Protein AF-A0A8T4Y634-F1 (afdb_monomer)

pLDDT: mean 76.01, std 14.24, range [28.55, 93.19]

Sequence (999 aa):
MKRKIVVASSVVSTLVILIVYVFISLHFSPESLTRVEVHLNFFDYITKNPIEGLEISFCMRISEQEFYTLSGISDEDGKVSSLVPLKTYDVKLSAANVSISGVWALLQTIGDEEFFVNRDKWVIKDFRPFLLNRTEYSFNDVNLRRERVESTLVFRLDFYLTQATIVEVRDPVLEASGLDPHLKIDVLKRNFTRYLWGNRVFIVSPSLIQIDLDVKYVIYNVQPLAFRVSISVDTENRTFIDLTPYYVEAFSRSQIGQLDNMFDYLVSYGFDVVDFRNKLGRIERLFELAMEGLESNDVDAFQRYIQLAMNSYRDLYMETVRIYTSGLVWVPSLLIVFLFFALSLSKLIAENSLILFLVFLVAILCLFILTNPYVRLFVFNPSAFVQSFTQSIIFQFFFQLLPIMLLIVVCCLGQIRTFVWEIFEVSIRNLKRRKLKTALALTTIVIVSTSAMCLLTITVRKQMFMVVNQNTTPIVDSGFVIYKVGYQRPFFSEEKPVKYYMPIQWYEVKWLSEHESVESMSVYGIKQVSFARADGLTIDRFNQFNLIVVNTSFLGYYQNISKVLSTEWFSQADRNMVIIGSIIANKYSLQAGSEVLIDGRTFLVKSFVDEEAAARNLQDIDGSPFLFDVYDLETGKIDEDSFIIGDIKDFDYNFISILKVSIVLRDQHTQDLNQIIEEVQSFGLDFGETDEYSYIKTFSMQVITQQTVYSVESTTPSTFVFGETPIIPIVIAVLMLFVNIMGTVFERKSEIRTIHVIGASPLRIGLIFITEGLIFGVIGGVFSYVFGFLAVQTTNMALPDLVSKNIIGGAPFAVTFSTAVLTSLLGCLYPAIQSMKVVVPSGRMRHQLKDIIELHDQTACLKVPIRIEESEIRKFERYLENLSTEVKMLYKFMSISSPCIKEINGRPAFSIIVDMSVKGYETASFLVEIIVAAENNLSVTIQPLDAKRVKTERWSRIHKDNINELSQFLREKILEFKICEKIEILPSNKEPKNQDYGF

Radius of gyration: 45.14 Å; Cα contacts (8 Å, |Δi|>4): 1633; chains: 1; bounding box: 92×90×131 Å

Mean predicted aligned error: 19.46 Å

Foldseek 3Di:
DPVVVVVVVVVVVVVVVVVVVVVVVPPDDPPALPWEKEKEWEAAQPVRQGDFFKWKWWWKDQDPPDIDIDTDTQHNRNMDMDIDPDPDDPTWIFTFKMKIAAAKDFAWKAALHTDGQFVPQKAFPDPVVVVVRMTMIGGHPHTFHWDDDPSYIYTYMYTHIHHFDWAWEQDCQVVVCVLPVQKDKDWRDWRAHAHDPDSTGTGGDDQKTWTWIFIAGHFPFWGGPTWIFIFIDGNPPHRYDYCVLSVLVRCLVRLLVVQVVLVVVLVVLPDDCPVLVVLSVVLNVLSVQLSVCVVVVVPLSNSLSSSLSVQSSVVSVVVSVCLLLQLLLFLVVVLVLLLLLLVLVQCLVDPDDPPSSVVSSVVLLVVCSVQASSSVCCVPPVPSNVNTDDPVSVVSSVVSCVVVVVVVVLCVPVVSVVLVVVLLNLLSVVCSVCVVLNVVLLVLLLVLLLVVLQVQQFDFPDDFDWAFDPPFWFLDAWWKKKFKWKWKDWPPDPDGTDIDTAFDAVSLVVVVCPDPFFPDKKFWWWDWWFKDFPVRDDDVLQGIAIETEMAQVVCCPRVVVCVQQVKDGDDPPDELEKEWEPVNCVVNVDDQQGWMAINRDIGGYHIYGHPLSLQPRPADSRRHGPCPPQADPVVRAGPSNIHMYDYPVHDDSVRTRTGMMMTGTDPVCLVVVVVVVVVSFVSQWDWGADPTITMTITMFMFIRHRRITTTGDDDPPPSPLPDPPSPVSLVVLLVVLLVSLLVVLVVCLVVLQVCVVVPDALVSQLSSLLSSLQSSLSNSLSSSLVSSSVVLVVVCVVCVNGGDRSVSRCSSSVSSSCSSSVSSNSSSNVSSVVSSCSNVVPPCPPPPQPPQWDDDQFKIKGFAADFADPVCVVVVLVLQQVVQVVCVPPPPFKHKDRWDWDQDPNFTKTWMWMWGHDPNPDIWIKIWIWTLDPPRGTIIMIGTADPVRHTDSHQDPVNVVCVSVVSVVVNVSVVVSVVVVVVVPDPDDDDDDDDDDDD

Secondary structure (DSSP, 8-state):
--SHHHHHHHHHHHHHHHHHHHHHTTS-------EEEEEEEEEETTT--B--S-EEEEEEEEETTEEEEEEEE--TTSEEEEE---S-S----EEEEEEEES-EEEEEEESSSEEEGGG--EEE--SGGGGGTEEEEEESS-BPEEEEETTEEEEEEEEEEEE----EEE-THHHHHHH-TTEEEEEEEESS--BSSSSEEE--S-SEEEEEEEEEE--TTS----EEEEEEEE-TT-SEEE-HHHHHHHHHHHHHHHHHHHHHHHHHTT---HHHHHHHHHHHHHHHHHHHHHHTT-HHHHHHHHHHHHHHHHHHHHHHHHHHHHHHHHHHHHHHHHHHHHHHHHHHH-SS-HHHHHHHHHHHHHHHHHH-HHHHHHHH-THHHHTT--HHHHHHHHHHHHHHHHHHHHHHSHHHHHHHHHHHHHHHHHHHHTHHHHHHHHHHHHHHHHHHHHHHHEE-TT----EE-TT---SSSEEEEEEEEEEEEETT--SPPEEEEEPBPHHHHHHHHH-TTEEEEEEEEEEEEEEEETT---BTTB-EEEEEEE-HHHHHHHS-HHHHH-S----TT--SEEEEEHHHHHHHT--TT-EEEETTEEEEEEEEE-HHHHHHH-B-TTSSBS-TTTB-TTT-PBTTS-EEEEEGGGS-GGGSEEEEEEEEE-GGGTTSHHHHHHHHHHHH-EEEE-SSEEEEEEEEEEEEETTEEEEEE-------TT-SSSHHHHHHHHHHHHHHHHHHHHHTHHHHHHHHHTT--HHHHHHHHHHHHHHHHHHHHHHHHHHHHHHHHHHHHH-TTT-EE---SSHHHHHHHHHHHHHHHHHHHHHHHHHHHHH-TT-TTS-TTTSSEEE-SS-EEEEEEEE--TTTHHHHHHHHHHHHHHHHHH-TTEEEPPPEEEEETTEEEEEEEEEEEETTTEEEEEEEEEEE-GGGEEEEEEEEE-TTS-B-SS--HHHHHHHHHHHHHHHHHHHHHHHHHHHHTS-------------

Structure (mmCIF, N/CA/C/O backbone):
data_AF-A0A8T4Y634-F1
#
_entry.id   AF-A0A8T4Y634-F1
#
loop_
_atom_site.group_PDB
_atom_site.id
_atom_site.type_symbol
_atom_site.label_atom_id
_atom_site.label_alt_id
_atom_site.label_comp_id
_atom_site.label_asym_id
_atom_site.label_entity_id
_atom_site.label_seq_id
_atom_site.pdbx_PDB_ins_code
_atom_site.Cartn_x
_atom_site.Cartn_y
_atom_site.Cartn_z
_atom_site.occupancy
_atom_site.B_iso_or_equiv
_atom_site.auth_seq_id
_atom_site.auth_comp_id
_atom_site.auth_asym_id
_atom_site.auth_atom_id
_atom_site.pdbx_PDB_model_num
ATOM 1 N N . MET A 1 1 ? 22.890 -25.846 42.822 1.00 45.41 1 MET A N 1
ATOM 2 C CA . MET A 1 1 ? 23.988 -26.830 42.647 1.00 45.41 1 MET A CA 1
ATOM 3 C C . MET A 1 1 ? 23.868 -27.718 41.389 1.00 45.41 1 MET A C 1
ATOM 5 O O . MET A 1 1 ? 24.568 -28.711 41.306 1.00 45.41 1 MET A O 1
ATOM 9 N N . LYS A 1 2 ? 23.066 -27.352 40.368 1.00 35.00 2 LYS A N 1
ATOM 10 C CA . LYS A 1 2 ? 22.948 -28.099 39.089 1.00 35.00 2 LYS A CA 1
ATOM 11 C C . LYS A 1 2 ? 23.564 -27.394 37.860 1.00 35.00 2 LYS A C 1
ATOM 13 O O . LYS A 1 2 ? 23.599 -27.973 36.788 1.00 35.00 2 LYS A O 1
ATOM 18 N N . ARG A 1 3 ? 24.124 -26.181 38.012 1.00 33.69 3 ARG A N 1
ATOM 19 C CA . ARG A 1 3 ? 24.816 -25.442 36.927 1.00 33.69 3 ARG A CA 1
ATOM 20 C C . ARG A 1 3 ? 26.333 -25.686 36.828 1.00 33.69 3 ARG A C 1
ATOM 22 O O . ARG A 1 3 ? 26.923 -25.317 35.826 1.00 33.69 3 ARG A O 1
ATOM 29 N N . LYS A 1 4 ? 26.962 -26.343 37.815 1.00 37.00 4 LYS A N 1
ATOM 30 C CA . LYS A 1 4 ? 28.404 -26.682 37.777 1.00 37.00 4 LYS A CA 1
ATOM 31 C C . LYS A 1 4 ? 28.723 -28.040 37.126 1.00 37.00 4 LYS A C 1
ATOM 33 O O . LYS A 1 4 ? 29.879 -28.295 36.828 1.00 37.00 4 LYS A O 1
ATOM 38 N N . ILE A 1 5 ? 27.719 -28.884 36.869 1.00 41.03 5 ILE A N 1
ATOM 39 C CA . ILE A 1 5 ? 27.920 -30.245 36.329 1.00 41.03 5 ILE A CA 1
ATOM 40 C C . ILE A 1 5 ? 27.818 -30.277 34.792 1.00 41.03 5 ILE A C 1
ATOM 42 O O . ILE A 1 5 ? 28.514 -31.052 34.146 1.00 41.03 5 ILE A O 1
ATOM 46 N N . VAL A 1 6 ? 27.050 -29.371 34.177 1.00 39.50 6 VAL A N 1
ATOM 47 C CA . VAL A 1 6 ? 26.914 -29.324 32.706 1.00 39.50 6 VAL A CA 1
ATOM 48 C C . VAL A 1 6 ? 28.166 -28.738 32.036 1.00 39.50 6 VAL A C 1
ATOM 50 O O . VAL A 1 6 ? 28.622 -29.273 31.028 1.00 39.50 6 VAL A O 1
ATOM 53 N N . VAL A 1 7 ? 28.797 -27.727 32.652 1.00 41.84 7 VAL A N 1
ATOM 54 C CA . VAL A 1 7 ? 30.054 -27.129 32.157 1.00 41.84 7 VAL A CA 1
ATOM 55 C C . VAL A 1 7 ? 31.236 -28.100 32.298 1.00 41.84 7 VAL A C 1
ATOM 57 O O . VAL A 1 7 ? 32.093 -28.147 31.424 1.00 41.84 7 VAL A O 1
ATOM 60 N N . ALA A 1 8 ? 31.241 -28.959 33.326 1.00 41.78 8 ALA A N 1
ATOM 61 C CA . ALA A 1 8 ? 32.240 -30.021 33.455 1.00 41.78 8 ALA A CA 1
ATOM 62 C C . ALA A 1 8 ? 32.073 -31.120 32.384 1.00 41.78 8 ALA A C 1
ATOM 64 O O . ALA A 1 8 ? 33.070 -31.605 31.860 1.00 41.78 8 ALA A O 1
ATOM 65 N N . SER A 1 9 ? 30.840 -31.472 31.991 1.00 41.47 9 SER A N 1
ATOM 66 C CA . SER A 1 9 ? 30.619 -32.482 30.938 1.00 41.47 9 SER A CA 1
ATOM 67 C C . SER A 1 9 ? 30.981 -31.984 29.530 1.00 41.47 9 SER A C 1
ATOM 69 O O . SER A 1 9 ? 31.486 -32.757 28.720 1.00 41.47 9 SER A O 1
ATOM 71 N N . SER A 1 10 ? 30.819 -30.683 29.256 1.00 46.16 10 SER A N 1
ATOM 72 C CA . SER A 1 10 ? 31.227 -30.069 27.984 1.00 46.16 10 SER A CA 1
ATOM 73 C C . SER A 1 10 ? 32.752 -30.053 27.831 1.00 46.16 10 SER A C 1
ATOM 75 O O . SER A 1 10 ? 33.247 -30.441 26.771 1.00 46.16 10 SER A O 1
ATOM 77 N N . VAL A 1 11 ? 33.490 -29.715 28.896 1.00 49.16 11 VAL A N 1
ATOM 78 C CA . VAL A 1 11 ? 34.965 -29.696 28.899 1.00 49.16 11 VAL A CA 1
ATOM 79 C C . VAL A 1 11 ? 35.549 -31.113 28.861 1.00 49.16 11 VAL A C 1
ATOM 81 O O . VAL A 1 11 ? 36.529 -31.346 28.165 1.00 49.16 11 VAL A O 1
ATOM 84 N N . VAL A 1 12 ? 34.921 -32.095 29.519 1.00 51.53 12 VAL A N 1
ATOM 85 C CA . VAL A 1 12 ? 35.358 -33.502 29.438 1.00 51.53 12 VAL A CA 1
ATOM 86 C C . VAL A 1 12 ? 35.024 -34.120 28.075 1.00 51.53 12 VAL A C 1
ATOM 88 O O . VAL A 1 12 ? 35.851 -34.850 27.541 1.00 51.53 12 VAL A O 1
ATOM 91 N N . SER A 1 13 ? 33.885 -33.790 27.449 1.00 49.53 13 SER A N 1
ATOM 92 C CA . SER A 1 13 ? 33.573 -34.287 26.096 1.00 49.53 13 SER A CA 1
ATOM 93 C C . SER A 1 13 ? 34.511 -33.715 25.029 1.00 49.53 13 SER A C 1
ATOM 95 O O . SER A 1 13 ? 34.948 -34.448 24.148 1.00 49.53 13 SER A O 1
ATOM 97 N N . THR A 1 14 ? 34.905 -32.441 25.149 1.00 49.59 14 THR A N 1
ATOM 98 C CA . THR A 1 14 ? 35.877 -31.821 24.235 1.00 49.59 14 THR A CA 1
ATOM 99 C C . THR A 1 14 ? 37.288 -32.351 24.465 1.00 49.59 14 THR A C 1
ATOM 101 O O . THR A 1 14 ? 37.996 -32.580 23.490 1.00 49.59 14 THR A O 1
ATOM 104 N N . LEU A 1 15 ? 37.681 -32.656 25.709 1.00 45.38 15 LEU A N 1
ATOM 105 C CA . LEU A 1 15 ? 38.971 -33.296 25.992 1.00 45.38 15 LEU A CA 1
ATOM 106 C C . LEU A 1 15 ? 39.020 -34.755 25.506 1.00 45.38 15 LEU A C 1
ATOM 108 O O . LEU A 1 15 ? 40.045 -35.187 24.992 1.00 45.38 15 LEU A O 1
ATOM 112 N N . VAL A 1 16 ? 37.922 -35.511 25.627 1.00 51.06 16 VAL A N 1
ATOM 113 C CA . VAL A 1 16 ? 37.828 -36.898 25.135 1.00 51.06 16 VAL A CA 1
ATOM 114 C C . VAL A 1 16 ? 37.790 -36.936 23.609 1.00 51.06 16 VAL A C 1
ATOM 116 O O . VAL A 1 16 ? 38.451 -37.787 23.027 1.00 51.06 16 VAL A O 1
ATOM 119 N N . ILE A 1 17 ? 37.120 -35.991 22.944 1.00 52.91 17 ILE A N 1
ATOM 120 C CA . ILE A 1 17 ? 37.184 -35.867 21.480 1.00 52.91 17 ILE A CA 1
ATOM 121 C C . ILE A 1 17 ? 38.595 -35.463 21.040 1.00 52.91 17 ILE A C 1
ATOM 123 O O . ILE A 1 17 ? 39.091 -36.034 20.079 1.00 52.91 17 ILE A O 1
ATOM 127 N N . LEU A 1 18 ? 39.290 -34.578 21.765 1.00 45.84 18 LEU A N 1
ATOM 128 C CA . LEU A 1 18 ? 40.679 -34.221 21.458 1.00 45.84 18 LEU A CA 1
ATOM 129 C C . LEU A 1 18 ? 41.638 -35.407 21.669 1.00 45.84 18 LEU A C 1
ATOM 131 O O . LEU A 1 18 ? 42.523 -35.626 20.852 1.00 45.84 18 LEU A O 1
ATOM 135 N N . ILE A 1 19 ? 41.444 -36.214 22.717 1.00 47.53 19 ILE A N 1
ATOM 136 C CA . ILE A 1 19 ? 42.271 -37.398 23.007 1.00 47.53 19 ILE A CA 1
ATOM 137 C C . ILE A 1 19 ? 41.965 -38.544 22.037 1.00 47.53 19 ILE A C 1
ATOM 139 O O . ILE A 1 19 ? 42.895 -39.218 21.608 1.00 47.53 19 ILE A O 1
ATOM 143 N N . VAL A 1 20 ? 40.708 -38.737 21.624 1.00 50.28 20 VAL A N 1
ATOM 144 C CA . VAL A 1 20 ? 40.328 -39.698 20.573 1.00 50.28 20 VAL A CA 1
ATOM 145 C C . VAL A 1 20 ? 40.817 -39.223 19.203 1.00 50.28 20 VAL A C 1
ATOM 147 O O . VAL A 1 20 ? 41.301 -40.038 18.427 1.00 50.28 20 VAL A O 1
ATOM 150 N N . TYR A 1 21 ? 40.804 -37.918 18.922 1.00 48.75 21 TYR A N 1
ATOM 151 C CA . TYR A 1 21 ? 41.388 -37.351 17.704 1.00 48.75 21 TYR A CA 1
ATOM 152 C C . TYR A 1 21 ? 42.913 -37.524 17.684 1.00 48.75 21 TYR A C 1
ATOM 154 O O . TYR A 1 21 ? 43.465 -37.902 16.654 1.00 48.75 21 TYR A O 1
ATOM 162 N N . VAL A 1 22 ? 43.594 -37.353 18.825 1.00 43.78 22 VAL A N 1
ATOM 163 C CA . VAL A 1 22 ? 45.041 -37.607 18.981 1.00 43.78 22 VAL A CA 1
ATOM 164 C C . VAL A 1 22 ? 45.374 -39.108 18.921 1.00 43.78 22 VAL A C 1
ATOM 166 O O . VAL A 1 22 ? 46.378 -39.481 18.325 1.00 43.78 22 VAL A O 1
ATOM 169 N N . PHE A 1 23 ? 44.522 -39.999 19.443 1.00 41.66 23 PHE A N 1
ATOM 170 C CA . PHE A 1 23 ? 44.732 -41.453 19.353 1.00 41.66 23 PHE A CA 1
ATOM 171 C C . PHE A 1 23 ? 44.418 -42.036 17.966 1.00 41.66 23 PHE A C 1
ATOM 173 O O . PHE A 1 23 ? 45.118 -42.944 17.526 1.00 41.66 23 PHE A O 1
ATOM 180 N N . ILE A 1 24 ? 43.425 -41.503 17.242 1.00 44.88 24 ILE A N 1
ATOM 181 C CA . ILE A 1 24 ? 43.131 -41.900 15.852 1.00 44.88 24 ILE A CA 1
ATOM 182 C C . ILE A 1 24 ? 44.204 -41.354 14.895 1.00 44.88 24 ILE A C 1
ATOM 184 O O . ILE A 1 24 ? 44.568 -42.030 13.935 1.00 44.88 24 ILE A O 1
ATOM 188 N N . SER A 1 25 ? 44.788 -40.185 15.185 1.00 36.94 25 SER A N 1
ATOM 189 C CA . SER A 1 25 ? 45.905 -39.628 14.401 1.00 36.94 25 SER A CA 1
ATOM 190 C C . SER A 1 25 ? 47.265 -40.299 14.659 1.00 36.94 25 SER A C 1
ATOM 192 O O . SER A 1 25 ? 48.213 -40.038 13.924 1.00 36.94 25 SER A O 1
ATOM 194 N N . LEU A 1 26 ? 47.362 -41.223 15.625 1.00 38.41 26 LEU A N 1
ATOM 195 C CA . LEU A 1 26 ? 48.587 -41.969 15.955 1.00 38.41 26 LEU A CA 1
ATOM 196 C C . LEU A 1 26 ? 48.568 -43.447 15.510 1.00 38.41 26 LEU A C 1
ATOM 198 O O . LEU A 1 26 ? 49.443 -44.211 15.918 1.00 38.41 26 LEU A O 1
ATOM 202 N N . HIS A 1 27 ? 47.607 -43.874 14.676 1.00 39.53 27 HIS A N 1
ATOM 203 C CA . HIS A 1 27 ? 47.504 -45.270 14.203 1.00 39.53 27 HIS A CA 1
ATOM 204 C C . HIS A 1 27 ? 47.387 -45.475 12.683 1.00 39.53 27 HIS A C 1
ATOM 206 O O . HIS A 1 27 ? 47.014 -46.557 12.239 1.00 39.53 27 HIS A O 1
ATOM 212 N N . PHE A 1 28 ? 47.804 -44.502 11.871 1.00 33.66 28 PHE A N 1
ATOM 213 C CA . PHE A 1 28 ? 48.123 -44.768 10.465 1.00 33.66 28 PHE A CA 1
ATOM 214 C C . PHE A 1 28 ? 49.598 -44.488 10.196 1.00 33.66 28 PHE A C 1
ATOM 216 O O . PHE A 1 28 ? 50.019 -43.352 9.993 1.00 33.66 28 PHE A O 1
ATOM 223 N N . SER A 1 29 ? 50.387 -45.558 10.182 1.00 35.44 29 SER A N 1
ATOM 224 C CA . SER A 1 29 ? 51.667 -45.589 9.484 1.00 35.44 29 SER A CA 1
ATOM 225 C C . SER A 1 29 ? 51.453 -45.157 8.026 1.00 35.44 29 SER A C 1
ATOM 227 O O . SER A 1 29 ? 50.615 -45.759 7.345 1.00 35.44 29 SER A O 1
ATOM 229 N N . PRO A 1 30 ? 52.177 -44.153 7.503 1.00 38.03 30 PRO A N 1
ATOM 230 C CA . PRO A 1 30 ? 52.190 -43.913 6.076 1.00 38.03 30 PRO A CA 1
ATOM 231 C C . PRO A 1 30 ? 53.036 -45.023 5.453 1.00 38.03 30 PRO A C 1
ATOM 233 O O . PRO A 1 30 ? 54.262 -44.942 5.422 1.00 38.03 30 PRO A O 1
ATOM 236 N N . GLU A 1 31 ? 52.393 -46.080 4.955 1.00 40.09 31 GLU A N 1
ATOM 237 C CA . GLU A 1 31 ? 52.968 -46.762 3.798 1.00 40.09 31 GLU A CA 1
ATOM 238 C C . GLU A 1 31 ? 53.203 -45.679 2.747 1.00 40.09 31 GLU A C 1
ATOM 240 O O . GLU A 1 31 ? 52.300 -44.900 2.429 1.00 40.09 31 GLU A O 1
ATOM 245 N N . SER A 1 32 ? 54.451 -45.552 2.307 1.00 44.09 32 SER A N 1
ATOM 246 C CA . SER A 1 32 ? 54.893 -44.526 1.374 1.00 44.09 32 SER A CA 1
ATOM 247 C C . SER A 1 32 ? 54.041 -44.579 0.106 1.00 44.09 32 SER A C 1
ATOM 249 O O . SER A 1 32 ? 54.244 -45.443 -0.748 1.00 44.09 32 SER A O 1
ATOM 251 N N . LEU A 1 33 ? 53.086 -43.655 -0.008 1.00 50.03 33 LEU A N 1
ATOM 252 C CA . LEU A 1 33 ? 52.400 -43.339 -1.255 1.00 50.03 33 LEU A CA 1
ATOM 253 C C . LEU A 1 33 ? 53.476 -42.956 -2.267 1.00 50.03 33 LEU A C 1
ATOM 255 O O . LEU A 1 33 ? 54.173 -41.960 -2.090 1.00 50.03 33 LEU A O 1
ATOM 259 N N . THR A 1 34 ? 53.659 -43.782 -3.289 1.00 54.81 34 THR A N 1
ATOM 260 C CA . THR A 1 34 ? 54.737 -43.590 -4.266 1.00 54.81 34 THR A CA 1
ATOM 261 C C . THR A 1 34 ? 54.260 -42.856 -5.515 1.00 54.81 34 THR A C 1
ATOM 263 O O . THR A 1 34 ? 55.106 -42.388 -6.277 1.00 54.81 34 THR A O 1
ATOM 266 N N . ARG A 1 35 ? 52.938 -42.739 -5.757 1.00 65.25 35 ARG A N 1
ATOM 267 C CA . ARG A 1 35 ? 52.372 -42.181 -7.003 1.00 65.25 35 ARG A CA 1
ATOM 268 C C . ARG A 1 35 ? 51.022 -41.477 -6.791 1.00 65.25 35 ARG A C 1
ATOM 270 O O . ARG A 1 35 ? 50.171 -41.967 -6.049 1.00 65.25 35 ARG A O 1
ATOM 277 N N . VAL A 1 36 ? 50.833 -40.335 -7.459 1.00 75.75 36 VAL A N 1
ATOM 278 C CA . VAL A 1 36 ? 49.538 -39.645 -7.595 1.00 75.75 36 VAL A CA 1
ATOM 279 C C . VAL A 1 36 ? 49.114 -39.706 -9.056 1.00 75.75 36 VAL A C 1
ATOM 281 O O . VAL A 1 36 ? 49.879 -39.313 -9.938 1.00 75.75 36 VAL A O 1
ATOM 284 N N . GLU A 1 37 ? 47.899 -40.173 -9.307 1.00 84.75 37 GLU A N 1
ATOM 285 C CA . GLU A 1 37 ? 47.320 -40.270 -10.644 1.00 84.75 37 GLU A CA 1
ATOM 286 C C . GLU A 1 37 ? 46.051 -39.428 -10.746 1.00 84.75 37 GLU A C 1
ATOM 288 O O . GLU A 1 37 ? 45.261 -39.347 -9.805 1.00 84.75 37 GLU A O 1
ATOM 293 N N . VAL A 1 38 ? 45.842 -38.815 -11.907 1.00 86.94 38 VAL A N 1
ATOM 294 C CA . VAL A 1 38 ? 44.589 -38.139 -12.258 1.00 86.94 38 VAL A CA 1
ATOM 295 C C . VAL A 1 38 ? 43.920 -38.941 -13.361 1.00 86.94 38 VAL A C 1
ATOM 297 O O . VAL A 1 38 ? 44.561 -39.219 -14.373 1.00 86.94 38 VAL A O 1
ATOM 300 N N . HIS A 1 39 ? 42.664 -39.336 -13.155 1.00 90.50 39 HIS A N 1
ATOM 301 C CA . HIS A 1 39 ? 41.834 -40.079 -14.105 1.00 90.50 39 HIS A CA 1
ATOM 302 C C . HIS A 1 39 ? 40.675 -39.182 -14.556 1.00 90.50 39 HIS A C 1
ATOM 304 O O . HIS A 1 39 ? 39.860 -38.761 -13.735 1.00 90.50 39 HIS A O 1
ATOM 310 N N . LEU A 1 40 ? 40.603 -38.894 -15.850 1.00 90.94 40 LEU A N 1
ATOM 311 C CA . LEU A 1 40 ? 39.497 -38.167 -16.471 1.00 90.94 40 LEU A CA 1
ATOM 312 C C . LEU A 1 40 ? 38.690 -39.154 -17.307 1.00 90.94 40 LEU A C 1
ATOM 314 O O . LEU A 1 40 ? 39.271 -39.788 -18.184 1.00 90.94 40 LEU A O 1
ATOM 318 N N . ASN A 1 41 ? 37.393 -39.282 -17.051 1.00 92.06 41 ASN A N 1
ATOM 319 C CA . ASN A 1 41 ? 36.529 -40.197 -17.799 1.00 92.06 41 ASN A CA 1
ATOM 320 C C . ASN A 1 41 ? 35.510 -39.407 -18.621 1.00 92.06 41 ASN A C 1
ATOM 322 O O . ASN A 1 41 ? 34.960 -38.421 -18.132 1.00 92.06 41 ASN A O 1
ATOM 326 N N . PHE A 1 42 ? 35.236 -39.846 -19.846 1.00 92.00 42 PHE A N 1
ATOM 327 C CA . PHE A 1 42 ? 34.335 -39.182 -20.783 1.00 92.00 42 PHE A CA 1
ATOM 328 C C . PHE A 1 42 ? 33.252 -40.153 -21.242 1.00 92.00 42 PHE A C 1
ATOM 330 O O . PHE A 1 42 ? 33.537 -41.172 -21.867 1.00 92.00 42 PHE A O 1
ATOM 337 N N . PHE A 1 43 ? 32.004 -39.813 -20.942 1.00 91.69 43 PHE A N 1
ATOM 338 C CA . PHE A 1 43 ? 30.830 -40.618 -21.254 1.00 91.69 43 PHE A CA 1
ATOM 339 C C . PHE A 1 43 ? 29.850 -39.827 -22.110 1.00 91.69 43 PHE A C 1
ATOM 341 O O . PHE A 1 43 ? 29.710 -38.617 -21.947 1.00 91.69 43 PHE A O 1
ATOM 348 N N . ASP A 1 44 ? 29.110 -40.509 -22.971 1.00 87.38 44 ASP A N 1
ATOM 349 C CA . ASP A 1 44 ? 27.960 -39.934 -23.653 1.00 87.38 44 ASP A CA 1
ATOM 350 C C . ASP A 1 44 ? 26.818 -39.700 -22.645 1.00 87.38 44 ASP A C 1
ATOM 352 O O . ASP A 1 44 ? 26.477 -40.569 -21.839 1.00 87.38 44 ASP A O 1
ATOM 356 N N . TYR A 1 45 ? 26.223 -38.509 -22.639 1.00 84.19 45 TYR A N 1
ATOM 357 C CA . TYR A 1 45 ? 25.229 -38.122 -21.637 1.00 84.19 45 TYR A CA 1
ATOM 358 C C . TYR A 1 45 ? 23.929 -38.930 -21.748 1.00 84.19 45 TYR A C 1
ATOM 360 O O . TYR A 1 45 ? 23.332 -39.234 -20.710 1.00 84.19 45 TYR A O 1
ATOM 368 N N . ILE A 1 46 ? 23.514 -39.281 -22.972 1.00 79.69 46 ILE A N 1
ATOM 369 C CA . ILE A 1 46 ? 22.245 -39.959 -23.273 1.00 79.69 46 ILE A CA 1
ATOM 370 C C . ILE A 1 46 ? 22.394 -41.466 -23.068 1.00 79.69 46 ILE A C 1
ATOM 372 O O . ILE A 1 46 ? 21.596 -42.086 -22.367 1.00 79.69 46 ILE A O 1
ATOM 376 N N . THR A 1 47 ? 23.415 -42.058 -23.681 1.00 84.38 47 THR A N 1
ATOM 377 C CA . THR A 1 47 ? 23.630 -43.511 -23.700 1.00 84.38 47 THR A CA 1
ATOM 378 C C . THR A 1 47 ? 24.454 -44.012 -22.518 1.00 84.38 47 THR A C 1
ATOM 380 O O . THR A 1 47 ? 24.416 -45.204 -22.231 1.00 84.38 47 THR A O 1
ATOM 383 N N . LYS A 1 48 ? 25.167 -43.119 -21.813 1.00 85.75 48 LYS A N 1
ATOM 384 C CA . LYS A 1 48 ? 26.105 -43.429 -20.714 1.00 85.75 48 LYS A CA 1
ATOM 385 C C . LYS A 1 48 ? 27.284 -44.326 -21.122 1.00 85.75 48 LYS A C 1
ATOM 387 O O . LYS A 1 48 ? 28.006 -44.806 -20.254 1.00 85.75 48 LYS A O 1
ATOM 392 N N . ASN A 1 49 ? 27.507 -44.509 -22.424 1.00 90.31 49 ASN A N 1
ATOM 393 C CA . ASN A 1 49 ? 28.637 -45.264 -22.960 1.00 90.31 49 ASN A CA 1
ATOM 394 C C . ASN A 1 49 ? 29.927 -44.421 -22.942 1.00 90.31 49 ASN A C 1
ATOM 396 O O . ASN A 1 49 ? 29.840 -43.202 -23.096 1.00 90.31 49 ASN A O 1
ATOM 400 N N . PRO A 1 50 ? 31.114 -45.030 -22.770 1.00 89.38 50 PRO A N 1
ATOM 401 C CA . PRO A 1 50 ? 32.388 -44.317 -22.859 1.00 89.38 50 PRO A CA 1
ATOM 402 C C . PRO A 1 50 ? 32.647 -43.773 -24.273 1.00 89.38 50 PRO A C 1
ATOM 404 O O . PRO A 1 50 ? 32.227 -44.376 -25.262 1.00 89.38 50 PRO A O 1
ATOM 407 N N . ILE A 1 51 ? 33.331 -42.628 -24.370 1.00 88.50 51 ILE A N 1
ATOM 408 C CA . ILE A 1 51 ? 33.688 -41.987 -25.646 1.00 88.50 51 ILE A CA 1
ATOM 409 C C . ILE A 1 51 ? 35.185 -42.181 -25.924 1.00 88.50 51 ILE A C 1
ATOM 411 O O . ILE A 1 51 ? 36.036 -41.557 -25.285 1.00 88.50 51 ILE A O 1
ATOM 415 N N . GLU A 1 52 ? 35.503 -43.010 -26.914 1.00 89.06 52 GLU A N 1
ATOM 416 C CA . GLU A 1 52 ? 36.874 -43.305 -27.349 1.00 89.06 52 GLU A CA 1
ATOM 417 C C . GLU A 1 52 ? 37.414 -42.256 -28.344 1.00 89.06 52 GLU A C 1
ATOM 419 O O . GLU A 1 52 ? 36.666 -41.685 -29.144 1.00 89.06 52 GLU A O 1
ATOM 424 N N . GLY A 1 53 ? 38.731 -42.012 -28.324 1.00 85.81 53 GLY A N 1
ATOM 425 C CA . GLY A 1 53 ? 39.435 -41.244 -29.357 1.00 85.81 53 GLY A CA 1
ATOM 426 C C . GLY A 1 53 ? 39.385 -39.718 -29.213 1.00 85.81 53 GLY A C 1
ATOM 427 O O . GLY A 1 53 ? 39.726 -39.008 -30.161 1.00 85.81 53 GLY A O 1
ATOM 428 N N . LEU A 1 54 ? 38.987 -39.186 -28.054 1.00 87.81 54 LEU A N 1
ATOM 429 C CA . LEU A 1 54 ? 38.973 -37.746 -27.786 1.00 87.81 54 LEU A CA 1
ATOM 430 C C . LEU A 1 54 ? 40.376 -37.243 -27.444 1.00 87.81 54 LEU A C 1
ATOM 432 O O . LEU A 1 54 ? 40.942 -37.636 -26.430 1.00 87.81 54 LEU A O 1
ATOM 436 N N . GLU A 1 55 ? 40.919 -36.323 -28.239 1.00 88.44 55 GLU A N 1
ATOM 437 C CA . GLU A 1 55 ? 42.131 -35.582 -27.889 1.00 88.44 55 GLU A CA 1
ATOM 438 C C . GLU A 1 55 ? 41.777 -34.487 -26.874 1.00 88.44 55 GLU A C 1
ATOM 440 O O . GLU A 1 55 ? 40.985 -33.581 -27.154 1.00 88.44 55 GLU A O 1
ATOM 445 N N . ILE A 1 56 ? 42.357 -34.577 -25.680 1.00 90.44 56 ILE A N 1
ATOM 446 C CA . ILE A 1 56 ? 42.004 -33.740 -24.535 1.00 90.44 56 ILE A CA 1
ATOM 447 C C . ILE A 1 56 ? 43.239 -33.010 -24.017 1.00 90.44 56 ILE A C 1
ATOM 449 O O . ILE A 1 56 ? 44.319 -33.586 -23.885 1.00 90.44 56 ILE A O 1
ATOM 453 N N . SER A 1 57 ? 43.059 -31.742 -23.656 1.00 90.19 57 SER A N 1
ATOM 454 C CA . SER A 1 57 ? 43.999 -30.951 -22.866 1.00 90.19 57 SER A CA 1
ATOM 455 C C . SER A 1 57 ? 43.280 -30.381 -21.646 1.00 90.19 57 SER A C 1
ATOM 457 O O . SER A 1 57 ? 42.506 -29.430 -21.753 1.00 90.19 57 SER A O 1
ATOM 459 N N . PHE A 1 58 ? 43.535 -30.956 -20.476 1.00 90.94 58 PHE A N 1
ATOM 460 C CA . PHE A 1 58 ? 42.923 -30.590 -19.205 1.00 90.94 58 PHE A CA 1
ATOM 461 C C . PHE A 1 58 ? 43.914 -29.847 -18.313 1.00 90.94 58 PHE A C 1
ATOM 463 O O . PHE A 1 58 ? 44.982 -30.352 -17.986 1.00 90.94 58 PHE A O 1
ATOM 470 N N . CYS A 1 59 ? 43.549 -28.647 -17.892 1.00 90.00 59 CYS A N 1
ATOM 471 C CA . CYS A 1 59 ? 44.296 -27.835 -16.952 1.00 90.00 59 CYS A CA 1
ATOM 472 C C . CYS A 1 59 ? 43.621 -27.898 -15.582 1.00 90.00 59 CYS A C 1
ATOM 474 O O . CYS A 1 59 ? 42.434 -27.591 -15.450 1.00 90.00 59 CYS A O 1
ATOM 476 N N . MET A 1 60 ? 44.390 -28.248 -14.558 1.00 89.06 60 MET A N 1
ATOM 477 C CA . MET A 1 60 ? 43.951 -28.284 -13.167 1.00 89.06 60 MET A CA 1
ATOM 478 C C . MET A 1 60 ? 44.767 -27.325 -12.310 1.00 89.06 60 MET A C 1
ATOM 480 O O . MET A 1 60 ? 45.952 -27.090 -12.557 1.00 89.06 60 MET A O 1
ATOM 484 N N . ARG A 1 61 ? 44.122 -26.777 -11.288 1.00 86.38 61 ARG A N 1
ATOM 485 C CA . ARG A 1 61 ? 44.708 -25.879 -10.301 1.00 86.38 61 ARG A CA 1
ATOM 486 C C . ARG A 1 61 ? 45.158 -26.697 -9.090 1.00 86.38 61 ARG A C 1
ATOM 488 O O . ARG A 1 61 ? 44.367 -27.435 -8.503 1.00 86.38 61 ARG A O 1
ATOM 495 N N . ILE A 1 62 ? 46.439 -26.569 -8.748 1.00 81.44 62 ILE A N 1
ATOM 496 C CA . ILE A 1 62 ? 47.086 -27.221 -7.598 1.00 81.44 62 ILE A CA 1
ATOM 497 C C . ILE A 1 62 ? 47.122 -26.248 -6.406 1.00 81.44 62 ILE A C 1
ATOM 499 O O . ILE A 1 62 ? 46.877 -26.637 -5.270 1.00 81.44 62 ILE A O 1
ATOM 503 N N . SER A 1 63 ? 47.384 -24.964 -6.659 1.00 73.38 63 SER A N 1
ATOM 504 C CA . SER A 1 63 ? 47.303 -23.866 -5.684 1.00 73.38 63 SER A CA 1
ATOM 505 C C . SER A 1 63 ? 46.895 -22.569 -6.398 1.00 73.38 63 SER A C 1
ATOM 507 O O . SER A 1 63 ? 46.771 -22.571 -7.622 1.00 73.38 63 SER A O 1
ATOM 509 N N . GLU A 1 64 ? 46.682 -21.453 -5.688 1.00 67.12 64 GLU A N 1
ATOM 510 C CA . GLU A 1 64 ? 46.255 -20.178 -6.308 1.00 67.12 64 GLU A CA 1
ATOM 511 C C . GLU A 1 64 ? 47.164 -19.699 -7.458 1.00 67.12 64 GLU A C 1
ATOM 513 O O . GLU A 1 64 ? 46.696 -18.977 -8.337 1.00 67.12 64 GLU A O 1
ATOM 518 N N . GLN A 1 65 ? 48.435 -20.118 -7.488 1.00 70.56 65 GLN A N 1
ATOM 519 C CA . GLN A 1 65 ? 49.413 -19.715 -8.507 1.00 70.56 65 GLN A CA 1
ATOM 520 C C . GLN A 1 65 ? 50.013 -20.881 -9.312 1.00 70.56 65 GLN A C 1
ATOM 522 O O . GLN A 1 65 ? 50.781 -20.636 -10.241 1.00 70.56 65 GLN A O 1
ATOM 527 N N . GLU A 1 66 ? 49.666 -22.137 -9.010 1.00 80.94 66 GLU A N 1
ATOM 528 C CA . GLU A 1 66 ? 50.201 -23.310 -9.715 1.00 80.94 66 GLU A CA 1
ATOM 529 C C . GLU A 1 66 ? 49.114 -24.054 -10.496 1.00 80.94 66 GLU A C 1
ATOM 531 O O . GLU A 1 66 ? 48.140 -24.561 -9.928 1.00 80.94 66 GLU A O 1
ATOM 536 N N . PHE A 1 67 ? 49.333 -24.179 -11.807 1.00 83.69 67 PHE A N 1
ATOM 537 C CA . PHE A 1 67 ? 48.501 -24.948 -12.727 1.00 83.69 67 PHE A CA 1
ATOM 538 C C . PHE A 1 67 ? 49.305 -26.086 -13.348 1.00 83.69 67 PHE A C 1
ATOM 540 O O . PHE A 1 67 ? 50.480 -25.926 -13.681 1.00 83.69 67 PHE A O 1
ATOM 547 N N . TYR A 1 68 ? 48.654 -27.222 -13.559 1.00 85.69 68 TYR A N 1
ATOM 548 C CA . TYR A 1 68 ? 49.223 -28.365 -14.260 1.00 85.69 68 TYR A CA 1
ATOM 549 C C . TYR A 1 68 ? 48.318 -28.751 -15.423 1.00 85.69 68 TYR A C 1
ATOM 551 O O . TYR A 1 68 ? 47.101 -28.812 -15.264 1.00 85.69 68 TYR A O 1
ATOM 559 N N . THR A 1 69 ? 48.913 -28.996 -16.590 1.00 86.81 69 THR A N 1
ATOM 560 C CA . THR A 1 69 ? 48.174 -29.371 -17.800 1.00 86.81 69 THR A CA 1
ATOM 561 C C . THR A 1 69 ? 48.488 -30.812 -18.168 1.00 86.81 69 THR A C 1
ATOM 563 O O . THR A 1 69 ? 49.649 -31.194 -18.288 1.00 86.81 69 THR A O 1
ATOM 566 N N . LEU A 1 70 ? 47.434 -31.595 -18.335 1.00 87.12 70 LEU A N 1
ATOM 567 C CA . LEU A 1 70 ? 47.428 -32.983 -18.755 1.00 87.12 70 LEU A CA 1
ATOM 568 C C . LEU A 1 70 ? 46.910 -33.037 -20.191 1.00 87.12 70 LEU A C 1
ATOM 570 O O . LEU A 1 70 ? 45.849 -32.486 -20.479 1.00 87.12 70 LEU A O 1
ATOM 574 N N . SER A 1 71 ? 47.635 -33.712 -21.079 1.00 86.81 71 SER A N 1
ATOM 575 C CA . SER A 1 71 ? 47.195 -33.950 -22.456 1.00 86.81 71 SER A CA 1
ATOM 576 C C . SER A 1 71 ? 47.229 -35.442 -22.773 1.00 86.81 71 SER A C 1
ATOM 578 O O . SER A 1 71 ? 48.171 -36.128 -22.375 1.00 86.81 71 SER A O 1
ATOM 580 N N . GLY A 1 72 ? 46.211 -35.945 -23.467 1.00 88.00 72 GLY A N 1
ATOM 581 C CA . GLY A 1 72 ? 46.085 -37.362 -23.810 1.00 88.00 72 GLY A CA 1
ATOM 582 C C . GLY A 1 72 ? 44.909 -37.639 -24.745 1.00 88.00 72 GLY A C 1
ATOM 583 O O . GLY A 1 72 ? 44.160 -36.725 -25.083 1.00 88.00 72 GLY A O 1
ATOM 584 N N . ILE A 1 73 ? 44.773 -38.896 -25.167 1.00 89.31 73 ILE A N 1
ATOM 585 C CA . ILE A 1 73 ? 43.661 -39.387 -25.994 1.00 89.31 73 ILE A CA 1
ATOM 586 C C . ILE A 1 73 ? 42.861 -40.386 -25.153 1.00 89.31 73 ILE A C 1
ATOM 588 O O . ILE A 1 73 ? 43.483 -41.186 -24.453 1.00 89.31 73 ILE A O 1
ATOM 592 N N . SER A 1 74 ? 41.526 -40.323 -25.182 1.00 90.31 74 SER A N 1
ATOM 593 C CA . SER A 1 74 ? 40.683 -41.278 -24.447 1.00 90.31 74 SER A CA 1
ATOM 594 C C . SER A 1 74 ? 40.778 -42.695 -25.020 1.00 90.31 74 SER A C 1
ATOM 596 O O . SER A 1 74 ? 40.737 -42.881 -26.238 1.00 90.31 74 SER A O 1
ATOM 598 N N . ASP A 1 75 ? 40.931 -43.678 -24.130 1.00 87.75 75 ASP A N 1
ATOM 599 C CA . ASP A 1 75 ? 40.964 -45.112 -24.450 1.00 87.75 75 ASP A CA 1
ATOM 600 C C . ASP A 1 75 ? 39.553 -45.707 -24.685 1.00 87.75 75 ASP A C 1
ATOM 602 O O . ASP A 1 75 ? 38.560 -44.976 -24.697 1.00 87.75 75 ASP A O 1
ATOM 606 N N . GLU A 1 76 ? 39.458 -47.030 -24.891 1.00 84.31 76 GLU A N 1
ATOM 607 C CA . GLU A 1 76 ? 38.193 -47.766 -25.119 1.00 84.31 76 GLU A CA 1
ATOM 608 C C . GLU A 1 76 ? 37.188 -47.620 -23.952 1.00 84.31 76 GLU A C 1
ATOM 610 O O . GLU A 1 76 ? 35.976 -47.702 -24.156 1.00 84.31 76 GLU A O 1
ATOM 615 N N . ASP A 1 77 ? 37.676 -47.336 -22.737 1.00 82.56 77 ASP A N 1
ATOM 616 C CA . ASP A 1 77 ? 36.867 -47.062 -21.542 1.00 82.56 77 ASP A CA 1
ATOM 617 C C . ASP A 1 77 ? 36.568 -45.555 -21.372 1.00 82.56 77 ASP A C 1
ATOM 619 O O . ASP A 1 77 ? 36.000 -45.127 -20.361 1.00 82.56 77 ASP A O 1
ATOM 623 N N . GLY A 1 78 ? 36.929 -44.724 -22.358 1.00 83.62 78 GLY A N 1
ATOM 624 C CA . GLY A 1 78 ? 36.723 -43.276 -22.348 1.00 83.62 78 GLY A CA 1
ATOM 625 C C . GLY A 1 78 ? 37.617 -42.551 -21.344 1.00 83.62 78 GLY A C 1
ATOM 626 O O . GLY A 1 78 ? 37.305 -41.430 -20.936 1.00 83.62 78 GLY A O 1
ATOM 627 N N . LYS A 1 79 ? 38.713 -43.173 -20.907 1.00 88.94 79 LYS A N 1
ATOM 628 C CA . LYS A 1 79 ? 39.561 -42.711 -19.813 1.00 88.94 79 LYS A CA 1
ATOM 629 C C . LYS A 1 79 ? 40.865 -42.101 -20.319 1.00 88.94 79 LYS A C 1
ATOM 631 O O . LYS A 1 79 ? 41.489 -42.566 -21.267 1.00 88.94 79 LYS A O 1
ATOM 636 N N . VAL A 1 80 ? 41.310 -41.050 -19.633 1.00 89.31 80 VAL A N 1
ATOM 637 C CA . VAL A 1 80 ? 42.648 -40.466 -19.766 1.00 89.31 80 VAL A CA 1
ATOM 638 C C . VAL A 1 80 ? 43.293 -40.414 -18.389 1.00 89.31 80 VAL A C 1
ATOM 640 O O . VAL A 1 80 ? 42.811 -39.722 -17.490 1.00 89.31 80 VAL A O 1
ATOM 643 N N . SER A 1 81 ? 44.399 -41.134 -18.213 1.00 86.00 81 SER A N 1
ATOM 644 C CA . SER A 1 81 ? 45.161 -41.141 -16.962 1.00 86.00 81 SER A CA 1
ATOM 645 C C . SER A 1 81 ? 46.568 -40.587 -17.141 1.00 86.00 81 SER A C 1
ATOM 647 O O . SER A 1 81 ? 47.261 -40.955 -18.087 1.00 86.00 81 SER A O 1
ATOM 649 N N . SER A 1 82 ? 47.022 -39.753 -16.205 1.00 84.81 82 SER A N 1
ATOM 650 C CA . SER A 1 82 ? 48.416 -39.299 -16.149 1.00 84.81 82 SER A CA 1
ATOM 651 C C . SER A 1 82 ? 48.929 -39.226 -14.715 1.00 84.81 82 SER A C 1
ATOM 653 O O . SER A 1 82 ? 48.162 -39.030 -13.767 1.00 84.81 82 SER A O 1
ATOM 655 N N . LEU A 1 83 ? 50.244 -39.380 -14.567 1.00 80.75 83 LEU A N 1
ATOM 656 C CA . LEU A 1 83 ? 50.937 -39.342 -13.286 1.00 80.75 83 LEU A CA 1
ATOM 657 C C . LEU A 1 83 ? 51.399 -37.913 -12.998 1.00 80.75 83 LEU A C 1
ATOM 659 O O . LEU A 1 83 ? 52.156 -37.323 -13.770 1.00 80.75 83 LEU A O 1
ATOM 663 N N . VAL A 1 84 ? 50.947 -37.357 -11.877 1.00 77.31 84 VAL A N 1
ATOM 664 C CA . VAL A 1 84 ? 51.181 -35.950 -11.538 1.00 77.31 84 VAL A CA 1
ATOM 665 C C . VAL A 1 84 ? 52.295 -35.852 -10.495 1.00 77.31 84 VAL A C 1
ATOM 667 O O . VAL A 1 84 ? 52.168 -36.424 -9.409 1.00 77.31 84 VAL A O 1
ATOM 670 N N . PRO A 1 85 ? 53.384 -35.112 -10.768 1.00 68.94 85 PRO A N 1
ATOM 671 C CA . PRO A 1 85 ? 54.478 -34.943 -9.821 1.00 68.94 85 PRO A CA 1
ATOM 672 C C . PRO A 1 85 ? 54.105 -33.905 -8.747 1.00 68.94 85 PRO A C 1
ATOM 674 O O . PRO A 1 85 ? 54.528 -32.751 -8.806 1.00 68.94 85 PRO A O 1
ATOM 677 N N . LEU A 1 86 ? 53.298 -34.296 -7.757 1.00 67.50 86 LEU A N 1
ATOM 678 C CA . LEU A 1 86 ? 52.978 -33.443 -6.607 1.00 67.50 86 LEU A CA 1
ATOM 679 C C . LEU A 1 86 ? 54.067 -33.544 -5.530 1.00 67.50 86 LEU A C 1
ATOM 681 O O . LEU A 1 86 ? 54.445 -34.635 -5.111 1.00 67.50 86 LEU A O 1
ATOM 685 N N . LYS A 1 87 ? 54.554 -32.390 -5.050 1.00 58.94 87 LYS A N 1
ATOM 686 C CA . LYS A 1 87 ? 55.535 -32.303 -3.948 1.00 58.94 87 LYS A CA 1
ATOM 687 C C . LYS A 1 87 ? 54.908 -32.520 -2.564 1.00 58.94 87 LYS A C 1
ATOM 689 O O . LYS A 1 87 ? 55.619 -32.873 -1.627 1.00 58.94 87 LYS A O 1
ATOM 694 N N . THR A 1 88 ? 53.593 -32.329 -2.448 1.00 57.53 88 THR A N 1
ATOM 695 C CA . THR A 1 88 ? 52.837 -32.407 -1.191 1.00 57.53 88 THR A CA 1
ATOM 696 C C . THR A 1 88 ? 51.549 -33.197 -1.425 1.00 57.53 88 THR A C 1
ATOM 698 O O . THR A 1 88 ? 50.850 -32.962 -2.405 1.00 57.53 88 THR A O 1
ATOM 701 N N . TYR A 1 89 ? 51.227 -34.135 -0.530 1.00 59.75 89 TYR A N 1
ATOM 702 C CA . TYR A 1 89 ? 50.130 -35.103 -0.711 1.00 59.75 89 TYR A CA 1
ATOM 703 C C . TYR A 1 89 ? 48.773 -34.651 -0.137 1.00 59.75 89 TYR A C 1
ATOM 705 O O . TYR A 1 89 ? 47.798 -35.405 -0.190 1.00 59.75 89 TYR A O 1
ATOM 713 N N . ASP A 1 90 ? 48.705 -33.437 0.417 1.00 61.56 90 ASP A N 1
ATOM 714 C CA . ASP A 1 90 ? 47.502 -32.858 1.027 1.00 61.56 90 ASP A CA 1
ATOM 715 C C . ASP A 1 90 ? 47.019 -31.626 0.252 1.00 61.56 90 ASP A C 1
ATOM 717 O O . ASP A 1 90 ? 46.935 -30.515 0.770 1.00 61.56 90 ASP A O 1
ATOM 721 N N . VAL A 1 91 ? 46.782 -31.815 -1.046 1.00 69.06 91 VAL A N 1
ATOM 722 C CA . VAL A 1 91 ? 46.366 -30.748 -1.959 1.00 69.06 91 VAL A CA 1
ATOM 723 C C . VAL A 1 91 ? 44.993 -31.080 -2.533 1.00 69.06 91 VAL A C 1
ATOM 725 O O . VAL A 1 91 ? 44.766 -32.191 -3.015 1.00 69.06 91 VAL A O 1
ATOM 728 N N . LYS A 1 92 ? 44.069 -30.117 -2.477 1.00 79.00 92 LYS A N 1
ATOM 729 C CA . LYS A 1 92 ? 42.805 -30.183 -3.217 1.00 79.00 92 LYS A CA 1
ATOM 730 C C . LYS A 1 92 ? 43.071 -29.766 -4.660 1.00 79.00 92 LYS A C 1
ATOM 732 O O . LYS A 1 92 ? 43.503 -28.643 -4.892 1.00 79.00 92 LYS A O 1
ATOM 737 N N . LEU A 1 93 ? 42.812 -30.664 -5.606 1.00 84.94 93 LEU A N 1
ATOM 738 C CA . LEU A 1 93 ? 42.894 -30.360 -7.032 1.00 84.94 93 LEU A CA 1
ATOM 739 C C . LEU A 1 93 ? 41.535 -29.866 -7.523 1.00 84.94 93 LEU A C 1
ATOM 741 O O . LEU A 1 93 ? 40.528 -30.547 -7.311 1.00 84.94 93 LEU A O 1
ATOM 745 N N . SER A 1 94 ? 41.514 -28.723 -8.202 1.00 87.88 94 SER A N 1
ATOM 746 C CA . SER A 1 94 ? 40.316 -28.208 -8.868 1.00 87.88 94 SER A CA 1
ATOM 747 C C . SER A 1 94 ? 40.500 -28.105 -10.375 1.00 87.88 94 SER A C 1
ATOM 749 O O . SER A 1 94 ? 41.596 -27.850 -10.877 1.00 87.88 94 SER A O 1
ATOM 751 N N . ALA A 1 95 ? 39.426 -28.343 -11.122 1.00 88.94 95 ALA A N 1
ATOM 752 C CA . ALA A 1 95 ? 39.411 -28.160 -12.563 1.00 88.94 95 ALA A CA 1
ATOM 753 C C . ALA A 1 95 ? 39.553 -26.667 -12.884 1.00 88.94 95 ALA A C 1
ATOM 755 O O . ALA A 1 95 ? 38.870 -25.835 -12.289 1.00 88.94 95 ALA A O 1
ATOM 756 N N . ALA A 1 96 ? 40.443 -26.324 -13.819 1.00 88.50 96 ALA A N 1
ATOM 757 C CA . ALA A 1 96 ? 40.594 -24.958 -14.308 1.00 88.50 96 ALA A CA 1
ATOM 758 C C . ALA A 1 96 ? 40.014 -24.826 -15.717 1.00 88.50 96 ALA A C 1
ATOM 760 O O . ALA A 1 96 ? 39.080 -24.060 -15.917 1.00 88.50 96 ALA A O 1
ATOM 761 N N . ASN A 1 97 ? 40.530 -25.586 -16.687 1.00 90.06 97 ASN A N 1
ATOM 762 C CA . ASN A 1 97 ? 40.046 -25.565 -18.070 1.00 90.06 97 ASN A CA 1
ATOM 763 C C . ASN A 1 97 ? 40.112 -26.964 -18.694 1.00 90.06 97 ASN A C 1
ATOM 765 O O . ASN A 1 97 ? 41.001 -27.738 -18.357 1.00 90.06 97 ASN A O 1
ATOM 769 N N . VAL A 1 98 ? 39.251 -27.267 -19.660 1.00 90.38 98 VAL A N 1
ATOM 770 C CA . VAL A 1 98 ? 39.376 -28.456 -20.518 1.00 90.38 98 VAL A CA 1
ATOM 771 C C . VAL A 1 98 ? 39.201 -28.053 -21.976 1.00 90.38 98 VAL A C 1
ATOM 773 O O . VAL A 1 98 ? 38.307 -27.275 -22.293 1.00 90.38 98 VAL A O 1
ATOM 776 N N . SER A 1 99 ? 40.059 -28.566 -22.849 1.00 89.25 99 SER A N 1
ATOM 777 C CA . SER A 1 99 ? 39.954 -28.467 -24.306 1.00 89.25 99 SER A CA 1
ATOM 778 C C . SER A 1 99 ? 39.780 -29.877 -24.857 1.00 89.25 99 SER A C 1
ATOM 780 O O . SER A 1 99 ? 40.542 -30.765 -24.476 1.00 89.25 99 SER A O 1
ATOM 782 N N . ILE A 1 100 ? 38.762 -30.096 -25.685 1.00 89.56 100 ILE A N 1
ATOM 783 C CA . ILE A 1 100 ? 38.351 -31.417 -26.186 1.00 89.56 100 ILE A CA 1
ATOM 784 C C . ILE A 1 100 ? 38.222 -31.340 -27.709 1.00 89.56 100 ILE A C 1
ATOM 786 O O . ILE A 1 100 ? 37.678 -30.364 -28.233 1.00 89.56 100 ILE A O 1
ATOM 790 N N . SER A 1 101 ? 38.714 -32.347 -28.431 1.00 88.25 101 SER A N 1
ATOM 791 C CA . SER A 1 101 ? 38.508 -32.478 -29.877 1.00 88.25 101 SER A CA 1
ATOM 792 C C . SER A 1 101 ? 37.068 -32.852 -30.225 1.00 88.25 101 SER A C 1
ATOM 794 O O . SER A 1 101 ? 36.507 -33.788 -29.655 1.00 88.25 101 SER A O 1
ATOM 796 N N . GLY A 1 102 ? 36.503 -32.186 -31.225 1.00 83.25 102 GLY A N 1
ATOM 797 C CA . GLY A 1 102 ? 35.099 -32.295 -31.608 1.00 83.25 102 GLY A CA 1
ATOM 798 C C . GLY A 1 102 ? 34.250 -31.175 -31.011 1.00 83.25 102 GLY A C 1
ATOM 799 O O . GLY A 1 102 ? 34.736 -30.348 -30.240 1.00 83.25 102 GLY A O 1
ATOM 800 N N . VAL A 1 103 ? 32.971 -31.155 -31.387 1.00 79.94 103 VAL A N 1
ATOM 801 C CA . VAL A 1 103 ? 31.971 -30.224 -30.852 1.00 79.94 103 VAL A CA 1
ATOM 802 C C . VAL A 1 103 ? 31.118 -30.978 -29.828 1.00 79.94 103 VAL A C 1
ATOM 804 O O . VAL A 1 103 ? 30.251 -31.771 -30.203 1.00 79.94 103 VAL A O 1
ATOM 807 N N . TRP A 1 104 ? 31.373 -30.737 -28.541 1.00 83.25 104 TRP A N 1
ATOM 808 C CA . TRP A 1 104 ? 30.750 -31.441 -27.419 1.00 83.25 104 TRP A CA 1
ATOM 809 C C . TRP A 1 104 ? 30.096 -30.484 -26.422 1.00 83.25 104 TRP A C 1
ATOM 811 O O . TRP A 1 104 ? 30.645 -29.430 -26.109 1.00 83.25 104 TRP A O 1
ATOM 821 N N . ALA A 1 105 ? 28.943 -30.887 -25.887 1.00 80.62 105 ALA A N 1
ATOM 822 C CA . ALA A 1 105 ? 28.263 -30.238 -24.775 1.00 80.62 105 ALA A CA 1
ATOM 823 C C . ALA A 1 105 ? 28.582 -30.918 -23.463 1.00 80.62 105 ALA A C 1
ATOM 825 O O . ALA A 1 105 ? 28.243 -32.085 -23.298 1.00 80.62 105 ALA A O 1
ATOM 826 N N . LEU A 1 106 ? 29.130 -30.181 -22.502 1.00 86.00 106 LEU A N 1
ATOM 827 C CA . LEU A 1 106 ? 29.231 -30.663 -21.132 1.00 86.00 106 LEU A CA 1
ATOM 828 C C . LEU A 1 106 ? 27.935 -30.383 -20.363 1.00 86.00 106 LEU A C 1
ATOM 830 O O . LEU A 1 106 ? 27.653 -29.233 -20.020 1.00 86.00 106 LEU A O 1
ATOM 834 N N . LEU A 1 107 ? 27.166 -31.440 -20.080 1.00 82.94 107 LEU A N 1
ATOM 835 C CA . LEU A 1 107 ? 25.876 -31.348 -19.380 1.00 82.94 107 LEU A CA 1
ATOM 836 C C . LEU A 1 107 ? 25.963 -31.711 -17.892 1.00 82.94 107 LEU A C 1
ATOM 838 O O . LEU A 1 107 ? 25.179 -31.216 -17.077 1.00 82.94 107 LEU A O 1
ATOM 842 N N . GLN A 1 108 ? 26.918 -32.564 -17.528 1.00 88.62 108 GLN A N 1
ATOM 843 C CA . GLN A 1 108 ? 27.108 -33.052 -16.165 1.00 88.62 108 GLN A CA 1
ATOM 844 C C . GLN A 1 108 ? 28.581 -33.401 -15.946 1.00 88.62 108 GLN A C 1
ATOM 846 O O . GLN A 1 108 ? 29.225 -33.980 -16.822 1.00 88.62 108 GLN A O 1
ATOM 851 N N . THR A 1 109 ? 29.107 -33.080 -14.767 1.00 90.81 109 THR A N 1
ATOM 852 C CA . THR A 1 109 ? 30.432 -33.522 -14.327 1.00 90.81 109 THR A CA 1
ATOM 853 C C . THR A 1 109 ? 30.379 -34.008 -12.884 1.00 90.81 109 THR A C 1
ATOM 855 O O . THR A 1 109 ? 29.648 -33.449 -12.064 1.00 90.81 109 THR A O 1
ATOM 858 N N . ILE A 1 110 ? 31.116 -35.074 -12.579 1.00 90.81 110 ILE A N 1
ATOM 859 C CA . ILE A 1 110 ? 31.150 -35.692 -11.251 1.00 90.81 110 ILE A CA 1
ATOM 860 C C . ILE A 1 110 ? 32.585 -35.654 -10.740 1.00 90.81 110 ILE A C 1
ATOM 862 O O . ILE A 1 110 ? 33.466 -36.324 -11.280 1.00 90.81 110 ILE A O 1
ATOM 866 N N . GLY A 1 111 ? 32.804 -34.857 -9.700 1.00 88.81 111 GLY A N 1
ATOM 867 C CA . GLY A 1 111 ? 34.057 -34.757 -8.966 1.00 88.81 111 GLY A CA 1
ATOM 868 C C . GLY A 1 111 ? 33.852 -35.174 -7.512 1.00 88.81 111 GLY A C 1
ATOM 869 O O . GLY A 1 111 ? 33.317 -36.251 -7.236 1.00 88.81 111 GLY A O 1
ATOM 870 N N . ASP A 1 112 ? 34.278 -34.329 -6.573 1.00 88.25 112 ASP A N 1
ATOM 871 C CA . ASP A 1 112 ? 33.922 -34.480 -5.154 1.00 88.25 112 ASP A CA 1
ATOM 872 C C . ASP A 1 112 ? 32.406 -34.388 -4.923 1.00 88.25 112 ASP A C 1
ATOM 874 O O . ASP A 1 112 ? 31.851 -35.144 -4.125 1.00 88.25 112 ASP A O 1
ATOM 878 N N . GLU A 1 113 ? 31.754 -33.510 -5.678 1.00 86.88 113 GLU A N 1
ATOM 879 C CA . GLU A 1 113 ? 30.310 -33.377 -5.793 1.00 86.88 113 GLU A CA 1
ATOM 880 C C . GLU A 1 113 ? 29.853 -33.599 -7.245 1.00 86.88 113 GLU A C 1
ATOM 882 O O . GLU A 1 113 ? 30.633 -33.568 -8.202 1.00 86.88 113 GLU A O 1
ATOM 887 N N . GLU A 1 114 ? 28.557 -33.844 -7.407 1.00 88.19 114 GLU A N 1
ATOM 888 C CA . GLU A 1 114 ? 27.911 -33.968 -8.708 1.00 88.19 114 GLU A CA 1
ATOM 889 C C . GLU A 1 114 ? 27.347 -32.609 -9.145 1.00 88.19 114 GLU A C 1
ATOM 891 O O . GLU A 1 114 ? 26.497 -32.021 -8.469 1.00 88.19 114 GLU A O 1
ATOM 896 N N . PHE A 1 115 ? 27.804 -32.116 -10.297 1.00 85.69 115 PHE A N 1
ATOM 897 C CA . PHE A 1 115 ? 27.390 -30.836 -10.859 1.00 85.69 115 PHE A CA 1
ATOM 898 C C . PHE A 1 115 ? 26.681 -31.022 -12.203 1.00 85.69 115 PHE A C 1
ATOM 900 O O . PHE A 1 115 ? 27.108 -31.794 -13.062 1.00 85.69 115 PHE A O 1
ATOM 907 N N . PHE A 1 116 ? 25.616 -30.248 -12.407 1.00 83.38 116 PHE A N 1
ATOM 908 C CA . PHE A 1 116 ? 24.849 -30.186 -13.651 1.00 83.38 116 PHE A CA 1
ATOM 909 C C . PHE A 1 116 ? 25.005 -28.811 -14.303 1.00 83.38 116 PHE A C 1
ATOM 911 O O . PHE A 1 116 ? 25.310 -27.828 -13.623 1.00 83.38 116 PHE A O 1
ATOM 918 N N . VAL A 1 117 ? 24.746 -28.733 -15.610 1.00 76.88 117 VAL A N 1
ATOM 919 C CA . VAL A 1 117 ? 24.883 -27.502 -16.412 1.00 76.88 117 VAL A CA 1
ATOM 920 C C . VAL A 1 117 ? 24.104 -26.308 -15.849 1.00 76.88 117 VAL A C 1
ATOM 922 O O . VAL A 1 117 ? 24.547 -25.173 -15.964 1.00 76.88 117 VAL A O 1
ATOM 925 N N . ASN A 1 118 ? 22.998 -26.553 -15.145 1.00 69.06 118 ASN A N 1
ATOM 926 C CA . ASN A 1 118 ? 22.177 -25.518 -14.508 1.00 69.06 118 ASN A CA 1
ATOM 927 C C . ASN A 1 118 ? 22.815 -24.826 -13.286 1.00 69.06 118 ASN A C 1
ATOM 929 O O . ASN A 1 118 ? 22.191 -23.938 -12.712 1.00 69.06 118 ASN A O 1
ATOM 933 N N . ARG A 1 119 ? 24.005 -25.246 -12.837 1.00 74.75 119 ARG A N 1
ATOM 934 C CA . ARG A 1 119 ? 24.709 -24.655 -11.685 1.00 74.75 119 ARG A CA 1
ATOM 935 C C . ARG A 1 119 ? 25.724 -23.574 -12.071 1.00 74.75 119 ARG A C 1
ATOM 937 O O . ARG A 1 119 ? 26.394 -23.072 -11.173 1.00 74.75 119 ARG A O 1
ATOM 944 N N . ASP A 1 120 ? 25.881 -23.268 -13.363 1.00 72.88 120 ASP A N 1
ATOM 945 C CA . ASP A 1 120 ? 26.841 -22.286 -13.902 1.00 72.88 120 ASP A CA 1
ATOM 946 C C . ASP A 1 120 ? 28.289 -22.480 -13.390 1.00 72.88 120 ASP A C 1
ATOM 948 O O . ASP A 1 120 ? 29.070 -21.541 -13.241 1.00 72.88 120 ASP A O 1
ATOM 952 N N . LYS A 1 121 ? 28.667 -23.737 -13.114 1.00 83.94 121 LYS A N 1
ATOM 953 C CA . LYS A 1 121 ? 30.004 -24.127 -12.632 1.00 83.94 121 LYS A CA 1
ATOM 954 C C . LYS A 1 121 ? 31.056 -24.177 -13.739 1.00 83.94 121 LYS A C 1
ATOM 956 O O . LYS A 1 121 ? 32.245 -24.269 -13.443 1.00 83.94 121 LYS A O 1
ATOM 961 N N . TRP A 1 122 ? 30.640 -24.123 -15.001 1.00 84.94 122 TRP A N 1
ATOM 962 C CA . TRP A 1 122 ? 31.530 -24.027 -16.151 1.00 84.94 122 TRP A CA 1
ATOM 963 C C . TRP A 1 122 ? 30.935 -23.159 -17.252 1.00 84.94 122 TRP A C 1
ATOM 965 O O . TRP A 1 122 ? 29.720 -23.064 -17.409 1.00 84.94 122 TRP A O 1
ATOM 975 N N . VAL A 1 123 ? 31.815 -22.542 -18.033 1.00 79.88 123 VAL A N 1
ATOM 976 C CA . VAL A 1 123 ? 31.473 -21.631 -19.130 1.00 79.88 123 VAL A CA 1
ATOM 977 C C . VAL A 1 123 ? 32.366 -21.895 -20.331 1.00 79.88 123 VAL A C 1
ATOM 979 O O . VAL A 1 123 ? 33.496 -22.363 -20.185 1.00 79.88 123 VAL A O 1
ATOM 982 N N . ILE A 1 124 ? 31.876 -21.586 -21.530 1.00 77.94 124 ILE A N 1
ATOM 983 C CA . ILE A 1 124 ? 32.703 -21.657 -22.736 1.00 77.94 124 ILE A CA 1
ATOM 984 C C . ILE A 1 124 ? 33.746 -20.536 -22.675 1.00 77.94 124 ILE A C 1
ATOM 986 O O . ILE A 1 124 ? 33.397 -19.365 -22.521 1.00 77.94 124 ILE A O 1
ATOM 990 N N . LYS A 1 125 ? 35.026 -20.898 -22.787 1.00 75.00 125 LYS A N 1
ATOM 991 C CA . LYS A 1 125 ? 36.152 -19.966 -22.628 1.00 75.00 125 LYS A CA 1
ATOM 992 C C . LYS A 1 125 ? 36.343 -19.060 -23.847 1.00 75.00 125 LYS A C 1
ATOM 994 O O . LYS A 1 125 ? 36.538 -17.857 -23.707 1.00 75.00 125 LYS A O 1
ATOM 999 N N . ASP A 1 126 ? 36.298 -19.636 -25.043 1.00 73.25 126 ASP A N 1
ATOM 1000 C CA . ASP A 1 126 ? 36.451 -18.935 -26.318 1.00 73.25 126 ASP A CA 1
ATOM 1001 C C . ASP A 1 126 ? 35.627 -19.660 -27.387 1.00 73.25 126 ASP A C 1
ATOM 1003 O O . ASP A 1 126 ? 35.548 -20.888 -27.393 1.00 73.25 126 ASP A O 1
ATOM 1007 N N . PHE A 1 127 ? 35.014 -18.899 -28.289 1.00 70.25 127 PHE A N 1
ATOM 1008 C CA . PHE A 1 127 ? 34.273 -19.440 -29.422 1.00 70.25 127 PHE A CA 1
ATOM 1009 C C . PHE A 1 127 ? 35.192 -19.828 -30.591 1.00 70.25 127 PHE A C 1
ATOM 1011 O O . PHE A 1 127 ? 34.881 -20.744 -31.345 1.00 70.25 127 PHE A O 1
ATOM 1018 N N . ARG A 1 128 ? 36.352 -19.182 -30.757 1.00 75.06 128 ARG A N 1
ATOM 1019 C CA . ARG A 1 128 ? 37.255 -19.427 -31.902 1.00 75.06 128 ARG A CA 1
ATOM 1020 C C . ARG A 1 128 ? 37.683 -20.898 -32.069 1.00 75.06 128 ARG A C 1
ATOM 1022 O O . ARG A 1 128 ? 37.713 -21.349 -33.214 1.00 75.06 128 ARG A O 1
ATOM 1029 N N . PRO A 1 129 ? 37.960 -21.671 -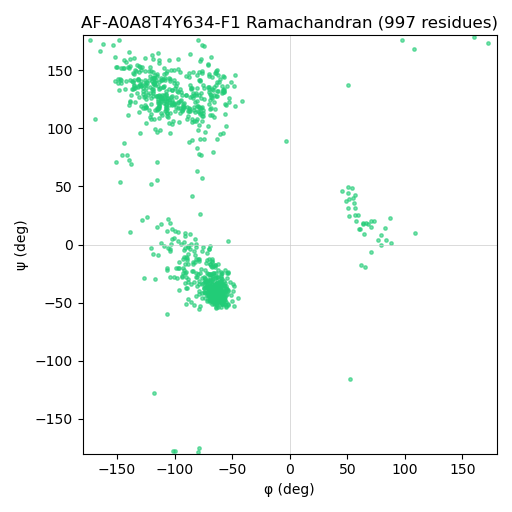30.998 1.00 74.69 129 PRO A N 1
ATOM 1030 C CA . PRO A 1 129 ? 38.257 -23.101 -31.108 1.00 74.69 129 PRO A CA 1
ATOM 1031 C C . PRO A 1 129 ? 37.132 -23.939 -31.737 1.00 74.69 129 PRO A C 1
ATOM 1033 O O . PRO A 1 129 ? 37.433 -24.931 -32.399 1.00 74.69 129 PRO A O 1
ATOM 1036 N N . PHE A 1 130 ? 35.862 -23.521 -31.633 1.00 72.69 130 PHE A N 1
ATOM 1037 C CA . PHE A 1 130 ? 34.737 -24.236 -32.255 1.00 72.69 130 PHE A CA 1
ATOM 1038 C C . PHE A 1 130 ? 34.836 -24.243 -33.782 1.00 72.69 130 PHE A C 1
ATOM 1040 O O . PHE A 1 130 ? 34.528 -25.252 -34.414 1.00 72.69 130 PHE A O 1
ATOM 1047 N N . LEU A 1 131 ? 35.345 -23.158 -34.379 1.00 71.19 131 LEU A N 1
ATOM 1048 C CA . LEU A 1 131 ? 35.610 -23.077 -35.823 1.00 71.19 131 LEU A CA 1
ATOM 1049 C C . LEU A 1 131 ? 36.707 -24.056 -36.273 1.00 71.19 131 LEU A C 1
ATOM 1051 O O . LEU A 1 131 ? 36.803 -24.378 -37.454 1.00 71.19 131 LEU A O 1
ATOM 1055 N N . LEU A 1 132 ? 37.522 -24.535 -35.331 1.00 78.75 132 LEU A N 1
ATOM 1056 C CA . LEU A 1 132 ? 38.589 -25.514 -35.532 1.00 78.75 132 LEU A CA 1
ATOM 1057 C C . LEU A 1 132 ? 38.191 -26.916 -35.032 1.00 78.75 132 LEU A C 1
ATOM 1059 O O . LEU A 1 132 ? 39.067 -27.750 -34.810 1.00 78.75 132 LEU A O 1
ATOM 1063 N N . ASN A 1 133 ? 36.888 -27.181 -34.857 1.00 82.25 133 ASN A N 1
ATOM 1064 C CA . ASN A 1 133 ? 36.346 -28.449 -34.358 1.00 82.25 133 ASN A CA 1
ATOM 1065 C C . ASN A 1 133 ? 36.908 -28.845 -32.974 1.00 82.25 133 ASN A C 1
ATOM 1067 O O . ASN A 1 133 ? 37.282 -29.998 -32.754 1.00 82.25 133 ASN A O 1
ATOM 1071 N N . ARG A 1 134 ? 37.013 -27.880 -32.050 1.00 83.38 134 ARG A N 1
ATOM 1072 C CA . ARG A 1 134 ? 37.389 -28.094 -30.643 1.00 83.38 134 ARG A CA 1
ATOM 1073 C C . ARG A 1 134 ? 36.479 -27.311 -29.698 1.00 83.38 134 ARG A C 1
ATOM 1075 O O . ARG A 1 134 ? 36.094 -26.185 -30.001 1.00 83.38 134 ARG A O 1
ATOM 1082 N N . THR A 1 135 ? 36.204 -27.856 -28.518 1.00 85.00 135 THR A N 1
ATOM 1083 C CA . THR A 1 135 ? 35.454 -27.164 -27.454 1.00 85.00 135 THR A CA 1
ATOM 1084 C C . THR A 1 135 ? 36.322 -26.883 -26.245 1.00 85.00 135 THR A C 1
ATOM 1086 O O . THR A 1 135 ? 36.995 -27.791 -25.756 1.00 85.00 135 THR A O 1
ATOM 1089 N N . GLU A 1 136 ? 36.255 -25.656 -25.724 1.00 86.31 136 GLU A N 1
ATOM 1090 C CA . GLU A 1 136 ? 36.967 -25.259 -24.507 1.00 86.31 136 GLU A CA 1
ATOM 1091 C C . GLU A 1 136 ? 36.019 -24.782 -23.407 1.00 86.31 136 GLU A C 1
ATOM 1093 O O . GLU A 1 136 ? 35.323 -23.774 -23.568 1.00 86.31 136 GLU A O 1
ATOM 1098 N N . TYR A 1 137 ? 36.059 -25.458 -22.259 1.00 87.62 137 TYR A N 1
ATOM 1099 C CA . TYR A 1 137 ? 35.354 -25.047 -21.047 1.00 87.62 137 TYR A CA 1
ATOM 1100 C C . TYR A 1 137 ? 36.327 -24.536 -19.988 1.00 87.62 137 TYR A C 1
ATOM 1102 O O . TYR A 1 137 ? 37.428 -25.065 -19.822 1.00 87.62 137 TYR A O 1
ATOM 1110 N N . SER A 1 138 ? 35.896 -23.520 -19.249 1.00 87.69 138 SER A N 1
ATOM 1111 C CA . SER A 1 138 ? 36.532 -23.033 -18.029 1.00 87.69 138 SER A CA 1
ATOM 1112 C C . SER A 1 138 ? 35.644 -23.364 -16.837 1.00 87.69 138 SER A C 1
ATOM 1114 O O . SER A 1 138 ? 34.432 -23.175 -16.919 1.00 87.69 138 SER A O 1
ATOM 1116 N N . PHE A 1 139 ? 36.228 -23.868 -15.754 1.00 88.00 139 PHE A N 1
ATOM 1117 C CA . PHE A 1 139 ? 35.517 -24.316 -14.557 1.00 88.00 139 PHE A CA 1
ATOM 1118 C C . PHE A 1 139 ? 35.717 -23.347 -13.397 1.00 88.00 139 PHE A C 1
ATOM 1120 O O . PHE A 1 139 ? 36.784 -22.751 -13.233 1.00 88.00 139 PHE A O 1
ATOM 1127 N N . ASN A 1 140 ? 34.693 -23.244 -12.557 1.00 85.94 140 ASN A N 1
ATOM 1128 C CA . ASN A 1 140 ? 34.711 -22.479 -11.326 1.00 85.94 140 ASN A CA 1
ATOM 1129 C C . ASN A 1 140 ? 34.317 -23.380 -10.149 1.00 85.94 140 ASN A C 1
ATOM 1131 O O . ASN A 1 140 ? 33.207 -23.907 -10.113 1.00 85.94 140 ASN A O 1
ATOM 1135 N N . ASP A 1 141 ? 35.223 -23.552 -9.186 1.00 82.25 141 ASP A N 1
ATOM 1136 C CA . ASP A 1 141 ? 35.009 -24.339 -7.964 1.00 82.25 141 ASP A CA 1
ATOM 1137 C C . ASP A 1 141 ? 34.456 -25.761 -8.199 1.00 82.25 141 ASP A C 1
ATOM 1139 O O . ASP A 1 141 ? 33.472 -26.162 -7.571 1.00 82.25 141 ASP A O 1
ATOM 1143 N N . VAL A 1 142 ? 35.078 -26.515 -9.114 1.00 88.25 142 VAL A N 1
ATOM 1144 C CA . VAL A 1 142 ? 34.828 -27.954 -9.323 1.00 88.25 142 VAL A CA 1
ATOM 1145 C C . VAL A 1 142 ? 36.067 -28.723 -8.872 1.00 88.25 142 VAL A C 1
ATOM 1147 O O . VAL A 1 142 ? 37.117 -28.607 -9.509 1.00 88.25 142 VAL A O 1
ATOM 1150 N N . ASN A 1 143 ? 35.980 -29.483 -7.776 1.00 89.88 143 ASN A N 1
ATOM 1151 C CA . ASN A 1 143 ? 37.124 -30.251 -7.277 1.00 89.88 143 ASN A CA 1
ATOM 1152 C C . ASN A 1 143 ? 37.075 -31.700 -7.754 1.00 89.88 143 ASN A C 1
ATOM 1154 O O . ASN A 1 143 ? 36.014 -32.281 -7.970 1.00 89.88 143 ASN A O 1
ATOM 1158 N N . LEU A 1 144 ? 38.250 -32.304 -7.898 1.00 89.00 144 LEU A N 1
ATOM 1159 C CA . LEU A 1 144 ? 38.364 -33.698 -8.297 1.00 89.00 144 LEU A CA 1
ATOM 1160 C C . LEU A 1 144 ? 38.065 -34.623 -7.111 1.00 89.00 144 LEU A C 1
ATOM 1162 O O . LEU A 1 144 ? 38.499 -34.375 -5.980 1.00 89.00 144 LEU A O 1
ATOM 1166 N N . ARG A 1 145 ? 37.381 -35.738 -7.380 1.00 89.19 145 ARG A N 1
ATOM 1167 C CA . ARG A 1 145 ? 37.084 -36.768 -6.383 1.00 89.19 145 ARG A CA 1
ATOM 1168 C C . ARG A 1 145 ? 38.366 -37.452 -5.945 1.00 89.19 145 ARG A C 1
ATOM 1170 O O . ARG A 1 145 ? 39.090 -37.990 -6.777 1.00 89.19 145 ARG A O 1
ATOM 1177 N N . ARG A 1 146 ? 38.630 -37.495 -4.644 1.00 86.00 146 ARG A N 1
ATOM 1178 C CA . ARG A 1 146 ? 39.809 -38.169 -4.087 1.00 86.00 146 ARG A CA 1
ATOM 1179 C C . ARG A 1 146 ? 39.472 -39.612 -3.711 1.00 86.00 146 ARG A C 1
ATOM 1181 O O . ARG A 1 146 ? 38.666 -39.840 -2.814 1.00 86.00 146 ARG A O 1
ATOM 1188 N N . GLU A 1 147 ? 40.136 -40.576 -4.336 1.00 83.38 147 GLU A N 1
ATOM 1189 C CA . GLU A 1 147 ? 40.041 -42.003 -4.019 1.00 83.38 147 GLU A CA 1
ATOM 1190 C C . GLU A 1 147 ? 41.426 -42.564 -3.673 1.00 83.38 147 GLU A C 1
ATOM 1192 O O . GLU A 1 147 ? 42.443 -42.189 -4.258 1.00 83.38 147 GLU A O 1
ATOM 1197 N N . ARG A 1 148 ? 41.487 -43.465 -2.688 1.00 75.75 148 ARG A N 1
ATOM 1198 C CA . ARG A 1 148 ? 42.721 -44.170 -2.327 1.00 75.75 148 ARG A CA 1
ATOM 1199 C C . ARG A 1 148 ? 42.609 -45.613 -2.792 1.00 75.75 148 ARG A C 1
ATOM 1201 O O . ARG A 1 148 ? 41.744 -46.337 -2.305 1.00 75.75 148 ARG A O 1
ATOM 1208 N N . VAL A 1 149 ? 43.494 -46.016 -3.696 1.00 75.88 149 VAL A N 1
ATOM 1209 C CA . VAL A 1 149 ? 43.585 -47.390 -4.199 1.00 75.88 149 VAL A CA 1
ATOM 1210 C C . VAL A 1 149 ? 44.988 -47.891 -3.876 1.00 75.88 149 VAL A C 1
ATOM 1212 O O . VAL A 1 149 ? 45.966 -47.417 -4.449 1.00 75.88 149 VAL A O 1
ATOM 1215 N N . GLU A 1 150 ? 45.091 -48.799 -2.903 1.00 72.50 150 GLU A N 1
ATOM 1216 C CA . GLU A 1 150 ? 46.365 -49.369 -2.438 1.00 72.50 150 GLU A CA 1
ATOM 1217 C C . GLU A 1 150 ? 47.410 -48.282 -2.072 1.00 72.50 150 GLU A C 1
ATOM 1219 O O . GLU A 1 150 ? 47.191 -47.493 -1.142 1.00 72.50 150 GLU A O 1
ATOM 1224 N N . SER A 1 151 ? 48.533 -48.220 -2.802 1.00 67.25 151 SER A N 1
ATOM 1225 C CA . SER A 1 151 ? 49.640 -47.267 -2.622 1.00 67.25 151 SER A CA 1
ATOM 1226 C C . SER A 1 151 ? 49.591 -46.045 -3.553 1.00 67.25 151 SER A C 1
ATOM 1228 O O . SER A 1 151 ? 50.575 -45.299 -3.620 1.00 67.25 151 SER A O 1
ATOM 1230 N N . THR A 1 152 ? 48.482 -45.834 -4.269 1.00 72.56 152 THR A N 1
ATOM 1231 C CA . THR A 1 152 ? 48.293 -44.738 -5.234 1.00 72.56 152 THR A CA 1
ATOM 1232 C C . THR A 1 152 ? 47.133 -43.841 -4.803 1.00 72.56 152 THR A C 1
ATOM 1234 O O . THR A 1 152 ? 46.053 -44.309 -4.429 1.00 72.56 152 THR A O 1
ATOM 1237 N N . LEU A 1 153 ? 47.349 -42.525 -4.853 1.00 80.06 153 LEU A N 1
ATOM 1238 C CA . LEU A 1 153 ? 46.274 -41.552 -4.668 1.00 80.06 153 LEU A CA 1
ATOM 1239 C C . LEU A 1 153 ? 45.690 -41.191 -6.033 1.00 80.06 153 LEU A C 1
ATOM 1241 O O . LEU A 1 153 ? 46.408 -40.654 -6.873 1.00 80.06 153 LEU A O 1
ATOM 1245 N N . VAL A 1 154 ? 44.408 -41.480 -6.246 1.00 84.75 154 VAL A N 1
ATOM 1246 C CA . VAL A 1 154 ? 43.722 -41.253 -7.521 1.00 84.75 154 VAL A CA 1
ATOM 1247 C C . VAL A 1 154 ? 42.758 -40.082 -7.376 1.00 84.75 154 VAL A C 1
ATOM 1249 O O . VAL A 1 154 ? 41.888 -40.085 -6.506 1.00 84.75 154 VAL A O 1
ATOM 1252 N N . PHE A 1 155 ? 42.898 -39.084 -8.239 1.00 88.12 155 PHE A N 1
ATOM 1253 C CA . PHE A 1 155 ? 41.932 -38.003 -8.392 1.00 88.12 155 PHE A CA 1
ATOM 1254 C C . PHE A 1 155 ? 41.093 -38.246 -9.643 1.00 88.12 155 PHE A C 1
ATOM 1256 O O . PHE A 1 155 ? 41.646 -38.328 -10.737 1.00 88.12 155 PHE A O 1
ATOM 1263 N N . ARG A 1 156 ? 39.773 -38.370 -9.492 1.00 90.00 156 ARG A N 1
ATOM 1264 C CA . ARG A 1 156 ? 38.849 -38.664 -10.594 1.00 90.00 156 ARG A CA 1
ATOM 1265 C C . ARG A 1 156 ? 37.951 -37.474 -10.921 1.00 90.00 156 ARG A C 1
ATOM 1267 O O . ARG A 1 156 ? 37.483 -36.787 -10.012 1.00 90.00 156 ARG A O 1
ATOM 1274 N N . LEU A 1 157 ? 37.700 -37.265 -12.210 1.00 92.31 157 LEU A N 1
ATOM 1275 C CA . LEU A 1 157 ? 36.674 -36.356 -12.712 1.00 92.31 157 LEU A CA 1
ATOM 1276 C C . LEU A 1 157 ? 35.975 -36.992 -13.912 1.00 92.31 157 LEU A C 1
ATOM 1278 O O . LEU A 1 157 ? 36.622 -37.292 -14.916 1.00 92.31 157 LEU A O 1
ATOM 1282 N N . ASP A 1 158 ? 34.667 -37.184 -13.803 1.00 93.12 158 ASP A N 1
ATOM 1283 C CA . ASP A 1 158 ? 33.860 -37.750 -14.880 1.00 93.12 158 ASP A CA 1
ATOM 1284 C C . ASP A 1 158 ? 33.150 -36.617 -15.632 1.00 93.12 158 ASP A C 1
ATOM 1286 O O . ASP A 1 158 ? 32.575 -35.713 -15.019 1.00 93.12 158 ASP A O 1
ATOM 1290 N N . PHE A 1 159 ? 33.175 -36.662 -16.960 1.00 91.44 159 PHE A N 1
ATOM 1291 C CA . PHE A 1 159 ? 32.500 -35.734 -17.861 1.00 91.44 159 PHE A CA 1
ATOM 1292 C C . PHE A 1 159 ? 31.437 -36.481 -18.656 1.00 91.44 159 PHE A C 1
ATOM 1294 O O . PHE A 1 159 ? 31.733 -37.474 -19.316 1.00 91.44 159 PHE A O 1
ATOM 1301 N N . TYR A 1 160 ? 30.207 -35.976 -18.640 1.00 90.44 160 TYR A N 1
ATOM 1302 C CA . TYR A 1 160 ? 29.136 -36.481 -19.489 1.00 90.44 160 TYR A CA 1
ATOM 1303 C C . TYR A 1 160 ? 28.866 -35.483 -20.611 1.00 90.44 160 TYR A C 1
ATOM 1305 O O . TYR A 1 160 ? 28.361 -34.377 -20.374 1.00 90.44 160 TYR A O 1
ATOM 1313 N N . LEU A 1 161 ? 29.230 -35.891 -21.822 1.00 87.38 161 LEU A N 1
ATOM 1314 C CA . LEU A 1 161 ? 29.218 -35.087 -23.030 1.00 87.38 161 LEU A CA 1
ATOM 1315 C C . LEU A 1 161 ? 28.108 -35.523 -23.989 1.00 87.38 161 LEU A C 1
ATOM 1317 O O . LEU A 1 161 ? 27.743 -36.689 -24.037 1.00 87.38 161 LEU A O 1
ATOM 1321 N N . THR A 1 162 ? 27.593 -34.613 -24.805 1.00 85.56 162 THR A N 1
ATOM 1322 C CA . THR A 1 162 ? 26.750 -34.958 -25.965 1.00 85.56 162 THR A CA 1
ATOM 1323 C C . THR A 1 162 ? 27.225 -34.205 -27.197 1.00 85.56 162 THR A C 1
ATOM 1325 O O . THR A 1 162 ? 27.820 -33.134 -27.071 1.00 85.56 162 THR A O 1
ATOM 1328 N N . GLN A 1 163 ? 26.971 -34.734 -28.393 1.00 78.94 163 GLN A N 1
ATOM 1329 C CA . GLN A 1 163 ? 27.286 -34.014 -29.623 1.00 78.94 163 GLN A CA 1
ATOM 1330 C C . GLN A 1 163 ? 26.498 -32.697 -29.693 1.00 78.94 163 GLN A C 1
ATOM 1332 O O . GLN A 1 163 ? 25.323 -32.626 -29.320 1.00 78.94 163 GLN A O 1
ATOM 1337 N N . ALA A 1 164 ? 27.171 -31.652 -30.158 1.00 73.31 164 ALA A N 1
ATOM 1338 C CA . ALA A 1 164 ? 26.727 -30.273 -30.059 1.00 73.31 164 ALA A CA 1
ATOM 1339 C C . ALA A 1 164 ? 26.432 -29.614 -31.414 1.00 73.31 164 ALA A C 1
ATOM 1341 O O . ALA A 1 164 ? 27.170 -29.812 -32.378 1.00 73.31 164 ALA A O 1
ATOM 1342 N N . THR A 1 165 ? 25.428 -28.734 -31.452 1.00 73.00 165 THR A N 1
ATOM 1343 C CA . THR A 1 165 ? 25.110 -27.867 -32.600 1.00 73.00 165 THR A CA 1
ATOM 1344 C C . THR A 1 165 ? 25.023 -26.415 -32.166 1.00 73.00 165 THR A C 1
ATOM 1346 O O . THR A 1 165 ? 24.286 -26.107 -31.237 1.00 73.00 165 THR A O 1
ATOM 1349 N N . ILE A 1 166 ? 25.722 -25.524 -32.867 1.00 72.25 166 ILE A N 1
ATOM 1350 C CA . ILE A 1 166 ? 25.780 -24.099 -32.537 1.00 72.25 166 ILE A CA 1
ATOM 1351 C C . ILE A 1 166 ? 24.507 -23.408 -33.038 1.00 72.25 166 ILE A C 1
ATOM 1353 O O . ILE A 1 166 ? 24.294 -23.304 -34.244 1.00 72.25 166 ILE A O 1
ATOM 1357 N N . VAL A 1 167 ? 23.697 -22.901 -32.110 1.00 75.19 167 VAL A N 1
ATOM 1358 C CA . VAL A 1 167 ? 22.547 -22.029 -32.401 1.00 75.19 167 VAL A CA 1
ATOM 1359 C C . VAL A 1 167 ? 22.760 -20.710 -31.677 1.00 75.19 167 VAL A C 1
ATOM 1361 O O . VAL A 1 167 ? 23.006 -20.723 -30.470 1.00 75.19 167 VAL A O 1
ATOM 1364 N N . GLU A 1 168 ? 22.695 -19.593 -32.401 1.00 75.94 168 GLU A N 1
ATOM 1365 C CA . GLU A 1 168 ? 22.763 -18.253 -31.820 1.00 75.94 168 GLU A CA 1
ATOM 1366 C C . GLU A 1 168 ? 21.419 -17.899 -31.186 1.00 75.94 168 GLU A C 1
ATOM 1368 O O . GLU A 1 168 ? 20.377 -17.960 -31.837 1.00 75.94 168 GLU A O 1
ATOM 1373 N N . VAL A 1 169 ? 21.435 -17.520 -29.912 1.00 76.38 169 VAL A N 1
ATOM 1374 C CA . VAL A 1 169 ? 20.217 -17.185 -29.178 1.00 76.38 169 VAL A CA 1
ATOM 1375 C C . VAL A 1 169 ? 20.309 -15.828 -28.510 1.00 76.38 169 VAL A C 1
ATOM 1377 O O . VAL A 1 169 ? 21.285 -15.532 -27.814 1.00 76.38 169 VAL A O 1
ATOM 1380 N N . ARG A 1 170 ? 19.257 -15.026 -28.699 1.00 77.81 170 ARG A N 1
ATOM 1381 C CA . ARG A 1 170 ? 19.025 -13.789 -27.954 1.00 77.81 170 ARG A CA 1
ATOM 1382 C C . ARG A 1 170 ? 18.231 -14.114 -26.689 1.00 77.81 170 ARG A C 1
ATOM 1384 O O . ARG A 1 170 ? 17.063 -14.483 -26.773 1.00 77.81 170 ARG A O 1
ATOM 1391 N N . ASP A 1 171 ? 18.877 -13.993 -25.529 1.00 77.06 171 ASP A N 1
ATOM 1392 C CA . ASP A 1 171 ? 18.253 -14.187 -24.211 1.00 77.06 171 ASP A CA 1
ATOM 1393 C C . ASP A 1 171 ? 17.952 -12.819 -23.563 1.00 77.06 171 ASP A C 1
ATOM 1395 O O . ASP A 1 171 ? 18.888 -12.155 -23.102 1.00 77.06 171 ASP A O 1
ATOM 1399 N N . PRO A 1 172 ? 16.681 -12.376 -23.506 1.00 76.06 172 PRO A N 1
ATOM 1400 C CA . PRO A 1 172 ? 16.307 -11.075 -22.958 1.00 76.06 172 PRO A CA 1
ATOM 1401 C C . PRO A 1 172 ? 16.348 -11.025 -21.424 1.00 76.06 172 PRO A C 1
ATOM 1403 O O . PRO A 1 172 ? 16.092 -9.968 -20.865 1.00 76.06 172 PRO A O 1
ATOM 1406 N N . VAL A 1 173 ? 16.667 -12.110 -20.702 1.00 74.25 173 VAL A N 1
ATOM 1407 C CA . VAL A 1 173 ? 16.606 -12.128 -19.220 1.00 74.25 173 VAL A CA 1
ATOM 1408 C C . VAL A 1 173 ? 17.456 -11.045 -18.562 1.00 74.25 173 VAL A C 1
ATOM 1410 O O . VAL A 1 173 ? 17.052 -10.497 -17.542 1.00 74.25 173 VAL A O 1
ATOM 1413 N N . LEU A 1 174 ? 18.610 -10.700 -19.142 1.00 65.81 174 LEU A N 1
ATOM 1414 C CA . LEU A 1 174 ? 19.427 -9.591 -18.632 1.00 65.81 174 LEU A CA 1
ATOM 1415 C C . LEU A 1 174 ? 18.827 -8.212 -18.942 1.00 65.81 174 LEU A C 1
ATOM 1417 O O . LEU A 1 174 ? 19.071 -7.262 -18.207 1.00 65.81 174 LEU A O 1
ATOM 1421 N N . GLU A 1 175 ? 18.071 -8.100 -20.034 1.00 67.88 175 GLU A N 1
ATOM 1422 C CA . GLU A 1 175 ? 17.369 -6.877 -20.441 1.00 67.88 175 GLU A CA 1
ATOM 1423 C C . GLU A 1 175 ? 16.042 -6.722 -19.668 1.00 67.88 175 GLU A C 1
ATOM 1425 O O . GLU A 1 175 ? 15.572 -5.606 -19.459 1.00 67.88 175 GLU A O 1
ATOM 1430 N N . ALA A 1 176 ? 15.469 -7.825 -19.171 1.00 66.50 176 ALA A N 1
ATOM 1431 C CA . ALA A 1 176 ? 14.167 -7.867 -18.510 1.00 66.50 176 ALA A CA 1
ATOM 1432 C C . ALA A 1 176 ? 14.102 -7.026 -17.224 1.00 66.50 176 ALA A C 1
ATOM 1434 O O . ALA A 1 176 ? 13.104 -6.349 -16.993 1.00 66.50 176 ALA A O 1
ATOM 1435 N N . SER A 1 177 ? 15.173 -6.987 -16.422 1.00 58.66 177 SER A N 1
ATOM 1436 C CA . SER A 1 177 ? 15.247 -6.097 -15.249 1.00 58.66 177 SER A CA 1
ATOM 1437 C C . SER A 1 177 ? 15.326 -4.611 -15.619 1.00 58.66 177 SER A C 1
ATOM 1439 O O . SER A 1 177 ? 15.074 -3.754 -14.778 1.00 58.66 177 SER A O 1
ATOM 1441 N N . GLY A 1 178 ? 15.704 -4.295 -16.862 1.00 59.56 178 GLY A N 1
ATOM 1442 C CA . GLY A 1 178 ? 15.663 -2.935 -17.400 1.00 59.56 178 GLY A CA 1
ATOM 1443 C C . GLY A 1 178 ? 14.256 -2.493 -17.816 1.00 59.56 178 GLY A C 1
ATOM 1444 O O . GLY A 1 178 ? 13.987 -1.295 -17.816 1.00 59.56 178 GLY A O 1
ATOM 1445 N N . LEU A 1 179 ? 13.360 -3.438 -18.135 1.00 63.38 179 LEU A N 1
ATOM 1446 C CA . LEU A 1 179 ? 11.954 -3.166 -18.470 1.00 63.38 179 LEU A CA 1
ATOM 1447 C C . LEU A 1 179 ? 11.108 -2.911 -17.216 1.00 63.38 179 LEU A C 1
ATOM 1449 O O . LEU A 1 179 ? 10.267 -2.013 -17.215 1.00 63.38 179 LEU A O 1
ATOM 1453 N N . ASP A 1 180 ? 11.355 -3.674 -16.148 1.00 64.44 180 ASP A N 1
ATOM 1454 C CA . ASP A 1 180 ? 10.714 -3.482 -14.848 1.00 64.44 180 ASP A CA 1
ATOM 1455 C C . ASP A 1 180 ? 11.725 -3.695 -13.704 1.00 64.44 180 ASP A C 1
ATOM 1457 O O . ASP A 1 180 ? 12.152 -4.830 -13.459 1.00 64.44 180 ASP A O 1
ATOM 1461 N N . PRO A 1 181 ? 12.096 -2.634 -12.960 1.00 63.84 181 PRO A N 1
ATOM 1462 C CA . PRO A 1 181 ? 13.051 -2.737 -11.858 1.00 63.84 181 PRO A CA 1
ATOM 1463 C C . PRO A 1 181 ? 12.517 -3.549 -10.666 1.00 63.84 181 PRO A C 1
ATOM 1465 O O . PRO A 1 181 ? 13.293 -3.945 -9.795 1.00 63.84 181 PRO A O 1
ATOM 1468 N N . HIS A 1 182 ? 11.207 -3.808 -10.602 1.00 67.56 182 HIS A N 1
ATOM 1469 C CA . HIS A 1 182 ? 10.583 -4.621 -9.559 1.00 67.56 182 HIS A CA 1
ATOM 1470 C C . HIS A 1 182 ? 10.645 -6.120 -9.862 1.00 67.56 182 HIS A C 1
ATOM 1472 O O . HIS A 1 182 ? 10.429 -6.937 -8.962 1.00 67.56 182 HIS A O 1
ATOM 1478 N N . LEU A 1 183 ? 10.947 -6.503 -11.101 1.00 73.25 183 LEU A N 1
ATOM 1479 C CA . LEU A 1 183 ? 10.985 -7.892 -11.527 1.00 73.25 183 LEU A CA 1
ATOM 1480 C C . LEU A 1 183 ? 12.338 -8.526 -11.179 1.00 73.25 183 LEU A C 1
ATOM 1482 O O . LEU A 1 183 ? 13.379 -8.165 -11.726 1.00 73.25 183 LEU A O 1
ATOM 1486 N N . LYS A 1 184 ? 12.330 -9.523 -10.292 1.00 75.38 184 LYS A N 1
ATOM 1487 C CA . LYS A 1 184 ? 13.471 -10.419 -10.072 1.00 75.38 184 LYS A CA 1
ATOM 1488 C C . LYS A 1 184 ? 13.197 -11.768 -10.715 1.00 75.38 184 LYS A C 1
ATOM 1490 O O . LYS A 1 184 ? 12.193 -12.415 -10.419 1.00 75.38 184 LYS A O 1
ATOM 1495 N N . ILE A 1 185 ? 14.111 -12.182 -11.583 1.00 77.69 185 ILE A N 1
ATOM 1496 C CA . ILE A 1 185 ? 14.056 -13.456 -12.294 1.00 77.69 185 ILE A CA 1
ATOM 1497 C C . ILE A 1 185 ? 15.218 -14.308 -11.793 1.00 77.69 185 ILE A C 1
ATOM 1499 O O . ILE A 1 185 ? 16.375 -14.039 -12.113 1.00 77.69 185 ILE A O 1
ATOM 1503 N N . ASP A 1 186 ? 14.903 -15.341 -11.019 1.00 77.25 186 ASP A N 1
ATOM 1504 C CA . ASP A 1 186 ? 15.861 -16.364 -10.625 1.00 77.25 186 ASP A CA 1
ATOM 1505 C C . ASP A 1 186 ? 15.770 -17.514 -11.636 1.00 77.25 186 ASP A C 1
ATOM 1507 O O . ASP A 1 186 ? 14.744 -18.180 -11.773 1.00 77.25 186 ASP A O 1
ATOM 1511 N N . VAL A 1 187 ? 16.848 -17.777 -12.365 1.00 75.88 187 VAL A N 1
ATOM 1512 C CA . VAL A 1 187 ? 16.900 -18.918 -13.285 1.00 75.88 187 VAL A CA 1
ATOM 1513 C C . VAL A 1 187 ? 17.108 -20.194 -12.467 1.00 75.88 187 VAL A C 1
ATOM 1515 O O . VAL A 1 187 ? 18.135 -20.348 -11.811 1.00 75.88 187 VAL A O 1
ATOM 1518 N N . LEU A 1 188 ? 16.156 -21.129 -12.514 1.00 71.25 188 LEU A N 1
ATOM 1519 C CA . LEU A 1 188 ? 16.225 -22.380 -11.752 1.00 71.25 188 LEU A CA 1
ATOM 1520 C C . LEU A 1 188 ? 16.943 -23.491 -12.514 1.00 71.25 188 LEU A C 1
ATOM 1522 O O . LEU A 1 188 ? 17.752 -24.225 -11.940 1.00 71.25 188 LEU A O 1
ATOM 1526 N N . LYS A 1 189 ? 16.590 -23.678 -13.789 1.00 70.00 189 LYS A N 1
ATOM 1527 C CA . LYS A 1 189 ? 17.146 -24.737 -14.635 1.00 70.00 189 LYS A CA 1
ATOM 1528 C C . LYS A 1 189 ? 17.257 -24.288 -16.079 1.00 70.00 189 LYS A C 1
ATOM 1530 O O . LYS A 1 189 ? 16.367 -23.631 -16.609 1.00 70.00 189 LYS A O 1
ATOM 1535 N N . ARG A 1 190 ? 18.354 -24.705 -16.706 1.00 75.25 190 ARG A N 1
ATOM 1536 C CA . ARG A 1 190 ? 18.624 -24.583 -18.137 1.00 75.25 190 ARG A CA 1
ATOM 1537 C C . ARG A 1 190 ? 19.293 -25.858 -18.616 1.00 75.25 190 ARG A C 1
ATOM 1539 O O . ARG A 1 190 ? 19.982 -26.517 -17.837 1.00 75.25 190 ARG A O 1
ATOM 1546 N N . ASN A 1 191 ? 19.103 -26.182 -19.885 1.00 74.50 191 ASN A N 1
ATOM 1547 C CA . ASN A 1 191 ? 19.741 -27.316 -20.551 1.00 74.50 191 ASN A CA 1
ATOM 1548 C C . ASN A 1 191 ? 20.758 -26.890 -21.628 1.00 74.50 191 ASN A C 1
ATOM 1550 O O . ASN A 1 191 ? 21.129 -27.702 -22.465 1.00 74.50 191 ASN A O 1
ATOM 1554 N N . PHE A 1 192 ? 21.220 -25.636 -21.603 1.00 73.88 192 PHE A N 1
ATOM 1555 C CA . PHE A 1 192 ? 22.229 -25.101 -22.522 1.00 73.88 192 PHE A CA 1
ATOM 1556 C C . PHE A 1 192 ? 23.292 -24.281 -21.776 1.00 73.88 192 PHE A C 1
ATOM 1558 O O . PHE A 1 192 ? 23.057 -23.808 -20.664 1.00 73.88 192 PHE A O 1
ATOM 1565 N N . THR A 1 193 ? 24.453 -24.085 -22.407 1.00 69.81 193 THR A N 1
ATOM 1566 C CA . THR A 1 193 ? 25.581 -23.315 -21.852 1.00 69.81 193 THR A CA 1
ATOM 1567 C C . THR A 1 193 ? 25.647 -21.900 -22.425 1.00 69.81 193 THR A C 1
ATOM 1569 O O . THR A 1 193 ? 25.300 -21.689 -23.584 1.00 69.81 193 THR A O 1
ATOM 1572 N N . ARG A 1 194 ? 26.151 -20.927 -21.657 1.00 68.81 194 ARG A N 1
ATOM 1573 C CA . ARG A 1 194 ? 26.308 -19.529 -22.098 1.00 68.81 194 ARG A CA 1
ATOM 1574 C C . ARG A 1 194 ? 27.772 -19.161 -22.374 1.00 68.81 194 ARG A C 1
ATOM 1576 O O . ARG A 1 194 ? 28.685 -19.660 -21.719 1.00 68.81 194 ARG A O 1
ATOM 1583 N N . TYR A 1 195 ? 27.976 -18.240 -23.318 1.00 68.44 195 TYR A N 1
ATOM 1584 C CA . TYR A 1 195 ? 29.247 -17.551 -23.548 1.00 68.44 195 TYR A CA 1
ATOM 1585 C C . TYR A 1 195 ? 29.231 -16.144 -22.920 1.00 68.44 195 TYR A C 1
ATOM 1587 O O . TYR A 1 195 ? 28.216 -15.451 -22.971 1.00 68.44 195 TYR A O 1
ATOM 1595 N N . LEU A 1 196 ? 30.340 -15.736 -22.293 1.00 55.84 196 LEU A N 1
ATOM 1596 C CA . LEU A 1 19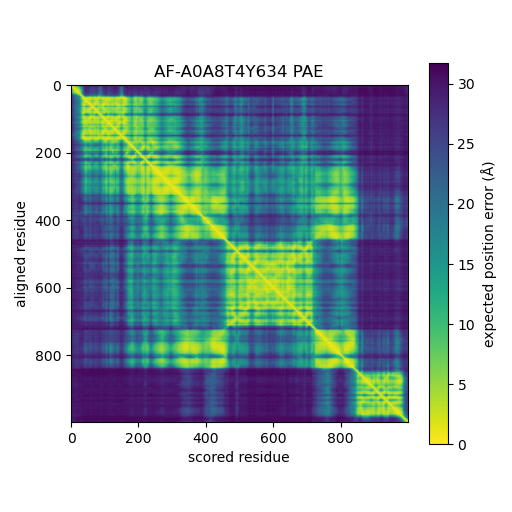6 ? 30.423 -14.537 -21.439 1.00 55.84 196 LEU A CA 1
ATOM 1597 C C . LEU A 1 196 ? 30.625 -13.206 -22.193 1.00 55.84 196 LEU A C 1
ATOM 1599 O O . LEU A 1 196 ? 30.394 -12.153 -21.602 1.00 55.84 196 LEU A O 1
ATOM 1603 N N . TRP A 1 197 ? 31.012 -13.210 -23.476 1.00 50.06 197 TRP A N 1
ATOM 1604 C CA . TRP A 1 197 ? 31.180 -11.977 -24.263 1.00 50.06 197 TRP A CA 1
ATOM 1605 C C . TRP A 1 197 ? 30.019 -11.757 -25.249 1.00 50.06 197 TRP A C 1
ATOM 1607 O O . TRP A 1 197 ? 30.031 -12.269 -26.367 1.00 50.06 197 TRP A O 1
ATOM 1617 N N . GLY A 1 198 ? 29.035 -10.949 -24.828 1.00 52.81 198 GLY A N 1
ATOM 1618 C CA . GLY A 1 198 ? 27.886 -10.491 -25.630 1.00 52.81 198 GLY A CA 1
ATOM 1619 C C . GLY A 1 198 ? 26.532 -11.117 -25.244 1.00 52.81 198 GLY A C 1
ATOM 1620 O O . GLY A 1 198 ? 26.470 -12.100 -24.510 1.00 52.81 198 GLY A O 1
ATOM 1621 N N . ASN A 1 199 ? 25.427 -10.563 -25.767 1.00 50.97 199 ASN A N 1
ATOM 1622 C CA . ASN A 1 199 ? 24.054 -11.099 -25.616 1.00 50.97 199 ASN A CA 1
ATOM 1623 C C . ASN A 1 199 ? 23.762 -12.303 -26.537 1.00 50.97 199 ASN A C 1
ATOM 1625 O O . ASN A 1 199 ? 22.617 -12.550 -26.906 1.00 50.97 199 ASN A O 1
ATOM 1629 N N . ARG A 1 200 ? 24.800 -13.057 -26.919 1.00 53.94 200 ARG A N 1
ATOM 1630 C CA . ARG A 1 200 ? 24.701 -14.211 -27.818 1.00 53.94 200 ARG A CA 1
ATOM 1631 C C . ARG A 1 200 ? 24.989 -15.482 -27.039 1.00 53.94 200 ARG A C 1
ATOM 1633 O O . ARG A 1 200 ? 26.098 -15.694 -26.550 1.00 53.94 200 ARG A O 1
ATOM 1640 N N . VAL A 1 201 ? 23.970 -16.313 -26.900 1.00 58.06 201 VAL A N 1
ATOM 1641 C CA . VAL A 1 201 ? 24.059 -17.631 -26.277 1.00 58.06 201 VAL A CA 1
ATOM 1642 C C . VAL A 1 201 ? 24.279 -18.656 -27.386 1.00 58.06 201 VAL A C 1
ATOM 1644 O O . VAL A 1 201 ? 23.565 -18.631 -28.381 1.00 58.06 201 VAL A O 1
ATOM 1647 N N . PHE A 1 202 ? 25.260 -19.545 -27.222 1.00 62.03 202 PHE A N 1
ATOM 1648 C CA . PHE A 1 202 ? 25.470 -20.670 -28.130 1.00 62.03 202 PHE A CA 1
ATOM 1649 C C . PHE A 1 202 ? 24.961 -21.941 -27.466 1.00 62.03 202 PHE A C 1
ATOM 1651 O O . PHE A 1 202 ? 25.497 -22.371 -26.445 1.00 62.03 202 PHE A O 1
ATOM 1658 N N . ILE A 1 203 ? 23.903 -22.517 -28.027 1.00 59.81 203 ILE A N 1
ATOM 1659 C CA . ILE A 1 203 ? 23.312 -23.747 -27.496 1.00 59.81 203 ILE A CA 1
ATOM 1660 C C . ILE A 1 203 ? 24.178 -24.938 -27.860 1.00 59.81 203 ILE A C 1
ATOM 1662 O O . ILE A 1 203 ? 24.863 -24.946 -28.876 1.00 59.81 203 ILE A O 1
ATOM 1666 N N . VAL A 1 204 ? 24.149 -25.937 -26.986 1.00 60.34 204 VAL A N 1
ATOM 1667 C CA . VAL A 1 204 ? 24.923 -27.158 -27.104 1.00 60.34 204 VAL A CA 1
ATOM 1668 C C . VAL A 1 204 ? 24.001 -28.327 -26.658 1.00 60.34 204 VAL A C 1
ATOM 1670 O O . VAL A 1 204 ? 24.156 -28.811 -25.552 1.00 60.34 204 VAL A O 1
ATOM 1673 N N . SER A 1 205 ? 23.003 -28.685 -27.503 1.00 60.47 205 SER A N 1
ATOM 1674 C CA . SER A 1 205 ? 22.057 -29.859 -27.532 1.00 60.47 205 SER A CA 1
ATOM 1675 C C . SER A 1 205 ? 21.242 -30.237 -26.257 1.00 60.47 205 SER A C 1
ATOM 1677 O O . SER A 1 205 ? 21.825 -30.261 -25.177 1.00 60.47 205 SER A O 1
ATOM 1679 N N . PRO A 1 206 ? 19.923 -30.587 -26.301 1.00 58.53 206 PRO A N 1
ATOM 1680 C CA . PRO A 1 206 ? 19.151 -31.334 -27.320 1.00 58.53 206 PRO A CA 1
ATOM 1681 C C . PRO A 1 206 ? 18.301 -30.436 -28.237 1.00 58.53 206 PRO A C 1
ATOM 1683 O O . PRO A 1 206 ? 18.308 -29.218 -28.080 1.00 58.53 206 PRO A O 1
ATOM 1686 N N . SER A 1 207 ? 17.526 -31.030 -29.158 1.00 66.38 207 SER A N 1
ATOM 1687 C CA . SER A 1 207 ? 16.562 -30.376 -30.075 1.00 66.38 207 SER A CA 1
ATOM 1688 C C . SER A 1 207 ? 15.507 -29.473 -29.406 1.00 66.38 207 SER A C 1
ATOM 1690 O O . SER A 1 207 ? 14.657 -28.901 -30.073 1.00 66.38 207 SER A O 1
ATOM 1692 N N . LEU A 1 208 ? 15.564 -29.289 -28.088 1.00 74.94 208 LEU A N 1
ATOM 1693 C CA . LEU A 1 208 ? 14.622 -28.512 -27.302 1.00 74.94 208 LEU A CA 1
ATOM 1694 C C . LEU A 1 208 ? 15.374 -27.679 -26.258 1.00 74.94 208 LEU A C 1
ATOM 1696 O O . LEU A 1 208 ? 16.060 -28.234 -25.403 1.00 74.94 208 LEU A O 1
ATOM 1700 N N . ILE A 1 209 ? 15.207 -26.359 -26.275 1.00 77.25 209 ILE A N 1
ATOM 1701 C CA . ILE A 1 209 ? 15.604 -25.456 -25.187 1.00 77.25 209 ILE A CA 1
ATOM 1702 C C . ILE A 1 209 ? 14.546 -25.543 -24.096 1.00 77.25 209 ILE A C 1
ATOM 1704 O O . ILE A 1 209 ? 13.366 -25.358 -24.383 1.00 77.25 209 ILE A O 1
ATOM 1708 N N . GLN A 1 210 ? 14.964 -25.769 -22.853 1.00 80.94 210 GLN A N 1
ATOM 1709 C CA . GLN A 1 210 ? 14.100 -25.679 -21.679 1.00 80.94 210 GLN A CA 1
ATOM 1710 C C . GLN A 1 210 ? 14.691 -24.705 -20.666 1.00 80.94 210 GLN A C 1
ATOM 1712 O O . GLN A 1 210 ? 15.846 -24.846 -20.251 1.00 80.94 210 GLN A O 1
ATOM 1717 N N . ILE A 1 211 ? 13.890 -23.719 -20.269 1.00 83.19 211 ILE A N 1
ATOM 1718 C CA . ILE A 1 211 ? 14.245 -22.723 -19.259 1.00 83.19 211 ILE A CA 1
ATOM 1719 C C . ILE A 1 211 ? 13.145 -22.701 -18.210 1.00 83.19 211 ILE A C 1
ATOM 1721 O O . ILE A 1 211 ? 12.013 -22.333 -18.512 1.00 83.19 211 ILE A O 1
ATOM 1725 N N . ASP A 1 212 ? 13.502 -23.052 -16.978 1.00 83.56 212 ASP A N 1
ATOM 1726 C CA . ASP A 1 212 ? 12.636 -22.870 -15.819 1.00 83.56 212 ASP A CA 1
ATOM 1727 C C . ASP A 1 212 ? 13.097 -21.641 -15.039 1.00 83.56 212 ASP A C 1
ATOM 1729 O O . ASP A 1 212 ? 14.251 -21.553 -14.601 1.00 83.56 212 ASP A O 1
ATOM 1733 N N . LEU A 1 213 ? 12.177 -20.707 -14.842 1.00 84.88 213 LEU A N 1
ATOM 1734 C CA . LEU A 1 213 ? 12.383 -19.448 -14.142 1.00 84.88 213 LEU A CA 1
ATOM 1735 C C . LEU A 1 213 ? 11.512 -19.419 -12.891 1.00 84.88 213 LEU A C 1
ATOM 1737 O O . LEU A 1 213 ? 10.362 -19.856 -12.917 1.00 84.88 213 LEU A O 1
ATOM 1741 N N . ASP A 1 214 ? 12.048 -18.861 -11.817 1.00 81.88 214 ASP A N 1
ATOM 1742 C CA . ASP A 1 214 ? 11.299 -18.440 -10.642 1.00 81.88 214 ASP A CA 1
ATOM 1743 C C . ASP A 1 214 ? 11.227 -16.917 -10.658 1.00 81.88 214 ASP A C 1
ATOM 1745 O O . ASP A 1 214 ? 12.239 -16.221 -10.563 1.00 81.88 214 ASP A O 1
ATOM 1749 N N . VAL A 1 215 ? 10.023 -16.394 -10.843 1.00 78.50 215 VAL A N 1
ATOM 1750 C CA . VAL A 1 215 ? 9.796 -14.970 -11.064 1.00 78.50 215 VAL A CA 1
ATOM 1751 C C . VAL A 1 215 ? 9.136 -14.389 -9.831 1.00 78.50 215 VAL A C 1
ATOM 1753 O O . VAL A 1 215 ? 8.133 -14.910 -9.340 1.00 78.50 215 VAL A O 1
ATOM 1756 N N . LYS A 1 216 ? 9.701 -13.297 -9.321 1.00 74.00 216 LYS A N 1
ATOM 1757 C CA . LYS A 1 216 ? 9.249 -12.622 -8.105 1.00 74.00 216 LYS A CA 1
ATOM 1758 C C . LYS A 1 216 ? 9.193 -11.119 -8.328 1.00 74.00 216 LYS A C 1
ATOM 1760 O O . LYS A 1 216 ? 10.150 -10.523 -8.808 1.00 74.00 216 LYS A O 1
ATOM 1765 N N . TYR A 1 217 ? 8.108 -10.498 -7.884 1.00 71.19 217 TYR A N 1
ATOM 1766 C CA . TYR A 1 217 ? 7.995 -9.043 -7.818 1.00 71.19 217 TYR A CA 1
ATOM 1767 C C . TYR A 1 217 ? 8.504 -8.519 -6.475 1.00 71.19 217 TYR A C 1
ATOM 1769 O O . TYR A 1 217 ? 7.860 -8.708 -5.448 1.00 71.19 217 TYR A O 1
ATOM 1777 N N . VAL A 1 218 ? 9.654 -7.856 -6.429 1.00 60.19 218 VAL A N 1
ATOM 1778 C CA . VAL A 1 218 ? 10.160 -7.296 -5.169 1.00 60.19 218 VAL A CA 1
ATOM 1779 C C . VAL A 1 218 ? 9.396 -6.034 -4.807 1.00 60.19 218 VAL A C 1
ATOM 1781 O O . VAL A 1 218 ? 9.509 -5.004 -5.468 1.00 60.19 218 VAL A O 1
ATOM 1784 N N . ILE A 1 219 ? 8.606 -6.144 -3.740 1.00 57.16 219 ILE A N 1
ATOM 1785 C CA . ILE A 1 219 ? 7.736 -5.087 -3.230 1.00 57.16 219 ILE A CA 1
ATOM 1786 C C . ILE A 1 219 ? 7.824 -5.081 -1.694 1.00 57.16 219 ILE A C 1
ATOM 1788 O O . ILE A 1 219 ? 7.898 -6.138 -1.063 1.00 57.16 219 ILE A O 1
ATOM 1792 N N . TYR A 1 220 ? 7.814 -3.898 -1.073 1.00 43.84 220 TYR A N 1
ATOM 1793 C CA . TYR A 1 220 ? 7.755 -3.762 0.386 1.00 43.84 220 TYR A CA 1
ATOM 1794 C C . TYR A 1 220 ? 6.365 -4.180 0.917 1.00 43.84 220 TYR A C 1
ATOM 1796 O O . TYR A 1 220 ? 5.338 -3.959 0.281 1.00 43.84 220 TYR A O 1
ATOM 1804 N N . ASN A 1 221 ? 6.316 -4.784 2.108 1.00 46.09 221 ASN A N 1
ATOM 1805 C CA . ASN A 1 221 ? 5.113 -5.258 2.823 1.00 46.09 221 ASN A CA 1
ATOM 1806 C C . ASN A 1 221 ? 4.358 -6.488 2.282 1.00 46.09 221 ASN A C 1
ATOM 1808 O O . ASN A 1 221 ? 3.513 -6.998 3.021 1.00 46.09 221 ASN A O 1
ATOM 1812 N N . VAL A 1 222 ? 4.690 -7.063 1.122 1.00 48.41 222 VAL A N 1
ATOM 1813 C CA . VAL A 1 222 ? 4.144 -8.372 0.690 1.00 48.41 222 VAL A CA 1
ATOM 1814 C C . VAL A 1 222 ? 5.274 -9.278 0.188 1.00 48.41 222 VAL A C 1
ATOM 1816 O O . VAL A 1 222 ? 6.067 -8.844 -0.638 1.00 48.41 222 VAL A O 1
ATOM 1819 N N . GLN A 1 223 ? 5.370 -10.532 0.660 1.00 50.34 223 GLN A N 1
ATOM 1820 C CA . GLN A 1 223 ? 6.228 -11.501 -0.017 1.00 50.34 223 GLN A CA 1
ATOM 1821 C C . GLN A 1 223 ? 5.554 -11.803 -1.355 1.00 50.34 223 GLN A C 1
ATOM 1823 O O . GLN A 1 223 ? 4.421 -12.296 -1.343 1.00 50.34 223 GLN A O 1
ATOM 1828 N N . PRO A 1 224 ? 6.186 -11.481 -2.496 1.00 54.84 224 PRO A N 1
ATOM 1829 C CA . PRO A 1 224 ? 5.616 -11.849 -3.777 1.00 54.84 224 PRO A CA 1
ATOM 1830 C C . PRO A 1 224 ? 5.442 -13.357 -3.821 1.00 54.84 224 PRO A C 1
ATOM 1832 O O . PRO A 1 224 ? 6.365 -14.104 -3.485 1.00 54.84 224 PRO A O 1
ATOM 1835 N N . LEU A 1 225 ? 4.264 -13.802 -4.252 1.00 57.38 225 LEU A N 1
ATOM 1836 C CA . LEU A 1 225 ? 4.100 -15.195 -4.605 1.00 57.38 225 LEU A CA 1
ATOM 1837 C C . LEU A 1 225 ? 4.983 -15.422 -5.831 1.00 57.38 225 LEU A C 1
ATOM 1839 O O . LEU A 1 225 ? 4.718 -14.870 -6.900 1.00 57.38 225 LEU A O 1
ATOM 1843 N N . ALA A 1 226 ? 6.066 -16.168 -5.641 1.00 66.00 226 ALA A N 1
ATOM 1844 C CA . ALA A 1 226 ? 6.923 -16.551 -6.741 1.00 66.00 226 ALA A CA 1
ATOM 1845 C C . ALA A 1 226 ? 6.110 -17.429 -7.693 1.00 66.00 226 ALA A C 1
ATOM 1847 O O . ALA A 1 226 ? 5.473 -18.393 -7.252 1.00 66.00 226 ALA A O 1
ATOM 1848 N N . PHE A 1 227 ? 6.102 -17.088 -8.974 1.00 71.81 227 PHE A N 1
ATOM 1849 C CA . PHE A 1 227 ? 5.473 -17.919 -9.987 1.00 71.81 227 PHE A CA 1
ATOM 1850 C C . PHE A 1 227 ? 6.541 -18.504 -10.895 1.00 71.81 227 PHE A C 1
ATOM 1852 O O . PHE A 1 227 ? 7.553 -17.873 -11.208 1.00 71.81 227 PHE A O 1
ATOM 1859 N N . ARG A 1 228 ? 6.319 -19.758 -11.282 1.00 80.94 228 ARG A N 1
ATOM 1860 C CA . ARG A 1 228 ? 7.250 -20.484 -12.133 1.00 80.94 228 ARG A CA 1
ATOM 1861 C C . ARG A 1 228 ? 6.844 -20.324 -13.577 1.00 80.94 228 ARG A C 1
ATOM 1863 O O . ARG A 1 228 ? 5.707 -20.620 -13.930 1.00 80.94 228 ARG A O 1
ATOM 1870 N N . VAL A 1 229 ? 7.803 -19.926 -14.393 1.00 85.00 229 VAL A N 1
ATOM 1871 C CA . VAL A 1 229 ? 7.635 -19.822 -15.837 1.00 85.00 229 VAL A CA 1
ATOM 1872 C C . VAL A 1 229 ? 8.523 -20.876 -16.477 1.00 85.00 229 VAL A C 1
ATOM 1874 O O . VAL A 1 229 ? 9.727 -20.895 -16.237 1.00 85.00 229 VAL A O 1
ATOM 1877 N N . SER A 1 230 ? 7.923 -21.767 -17.260 1.00 85.31 230 SER A N 1
ATOM 1878 C CA . SER A 1 230 ? 8.643 -22.770 -18.044 1.00 85.31 230 SER A CA 1
ATOM 1879 C C . SER A 1 230 ? 8.559 -22.411 -19.520 1.00 85.31 230 SER A C 1
ATOM 1881 O O . SER A 1 230 ? 7.460 -22.325 -20.072 1.00 85.31 230 SER A O 1
ATOM 1883 N N . ILE A 1 231 ? 9.706 -22.233 -20.158 1.00 85.50 231 ILE A N 1
ATOM 1884 C CA . ILE A 1 231 ? 9.819 -21.922 -21.580 1.00 85.50 231 ILE A CA 1
ATOM 1885 C C . ILE A 1 231 ? 10.401 -23.144 -22.279 1.00 85.50 231 ILE A C 1
ATOM 1887 O O . ILE A 1 231 ? 11.457 -23.638 -21.883 1.00 85.50 231 ILE A O 1
ATOM 1891 N N . SER A 1 232 ? 9.718 -23.624 -23.319 1.00 84.12 232 SER A N 1
ATOM 1892 C CA . SER A 1 232 ? 10.176 -24.734 -24.154 1.00 84.12 232 SER A CA 1
ATOM 1893 C C . SER A 1 232 ? 10.182 -24.326 -25.623 1.00 84.12 232 SER A C 1
ATOM 1895 O O . SER A 1 232 ? 9.124 -23.994 -26.156 1.00 84.12 232 SER A O 1
ATOM 1897 N N . VAL A 1 233 ? 11.345 -24.369 -26.275 1.00 83.50 233 VAL A N 1
ATOM 1898 C CA . VAL A 1 233 ? 11.504 -23.942 -27.676 1.00 83.50 233 VAL A CA 1
ATOM 1899 C C . VAL A 1 233 ? 12.241 -25.006 -28.473 1.00 83.50 233 VAL A C 1
ATOM 1901 O O . VAL A 1 233 ? 13.325 -25.429 -28.082 1.00 83.50 233 VAL A O 1
ATOM 1904 N N . ASP A 1 234 ? 11.662 -25.424 -29.594 1.00 81.38 234 ASP A N 1
ATOM 1905 C CA . ASP A 1 234 ? 12.287 -26.366 -30.525 1.00 81.38 234 ASP A CA 1
ATOM 1906 C C . ASP A 1 234 ? 13.400 -25.675 -31.333 1.00 81.38 234 ASP A C 1
ATOM 1908 O O . ASP A 1 234 ? 13.238 -24.545 -31.814 1.00 81.38 234 ASP A O 1
ATOM 1912 N N . THR A 1 235 ? 14.545 -26.343 -31.449 1.00 73.88 235 THR A N 1
ATOM 1913 C CA . THR A 1 235 ? 15.739 -25.840 -32.137 1.00 73.88 235 THR A CA 1
ATOM 1914 C C . THR A 1 235 ? 15.994 -26.495 -33.490 1.00 73.88 235 THR A C 1
ATOM 1916 O O . THR A 1 235 ? 16.928 -26.078 -34.183 1.00 73.88 235 THR A O 1
ATOM 1919 N N . GLU A 1 236 ? 15.186 -27.474 -33.911 1.00 70.12 236 GLU A N 1
ATOM 1920 C CA . GLU A 1 236 ? 15.433 -28.223 -35.145 1.00 70.12 236 GLU A CA 1
ATOM 1921 C C . GLU A 1 236 ? 15.556 -27.295 -36.372 1.00 70.12 236 GLU A C 1
ATOM 1923 O O . GLU A 1 236 ? 14.651 -26.541 -36.733 1.00 70.12 236 GLU A O 1
ATOM 1928 N N . ASN A 1 237 ? 16.724 -27.359 -37.026 1.00 66.69 237 ASN A N 1
ATOM 1929 C CA . ASN A 1 237 ? 17.101 -26.621 -38.239 1.00 66.69 237 ASN A CA 1
ATOM 1930 C C . ASN A 1 237 ? 17.173 -25.082 -38.139 1.00 66.69 237 ASN A C 1
ATOM 1932 O O . ASN A 1 237 ? 17.205 -24.415 -39.177 1.00 66.69 237 ASN A O 1
ATOM 1936 N N . ARG A 1 238 ? 17.247 -24.487 -36.939 1.00 72.00 238 ARG A N 1
ATOM 1937 C CA . ARG A 1 238 ? 17.413 -23.026 -36.775 1.00 72.00 238 ARG A CA 1
ATOM 1938 C C . ARG A 1 238 ? 18.849 -22.651 -36.415 1.00 72.00 238 ARG A C 1
ATOM 1940 O O . ARG A 1 238 ? 19.443 -23.229 -35.516 1.00 72.00 238 ARG A O 1
ATOM 1947 N N . THR A 1 239 ? 19.400 -21.648 -37.098 1.00 73.50 239 THR A N 1
ATOM 1948 C CA . THR A 1 239 ? 20.730 -21.081 -36.798 1.00 73.50 239 THR A CA 1
ATOM 1949 C C . THR A 1 239 ? 20.666 -19.906 -35.822 1.00 73.50 239 THR A C 1
ATOM 1951 O O . THR A 1 239 ? 21.641 -19.652 -35.118 1.00 73.50 239 THR A O 1
ATOM 1954 N N . PHE A 1 240 ? 19.517 -19.223 -35.761 1.00 79.88 240 PHE A N 1
ATOM 1955 C CA . PHE A 1 240 ? 19.233 -18.114 -34.856 1.00 79.88 240 PHE A CA 1
ATOM 1956 C C . PHE A 1 240 ? 17.838 -18.262 -34.236 1.00 79.88 240 PHE A C 1
ATOM 1958 O O . PHE A 1 240 ? 16.882 -18.602 -34.939 1.00 79.88 240 PHE A O 1
ATOM 1965 N N . ILE A 1 241 ? 17.715 -17.998 -32.934 1.00 81.31 241 ILE A N 1
ATOM 1966 C CA . ILE A 1 241 ? 16.442 -17.991 -32.203 1.00 81.31 241 ILE A CA 1
ATOM 1967 C C . ILE A 1 241 ? 16.382 -16.750 -31.307 1.00 81.31 241 ILE A C 1
ATOM 1969 O O . ILE A 1 241 ? 17.224 -16.560 -30.429 1.00 81.31 241 ILE A O 1
ATOM 1973 N N . ASP A 1 242 ? 15.353 -15.925 -31.493 1.00 81.50 242 ASP A N 1
ATOM 1974 C CA . ASP A 1 242 ? 15.013 -14.873 -30.535 1.00 81.50 242 ASP A CA 1
ATOM 1975 C C . ASP A 1 242 ? 14.072 -15.451 -29.471 1.00 81.50 242 ASP A C 1
ATOM 1977 O O . ASP A 1 242 ? 12.977 -15.914 -29.800 1.00 81.50 242 ASP A O 1
ATOM 1981 N N . LEU A 1 243 ? 14.498 -15.469 -28.201 1.00 83.38 243 LEU A N 1
ATOM 1982 C CA . LEU A 1 243 ? 13.651 -15.966 -27.116 1.00 83.38 243 LEU A CA 1
ATOM 1983 C C . LEU A 1 243 ? 12.605 -14.941 -26.664 1.00 83.38 243 LEU A C 1
ATOM 1985 O O . LEU A 1 243 ? 11.671 -15.324 -25.964 1.00 83.38 243 LEU A O 1
ATOM 1989 N N . THR A 1 244 ? 12.726 -13.669 -27.054 1.00 84.69 244 THR A N 1
ATOM 1990 C CA . THR A 1 244 ? 11.852 -12.569 -26.605 1.00 84.69 244 THR A CA 1
ATOM 1991 C C . THR A 1 244 ? 10.355 -12.891 -26.700 1.00 84.69 244 THR A C 1
ATOM 1993 O O . THR A 1 244 ? 9.696 -12.814 -25.662 1.00 84.69 244 THR A O 1
ATOM 1996 N N . PRO A 1 245 ? 9.806 -13.337 -27.849 1.00 86.25 245 PRO A N 1
ATOM 1997 C CA . PRO A 1 245 ? 8.387 -13.696 -27.929 1.00 86.25 245 PRO A CA 1
ATOM 1998 C C . PRO A 1 245 ? 7.989 -14.841 -26.989 1.00 86.25 245 PRO A C 1
ATOM 2000 O O . PRO A 1 245 ? 6.938 -14.773 -26.360 1.00 86.25 245 PRO A O 1
ATOM 2003 N N . TYR A 1 246 ? 8.843 -15.855 -26.812 1.00 87.25 246 TYR A N 1
ATOM 2004 C CA . TYR A 1 246 ? 8.553 -16.983 -25.917 1.00 87.25 246 TYR A CA 1
ATOM 2005 C C . TYR A 1 246 ? 8.562 -16.576 -24.442 1.00 87.25 246 TYR A C 1
ATOM 2007 O O . TYR A 1 246 ? 7.778 -17.101 -23.654 1.00 87.25 246 TYR A O 1
ATOM 2015 N N . TYR A 1 247 ? 9.428 -15.632 -24.055 1.00 85.69 247 TYR A N 1
ATOM 2016 C CA . TYR A 1 247 ? 9.374 -15.039 -22.721 1.00 85.69 247 TYR A CA 1
ATOM 2017 C C . TYR A 1 247 ? 8.066 -14.275 -22.534 1.00 85.69 247 TYR A C 1
ATOM 2019 O O . TYR A 1 247 ? 7.369 -14.531 -21.558 1.00 85.69 247 TYR A O 1
ATOM 2027 N N . VAL A 1 248 ? 7.714 -13.377 -23.457 1.00 86.69 248 VAL A N 1
ATOM 2028 C CA . VAL A 1 248 ? 6.495 -12.554 -23.358 1.00 86.69 248 VAL A CA 1
ATOM 2029 C C . VAL A 1 248 ? 5.245 -13.430 -23.276 1.00 86.69 248 VAL A C 1
ATOM 2031 O O . VAL A 1 248 ? 4.423 -13.222 -22.385 1.00 86.69 248 VAL A O 1
ATOM 2034 N N . GLU A 1 249 ? 5.135 -14.454 -24.122 1.00 88.31 249 GLU A N 1
ATOM 2035 C CA . GLU A 1 249 ? 4.029 -15.415 -24.098 1.00 88.31 249 GLU A CA 1
ATOM 2036 C C . GLU A 1 249 ? 3.970 -16.180 -22.766 1.00 88.31 249 GLU A C 1
ATOM 2038 O O . GLU A 1 249 ? 2.917 -16.256 -22.126 1.00 88.31 249 GLU A O 1
ATOM 2043 N N . ALA A 1 250 ? 5.102 -16.721 -22.307 1.00 87.38 250 ALA A N 1
ATOM 2044 C CA . ALA A 1 250 ? 5.147 -17.508 -21.080 1.00 87.38 250 ALA A CA 1
ATOM 2045 C C . ALA A 1 250 ? 4.872 -16.654 -19.828 1.00 87.38 250 ALA A C 1
ATOM 2047 O O . ALA A 1 250 ? 4.164 -17.104 -18.921 1.00 87.38 250 ALA A O 1
ATOM 2048 N N . PHE A 1 251 ? 5.377 -15.416 -19.788 1.00 85.56 251 PHE A N 1
ATOM 2049 C CA . PHE A 1 251 ? 5.071 -14.443 -18.740 1.00 85.56 251 PHE A CA 1
ATOM 2050 C C . PHE A 1 251 ? 3.595 -14.071 -18.751 1.00 85.56 251 PHE A C 1
ATOM 2052 O O . PHE A 1 251 ? 2.945 -14.240 -17.723 1.00 85.56 251 PHE A O 1
ATOM 2059 N N . SER A 1 252 ? 3.061 -13.644 -19.899 1.00 89.44 252 SER A N 1
ATOM 2060 C CA . SER A 1 252 ? 1.655 -13.266 -20.062 1.00 89.44 252 SER A CA 1
ATOM 2061 C C . SER A 1 252 ? 0.728 -14.385 -19.587 1.00 89.44 252 SER A C 1
ATOM 2063 O O . SER A 1 252 ? -0.087 -14.183 -18.685 1.00 89.44 252 SER A O 1
ATOM 2065 N N . ARG A 1 253 ? 0.930 -15.611 -20.085 1.00 89.69 253 ARG A N 1
ATOM 2066 C CA . ARG A 1 253 ? 0.126 -16.777 -19.705 1.00 89.69 253 ARG A CA 1
ATOM 2067 C C . ARG A 1 253 ? 0.213 -17.087 -18.212 1.00 89.69 253 ARG A C 1
ATOM 2069 O O . ARG A 1 253 ? -0.805 -17.386 -17.588 1.00 89.69 253 ARG A O 1
ATOM 2076 N N . SER A 1 254 ? 1.413 -17.036 -17.633 1.00 87.38 254 SER A N 1
ATOM 2077 C CA . SER A 1 254 ? 1.605 -17.310 -16.206 1.00 87.38 254 SER A CA 1
ATOM 2078 C C . SER A 1 254 ? 0.975 -16.231 -15.323 1.00 87.38 254 SER A C 1
ATOM 2080 O O . SER A 1 254 ? 0.360 -16.553 -14.310 1.00 87.38 254 SER A O 1
ATOM 2082 N N . GLN A 1 255 ? 1.121 -14.964 -15.699 1.00 86.62 255 GLN A N 1
ATOM 2083 C CA . GLN A 1 255 ? 0.592 -13.809 -14.981 1.00 86.62 255 GLN A CA 1
ATOM 2084 C C . GLN A 1 255 ? -0.937 -13.775 -15.029 1.00 86.62 255 GLN A C 1
ATOM 2086 O O . GLN A 1 255 ? -1.591 -13.725 -13.986 1.00 86.62 255 GLN A O 1
ATOM 2091 N N . ILE A 1 256 ? -1.519 -13.892 -16.224 1.00 90.06 256 ILE A N 1
ATOM 2092 C CA . ILE A 1 256 ? -2.974 -13.946 -16.404 1.00 90.06 256 ILE A CA 1
ATOM 2093 C C . ILE A 1 256 ? -3.548 -15.135 -15.634 1.00 90.06 256 ILE A C 1
ATOM 2095 O O . ILE A 1 256 ? -4.470 -14.959 -14.841 1.00 90.06 256 ILE A O 1
ATOM 2099 N N . GLY A 1 257 ? -2.950 -16.323 -15.779 1.00 89.50 257 GLY A N 1
ATOM 2100 C CA . GLY A 1 257 ? -3.382 -17.517 -15.057 1.00 89.50 257 GLY A CA 1
ATOM 2101 C C . GLY A 1 257 ? -3.272 -17.380 -13.535 1.00 89.50 257 GLY A C 1
ATOM 2102 O O . GLY A 1 257 ? -4.118 -17.896 -12.808 1.00 89.50 257 GLY A O 1
ATOM 2103 N N . GLN A 1 258 ? -2.263 -16.675 -13.019 1.00 85.31 258 GLN A N 1
ATOM 2104 C CA . GLN A 1 258 ? -2.137 -16.415 -11.585 1.00 85.31 258 GLN A CA 1
ATOM 2105 C C . GLN A 1 258 ? -3.294 -15.551 -11.070 1.00 85.31 258 GLN A C 1
ATOM 2107 O O . GLN A 1 258 ? -3.936 -15.926 -10.086 1.00 85.31 258 GLN A O 1
ATOM 2112 N N . LEU A 1 259 ? -3.577 -14.424 -11.728 1.00 87.56 259 LEU A N 1
ATOM 2113 C CA . LEU A 1 259 ? -4.679 -13.541 -11.343 1.00 87.56 259 LEU A CA 1
ATOM 2114 C C . LEU A 1 259 ? -6.034 -14.219 -11.489 1.00 87.56 259 LEU A C 1
ATOM 2116 O O . LEU A 1 259 ? -6.858 -14.117 -10.584 1.00 87.56 259 LEU A O 1
ATOM 2120 N N . ASP A 1 260 ? -6.243 -14.958 -12.574 1.00 90.00 260 ASP A N 1
ATOM 2121 C CA . ASP A 1 260 ? -7.490 -15.676 -12.814 1.00 90.00 260 ASP A CA 1
ATOM 2122 C C . ASP A 1 260 ? -7.769 -16.706 -11.708 1.00 90.00 260 ASP A C 1
ATOM 2124 O O . ASP A 1 260 ? -8.839 -16.695 -11.096 1.00 90.00 260 ASP A O 1
ATOM 2128 N N . ASN A 1 261 ? -6.754 -17.492 -11.328 1.00 87.44 261 ASN A N 1
ATOM 2129 C CA . ASN A 1 261 ? -6.841 -18.415 -10.194 1.00 87.44 261 ASN A CA 1
ATOM 2130 C C . ASN A 1 261 ? -7.136 -17.690 -8.870 1.00 87.44 261 ASN A C 1
ATOM 2132 O O . ASN A 1 261 ? -7.921 -18.178 -8.053 1.00 87.44 261 ASN A O 1
ATOM 2136 N N . MET A 1 262 ? -6.521 -16.526 -8.631 1.00 85.06 262 MET A N 1
ATOM 2137 C CA . MET A 1 262 ? -6.811 -15.711 -7.444 1.00 85.06 262 MET A CA 1
ATOM 2138 C C . MET A 1 262 ? -8.256 -15.190 -7.464 1.00 85.06 262 MET A C 1
ATOM 2140 O O . MET A 1 262 ? -8.922 -15.191 -6.428 1.00 85.06 262 MET A O 1
ATOM 2144 N N . PHE A 1 263 ? -8.780 -14.792 -8.622 1.00 88.62 263 PHE A N 1
ATOM 2145 C CA . PHE A 1 263 ? -10.155 -14.314 -8.767 1.00 88.62 263 PHE A CA 1
ATOM 2146 C C . PHE A 1 263 ? -11.181 -15.419 -8.578 1.00 88.62 263 PHE A C 1
ATOM 2148 O O . PHE A 1 263 ? -12.117 -15.228 -7.803 1.00 88.62 263 PHE A O 1
ATOM 2155 N N . ASP A 1 264 ? -10.996 -16.580 -9.203 1.00 87.81 264 ASP A N 1
ATOM 2156 C CA . ASP A 1 264 ? -11.839 -17.762 -8.987 1.00 87.81 264 ASP A CA 1
ATOM 2157 C C . ASP A 1 264 ? -11.904 -18.127 -7.508 1.00 87.81 264 ASP A C 1
ATOM 2159 O O . ASP A 1 264 ? -12.972 -18.385 -6.936 1.00 87.81 264 ASP A O 1
ATOM 2163 N N . TYR A 1 265 ? -10.747 -18.062 -6.857 1.00 84.06 265 TYR A N 1
ATOM 2164 C CA . TYR A 1 265 ? -10.644 -18.289 -5.437 1.00 84.06 265 TYR A CA 1
ATOM 2165 C C . TYR A 1 265 ? -11.439 -17.251 -4.634 1.00 84.06 265 TYR A C 1
ATOM 2167 O O . TYR A 1 265 ? -12.246 -17.632 -3.787 1.00 84.06 265 TYR A O 1
ATOM 2175 N N . LEU A 1 266 ? -11.295 -15.953 -4.909 1.00 84.19 266 LEU A N 1
ATOM 2176 C CA . LEU A 1 266 ? -12.058 -14.889 -4.242 1.00 84.19 266 LEU A CA 1
ATOM 2177 C C . LEU A 1 266 ? -13.577 -15.004 -4.484 1.00 84.19 266 LEU A C 1
ATOM 2179 O O . LEU A 1 266 ? -14.364 -14.836 -3.545 1.00 84.19 266 LEU A O 1
ATOM 2183 N N . VAL A 1 267 ? -14.010 -15.363 -5.694 1.00 87.56 267 VAL A N 1
ATOM 2184 C CA . VAL A 1 267 ? -15.429 -15.583 -6.033 1.00 87.56 267 VAL A CA 1
ATOM 2185 C C . VAL A 1 267 ? -16.042 -16.664 -5.151 1.00 87.56 267 VAL A C 1
ATOM 2187 O O . VAL A 1 267 ? -17.151 -16.481 -4.640 1.00 87.56 267 VAL A O 1
ATOM 2190 N N . SER A 1 268 ? -15.308 -17.749 -4.881 1.00 86.50 268 SER A N 1
ATOM 2191 C CA . SER A 1 268 ? -15.786 -18.834 -4.013 1.00 86.50 268 SER A CA 1
ATOM 2192 C C . SER A 1 268 ? -16.129 -18.371 -2.583 1.00 86.50 268 SER A C 1
ATOM 2194 O O . SER A 1 268 ? -16.987 -18.963 -1.923 1.00 86.50 268 SER A O 1
ATOM 2196 N N . TYR A 1 269 ? -15.550 -17.253 -2.125 1.00 84.62 269 TYR A N 1
ATOM 2197 C CA . TYR A 1 269 ? -15.826 -16.646 -0.817 1.00 84.62 269 TYR A CA 1
ATOM 2198 C C . TYR A 1 269 ? -16.780 -15.441 -0.873 1.00 84.62 269 TYR A C 1
ATOM 2200 O O . TYR A 1 269 ? -17.071 -14.844 0.166 1.00 84.62 269 TYR A O 1
ATOM 2208 N N . GLY A 1 270 ? -17.357 -15.130 -2.037 1.00 79.69 270 GLY A N 1
ATOM 2209 C CA . GLY A 1 270 ? -18.381 -14.094 -2.200 1.00 79.69 270 GLY A CA 1
ATOM 2210 C C . GLY A 1 270 ? -17.843 -12.683 -2.442 1.00 79.69 270 GLY A C 1
ATOM 2211 O O . GLY A 1 270 ? -18.551 -11.716 -2.154 1.00 79.69 270 GLY A O 1
ATOM 2212 N N . PHE A 1 271 ? -16.609 -12.556 -2.936 1.00 82.12 271 PHE A N 1
ATOM 2213 C CA . PHE A 1 271 ? -16.090 -11.292 -3.459 1.00 82.12 271 PHE A CA 1
ATOM 2214 C C . PHE A 1 271 ? -16.620 -11.032 -4.875 1.00 82.12 271 PHE A C 1
ATOM 2216 O O . PHE A 1 271 ? -16.731 -11.953 -5.682 1.00 82.12 271 PHE A O 1
ATOM 2223 N N . ASP A 1 272 ? -16.940 -9.770 -5.164 1.00 78.75 272 ASP A N 1
ATOM 2224 C CA . ASP A 1 272 ? -17.289 -9.319 -6.511 1.00 78.75 272 ASP A CA 1
ATOM 2225 C C . ASP A 1 272 ? -16.008 -8.920 -7.248 1.00 78.75 272 ASP A C 1
ATOM 2227 O O . ASP A 1 272 ? -15.315 -7.990 -6.835 1.00 78.75 272 ASP A O 1
ATOM 2231 N N . VAL A 1 273 ? -15.679 -9.665 -8.302 1.00 84.19 273 VAL A N 1
ATOM 2232 C CA . VAL A 1 273 ? -14.454 -9.497 -9.098 1.00 84.19 273 VAL A CA 1
ATOM 2233 C C . VAL A 1 273 ? -14.760 -9.071 -10.537 1.00 84.19 273 VAL A C 1
ATOM 2235 O O . VAL A 1 273 ? -13.887 -9.172 -11.392 1.00 84.19 273 VAL A O 1
ATOM 2238 N N . VAL A 1 274 ? -15.980 -8.612 -10.848 1.00 79.12 274 VAL A N 1
ATOM 2239 C CA . VAL A 1 274 ? -16.355 -8.251 -12.232 1.00 79.12 274 VAL A CA 1
ATOM 2240 C C . VAL A 1 274 ? -15.434 -7.162 -12.793 1.00 79.12 274 VAL A C 1
ATOM 2242 O O . VAL A 1 274 ? -14.907 -7.310 -13.893 1.00 79.12 274 VAL A O 1
ATOM 2245 N N . ASP A 1 275 ? -15.164 -6.112 -12.012 1.00 72.25 275 ASP A N 1
ATOM 2246 C CA . ASP A 1 275 ? -14.215 -5.056 -12.394 1.00 72.25 275 ASP A CA 1
ATOM 2247 C C . ASP A 1 275 ? -12.787 -5.599 -12.583 1.00 72.25 275 ASP A C 1
ATOM 2249 O O . ASP A 1 275 ? -12.105 -5.266 -13.549 1.00 72.25 275 ASP A O 1
ATOM 2253 N N . PHE A 1 276 ? -12.365 -6.519 -11.712 1.00 80.62 276 PHE A N 1
ATOM 2254 C CA . PHE A 1 276 ? -11.049 -7.156 -11.771 1.00 80.62 276 PHE A CA 1
ATOM 2255 C C . PHE A 1 276 ? -10.890 -8.007 -13.036 1.00 80.62 276 PHE A C 1
ATOM 2257 O O . PHE A 1 276 ? -9.847 -7.949 -13.683 1.00 80.62 276 PHE A O 1
ATOM 2264 N N . ARG A 1 277 ? -11.935 -8.740 -13.445 1.00 85.81 277 ARG A N 1
ATOM 2265 C CA . ARG A 1 277 ? -11.939 -9.504 -14.702 1.00 85.81 277 ARG A CA 1
ATOM 2266 C C . ARG A 1 277 ? -11.921 -8.602 -15.928 1.00 85.81 277 ARG A C 1
ATOM 2268 O O . ARG A 1 277 ? -11.206 -8.901 -16.878 1.00 85.81 277 ARG A O 1
ATOM 2275 N N . ASN A 1 278 ? -12.640 -7.481 -15.899 1.00 76.56 278 ASN A N 1
ATOM 2276 C CA . ASN A 1 278 ? -12.586 -6.499 -16.984 1.00 76.56 278 ASN A CA 1
ATOM 2277 C C . ASN A 1 278 ? -11.181 -5.891 -17.119 1.00 76.56 278 ASN A C 1
ATOM 2279 O O . ASN A 1 278 ? -10.672 -5.764 -18.232 1.00 76.56 278 ASN A O 1
ATOM 2283 N N . LYS A 1 279 ? -10.529 -5.554 -15.997 1.00 78.69 279 LYS A N 1
ATOM 2284 C CA . LYS A 1 279 ? -9.127 -5.106 -15.980 1.00 78.69 279 LYS A CA 1
ATOM 2285 C C . LYS A 1 279 ? -8.181 -6.193 -16.503 1.00 78.69 279 LYS A C 1
ATOM 2287 O O . LYS A 1 279 ? -7.307 -5.882 -17.305 1.00 78.69 279 LYS A O 1
ATOM 2292 N N . LEU A 1 280 ? -8.388 -7.456 -16.119 1.00 88.50 280 LEU A N 1
ATOM 2293 C CA . LEU A 1 280 ? -7.595 -8.588 -16.611 1.00 88.50 280 LEU A CA 1
ATOM 2294 C C . LEU A 1 280 ? -7.716 -8.767 -18.129 1.00 88.50 280 LEU A C 1
ATOM 2296 O O . LEU A 1 280 ? -6.697 -8.915 -18.792 1.00 88.50 280 LEU A O 1
ATOM 2300 N N . GLY A 1 281 ? -8.924 -8.660 -18.691 1.00 82.94 281 GLY A N 1
ATOM 2301 C CA . GLY A 1 281 ? -9.126 -8.723 -20.143 1.00 82.94 281 GLY A CA 1
ATOM 2302 C C . GLY A 1 281 ? -8.438 -7.580 -20.902 1.00 82.94 281 GLY A C 1
ATOM 2303 O O . GLY A 1 281 ? -7.936 -7.776 -22.005 1.00 82.94 281 GLY A O 1
ATOM 2304 N N . ARG A 1 282 ? -8.337 -6.382 -20.303 1.00 82.31 282 ARG A N 1
ATOM 2305 C CA . ARG A 1 282 ? -7.530 -5.283 -20.873 1.00 82.31 282 ARG A CA 1
ATOM 2306 C C . ARG A 1 282 ? -6.037 -5.611 -20.861 1.00 82.31 282 ARG A C 1
ATOM 2308 O O . ARG A 1 282 ? -5.354 -5.317 -21.834 1.00 82.31 282 ARG A O 1
ATOM 2315 N N . ILE A 1 283 ? -5.542 -6.217 -19.782 1.00 85.19 283 ILE A N 1
ATOM 2316 C CA . ILE A 1 283 ? -4.141 -6.652 -19.663 1.00 85.19 283 ILE A CA 1
ATOM 2317 C C . ILE A 1 283 ? -3.820 -7.727 -20.706 1.00 85.19 283 ILE A C 1
ATOM 2319 O O . ILE A 1 283 ? -2.797 -7.629 -21.378 1.00 85.19 283 ILE A O 1
ATOM 2323 N N . GLU A 1 284 ? -4.707 -8.707 -20.885 1.00 89.00 284 GLU A N 1
ATOM 2324 C CA . GLU A 1 284 ? -4.593 -9.732 -21.929 1.00 89.00 284 GLU A CA 1
ATOM 2325 C C . GLU A 1 284 ? -4.483 -9.091 -23.316 1.00 89.00 284 GLU A C 1
ATOM 2327 O O . GLU A 1 284 ? -3.526 -9.357 -24.043 1.00 89.00 284 GLU A O 1
ATOM 2332 N N . ARG A 1 285 ? -5.360 -8.127 -23.628 1.00 84.88 285 ARG A N 1
ATOM 2333 C CA . ARG A 1 285 ? -5.297 -7.385 -24.893 1.00 84.88 285 ARG A CA 1
ATOM 2334 C C . ARG A 1 285 ? -3.994 -6.596 -25.069 1.00 84.88 285 ARG A C 1
ATOM 2336 O O . ARG A 1 285 ? -3.490 -6.503 -26.183 1.00 84.88 285 ARG A O 1
ATOM 2343 N N . LEU A 1 286 ? -3.437 -6.018 -24.003 1.00 84.19 286 LEU A N 1
ATOM 2344 C CA . LEU A 1 286 ? -2.148 -5.317 -24.068 1.00 84.19 286 LEU A CA 1
ATOM 2345 C C . LEU A 1 286 ? -0.988 -6.281 -24.357 1.00 84.19 286 LEU A C 1
ATOM 2347 O O . LEU A 1 286 ? -0.103 -5.936 -25.137 1.00 84.19 286 LEU A O 1
ATOM 2351 N N . PHE A 1 287 ? -0.999 -7.488 -23.785 1.00 90.06 287 PHE A N 1
ATOM 2352 C CA . PHE A 1 287 ? -0.010 -8.515 -24.123 1.00 90.06 287 PHE A CA 1
ATOM 2353 C C . PHE A 1 287 ? -0.137 -8.986 -25.577 1.00 90.06 287 PHE A C 1
ATOM 2355 O O . PHE A 1 287 ? 0.887 -9.157 -26.237 1.00 90.06 287 PHE A O 1
ATOM 2362 N N . GLU A 1 288 ? -1.358 -9.136 -26.098 1.00 89.50 288 GLU A N 1
ATOM 2363 C CA . GLU A 1 288 ? -1.585 -9.438 -27.520 1.00 89.50 288 GLU A CA 1
ATOM 2364 C C . GLU A 1 288 ? -1.004 -8.346 -28.426 1.00 89.50 288 GLU A C 1
ATOM 2366 O O . GLU A 1 288 ? -0.241 -8.650 -29.337 1.00 89.50 288 GLU A O 1
ATOM 2371 N N . LEU A 1 289 ? -1.288 -7.071 -28.141 1.00 85.69 289 LEU A N 1
ATOM 2372 C CA . LEU A 1 289 ? -0.757 -5.941 -28.913 1.00 85.69 289 LEU A CA 1
ATOM 2373 C C . LEU A 1 289 ? 0.775 -5.846 -28.839 1.00 85.69 289 LEU A C 1
ATOM 2375 O O . LEU A 1 289 ? 1.423 -5.481 -29.820 1.00 85.69 289 LEU A O 1
ATOM 2379 N N . ALA A 1 290 ? 1.371 -6.194 -27.695 1.00 87.69 290 ALA A N 1
ATOM 2380 C CA . ALA A 1 290 ? 2.821 -6.295 -27.577 1.00 87.69 290 ALA A CA 1
ATOM 2381 C C . ALA A 1 290 ? 3.371 -7.394 -28.502 1.00 87.69 290 ALA A C 1
ATOM 2383 O O . ALA A 1 290 ? 4.332 -7.156 -29.232 1.00 87.69 290 ALA A O 1
ATOM 2384 N N . MET A 1 291 ? 2.739 -8.569 -28.525 1.00 89.00 291 MET A N 1
ATOM 2385 C CA . MET A 1 291 ? 3.125 -9.662 -29.422 1.00 89.00 291 MET A CA 1
ATOM 2386 C C . MET A 1 291 ? 2.960 -9.287 -30.901 1.00 89.00 291 MET A C 1
ATOM 2388 O O . MET A 1 291 ? 3.883 -9.517 -31.677 1.00 89.00 291 MET A O 1
ATOM 2392 N N . GLU A 1 292 ? 1.860 -8.628 -31.279 1.00 89.00 292 GLU A N 1
ATOM 2393 C CA . GLU A 1 292 ? 1.642 -8.099 -32.636 1.00 89.00 292 GLU A CA 1
ATOM 2394 C C . GLU A 1 292 ? 2.751 -7.102 -33.042 1.00 89.00 292 GLU A C 1
ATOM 2396 O O . GLU A 1 292 ? 3.263 -7.146 -34.166 1.00 89.00 292 GLU A O 1
ATOM 2401 N N . GLY A 1 293 ? 3.178 -6.227 -32.123 1.00 84.88 293 GLY A N 1
ATOM 2402 C CA . GLY A 1 293 ? 4.307 -5.310 -32.328 1.00 84.88 293 GLY A CA 1
ATOM 2403 C C . GLY A 1 293 ? 5.630 -6.042 -32.573 1.00 84.88 293 GLY A C 1
ATOM 2404 O O . GLY A 1 293 ? 6.406 -5.672 -33.454 1.00 84.88 293 GLY A O 1
ATOM 2405 N N . LEU A 1 294 ? 5.865 -7.139 -31.852 1.00 85.31 294 LEU A N 1
ATOM 2406 C CA . LEU A 1 294 ? 7.059 -7.964 -32.023 1.00 85.31 294 LEU A CA 1
ATOM 2407 C C . LEU A 1 294 ? 7.040 -8.725 -33.360 1.00 85.31 294 LEU A C 1
ATOM 2409 O O . LEU A 1 294 ? 8.047 -8.739 -34.068 1.00 85.31 294 LEU A O 1
ATOM 2413 N N . GLU A 1 295 ? 5.900 -9.302 -33.747 1.00 86.56 295 GLU A N 1
ATOM 2414 C CA . GLU A 1 295 ? 5.721 -9.995 -35.034 1.00 86.56 295 GLU A CA 1
ATOM 2415 C C . GLU A 1 295 ? 5.861 -9.054 -36.239 1.00 86.56 295 GLU A C 1
ATOM 2417 O O . GLU A 1 295 ? 6.426 -9.432 -37.267 1.00 86.56 295 GLU A O 1
ATOM 2422 N N . SER A 1 296 ? 5.386 -7.814 -36.106 1.00 88.25 296 SER A N 1
ATOM 2423 C CA . SER A 1 296 ? 5.507 -6.769 -37.131 1.00 88.25 296 SER A CA 1
ATOM 2424 C C . SER A 1 296 ? 6.868 -6.058 -37.142 1.00 88.25 296 SER A C 1
ATOM 2426 O O . SER A 1 296 ? 7.115 -5.234 -38.025 1.00 88.25 296 SER A O 1
ATOM 2428 N N . ASN A 1 297 ? 7.773 -6.411 -36.220 1.00 83.69 297 ASN A N 1
ATOM 2429 C CA . ASN A 1 297 ? 9.082 -5.782 -36.019 1.00 83.69 297 ASN A CA 1
ATOM 2430 C C . ASN A 1 297 ? 8.998 -4.270 -35.697 1.00 83.69 297 ASN A C 1
ATOM 2432 O O . ASN A 1 297 ? 9.944 -3.519 -35.949 1.00 83.69 297 ASN A O 1
ATOM 2436 N N . ASP A 1 298 ? 7.872 -3.828 -35.131 1.00 83.19 298 ASP A N 1
ATOM 2437 C CA . ASP A 1 298 ? 7.666 -2.488 -34.580 1.00 83.19 298 ASP A CA 1
ATOM 2438 C C . ASP A 1 298 ? 8.125 -2.474 -33.113 1.00 83.19 298 ASP A C 1
ATOM 2440 O O . ASP A 1 298 ? 7.374 -2.755 -32.172 1.00 83.19 298 ASP A O 1
ATOM 2444 N N . VAL A 1 299 ? 9.416 -2.181 -32.926 1.00 76.50 299 VAL A N 1
ATOM 2445 C CA . VAL A 1 299 ? 10.073 -2.156 -31.609 1.00 76.50 299 VAL A CA 1
ATOM 2446 C C . VAL A 1 299 ? 9.419 -1.133 -30.676 1.00 76.50 299 VAL A C 1
ATOM 2448 O O . VAL A 1 299 ? 9.302 -1.384 -29.474 1.00 76.50 299 VAL A O 1
ATOM 2451 N N . ASP A 1 300 ? 8.949 -0.017 -31.230 1.00 70.19 300 ASP A N 1
ATOM 2452 C CA . ASP A 1 300 ? 8.320 1.067 -30.483 1.00 70.19 300 ASP A CA 1
ATOM 2453 C C . ASP A 1 300 ? 6.948 0.639 -29.949 1.00 70.19 300 ASP A C 1
ATOM 2455 O O . ASP A 1 300 ? 6.629 0.853 -28.773 1.00 70.19 300 ASP A O 1
ATOM 2459 N N . ALA A 1 301 ? 6.137 -0.005 -30.795 1.00 73.25 301 ALA A N 1
ATOM 2460 C CA . ALA A 1 301 ? 4.855 -0.571 -30.385 1.00 73.25 301 ALA A CA 1
ATOM 2461 C C . ALA A 1 301 ? 5.039 -1.674 -29.336 1.00 73.25 301 ALA A C 1
ATOM 2463 O O . ALA A 1 301 ? 4.358 -1.656 -28.307 1.00 73.25 301 ALA A O 1
ATOM 2464 N N . PHE A 1 302 ? 5.994 -2.587 -29.548 1.00 82.06 302 PHE A N 1
ATOM 2465 C CA . PHE A 1 302 ? 6.306 -3.649 -28.591 1.00 82.06 302 PHE A CA 1
ATOM 2466 C C . PHE A 1 302 ? 6.643 -3.082 -27.205 1.00 82.06 302 PHE A C 1
ATOM 2468 O O . PHE A 1 302 ? 6.006 -3.463 -26.221 1.00 82.06 302 PHE A O 1
ATOM 2475 N N . GLN A 1 303 ? 7.595 -2.143 -27.124 1.00 73.50 303 GLN A N 1
ATOM 2476 C CA . GLN A 1 303 ? 8.031 -1.547 -25.855 1.00 73.50 303 GLN A CA 1
ATOM 2477 C C . GLN A 1 303 ? 6.894 -0.825 -25.123 1.00 73.50 303 GLN A C 1
ATOM 2479 O O . GLN A 1 303 ? 6.755 -0.961 -23.906 1.00 73.50 303 GLN A O 1
ATOM 2484 N N . ARG A 1 304 ? 6.042 -0.100 -25.856 1.00 71.25 304 ARG A N 1
ATOM 2485 C CA . ARG A 1 304 ? 4.882 0.591 -25.281 1.00 71.25 304 ARG A CA 1
ATOM 2486 C C . ARG A 1 304 ? 3.901 -0.392 -24.650 1.00 71.25 304 ARG A C 1
ATOM 2488 O O . ARG A 1 304 ? 3.529 -0.232 -23.488 1.00 71.25 304 ARG A O 1
ATOM 2495 N N . TYR A 1 305 ? 3.460 -1.394 -25.407 1.00 79.75 305 TYR A N 1
ATOM 2496 C CA . TYR A 1 305 ? 2.408 -2.296 -24.944 1.00 79.75 305 TYR A CA 1
ATOM 2497 C C . TYR A 1 305 ? 2.895 -3.254 -23.858 1.00 79.75 305 TYR A C 1
ATOM 2499 O O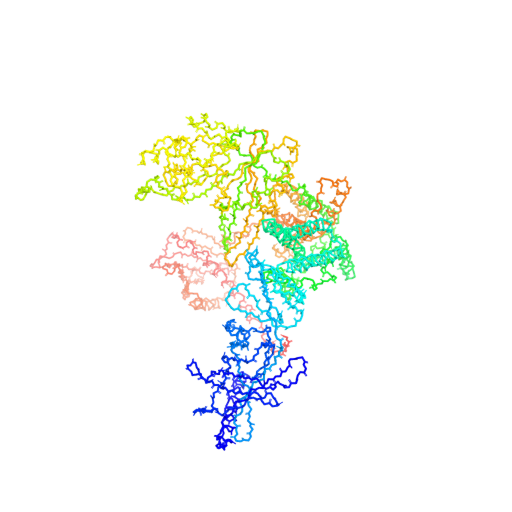 . TYR A 1 305 ? 2.152 -3.491 -22.905 1.00 79.75 305 TYR A O 1
ATOM 2507 N N . ILE A 1 306 ? 4.146 -3.731 -23.925 1.00 82.12 306 ILE A N 1
ATOM 2508 C CA . ILE A 1 306 ? 4.689 -4.612 -22.883 1.00 82.12 306 ILE A CA 1
ATOM 2509 C C . ILE A 1 306 ? 4.806 -3.884 -21.540 1.00 82.12 306 ILE A C 1
ATOM 2511 O O . ILE A 1 306 ? 4.417 -4.435 -20.511 1.00 82.12 306 ILE A O 1
ATOM 2515 N N . GLN A 1 307 ? 5.252 -2.623 -21.539 1.00 74.38 307 GLN A N 1
ATOM 2516 C CA . GLN A 1 307 ? 5.386 -1.847 -20.308 1.00 74.38 307 GLN A CA 1
ATOM 2517 C C . GLN A 1 307 ? 4.019 -1.539 -19.683 1.00 74.38 307 GLN A C 1
ATOM 2519 O O . GLN A 1 307 ? 3.842 -1.681 -18.472 1.00 74.38 307 GLN A O 1
ATOM 2524 N N . LEU A 1 308 ? 3.022 -1.202 -20.506 1.00 72.81 308 LEU A N 1
ATOM 2525 C CA . LEU A 1 308 ? 1.651 -0.994 -20.038 1.00 72.81 308 LEU A CA 1
ATOM 2526 C C . LEU A 1 308 ? 1.019 -2.270 -19.488 1.00 72.81 308 LEU A C 1
ATOM 2528 O O . LEU A 1 308 ? 0.361 -2.215 -18.447 1.00 72.81 308 LEU A O 1
ATOM 2532 N N . ALA A 1 309 ? 1.229 -3.407 -20.154 1.00 83.19 309 ALA A N 1
ATOM 2533 C CA . ALA A 1 309 ? 0.734 -4.699 -19.698 1.00 83.19 309 ALA A CA 1
ATOM 2534 C C . ALA A 1 309 ? 1.335 -5.070 -18.334 1.00 83.19 309 ALA A C 1
ATOM 2536 O O . ALA A 1 309 ? 0.596 -5.419 -17.413 1.00 83.19 309 ALA A O 1
ATOM 2537 N N . MET A 1 310 ? 2.655 -4.924 -18.174 1.00 79.44 310 MET A N 1
ATOM 2538 C CA . MET A 1 310 ? 3.362 -5.238 -16.928 1.00 79.44 310 MET A CA 1
ATOM 2539 C C . MET A 1 310 ? 2.947 -4.327 -15.765 1.00 79.44 310 MET A C 1
ATOM 2541 O O . MET A 1 310 ? 2.656 -4.831 -14.677 1.00 79.44 310 MET A O 1
ATOM 2545 N N . ASN A 1 311 ? 2.849 -3.013 -15.991 1.00 72.62 311 ASN A N 1
ATOM 2546 C CA . ASN A 1 311 ? 2.396 -2.065 -14.968 1.00 72.62 311 ASN A CA 1
ATOM 2547 C C . ASN A 1 311 ? 0.948 -2.350 -14.548 1.00 72.62 311 ASN A C 1
ATOM 2549 O O . ASN A 1 311 ? 0.655 -2.478 -13.359 1.00 72.62 311 ASN A O 1
ATOM 2553 N N . SER A 1 312 ? 0.056 -2.539 -15.525 1.00 75.50 312 SER A N 1
ATOM 2554 C CA . SER A 1 312 ? -1.358 -2.840 -15.273 1.00 75.50 312 SER A CA 1
ATOM 2555 C C . SER A 1 312 ? -1.534 -4.169 -14.531 1.00 75.50 312 SER A C 1
ATOM 2557 O O . SER A 1 312 ? -2.343 -4.265 -13.607 1.00 75.50 312 SER A O 1
ATOM 2559 N N . TYR A 1 313 ? -0.750 -5.191 -14.895 1.00 84.19 313 TYR A N 1
ATOM 2560 C CA . TYR A 1 313 ? -0.702 -6.469 -14.189 1.00 84.19 313 TYR A CA 1
ATOM 2561 C C . TYR A 1 313 ? -0.296 -6.291 -12.727 1.00 84.19 313 TYR A C 1
ATOM 2563 O O . TYR A 1 313 ? -0.988 -6.780 -11.832 1.00 84.19 313 TYR A O 1
ATOM 2571 N N . ARG A 1 314 ? 0.809 -5.580 -12.477 1.00 77.12 314 ARG A N 1
ATOM 2572 C CA . ARG A 1 314 ? 1.327 -5.326 -11.128 1.00 77.12 314 ARG A CA 1
ATOM 2573 C C . ARG A 1 314 ? 0.279 -4.631 -10.269 1.00 77.12 314 ARG A C 1
ATOM 2575 O O . ARG A 1 314 ? 0.042 -5.057 -9.139 1.00 77.12 314 ARG A O 1
ATOM 2582 N N . ASP A 1 315 ? -0.371 -3.604 -10.798 1.00 70.38 315 ASP A N 1
ATOM 2583 C CA . ASP A 1 315 ? -1.370 -2.835 -10.063 1.00 70.38 315 ASP A CA 1
ATOM 2584 C C . ASP A 1 315 ? -2.585 -3.696 -9.703 1.00 70.38 315 ASP A C 1
ATOM 2586 O O . ASP A 1 315 ? -3.005 -3.722 -8.541 1.00 70.38 315 ASP A O 1
ATOM 2590 N N . LEU A 1 316 ? -3.093 -4.479 -10.659 1.00 79.75 316 LEU A N 1
ATOM 2591 C CA . LEU A 1 316 ? -4.199 -5.407 -10.428 1.00 79.75 316 LEU A CA 1
ATOM 2592 C C . LEU A 1 316 ? -3.817 -6.510 -9.429 1.00 79.75 316 LEU A C 1
ATOM 2594 O O . LEU A 1 316 ? -4.589 -6.832 -8.522 1.00 79.75 316 LEU A O 1
ATOM 2598 N N . TYR A 1 317 ? -2.607 -7.058 -9.535 1.00 80.88 317 TYR A N 1
ATOM 2599 C CA . TYR A 1 317 ? -2.064 -8.019 -8.577 1.00 80.88 317 TYR A CA 1
ATOM 2600 C C . TYR A 1 317 ? -1.985 -7.429 -7.171 1.00 80.88 317 TYR A C 1
ATOM 2602 O O . TYR A 1 317 ? -2.446 -8.055 -6.215 1.00 80.88 317 TYR A O 1
ATOM 2610 N N . MET A 1 318 ? -1.502 -6.197 -7.027 1.00 71.00 318 MET A N 1
ATOM 2611 C CA . MET A 1 318 ? -1.416 -5.518 -5.735 1.00 71.00 318 MET A CA 1
ATOM 2612 C C . MET A 1 318 ? -2.788 -5.195 -5.144 1.00 71.00 318 MET A C 1
ATOM 2614 O O . MET A 1 318 ? -2.988 -5.359 -3.936 1.00 71.00 318 MET A O 1
ATOM 2618 N N . GLU A 1 319 ? -3.746 -4.782 -5.972 1.00 73.00 319 GLU A N 1
ATOM 2619 C CA . GLU A 1 319 ? -5.138 -4.582 -5.562 1.00 73.00 319 GLU A CA 1
ATOM 2620 C C . GLU A 1 319 ? -5.732 -5.892 -5.018 1.00 73.00 319 GLU A C 1
ATOM 2622 O O . GLU A 1 319 ? -6.332 -5.915 -3.940 1.00 73.00 319 GLU A O 1
ATOM 2627 N N . THR A 1 320 ? -5.457 -7.006 -5.695 1.00 78.75 320 THR A N 1
ATOM 2628 C CA . THR A 1 320 ? -5.925 -8.345 -5.315 1.00 78.75 320 THR A CA 1
ATOM 2629 C C . THR A 1 320 ? -5.274 -8.835 -4.024 1.00 78.75 320 THR A C 1
ATOM 2631 O O . THR A 1 320 ? -5.958 -9.252 -3.089 1.00 78.75 320 THR A O 1
ATOM 2634 N N . VAL A 1 321 ? -3.949 -8.739 -3.913 1.00 74.56 321 VAL A N 1
ATOM 2635 C CA . VAL A 1 321 ? -3.196 -9.099 -2.704 1.00 74.56 321 VAL A CA 1
ATOM 2636 C C . VAL A 1 321 ? -3.665 -8.290 -1.497 1.00 74.56 321 VAL A C 1
ATOM 2638 O O . VAL A 1 321 ? -3.783 -8.838 -0.399 1.00 74.56 321 VAL A O 1
ATOM 2641 N N . ARG A 1 322 ? -3.990 -7.004 -1.675 1.00 71.94 322 ARG A N 1
ATOM 2642 C CA . ARG A 1 322 ? -4.514 -6.156 -0.596 1.00 71.94 322 ARG A CA 1
ATOM 2643 C C . ARG A 1 322 ? -5.819 -6.702 -0.018 1.00 71.94 322 ARG A C 1
ATOM 2645 O O . ARG A 1 322 ? -6.056 -6.537 1.179 1.00 71.94 322 ARG A O 1
ATOM 2652 N N . ILE A 1 323 ? -6.645 -7.382 -0.814 1.00 74.56 323 ILE A N 1
ATOM 2653 C CA . ILE A 1 323 ? -7.851 -8.062 -0.320 1.00 74.56 323 ILE A CA 1
ATOM 2654 C C . ILE A 1 323 ? -7.452 -9.189 0.641 1.00 74.56 323 ILE A C 1
ATOM 2656 O O . ILE A 1 323 ? -7.961 -9.250 1.762 1.00 74.56 323 ILE A O 1
ATOM 2660 N N . TYR A 1 324 ? -6.489 -10.030 0.266 1.00 72.75 324 TYR A N 1
ATOM 2661 C CA . TYR A 1 324 ? -5.994 -11.092 1.145 1.00 72.75 324 TYR A CA 1
ATOM 2662 C C . TYR A 1 324 ? -5.357 -10.529 2.421 1.00 72.75 324 TYR A C 1
ATOM 2664 O O . TYR A 1 324 ? -5.684 -10.964 3.522 1.00 72.75 324 TYR A O 1
ATOM 2672 N N . THR A 1 325 ? -4.500 -9.516 2.329 1.00 67.00 325 THR A N 1
ATOM 2673 C CA . THR A 1 325 ? -3.786 -8.999 3.509 1.00 67.00 325 THR A CA 1
ATOM 2674 C C . THR A 1 325 ? -4.682 -8.180 4.437 1.00 67.00 325 THR A C 1
ATOM 2676 O O . THR A 1 325 ? -4.517 -8.238 5.656 1.00 67.00 325 THR A O 1
ATOM 2679 N N . SER A 1 326 ? -5.692 -7.486 3.907 1.00 68.56 326 SER A N 1
ATOM 2680 C CA . SER A 1 326 ? -6.619 -6.694 4.722 1.00 68.56 326 SER A CA 1
ATOM 2681 C C . SER A 1 326 ? -7.400 -7.557 5.716 1.00 68.56 326 SER A C 1
ATOM 2683 O O . SER A 1 326 ? -7.598 -7.128 6.848 1.00 68.56 326 SER A O 1
ATOM 2685 N N . GLY A 1 327 ? -7.816 -8.777 5.349 1.00 68.12 327 GLY A N 1
ATOM 2686 C CA . GLY A 1 327 ? -8.571 -9.677 6.238 1.00 68.12 327 GLY A CA 1
ATOM 2687 C C . GLY A 1 327 ? -7.823 -10.093 7.511 1.00 68.12 327 GLY A C 1
ATOM 2688 O O . GLY A 1 327 ? -8.419 -10.147 8.586 1.00 68.12 327 GLY A O 1
ATOM 2689 N N . LEU A 1 328 ? -6.510 -10.325 7.413 1.00 67.12 328 LEU A N 1
ATOM 2690 C CA . LEU A 1 328 ? -5.663 -10.766 8.533 1.00 67.12 328 LEU A CA 1
ATOM 2691 C C . LEU A 1 328 ? -5.681 -9.816 9.724 1.00 67.12 328 LEU A C 1
ATOM 2693 O O . LEU A 1 328 ? -5.668 -10.246 10.875 1.00 67.12 328 LEU A O 1
ATOM 2697 N N . VAL A 1 329 ? -5.671 -8.523 9.422 1.00 67.31 329 VAL A N 1
ATOM 2698 C CA . VAL A 1 329 ? -5.465 -7.453 10.394 1.00 67.31 329 VAL A CA 1
ATOM 2699 C C . VAL A 1 329 ? -6.719 -7.257 11.255 1.00 67.31 329 VAL A C 1
ATOM 2701 O O . VAL A 1 329 ? -6.636 -7.027 12.455 1.00 67.31 329 VAL A O 1
ATOM 2704 N N . TRP A 1 330 ? -7.925 -7.376 10.698 1.00 72.38 330 TRP A N 1
ATOM 2705 C CA . TRP A 1 330 ? -9.134 -7.020 11.454 1.00 72.38 330 TRP A CA 1
ATOM 2706 C C . TRP A 1 330 ? -9.936 -8.211 11.985 1.00 72.38 330 TRP A C 1
ATOM 2708 O O . TRP A 1 330 ? -10.609 -8.066 13.011 1.00 72.38 330 TRP A O 1
ATOM 2718 N N . VAL A 1 331 ? -9.890 -9.380 11.333 1.00 78.50 331 VAL A N 1
ATOM 2719 C CA . VAL A 1 331 ? -10.726 -10.529 11.730 1.00 78.50 331 VAL A CA 1
ATOM 2720 C C . VAL A 1 331 ? -10.444 -10.993 13.171 1.00 78.50 331 VAL A C 1
ATOM 2722 O O . VAL A 1 331 ? -11.414 -11.171 13.914 1.0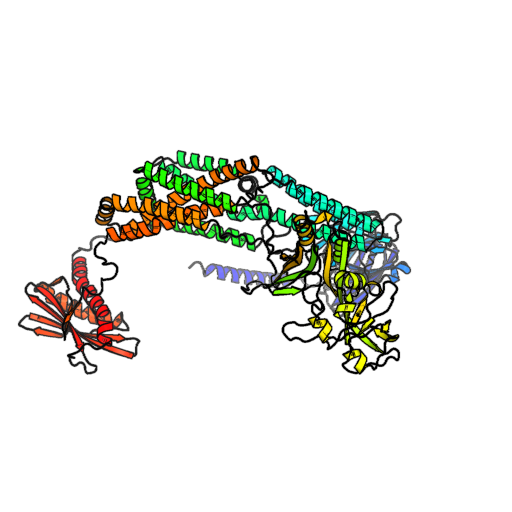0 78.50 331 VAL A O 1
ATOM 2725 N N . PRO A 1 332 ? -9.184 -11.101 13.650 1.00 76.00 332 PRO A N 1
ATOM 2726 C CA . PRO A 1 332 ? -8.907 -11.460 15.043 1.00 76.00 332 PRO A CA 1
ATOM 2727 C C . PRO A 1 332 ? -9.503 -10.471 16.049 1.00 76.00 332 PRO A C 1
ATOM 2729 O O . PRO A 1 332 ? -10.105 -10.885 17.039 1.00 76.00 332 PRO A O 1
ATOM 2732 N N . SER A 1 333 ? -9.391 -9.164 15.790 1.00 76.62 333 SER A N 1
ATOM 2733 C CA . SER A 1 333 ? -9.975 -8.134 16.657 1.00 76.62 333 SER A CA 1
ATOM 2734 C C . SER A 1 333 ? -11.497 -8.257 16.720 1.00 76.62 333 SER A C 1
ATOM 2736 O O . SER A 1 333 ? -12.090 -8.148 17.793 1.00 76.62 333 SER A O 1
ATOM 2738 N N . LEU A 1 334 ? -12.134 -8.552 15.588 1.00 82.50 334 LEU A N 1
ATOM 2739 C CA . LEU A 1 334 ? -13.576 -8.745 15.502 1.00 82.50 334 LEU A CA 1
ATOM 2740 C C . LEU A 1 334 ? -14.045 -10.011 16.247 1.00 82.50 334 LEU A C 1
ATOM 2742 O O . LEU A 1 334 ? -15.081 -9.961 16.910 1.00 82.50 334 LEU A O 1
ATOM 2746 N N . LEU A 1 335 ? -13.257 -11.092 16.276 1.00 82.06 335 LEU A N 1
ATOM 2747 C CA . LEU A 1 335 ? -13.558 -12.269 17.108 1.00 82.06 335 LEU A CA 1
ATOM 2748 C C . LEU A 1 335 ? -13.602 -11.936 18.612 1.00 82.06 335 LEU A C 1
ATOM 2750 O O . LEU A 1 335 ? -14.480 -12.428 19.322 1.00 82.06 335 LEU A O 1
ATOM 2754 N N . ILE A 1 336 ? -12.719 -11.062 19.110 1.00 80.38 336 ILE A N 1
ATOM 2755 C CA . ILE A 1 336 ? -12.770 -10.591 20.510 1.00 80.38 336 ILE A CA 1
ATOM 2756 C C . ILE A 1 336 ? -14.039 -9.789 20.758 1.00 80.38 336 ILE A C 1
ATOM 2758 O O . ILE A 1 336 ? -14.709 -9.975 21.777 1.00 80.38 336 ILE A O 1
ATOM 2762 N N . VAL A 1 337 ? -14.370 -8.889 19.830 1.00 86.75 337 VAL A N 1
ATOM 2763 C CA . VAL A 1 337 ? -15.587 -8.086 19.928 1.00 86.75 337 VAL A CA 1
ATOM 2764 C C . VAL A 1 337 ? -16.806 -9.002 19.982 1.00 86.75 337 VAL A C 1
ATOM 2766 O O . VAL A 1 337 ? -17.689 -8.769 20.803 1.00 86.75 337 VAL A O 1
ATOM 2769 N N . PHE A 1 338 ? -16.835 -10.086 19.205 1.00 88.38 338 PHE A N 1
ATOM 2770 C CA . PHE A 1 338 ? -17.914 -11.076 19.244 1.00 88.38 338 PHE A CA 1
ATOM 2771 C C . PHE A 1 338 ? -17.982 -11.839 20.557 1.00 88.38 338 PHE A C 1
ATOM 2773 O O . PHE A 1 338 ? -19.080 -12.033 21.077 1.00 88.38 338 PHE A O 1
ATOM 2780 N N . LEU A 1 339 ? -16.841 -12.218 21.132 1.00 87.75 339 LEU A N 1
ATOM 2781 C CA . LEU A 1 339 ? -16.798 -12.830 22.460 1.00 87.75 339 LEU A CA 1
ATOM 2782 C C . LEU A 1 339 ? -17.377 -11.884 23.517 1.00 87.75 339 LEU A C 1
ATOM 2784 O O . LEU A 1 339 ? -18.246 -12.285 24.294 1.00 87.75 339 LEU A O 1
ATOM 2788 N N . PHE A 1 340 ? -16.954 -10.618 23.527 1.00 87.19 340 PHE A N 1
ATOM 2789 C CA . PHE A 1 340 ? -17.452 -9.638 24.492 1.00 87.19 340 PHE A CA 1
ATOM 2790 C C . PHE A 1 340 ? -18.928 -9.288 24.260 1.00 87.19 340 PHE A C 1
ATOM 2792 O O . PHE A 1 340 ? -19.691 -9.162 25.221 1.00 87.19 340 PHE A O 1
ATOM 2799 N N . PHE A 1 341 ? -19.350 -9.175 23.000 1.00 91.75 341 PHE A N 1
ATOM 2800 C CA . PHE A 1 341 ? -20.739 -8.969 22.595 1.00 91.75 341 PHE A CA 1
ATOM 2801 C C . PHE A 1 341 ? -21.631 -10.112 23.078 1.00 91.75 341 PHE A C 1
ATOM 2803 O O . PHE A 1 341 ? -22.607 -9.868 23.788 1.00 91.75 341 PHE A O 1
ATOM 2810 N N . ALA A 1 342 ? -21.270 -11.357 22.758 1.00 91.88 342 ALA A N 1
ATOM 2811 C CA . ALA A 1 342 ? -22.023 -12.541 23.153 1.00 91.88 342 ALA A CA 1
ATOM 2812 C C . ALA A 1 342 ? -22.103 -12.661 24.680 1.00 91.88 342 ALA A C 1
ATOM 2814 O O . ALA A 1 342 ? -23.170 -12.944 25.230 1.00 91.88 342 ALA A O 1
ATOM 2815 N N . LEU A 1 343 ? -21.002 -12.386 25.388 1.00 89.81 343 LEU A N 1
ATOM 2816 C CA . LEU A 1 343 ? -20.959 -12.414 26.849 1.00 89.81 343 LEU A CA 1
ATOM 2817 C C . LEU A 1 343 ? -21.864 -11.333 27.449 1.00 89.81 343 LEU A C 1
ATOM 2819 O O . LEU A 1 343 ? -22.715 -11.647 28.282 1.00 89.81 343 LEU A O 1
ATOM 2823 N N . SER A 1 344 ? -21.757 -10.093 26.976 1.00 89.75 344 SER A N 1
ATOM 2824 C CA . SER A 1 344 ? -22.575 -8.969 27.444 1.00 89.75 344 SER A CA 1
ATOM 2825 C C . SER A 1 344 ? -24.064 -9.193 27.186 1.00 89.75 344 SER A C 1
ATOM 2827 O O . SER A 1 344 ? -24.879 -9.029 28.095 1.00 89.75 344 SER A O 1
ATOM 2829 N N . LEU A 1 345 ? -24.426 -9.627 25.977 1.00 89.94 345 LEU A N 1
ATOM 2830 C CA . LEU A 1 345 ? -25.814 -9.871 25.590 1.00 89.94 345 LEU A CA 1
ATOM 2831 C C . LEU A 1 345 ? -26.419 -11.056 26.356 1.00 89.94 345 LEU A C 1
ATOM 2833 O O . LEU A 1 345 ? -27.540 -10.953 26.859 1.00 89.94 345 LEU A O 1
ATOM 2837 N N . SER A 1 346 ? -25.660 -12.146 26.527 1.00 91.69 346 SER A N 1
ATOM 2838 C CA . SER A 1 346 ? -26.102 -13.305 27.312 1.00 91.69 346 SER A CA 1
ATOM 2839 C C . SER A 1 346 ? -26.422 -12.929 28.758 1.00 91.69 346 SER A C 1
ATOM 2841 O O . SER A 1 346 ? -27.472 -13.315 29.268 1.00 91.69 346 SER A O 1
ATOM 2843 N N . LYS A 1 347 ? -25.565 -12.115 29.389 1.00 88.50 347 LYS A N 1
ATOM 2844 C CA . LYS A 1 347 ? -25.678 -11.709 30.795 1.00 88.50 347 LYS A CA 1
ATOM 2845 C C . LYS A 1 347 ? -26.751 -10.640 31.013 1.00 88.50 347 LYS A C 1
ATOM 2847 O O . LYS A 1 347 ? -27.369 -10.602 32.078 1.00 88.50 347 LYS A O 1
ATOM 2852 N N . LEU A 1 348 ? -27.016 -9.808 30.004 1.00 88.19 348 LEU A N 1
ATOM 2853 C CA . LEU A 1 348 ? -28.129 -8.855 30.010 1.00 88.19 348 LEU A CA 1
ATOM 2854 C C . LEU A 1 348 ? -29.488 -9.578 30.056 1.00 88.19 348 LEU A C 1
ATOM 2856 O O . LEU A 1 348 ? -30.406 -9.126 30.745 1.00 88.19 348 LEU A O 1
ATOM 2860 N N . ILE A 1 349 ? -29.605 -10.711 29.356 1.00 86.94 349 ILE A N 1
ATOM 2861 C CA . ILE A 1 349 ? -30.843 -11.498 29.258 1.00 86.94 349 ILE A CA 1
ATOM 2862 C C . ILE A 1 349 ? -30.977 -12.473 30.438 1.00 86.94 349 ILE A C 1
ATOM 2864 O O . ILE A 1 349 ? -32.014 -12.490 31.107 1.00 86.94 349 ILE A O 1
ATOM 2868 N N . ALA A 1 350 ? -29.934 -13.250 30.741 1.00 85.75 350 ALA A N 1
ATOM 2869 C CA . ALA A 1 350 ? -29.953 -14.309 31.748 1.00 85.75 350 ALA A CA 1
ATOM 2870 C C . ALA A 1 350 ? -28.693 -14.293 32.632 1.00 85.75 350 ALA A C 1
ATOM 2872 O O . ALA A 1 350 ? -27.579 -14.086 32.169 1.00 85.75 350 ALA A O 1
ATOM 2873 N N . GLU A 1 351 ? -28.852 -14.526 33.938 1.00 75.44 351 GLU A N 1
ATOM 2874 C CA . GLU A 1 351 ? -27.761 -14.313 34.903 1.00 75.44 351 GLU A CA 1
ATOM 2875 C C . GLU A 1 351 ? -26.650 -15.366 34.839 1.00 75.44 351 GLU A C 1
ATOM 2877 O O . GLU A 1 351 ? -25.496 -15.009 35.055 1.00 75.44 351 GLU A O 1
ATOM 2882 N N . ASN A 1 352 ? -26.948 -16.625 34.496 1.00 72.38 352 ASN A N 1
ATOM 2883 C CA . ASN A 1 352 ? -25.958 -17.711 34.440 1.00 72.38 352 ASN A CA 1
ATOM 2884 C C . ASN A 1 352 ? -26.328 -18.782 33.406 1.00 72.38 352 ASN A C 1
ATOM 2886 O O . ASN A 1 352 ? -26.696 -19.903 33.742 1.00 72.38 352 ASN A O 1
ATOM 2890 N N . SER A 1 353 ? -26.214 -18.444 32.126 1.00 80.94 353 SER A N 1
ATOM 2891 C CA . SER A 1 353 ? -26.497 -19.384 31.040 1.00 80.94 353 SER A CA 1
ATOM 2892 C C . SER A 1 353 ? -25.365 -19.409 30.020 1.00 80.94 353 SER A C 1
ATOM 2894 O O . SER A 1 353 ? -25.340 -18.611 29.081 1.00 80.94 353 SER A O 1
ATOM 2896 N N . LEU A 1 354 ? -24.459 -20.374 30.183 1.00 86.25 354 LEU A N 1
ATOM 2897 C CA . LEU A 1 354 ? -23.405 -20.663 29.207 1.00 86.25 354 LEU A CA 1
ATOM 2898 C C . LEU A 1 354 ? -24.006 -21.012 27.833 1.00 86.25 354 LEU A C 1
ATOM 2900 O O . LEU A 1 354 ? -23.474 -20.610 26.806 1.00 86.25 354 LEU A O 1
ATOM 2904 N N . ILE A 1 355 ? -25.173 -21.667 27.822 1.00 89.44 355 ILE A N 1
ATOM 2905 C CA . ILE A 1 355 ? -25.907 -22.009 26.596 1.00 89.44 355 ILE A CA 1
ATOM 2906 C C . ILE A 1 355 ? -26.269 -20.750 25.796 1.00 89.44 355 ILE A C 1
ATOM 2908 O O . ILE A 1 355 ? -25.967 -20.690 24.613 1.00 89.44 355 ILE A O 1
ATOM 2912 N N . LEU A 1 356 ? -26.853 -19.720 26.423 1.00 90.25 356 LEU A N 1
ATOM 2913 C CA . LEU A 1 356 ? -27.187 -18.472 25.717 1.00 90.25 356 LEU A CA 1
ATOM 2914 C C . LEU A 1 356 ? -25.940 -17.748 25.203 1.00 90.25 356 LEU A C 1
ATOM 2916 O O . LEU A 1 356 ? -25.981 -17.186 24.116 1.00 90.25 356 LEU A O 1
ATOM 2920 N N . PHE A 1 357 ? -24.833 -17.781 25.951 1.00 90.06 357 PHE A N 1
ATOM 2921 C CA . PHE A 1 357 ? -23.558 -17.250 25.470 1.00 90.06 357 PHE A CA 1
ATOM 2922 C C . PHE A 1 357 ? -23.102 -17.953 24.185 1.00 90.06 357 PHE A C 1
ATOM 2924 O O . PHE A 1 357 ? -22.832 -17.279 23.194 1.00 90.06 357 PHE A O 1
ATOM 2931 N N . LEU A 1 358 ? -23.081 -19.292 24.177 1.00 90.44 358 LEU A N 1
ATOM 2932 C CA . LEU A 1 358 ? -22.720 -20.071 22.989 1.00 90.44 358 LEU A CA 1
ATOM 2933 C C . LEU A 1 358 ? -23.684 -19.816 21.827 1.00 90.44 358 LEU A C 1
ATOM 2935 O O . LEU A 1 358 ? -23.234 -19.636 20.702 1.00 90.44 358 LEU A O 1
ATOM 2939 N N . VAL A 1 359 ? -24.992 -19.742 22.091 1.00 93.19 359 VAL A N 1
ATOM 2940 C CA . VAL A 1 359 ? -26.004 -19.448 21.065 1.00 93.19 359 VAL A CA 1
ATOM 2941 C C . VAL A 1 359 ? -25.758 -18.080 20.434 1.00 93.19 359 VAL A C 1
ATOM 2943 O O . VAL A 1 359 ? -25.740 -17.984 19.211 1.00 93.19 359 VAL A O 1
ATOM 2946 N N . PHE A 1 360 ? -25.517 -17.030 21.226 1.00 91.56 360 PHE A N 1
ATOM 2947 C CA . PHE A 1 360 ? -25.230 -15.702 20.676 1.00 91.56 360 PHE A CA 1
ATOM 2948 C C . PHE A 1 360 ? -23.892 -15.640 19.944 1.00 91.56 360 PHE A C 1
ATOM 2950 O O . PHE A 1 360 ? -23.811 -14.973 18.916 1.00 91.56 360 PHE A O 1
ATOM 2957 N N . LEU A 1 361 ? -22.869 -16.346 20.432 1.00 91.31 361 LEU A N 1
ATOM 2958 C CA . LEU A 1 361 ? -21.568 -16.423 19.770 1.00 91.31 361 LEU A CA 1
ATOM 2959 C C . LEU A 1 361 ? -21.676 -17.117 18.404 1.00 91.31 361 LEU A C 1
ATOM 2961 O O . LEU A 1 361 ? -21.163 -16.607 17.412 1.00 91.31 361 LEU A O 1
ATOM 2965 N N . VAL A 1 362 ? -22.381 -18.247 18.331 1.00 92.12 362 VAL A N 1
ATOM 2966 C CA . VAL A 1 362 ? -22.616 -18.959 17.066 1.00 92.12 362 VAL A CA 1
ATOM 2967 C C . VAL A 1 362 ? -23.491 -18.121 16.135 1.00 92.12 362 VAL A C 1
ATOM 2969 O O . VAL A 1 362 ? -23.162 -17.979 14.962 1.00 92.12 362 VAL A O 1
ATOM 2972 N N . ALA A 1 363 ? -24.558 -17.501 16.647 1.00 92.38 363 ALA A N 1
ATOM 2973 C CA . ALA A 1 363 ? -25.445 -16.664 15.845 1.00 92.38 363 ALA A CA 1
ATOM 2974 C C . ALA A 1 363 ? -24.709 -15.470 15.217 1.00 92.38 363 ALA A C 1
ATOM 2976 O O . ALA A 1 363 ? -24.893 -15.207 14.028 1.00 92.38 363 ALA A O 1
ATOM 2977 N N . ILE A 1 364 ? -23.856 -14.770 15.978 1.00 89.81 364 ILE A N 1
ATOM 2978 C CA . ILE A 1 364 ? -23.110 -13.621 15.447 1.00 89.81 364 ILE A CA 1
ATOM 2979 C C . ILE A 1 364 ? -22.027 -14.049 14.451 1.00 89.81 364 ILE A C 1
ATOM 2981 O O . ILE A 1 364 ? -21.872 -13.404 13.417 1.00 89.81 364 ILE A O 1
ATOM 2985 N N . LEU A 1 365 ? -21.338 -15.170 14.701 1.00 89.19 365 LEU A N 1
ATOM 2986 C CA . LEU A 1 365 ? -20.375 -15.736 13.754 1.00 89.19 365 LEU A CA 1
ATOM 2987 C C . LEU A 1 365 ? -21.057 -16.131 12.441 1.00 89.19 365 LEU A C 1
ATOM 2989 O O . LEU A 1 365 ? -20.593 -15.733 11.376 1.00 89.19 365 LEU A O 1
ATOM 2993 N N . CYS A 1 366 ? -22.186 -16.844 12.501 1.00 90.25 366 CYS A N 1
ATOM 2994 C CA . CYS A 1 366 ? -22.960 -17.204 11.313 1.00 90.25 366 CYS A CA 1
ATOM 2995 C C . CYS A 1 366 ? -23.425 -15.966 10.540 1.00 90.25 366 CYS A C 1
ATOM 2997 O O . CYS A 1 366 ? -23.282 -15.929 9.320 1.00 90.25 366 CYS A O 1
ATOM 2999 N N . LEU A 1 367 ? -23.930 -14.940 11.233 1.00 88.31 367 LEU A N 1
ATOM 3000 C CA . LEU A 1 367 ? -24.356 -13.693 10.599 1.00 88.31 367 LEU A CA 1
ATOM 3001 C C . LEU A 1 367 ? -23.203 -13.051 9.820 1.00 88.31 367 LEU A C 1
ATOM 3003 O O . LEU A 1 367 ? -23.374 -12.719 8.651 1.00 88.31 367 LEU A O 1
ATOM 3007 N N . 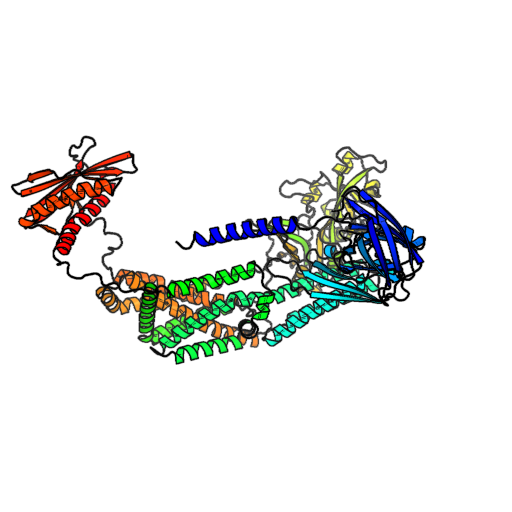PHE A 1 368 ? -22.021 -12.925 10.426 1.00 86.44 368 PHE A N 1
ATOM 3008 C CA . PHE A 1 368 ? -20.870 -12.292 9.776 1.00 86.44 368 PHE A CA 1
ATOM 3009 C C . PHE A 1 368 ? -20.219 -13.145 8.685 1.00 86.44 368 PHE A C 1
ATOM 3011 O O . PHE A 1 368 ? -19.709 -12.587 7.720 1.00 86.44 368 PHE A O 1
ATOM 3018 N N . ILE A 1 369 ? -20.271 -14.475 8.779 1.00 86.12 369 ILE A N 1
ATOM 3019 C CA . ILE A 1 369 ? -19.843 -15.370 7.689 1.00 86.12 369 ILE A CA 1
ATOM 3020 C C . ILE A 1 369 ? -20.758 -15.208 6.457 1.00 86.12 369 ILE A C 1
ATOM 3022 O O . ILE A 1 369 ? -20.301 -15.308 5.311 1.00 86.12 369 ILE A O 1
ATOM 3026 N N . LEU A 1 370 ? -22.049 -14.938 6.676 1.00 82.69 370 LEU A N 1
ATOM 3027 C CA . LEU A 1 370 ? -23.016 -14.699 5.603 1.00 82.69 370 LEU A CA 1
ATOM 3028 C C . LEU A 1 370 ? -22.866 -13.303 4.988 1.00 82.69 370 LEU A C 1
ATOM 3030 O O . LEU A 1 370 ? -22.921 -13.188 3.765 1.00 82.69 370 LEU A O 1
ATOM 3034 N N . THR A 1 371 ? -22.652 -12.263 5.798 1.00 78.62 371 THR A N 1
ATOM 3035 C CA . THR A 1 371 ? -22.613 -10.870 5.321 1.00 78.62 371 THR A CA 1
ATOM 3036 C C . THR A 1 371 ? -21.236 -10.400 4.854 1.00 78.62 371 THR A C 1
ATOM 3038 O O . THR A 1 371 ? -21.169 -9.589 3.932 1.00 78.62 371 THR A O 1
ATOM 3041 N N . ASN A 1 372 ? -20.139 -10.886 5.449 1.00 80.62 372 ASN A N 1
ATOM 3042 C CA . ASN A 1 372 ? -18.795 -10.362 5.208 1.00 80.62 372 ASN A CA 1
ATOM 3043 C C . ASN A 1 372 ? -17.853 -11.412 4.569 1.00 80.62 372 ASN A C 1
ATOM 3045 O O . ASN A 1 372 ? -17.504 -12.408 5.217 1.00 80.62 372 ASN A O 1
ATOM 3049 N N . PRO A 1 373 ? -17.378 -11.186 3.327 1.00 82.81 373 PRO A N 1
ATOM 3050 C CA . PRO A 1 373 ? -16.575 -12.165 2.593 1.00 82.81 373 PRO A CA 1
ATOM 3051 C C . PRO A 1 373 ? -15.177 -12.384 3.198 1.00 82.81 373 PRO A C 1
ATOM 3053 O O . PRO A 1 373 ? -14.630 -13.478 3.092 1.00 82.81 373 PRO A O 1
ATOM 3056 N N . TYR A 1 374 ? -14.616 -11.412 3.924 1.00 80.50 374 TYR A N 1
ATOM 3057 C CA . TYR A 1 374 ? -13.321 -11.573 4.599 1.00 80.50 374 TYR A CA 1
ATOM 3058 C C . TYR A 1 374 ? -13.393 -12.521 5.796 1.00 80.50 374 TYR A C 1
ATOM 3060 O O . TYR A 1 374 ? -12.465 -13.296 6.014 1.00 80.50 374 TYR A O 1
ATOM 3068 N N . VAL A 1 375 ? -14.487 -12.480 6.573 1.00 81.88 375 VAL A N 1
ATOM 3069 C CA . VAL A 1 375 ? -14.695 -13.437 7.676 1.00 81.88 375 VAL A CA 1
ATOM 3070 C C . VAL A 1 375 ? -14.836 -14.836 7.098 1.00 81.88 375 VAL A C 1
ATOM 3072 O O . VAL A 1 375 ? -14.229 -15.774 7.606 1.00 81.88 375 VAL A O 1
ATOM 3075 N N . ARG A 1 376 ? -15.585 -14.973 5.997 1.00 85.62 376 ARG A N 1
ATOM 3076 C CA . ARG A 1 376 ? -15.730 -16.243 5.282 1.00 85.62 376 ARG A CA 1
ATOM 3077 C C . ARG A 1 376 ? -14.373 -16.779 4.814 1.00 85.62 376 ARG A C 1
ATOM 3079 O O . ARG A 1 376 ? -14.041 -17.919 5.127 1.00 85.62 376 ARG A O 1
ATOM 3086 N N . LEU A 1 377 ? -13.574 -15.947 4.148 1.00 82.38 377 LEU A N 1
ATOM 3087 C CA . LEU A 1 377 ? -12.224 -16.286 3.692 1.00 82.38 377 LEU A CA 1
ATOM 3088 C C . LEU A 1 377 ? -11.324 -16.738 4.858 1.00 82.38 377 LEU A C 1
ATOM 3090 O O . LEU A 1 377 ? -10.695 -17.789 4.777 1.00 82.38 377 LEU A O 1
ATOM 3094 N N . PHE A 1 378 ? -11.313 -15.989 5.966 1.00 79.50 378 PHE A N 1
ATOM 3095 C CA . PHE A 1 378 ? -10.508 -16.291 7.158 1.00 79.50 378 PHE A CA 1
ATOM 3096 C C . PHE A 1 378 ? -10.890 -17.607 7.835 1.00 79.50 378 PHE A C 1
ATOM 3098 O O . PHE A 1 378 ? -10.016 -18.379 8.223 1.00 79.50 378 PHE A O 1
ATOM 3105 N N . VAL A 1 379 ? -12.189 -17.871 7.980 1.00 80.50 379 VAL A N 1
ATOM 3106 C CA . VAL A 1 379 ? -12.687 -19.063 8.680 1.00 80.50 379 VAL A CA 1
ATOM 3107 C C . VAL A 1 379 ? -12.446 -20.334 7.869 1.00 80.50 379 VAL A C 1
ATOM 3109 O O . VAL A 1 379 ? -12.038 -21.346 8.435 1.00 80.50 379 VAL A O 1
ATOM 3112 N N . PHE A 1 380 ? -12.698 -20.300 6.560 1.00 82.81 380 PHE A N 1
ATOM 3113 C CA . PHE A 1 380 ? -12.655 -21.502 5.725 1.00 82.81 380 PHE A CA 1
ATOM 3114 C C . PHE A 1 380 ? -11.281 -21.778 5.110 1.00 82.81 380 PHE A C 1
ATOM 3116 O O . PHE A 1 380 ? -10.989 -22.934 4.808 1.00 82.81 380 PHE A O 1
ATOM 3123 N N . ASN A 1 381 ? -10.417 -20.769 4.957 1.00 76.06 381 ASN A N 1
ATOM 3124 C CA . ASN A 1 381 ? -9.055 -20.982 4.475 1.00 76.06 381 ASN A CA 1
ATOM 3125 C C . ASN A 1 381 ? -8.033 -20.026 5.114 1.00 76.06 381 ASN A C 1
ATOM 3127 O O . ASN A 1 381 ? -7.551 -19.080 4.485 1.00 76.06 381 ASN A O 1
ATOM 3131 N N . PRO A 1 382 ? -7.634 -20.302 6.365 1.00 69.12 382 PRO A N 1
ATOM 3132 C CA . PRO A 1 382 ? -6.604 -19.525 7.042 1.00 69.12 382 PRO A CA 1
ATOM 3133 C C . PRO A 1 382 ? -5.227 -19.633 6.360 1.00 69.12 382 PRO A C 1
ATOM 3135 O O . PRO A 1 382 ? -4.420 -18.716 6.479 1.00 69.12 382 PRO A O 1
ATOM 3138 N N . SER A 1 383 ? -4.944 -20.709 5.610 1.00 68.06 383 SER A N 1
ATOM 3139 C CA . SER A 1 383 ? -3.656 -20.894 4.921 1.00 68.06 383 SER A CA 1
ATOM 3140 C C . SER A 1 383 ? -3.397 -19.891 3.798 1.00 68.06 383 SER A C 1
ATOM 3142 O O . SER A 1 383 ? -2.239 -19.531 3.588 1.00 68.06 383 SER A O 1
ATOM 3144 N N . ALA A 1 384 ? -4.439 -19.392 3.126 1.00 64.31 384 ALA A N 1
ATOM 3145 C CA . ALA A 1 384 ? -4.309 -18.367 2.087 1.00 64.31 384 ALA A CA 1
ATOM 3146 C C . ALA A 1 384 ? -3.652 -17.082 2.617 1.00 64.31 384 ALA A C 1
ATOM 3148 O O . ALA A 1 384 ? -2.935 -16.398 1.900 1.00 64.31 384 ALA A O 1
ATOM 3149 N N . PHE A 1 385 ? -3.840 -16.790 3.903 1.00 61.72 385 PHE A N 1
ATOM 3150 C CA . PHE A 1 385 ? -3.235 -15.640 4.561 1.00 61.72 385 PHE A CA 1
ATOM 3151 C C . PHE A 1 385 ? -1.777 -15.882 4.971 1.00 61.72 385 PHE A C 1
ATOM 3153 O O . PHE A 1 385 ? -0.987 -14.943 5.033 1.00 61.72 385 PHE A O 1
ATOM 3160 N N . VAL A 1 386 ? -1.415 -17.142 5.238 1.00 57.12 386 VAL A N 1
ATOM 3161 C CA . VAL A 1 386 ? -0.072 -17.522 5.698 1.00 57.12 386 VAL A CA 1
ATOM 3162 C C . VAL A 1 386 ? 0.966 -17.413 4.584 1.00 57.12 386 VAL A C 1
ATOM 3164 O O . VAL A 1 386 ? 2.119 -17.073 4.835 1.00 57.12 386 VAL A O 1
ATOM 3167 N N . GLN A 1 387 ? 0.557 -17.662 3.341 1.00 53.53 387 GLN A N 1
ATOM 3168 C CA . GLN A 1 387 ? 1.446 -17.602 2.179 1.00 53.53 387 GLN A CA 1
ATOM 3169 C C . GLN A 1 387 ? 1.828 -16.166 1.781 1.00 53.53 387 GLN A C 1
ATOM 3171 O O . GLN A 1 387 ? 2.802 -15.978 1.064 1.00 53.53 387 GLN A O 1
ATOM 3176 N N . SER A 1 388 ? 1.108 -15.153 2.276 1.00 53.69 388 SER A N 1
ATOM 3177 C CA . SER A 1 388 ? 1.345 -13.733 1.969 1.00 53.69 388 SER A CA 1
ATOM 3178 C C . SER A 1 388 ? 2.127 -12.985 3.062 1.00 53.69 388 SER A C 1
ATOM 3180 O O . SER A 1 388 ? 2.166 -11.752 3.054 1.00 53.69 388 SER A O 1
ATOM 3182 N N . PHE A 1 389 ? 2.714 -13.687 4.040 1.00 55.06 389 PHE A N 1
ATOM 3183 C CA . PHE A 1 389 ? 3.338 -13.046 5.200 1.00 55.06 389 PHE A CA 1
ATOM 3184 C C . PHE A 1 389 ? 4.620 -12.273 4.864 1.00 55.06 389 PHE A C 1
ATOM 3186 O O . PHE A 1 389 ? 5.580 -12.812 4.321 1.00 55.06 389 PHE A O 1
ATOM 3193 N N . THR A 1 390 ? 4.676 -11.023 5.325 1.00 54.59 390 THR A N 1
ATOM 3194 C CA . THR A 1 390 ? 5.913 -10.242 5.493 1.00 54.59 390 THR A CA 1
ATOM 3195 C C . THR A 1 390 ? 6.193 -9.930 6.947 1.00 54.59 390 THR A C 1
ATOM 3197 O O . THR A 1 390 ? 5.301 -9.996 7.791 1.00 54.59 390 THR A O 1
ATOM 3200 N N . GLN A 1 391 ? 7.430 -9.514 7.233 1.00 52.78 391 GLN A N 1
ATOM 3201 C CA . GLN A 1 391 ? 7.831 -9.041 8.559 1.00 52.78 391 GLN A CA 1
ATOM 3202 C C . GLN A 1 391 ? 6.934 -7.892 9.066 1.00 52.78 391 GLN A C 1
ATOM 3204 O O . GLN A 1 391 ? 6.561 -7.892 10.238 1.00 52.78 391 GLN A O 1
ATOM 3209 N N . SER A 1 392 ? 6.501 -6.979 8.188 1.00 55.34 392 SER A N 1
ATOM 3210 C CA . SER A 1 392 ? 5.620 -5.854 8.538 1.00 55.34 392 SER A CA 1
ATOM 3211 C C . SER A 1 392 ? 4.190 -6.286 8.880 1.00 55.34 392 SER A C 1
ATOM 3213 O O . SER A 1 392 ? 3.642 -5.846 9.891 1.00 55.34 392 SER A O 1
ATOM 3215 N N . ILE A 1 393 ? 3.588 -7.190 8.091 1.00 60.12 393 ILE A N 1
ATOM 3216 C CA . ILE A 1 393 ? 2.241 -7.727 8.370 1.00 60.12 393 ILE A CA 1
ATOM 3217 C C . ILE A 1 393 ? 2.258 -8.554 9.657 1.00 60.12 393 ILE A C 1
ATOM 3219 O O . ILE A 1 393 ? 1.344 -8.446 10.473 1.00 60.12 393 ILE A O 1
ATOM 3223 N N . ILE A 1 394 ? 3.320 -9.337 9.872 1.00 60.81 394 ILE A N 1
ATOM 3224 C CA . ILE A 1 394 ? 3.540 -10.085 11.111 1.00 60.81 394 ILE A CA 1
ATOM 3225 C C . ILE A 1 394 ? 3.591 -9.121 12.301 1.00 60.81 394 ILE A C 1
ATOM 3227 O O . ILE A 1 394 ? 2.904 -9.349 13.296 1.00 60.81 394 ILE A O 1
ATOM 3231 N N . PHE A 1 395 ? 4.335 -8.017 12.194 1.00 59.12 395 PHE A N 1
ATOM 3232 C CA . PHE A 1 395 ? 4.400 -7.006 13.248 1.00 59.12 395 PHE A CA 1
ATOM 3233 C C . PHE A 1 395 ? 3.034 -6.364 13.520 1.00 59.12 395 PHE A C 1
ATOM 3235 O O . PHE A 1 395 ? 2.640 -6.264 14.679 1.00 59.12 395 PHE A O 1
ATOM 3242 N N . GLN A 1 396 ? 2.271 -5.994 12.485 1.00 63.50 396 GLN A N 1
ATOM 3243 C CA . GLN A 1 396 ? 0.935 -5.407 12.643 1.00 63.50 396 GLN A CA 1
ATOM 3244 C C . GLN A 1 396 ? -0.060 -6.393 13.273 1.00 63.50 396 GLN A C 1
ATOM 3246 O O . GLN A 1 396 ? -0.785 -6.029 14.201 1.00 63.50 396 GLN A O 1
ATOM 3251 N N . PHE A 1 397 ? -0.037 -7.655 12.840 1.00 64.88 397 PHE A N 1
ATOM 3252 C CA . PHE A 1 397 ? -0.825 -8.738 13.426 1.00 64.88 397 PHE A CA 1
ATOM 3253 C C . PHE A 1 397 ? -0.456 -8.959 14.901 1.00 64.88 397 PHE A C 1
ATOM 3255 O O . PHE A 1 397 ? -1.334 -8.955 15.761 1.00 64.88 397 PHE A O 1
ATOM 3262 N N . PHE A 1 398 ? 0.836 -9.059 15.242 1.00 64.62 398 PHE A N 1
ATOM 3263 C CA . PHE A 1 398 ? 1.287 -9.187 16.634 1.00 64.62 398 PHE A CA 1
ATOM 3264 C C . PHE A 1 398 ? 0.939 -7.963 17.487 1.00 64.62 398 PHE A C 1
ATOM 3266 O O . PHE A 1 398 ? 0.530 -8.121 18.638 1.00 64.62 398 PHE A O 1
ATOM 3273 N N . PHE A 1 399 ? 1.045 -6.752 16.938 1.00 66.44 399 PHE A N 1
ATOM 3274 C CA . PHE A 1 399 ? 0.672 -5.522 17.634 1.00 66.44 399 PHE A CA 1
ATOM 3275 C C . PHE A 1 399 ? -0.828 -5.482 17.949 1.00 66.44 399 PHE A C 1
ATOM 3277 O O . PHE A 1 399 ? -1.232 -5.002 19.004 1.00 66.44 399 PHE A O 1
ATOM 3284 N N . GLN A 1 400 ? -1.667 -6.056 17.088 1.00 66.44 400 GLN A N 1
ATOM 3285 C CA . GLN A 1 400 ? -3.101 -6.209 17.347 1.00 66.44 400 GLN A CA 1
ATOM 3286 C C . GLN A 1 400 ? -3.437 -7.381 18.270 1.00 66.44 400 GLN A C 1
ATOM 3288 O O . GLN A 1 400 ? -4.452 -7.337 18.969 1.00 66.44 400 GLN A O 1
ATOM 3293 N N . LEU A 1 401 ? -2.581 -8.403 18.327 1.00 67.19 401 LEU A N 1
ATOM 3294 C CA . LEU A 1 401 ? -2.661 -9.449 19.343 1.00 67.19 401 LEU A CA 1
ATOM 3295 C C . LEU A 1 401 ? -2.199 -8.955 20.723 1.00 67.19 401 LEU A C 1
ATOM 3297 O O . LEU A 1 401 ? -2.612 -9.523 21.731 1.00 67.19 401 LEU A O 1
ATOM 3301 N N . LEU A 1 402 ? -1.393 -7.891 20.807 1.00 69.44 402 LEU A N 1
ATOM 3302 C CA . LEU A 1 402 ? -0.874 -7.350 22.068 1.00 69.44 402 LEU A CA 1
ATOM 3303 C C . LEU A 1 402 ? -1.988 -6.946 23.052 1.00 69.44 402 LEU A C 1
ATOM 3305 O O . LEU A 1 402 ? -1.907 -7.375 24.202 1.00 69.44 402 LEU A O 1
ATOM 3309 N N . PRO A 1 403 ? -3.063 -6.231 22.657 1.00 66.12 403 PRO A N 1
ATOM 3310 C CA . PRO A 1 403 ? -4.233 -6.020 23.509 1.00 66.12 403 PRO A CA 1
ATOM 3311 C C . PRO A 1 403 ? -4.863 -7.318 24.022 1.00 66.12 403 PRO A C 1
ATOM 3313 O O . PRO A 1 403 ? -5.315 -7.356 25.162 1.00 66.12 403 PRO A O 1
ATOM 3316 N N . ILE A 1 404 ? -4.874 -8.385 23.216 1.00 66.00 404 ILE A N 1
ATOM 3317 C CA . ILE A 1 404 ? -5.418 -9.698 23.601 1.00 66.00 404 ILE A CA 1
ATOM 3318 C C . ILE A 1 404 ? -4.514 -10.361 24.626 1.00 66.00 404 ILE A C 1
ATOM 3320 O O . ILE A 1 404 ? -4.987 -10.830 25.653 1.00 66.00 404 ILE A O 1
ATOM 3324 N N . MET A 1 405 ? -3.208 -10.370 24.370 1.00 62.91 405 MET A N 1
ATOM 3325 C CA . MET A 1 405 ? -2.211 -10.912 25.285 1.00 62.91 405 MET A CA 1
ATOM 3326 C C . MET A 1 405 ? -2.230 -10.150 26.607 1.00 62.91 405 MET A C 1
ATOM 3328 O O . MET A 1 405 ? -2.213 -10.762 27.669 1.00 62.91 405 MET A O 1
ATOM 3332 N N . LEU A 1 406 ? -2.358 -8.825 26.555 1.00 66.75 406 LEU A N 1
ATOM 3333 C CA . LEU A 1 406 ? -2.483 -7.975 27.729 1.00 66.75 406 LEU A CA 1
ATOM 3334 C C . LEU A 1 406 ? -3.804 -8.230 28.465 1.00 66.75 406 LEU A C 1
ATOM 3336 O O . LEU A 1 406 ? -3.787 -8.356 29.684 1.00 66.75 406 LEU A O 1
ATOM 3340 N N . LEU A 1 407 ? -4.924 -8.399 27.754 1.00 67.44 407 LEU A N 1
ATOM 3341 C CA . LEU A 1 407 ? -6.208 -8.797 28.341 1.00 67.44 407 LEU A CA 1
ATOM 3342 C C . LEU A 1 407 ? -6.102 -10.165 29.030 1.00 67.44 407 LEU A C 1
ATOM 3344 O O . LEU A 1 407 ? -6.549 -10.305 30.164 1.00 67.44 407 LEU A O 1
ATOM 3348 N N . ILE A 1 408 ? -5.478 -11.156 28.389 1.00 68.00 408 ILE A N 1
ATOM 3349 C CA . ILE A 1 408 ? -5.264 -12.499 28.945 1.00 68.00 408 ILE A CA 1
ATOM 3350 C C . ILE A 1 408 ? -4.395 -12.414 30.202 1.00 68.00 408 ILE A C 1
ATOM 3352 O O . ILE A 1 408 ? -4.777 -12.954 31.237 1.00 68.00 408 ILE A O 1
ATOM 3356 N N . VAL A 1 409 ? -3.279 -11.681 30.157 1.00 69.62 409 VAL A N 1
ATOM 3357 C CA . VAL A 1 409 ? -2.391 -11.460 31.312 1.00 69.62 409 VAL A CA 1
ATOM 3358 C C . VAL A 1 409 ? -3.141 -10.771 32.456 1.00 69.62 409 VAL A C 1
ATOM 3360 O O . VAL A 1 409 ? -3.057 -11.211 33.603 1.00 69.62 409 VAL A O 1
ATOM 3363 N N . VAL A 1 410 ? -3.939 -9.744 32.157 1.00 66.56 410 VAL A N 1
ATOM 3364 C CA . VAL A 1 410 ? -4.785 -9.046 33.137 1.00 66.56 410 VAL A CA 1
ATOM 3365 C C . VAL A 1 410 ? -5.850 -9.981 33.723 1.00 66.56 410 VAL A C 1
ATOM 3367 O O . VAL A 1 410 ? -6.101 -9.944 34.928 1.00 66.56 410 VAL A O 1
ATOM 3370 N N . CYS A 1 411 ? -6.438 -10.864 32.915 1.00 64.81 411 CYS A N 1
ATOM 3371 C CA . CYS A 1 411 ? -7.376 -11.887 33.372 1.00 64.81 411 CYS A CA 1
ATOM 3372 C C . CYS A 1 411 ? -6.703 -13.006 34.190 1.00 64.81 411 CYS A C 1
ATOM 3374 O O . CYS A 1 411 ? -7.369 -13.619 35.024 1.00 64.81 411 CYS A O 1
ATOM 3376 N N . CYS A 1 412 ? -5.409 -13.274 34.003 1.00 68.88 412 CYS A N 1
ATOM 3377 C CA . CYS A 1 412 ? -4.648 -14.228 34.817 1.00 68.88 412 CYS A CA 1
ATOM 3378 C C . CYS A 1 412 ? -4.324 -13.681 36.217 1.00 68.88 412 CYS A C 1
ATOM 3380 O O . CYS A 1 412 ? -4.219 -14.456 37.169 1.00 68.88 412 CYS A O 1
ATOM 3382 N N . LEU A 1 413 ? -4.218 -12.359 36.376 1.00 77.62 413 LEU A N 1
ATOM 3383 C CA . LEU A 1 413 ? -4.024 -11.723 37.679 1.00 77.62 413 LEU A CA 1
ATOM 3384 C C . LEU A 1 413 ? -5.310 -11.815 38.511 1.00 77.62 413 LEU A C 1
ATOM 3386 O O . LEU A 1 413 ? -6.256 -11.050 38.320 1.00 77.62 413 LEU A O 1
ATOM 3390 N N . GLY A 1 414 ? -5.336 -12.749 39.468 1.00 75.25 414 GLY A N 1
ATOM 3391 C CA . GLY A 1 414 ? -6.537 -13.106 40.232 1.00 75.25 414 GLY A CA 1
ATOM 3392 C C . GLY A 1 414 ? -7.283 -11.917 40.850 1.00 75.25 414 GLY A C 1
ATOM 3393 O O . GLY A 1 414 ? -8.502 -11.853 40.723 1.00 75.25 414 GLY A O 1
ATOM 3394 N N . GLN A 1 415 ? -6.564 -10.957 41.444 1.00 80.44 415 GLN A N 1
ATOM 3395 C CA . GLN A 1 415 ? -7.153 -9.768 42.082 1.00 80.44 415 GLN A CA 1
ATOM 3396 C C . GLN A 1 415 ? -7.779 -8.785 41.080 1.00 80.44 415 GLN A C 1
ATOM 3398 O O . GLN A 1 415 ? -8.833 -8.208 41.348 1.00 80.44 415 GLN A O 1
ATOM 3403 N N . ILE A 1 416 ? -7.147 -8.589 39.919 1.00 79.56 416 ILE A N 1
ATOM 3404 C CA . ILE A 1 416 ? -7.664 -7.678 38.890 1.00 79.56 416 ILE A CA 1
ATOM 3405 C C . ILE A 1 416 ? -8.858 -8.323 38.191 1.00 79.56 416 ILE A C 1
ATOM 3407 O O . ILE A 1 416 ? -9.879 -7.668 37.994 1.00 79.56 416 ILE A O 1
ATOM 3411 N N . ARG A 1 417 ? -8.781 -9.627 37.900 1.00 81.31 417 ARG A N 1
ATOM 3412 C CA . ARG A 1 417 ? -9.897 -10.394 37.338 1.00 81.31 417 ARG A CA 1
ATOM 3413 C C . ARG A 1 417 ? -11.149 -10.291 38.205 1.00 81.31 417 ARG A C 1
ATOM 3415 O O . ARG A 1 417 ? -12.216 -10.005 37.670 1.00 81.31 417 ARG A O 1
ATOM 3422 N N . THR A 1 418 ? -11.042 -10.520 39.517 1.00 83.12 418 THR A N 1
ATOM 3423 C CA . THR A 1 418 ? -12.203 -10.437 40.422 1.00 83.12 418 THR A CA 1
ATOM 3424 C C . THR A 1 418 ? -12.763 -9.023 40.474 1.00 83.12 418 THR A C 1
ATOM 3426 O O . THR A 1 418 ? -13.971 -8.846 40.360 1.00 83.12 418 THR A O 1
ATOM 3429 N N . PHE A 1 419 ? -11.900 -8.008 40.539 1.00 85.56 419 PHE A N 1
ATOM 3430 C CA . PHE A 1 419 ? -12.318 -6.608 40.529 1.00 85.56 419 PHE A CA 1
ATOM 3431 C C . PHE A 1 419 ? -13.070 -6.215 39.245 1.00 85.56 419 PHE A C 1
ATOM 3433 O O . PHE A 1 419 ? -14.159 -5.641 39.318 1.00 85.56 419 PHE A O 1
ATOM 3440 N N . VAL A 1 420 ? -12.525 -6.552 38.070 1.00 84.81 420 VAL A N 1
ATOM 3441 C CA . VAL A 1 420 ? -13.151 -6.277 36.764 1.00 84.81 420 VAL A CA 1
ATOM 3442 C C . VAL A 1 420 ? -14.472 -7.033 36.631 1.00 84.81 420 VAL A C 1
ATOM 3444 O O . VAL A 1 420 ? -15.470 -6.449 36.208 1.00 84.81 420 VAL A O 1
ATOM 3447 N N . TRP A 1 421 ? -14.504 -8.304 37.039 1.00 86.38 421 TRP A N 1
ATOM 3448 C CA . TRP A 1 421 ? -15.714 -9.121 36.990 1.00 86.38 421 TRP A CA 1
ATOM 3449 C C . TRP A 1 421 ? -16.825 -8.568 37.889 1.00 86.38 421 TRP A C 1
ATOM 3451 O O . TRP A 1 421 ? -17.965 -8.443 37.446 1.00 86.38 421 TRP A O 1
ATOM 3461 N N . GLU A 1 422 ? -16.500 -8.159 39.118 1.00 87.81 422 GLU A N 1
ATOM 3462 C CA . GLU A 1 422 ? -17.463 -7.549 40.041 1.00 87.81 422 GLU A CA 1
ATOM 3463 C C . GLU A 1 422 ? -18.054 -6.250 39.477 1.00 87.81 422 GLU A C 1
ATOM 3465 O O . GLU A 1 422 ? -19.264 -6.031 39.561 1.00 87.81 422 GLU A O 1
ATOM 3470 N N . ILE A 1 423 ? -17.226 -5.385 38.880 1.00 90.19 423 ILE A N 1
ATOM 3471 C CA . ILE A 1 423 ? -17.696 -4.139 38.255 1.00 90.19 423 ILE A CA 1
ATOM 3472 C C . ILE A 1 423 ? -18.600 -4.445 37.062 1.00 90.19 423 ILE A C 1
ATOM 3474 O O . ILE A 1 423 ? -19.672 -3.846 36.934 1.00 90.19 423 ILE A O 1
ATOM 3478 N N . PHE A 1 424 ? -18.198 -5.385 36.210 1.00 90.06 424 PHE A N 1
ATOM 3479 C CA . PHE A 1 424 ? -18.975 -5.805 35.050 1.00 90.06 424 PHE A CA 1
ATOM 3480 C C . PHE A 1 424 ? -20.341 -6.375 35.452 1.00 90.06 424 PHE A C 1
ATOM 3482 O O . PHE A 1 424 ? -21.372 -5.970 34.912 1.00 90.06 424 PHE A O 1
ATOM 3489 N N . GLU A 1 425 ? -20.381 -7.246 36.459 1.00 88.25 425 GLU A N 1
ATOM 3490 C CA . GLU A 1 425 ? -21.611 -7.869 36.949 1.00 88.25 425 GLU A CA 1
ATOM 3491 C C . GLU A 1 425 ? -22.568 -6.847 37.582 1.00 88.25 425 GLU A C 1
ATOM 3493 O O . GLU A 1 425 ? -23.774 -6.865 37.313 1.00 88.25 425 GLU A O 1
ATOM 3498 N N . VAL A 1 426 ? -22.042 -5.905 38.374 1.00 88.81 426 VAL A N 1
ATOM 3499 C CA . VAL A 1 426 ? -22.837 -4.797 38.927 1.00 88.81 426 VAL A CA 1
ATOM 3500 C C . VAL A 1 426 ? -23.392 -3.914 37.807 1.00 88.81 426 VAL A C 1
ATOM 3502 O O . VAL A 1 426 ? -24.571 -3.556 37.842 1.00 88.81 426 VAL A O 1
ATOM 3505 N N . SER A 1 427 ? -22.587 -3.616 36.787 1.00 90.25 427 SER A N 1
ATOM 3506 C CA . SER A 1 427 ? -23.001 -2.815 35.628 1.00 90.25 427 SER A CA 1
ATOM 3507 C C . SER A 1 427 ? -24.136 -3.493 34.855 1.00 90.25 427 SER A C 1
ATOM 3509 O O . SER A 1 427 ? -25.169 -2.876 34.601 1.00 90.25 427 SER A O 1
ATOM 3511 N N . ILE A 1 428 ? -24.030 -4.795 34.570 1.00 89.75 428 ILE A N 1
ATOM 3512 C CA . ILE A 1 428 ? -25.103 -5.547 33.898 1.00 89.75 428 ILE A CA 1
ATOM 3513 C C . ILE A 1 428 ? -26.386 -5.586 34.727 1.00 89.75 428 ILE A C 1
ATOM 3515 O O . ILE A 1 428 ? -27.476 -5.393 34.180 1.00 89.75 428 ILE A O 1
ATOM 3519 N N . ARG A 1 429 ? -26.295 -5.796 36.046 1.00 87.88 429 ARG A N 1
ATOM 3520 C CA . ARG A 1 429 ? -27.478 -5.778 36.923 1.00 87.88 429 ARG A CA 1
ATOM 3521 C C . ARG A 1 429 ? -28.192 -4.429 36.881 1.00 87.88 429 ARG A C 1
ATOM 3523 O O . ARG A 1 429 ? -29.423 -4.396 36.889 1.00 87.88 429 ARG A O 1
ATOM 3530 N N . ASN A 1 430 ? -27.444 -3.333 36.794 1.00 86.44 430 ASN A N 1
ATOM 3531 C CA . ASN A 1 430 ? -28.015 -1.994 36.670 1.00 86.44 430 ASN A CA 1
ATOM 3532 C C . ASN A 1 430 ? -28.773 -1.819 35.353 1.00 86.44 430 ASN A C 1
ATOM 3534 O O . ASN A 1 430 ? -29.919 -1.362 35.364 1.00 86.44 430 ASN A O 1
ATOM 3538 N N . LEU A 1 431 ? -28.168 -2.243 34.239 1.00 88.06 431 LEU A N 1
ATOM 3539 C CA . LEU A 1 431 ? -28.795 -2.208 32.917 1.00 88.06 431 LEU A CA 1
ATOM 3540 C C . LEU A 1 431 ? -30.069 -3.073 32.883 1.00 88.06 431 LEU A C 1
ATOM 3542 O O . LEU A 1 431 ? -31.128 -2.626 32.443 1.00 88.06 431 LEU A O 1
ATOM 3546 N N . LYS A 1 432 ? -30.023 -4.283 33.451 1.00 86.50 432 LYS A N 1
ATOM 3547 C CA . LYS A 1 432 ? -31.161 -5.218 33.495 1.00 86.50 432 LYS A CA 1
ATOM 3548 C C . LYS A 1 432 ? -32.346 -4.695 34.314 1.00 86.50 432 LYS A C 1
ATOM 3550 O O . LYS A 1 432 ? -33.498 -4.966 33.968 1.00 86.50 432 LYS A O 1
ATOM 3555 N N . ARG A 1 433 ? -32.093 -3.934 35.386 1.00 85.25 433 ARG A N 1
ATOM 3556 C CA . ARG A 1 433 ? -33.148 -3.327 36.220 1.00 85.25 433 ARG A CA 1
ATOM 3557 C C . ARG A 1 433 ? -33.933 -2.235 35.487 1.00 85.25 433 ARG A C 1
ATOM 3559 O O . ARG A 1 433 ? -35.093 -2.015 35.816 1.00 85.25 433 ARG A O 1
ATOM 3566 N N . ARG A 1 434 ? -33.338 -1.560 34.496 1.00 79.56 434 ARG A N 1
ATOM 3567 C CA . ARG A 1 434 ? -33.908 -0.370 33.831 1.00 79.56 434 ARG A CA 1
ATOM 3568 C C . ARG A 1 434 ? -34.094 -0.575 32.327 1.00 79.56 434 ARG A C 1
ATOM 3570 O O . ARG A 1 434 ? -33.703 0.265 31.519 1.00 79.56 434 ARG A O 1
ATOM 3577 N N . LYS A 1 435 ? -34.762 -1.675 31.973 1.00 83.88 435 LYS A N 1
ATOM 3578 C CA . LYS A 1 435 ? -34.922 -2.177 30.597 1.00 83.88 435 LYS A CA 1
ATOM 3579 C C . LYS A 1 435 ? -35.277 -1.101 29.563 1.00 83.88 435 LYS A C 1
ATOM 3581 O O . LYS A 1 435 ? -34.649 -1.057 28.515 1.00 83.88 435 LYS A O 1
ATOM 3586 N N . LEU A 1 436 ? -36.231 -0.212 29.865 1.00 84.06 436 LEU A N 1
ATOM 3587 C CA . LEU A 1 436 ? -36.673 0.824 28.921 1.00 84.06 436 LEU A CA 1
ATOM 3588 C C . LEU A 1 436 ? -35.578 1.860 28.620 1.00 84.06 436 LEU A C 1
ATOM 3590 O O . LEU A 1 436 ? -35.354 2.199 27.463 1.00 84.06 436 LEU A O 1
ATOM 3594 N N . LYS A 1 437 ? -34.864 2.339 29.646 1.00 82.25 437 LYS A N 1
ATOM 3595 C CA . LYS A 1 437 ? -33.784 3.324 29.464 1.00 82.25 437 LYS A CA 1
ATOM 3596 C C . LYS A 1 437 ? -32.588 2.715 28.747 1.00 82.25 437 LYS A C 1
ATOM 3598 O O . LYS A 1 437 ? -32.014 3.355 27.872 1.00 82.25 437 LYS A O 1
ATOM 3603 N N . THR A 1 438 ? -32.251 1.476 29.099 1.00 86.81 438 THR A N 1
ATOM 3604 C CA . THR A 1 438 ? -31.205 0.701 28.430 1.00 86.81 438 THR A CA 1
ATOM 3605 C C . THR A 1 438 ? -31.543 0.482 26.959 1.00 86.81 438 THR A C 1
ATOM 3607 O O . THR A 1 438 ? -30.684 0.710 26.114 1.00 86.81 438 THR A O 1
ATOM 3610 N N . ALA A 1 439 ? -32.788 0.119 26.637 1.00 87.31 439 ALA A N 1
ATOM 3611 C CA . ALA A 1 439 ? -33.235 -0.026 25.254 1.00 87.31 439 ALA A CA 1
ATOM 3612 C C . ALA A 1 439 ? -33.135 1.298 24.483 1.00 87.31 439 ALA A C 1
ATOM 3614 O O . ALA A 1 439 ? -32.544 1.319 23.409 1.00 87.31 439 ALA A O 1
ATOM 3615 N N . LEU A 1 440 ? -33.622 2.408 25.054 1.00 84.12 440 LEU A N 1
ATOM 3616 C CA . LEU A 1 440 ? -33.568 3.725 24.411 1.00 84.12 440 LEU A CA 1
ATOM 3617 C C . LEU A 1 440 ? -32.120 4.171 24.136 1.00 84.12 440 LEU A C 1
ATOM 3619 O O . LEU A 1 440 ? -31.790 4.555 23.017 1.00 84.12 440 LEU A O 1
ATOM 3623 N N . ALA A 1 441 ? -31.237 4.063 25.137 1.00 84.19 441 ALA A N 1
ATOM 3624 C CA . ALA A 1 441 ? -29.821 4.405 24.995 1.00 84.19 441 ALA A CA 1
ATOM 3625 C C . ALA A 1 441 ? -29.134 3.557 23.915 1.00 84.19 441 ALA A C 1
ATOM 3627 O O . ALA A 1 441 ? -28.390 4.087 23.089 1.00 84.19 441 ALA A O 1
ATOM 3628 N N . LEU A 1 442 ? -29.423 2.253 23.890 1.00 88.81 442 LEU A N 1
ATOM 3629 C CA . LEU A 1 442 ? -28.881 1.347 22.887 1.00 88.81 442 LEU A CA 1
ATOM 3630 C C . LEU A 1 442 ? -29.377 1.708 21.481 1.00 88.81 442 LEU A C 1
ATOM 3632 O O . LEU A 1 442 ? -28.567 1.785 20.564 1.00 88.81 442 LEU A O 1
ATOM 3636 N N . THR A 1 443 ? -30.673 1.990 21.308 1.00 88.62 443 THR A N 1
ATOM 3637 C CA . THR A 1 443 ? -31.224 2.391 20.001 1.00 88.62 443 THR A CA 1
ATOM 3638 C C . THR A 1 443 ? -30.604 3.683 19.480 1.00 88.62 443 THR A C 1
ATOM 3640 O O . THR A 1 443 ? -30.287 3.764 18.298 1.00 88.62 443 THR A O 1
ATOM 3643 N N . THR A 1 444 ? -30.351 4.664 20.352 1.00 85.44 444 THR A N 1
ATOM 3644 C CA . THR A 1 444 ? -29.656 5.902 19.978 1.00 85.44 444 THR A CA 1
ATOM 3645 C C . THR A 1 444 ? -28.257 5.618 19.440 1.00 85.44 444 THR A C 1
ATOM 3647 O O . THR A 1 444 ? -27.900 6.131 18.381 1.00 85.44 444 THR A O 1
ATOM 3650 N N . ILE A 1 445 ? -27.478 4.779 20.132 1.00 87.69 445 ILE A N 1
ATOM 3651 C CA . ILE A 1 445 ? -26.126 4.404 19.687 1.00 87.69 445 ILE A CA 1
ATOM 3652 C C . ILE A 1 445 ? -26.188 3.697 18.342 1.00 87.69 445 ILE A C 1
ATOM 3654 O O . ILE A 1 445 ? -25.410 4.030 17.450 1.00 87.69 445 ILE A O 1
ATOM 3658 N N . VAL A 1 446 ? -27.135 2.765 18.193 1.00 90.81 446 VAL A N 1
ATOM 3659 C CA . VAL A 1 446 ? -27.302 2.004 16.955 1.00 90.81 446 VAL A CA 1
ATOM 3660 C C . VAL A 1 446 ? -27.578 2.931 15.778 1.00 90.81 446 VAL A C 1
ATOM 3662 O O . VAL A 1 446 ? -26.885 2.851 14.770 1.00 90.81 446 VAL A O 1
ATOM 3665 N N . ILE A 1 447 ? -28.534 3.852 15.907 1.00 87.69 447 ILE A N 1
ATOM 3666 C CA . ILE A 1 447 ? -28.910 4.776 14.827 1.00 87.69 447 ILE A CA 1
ATOM 3667 C C . ILE A 1 447 ? -27.738 5.685 14.440 1.00 87.69 447 ILE A C 1
ATOM 3669 O O . ILE A 1 447 ? -27.448 5.853 13.257 1.00 87.69 447 ILE A O 1
ATOM 3673 N N . VAL A 1 448 ? -27.040 6.254 15.422 1.00 83.44 448 VAL A N 1
ATOM 3674 C CA . VAL A 1 448 ? -25.928 7.183 15.168 1.00 83.44 448 VAL A CA 1
ATOM 3675 C C . VAL A 1 448 ? -24.769 6.469 14.491 1.00 83.44 448 VAL A C 1
ATOM 3677 O O . VAL A 1 448 ? -24.259 6.952 13.482 1.00 83.44 448 VAL A O 1
ATOM 3680 N N . SER A 1 449 ? -24.330 5.339 15.042 1.00 85.25 449 SER A N 1
ATOM 3681 C CA . SER A 1 449 ? -23.188 4.608 14.494 1.00 85.25 449 SER A CA 1
ATOM 3682 C C . SER A 1 449 ? -23.525 4.016 13.119 1.00 85.25 449 SER A C 1
ATOM 3684 O O . SER A 1 449 ? -22.691 4.056 12.217 1.00 85.25 449 SER A O 1
ATOM 3686 N N . THR A 1 450 ? -24.780 3.604 12.895 1.00 86.62 450 THR A N 1
ATOM 3687 C CA . THR A 1 450 ? -25.293 3.229 11.564 1.00 86.62 450 THR A CA 1
ATOM 3688 C C . THR A 1 450 ? -25.206 4.393 10.572 1.00 86.62 450 THR A C 1
ATOM 3690 O O . THR A 1 450 ? -24.727 4.216 9.454 1.00 86.62 450 THR A O 1
ATOM 3693 N N . SER A 1 451 ? -25.626 5.596 10.974 1.00 81.88 451 SER A N 1
ATOM 3694 C CA . SER A 1 451 ? -25.535 6.803 10.140 1.00 81.88 451 SER A CA 1
ATOM 3695 C C . SER A 1 451 ? -24.082 7.150 9.795 1.00 81.88 451 SER A C 1
ATOM 3697 O O . SER A 1 451 ? -23.762 7.379 8.629 1.00 81.88 451 SER A O 1
ATOM 3699 N N . ALA A 1 452 ? -23.177 7.081 10.778 1.00 77.12 452 ALA A N 1
ATOM 3700 C CA . ALA A 1 452 ? -21.745 7.278 10.560 1.00 77.12 452 ALA A CA 1
ATOM 3701 C C . ALA A 1 452 ? -21.162 6.248 9.576 1.00 77.12 452 ALA A C 1
ATOM 3703 O O . ALA A 1 452 ? -20.380 6.621 8.704 1.00 77.12 452 ALA A O 1
ATOM 3704 N N . MET A 1 453 ? -21.580 4.977 9.660 1.00 78.50 453 MET A N 1
ATOM 3705 C CA . MET A 1 453 ? -21.219 3.955 8.669 1.00 78.50 453 MET A CA 1
ATOM 3706 C C . MET A 1 453 ? -21.639 4.371 7.267 1.00 78.50 453 MET A C 1
ATOM 3708 O O . MET A 1 453 ? -20.829 4.324 6.348 1.00 78.50 453 MET A O 1
ATOM 3712 N N . CYS A 1 454 ? -22.906 4.757 7.105 1.00 75.38 454 CYS A N 1
ATOM 3713 C CA . CYS A 1 454 ? -23.477 5.068 5.803 1.00 75.38 454 CYS A CA 1
ATOM 3714 C C . CYS A 1 454 ? -22.761 6.265 5.176 1.00 75.38 454 CYS A C 1
ATOM 3716 O O . CYS A 1 454 ? -22.359 6.178 4.026 1.00 75.38 454 CYS A O 1
ATOM 3718 N N . LEU A 1 455 ? -22.498 7.326 5.945 1.00 69.25 455 LEU A N 1
ATOM 3719 C CA . LEU A 1 455 ? -21.766 8.502 5.463 1.00 69.25 455 LEU A CA 1
ATOM 3720 C C . LEU A 1 455 ? -20.337 8.189 5.000 1.00 69.25 455 LEU A C 1
ATOM 3722 O O . LEU A 1 455 ? -19.839 8.843 4.094 1.00 69.25 455 LEU A O 1
ATOM 3726 N N . LEU A 1 456 ? -19.677 7.212 5.624 1.00 63.62 456 LEU A N 1
ATOM 3727 C CA . LEU A 1 456 ? -18.288 6.865 5.308 1.00 63.62 456 LEU A CA 1
ATOM 3728 C C . LEU A 1 456 ? -18.158 5.759 4.260 1.00 63.62 456 LEU A C 1
ATOM 3730 O O . LEU A 1 456 ? -17.127 5.655 3.604 1.00 63.62 456 LEU A O 1
ATOM 3734 N N . THR A 1 457 ? -19.184 4.920 4.122 1.00 60.81 457 THR A N 1
ATOM 3735 C CA . THR A 1 457 ? -19.174 3.761 3.215 1.00 60.81 457 THR A CA 1
ATOM 3736 C C . THR A 1 457 ? -19.867 4.074 1.889 1.00 60.81 457 THR A C 1
ATOM 3738 O O . THR A 1 457 ? -19.514 3.491 0.867 1.00 60.81 457 THR A O 1
ATOM 3741 N N . ILE A 1 458 ? -20.841 4.993 1.882 1.00 55.91 458 ILE A N 1
ATOM 3742 C CA . ILE A 1 458 ? -21.471 5.507 0.663 1.00 55.91 458 ILE A CA 1
ATOM 3743 C C . ILE A 1 458 ? -20.532 6.563 0.088 1.00 55.91 458 ILE A C 1
ATOM 3745 O O . ILE A 1 458 ? -20.668 7.760 0.332 1.00 55.91 458 ILE A O 1
ATOM 3749 N N . THR A 1 459 ? -19.536 6.108 -0.660 1.00 48.75 459 THR A N 1
ATOM 3750 C CA . THR A 1 459 ? -18.762 7.000 -1.515 1.00 48.75 459 THR A CA 1
ATOM 3751 C C . THR A 1 459 ? -19.558 7.247 -2.788 1.00 48.75 459 THR A C 1
ATOM 3753 O O . THR A 1 459 ? -19.899 6.299 -3.499 1.00 48.75 459 THR A O 1
ATOM 3756 N N . VAL A 1 460 ? -19.831 8.516 -3.099 1.00 41.28 460 VAL A N 1
ATOM 3757 C CA . VAL A 1 460 ? -20.138 8.904 -4.481 1.00 41.28 460 VAL A CA 1
ATOM 3758 C C . VAL A 1 460 ? -18.926 8.487 -5.313 1.00 41.28 460 VAL A C 1
ATOM 3760 O O . VAL A 1 460 ? -17.790 8.685 -4.872 1.00 41.28 460 VAL A O 1
ATOM 3763 N N . ARG A 1 461 ? -19.159 7.834 -6.457 1.00 41.34 461 ARG A N 1
ATOM 3764 C CA . ARG A 1 461 ? -18.110 7.355 -7.370 1.00 41.34 461 ARG A CA 1
ATOM 3765 C C . ARG A 1 461 ? -17.014 8.429 -7.504 1.00 41.34 461 ARG A C 1
ATOM 3767 O O . ARG A 1 461 ? -17.346 9.579 -7.770 1.00 41.34 461 ARG A O 1
ATOM 3774 N N . LYS A 1 462 ? -15.769 8.034 -7.190 1.00 42.19 462 LYS A N 1
ATOM 3775 C CA . LYS A 1 462 ? -14.514 8.815 -7.128 1.00 42.19 462 LYS A CA 1
ATOM 3776 C C . LYS A 1 462 ? -14.682 10.282 -7.567 1.00 42.19 462 LYS A C 1
ATOM 3778 O O . LYS A 1 462 ? -14.524 10.612 -8.733 1.00 42.19 462 LYS A O 1
ATOM 3783 N N . GLN A 1 463 ? -15.018 11.178 -6.637 1.00 40.09 463 GLN A N 1
ATOM 3784 C CA . GLN A 1 463 ? -14.987 12.606 -6.951 1.00 40.09 463 GLN A CA 1
ATOM 3785 C C . GLN A 1 463 ? -13.528 13.058 -6.980 1.00 40.09 463 GLN A C 1
ATOM 3787 O O . GLN A 1 463 ? -12.853 13.083 -5.952 1.00 40.09 463 GLN A O 1
ATOM 3792 N N . MET A 1 464 ? -13.036 13.373 -8.175 1.00 50.88 464 MET A N 1
ATOM 3793 C CA . MET A 1 464 ? -11.774 14.080 -8.344 1.00 50.88 464 MET A CA 1
ATOM 3794 C C . MET A 1 464 ? -11.897 15.473 -7.725 1.00 50.88 464 MET A C 1
ATOM 3796 O O . MET A 1 464 ? -12.826 16.221 -8.032 1.00 50.88 464 MET A O 1
ATOM 3800 N N . PHE A 1 465 ? -10.961 15.824 -6.843 1.00 52.12 465 PHE A N 1
ATOM 3801 C CA . PHE A 1 465 ? -10.877 17.175 -6.302 1.00 52.12 465 PHE A CA 1
ATOM 3802 C C . PHE A 1 465 ? -10.194 18.068 -7.336 1.00 52.12 465 PHE A C 1
ATOM 3804 O O . PHE A 1 465 ? -8.974 18.078 -7.459 1.00 52.12 465 PHE A O 1
ATOM 3811 N N . MET A 1 466 ? -11.003 18.795 -8.098 1.00 59.50 466 MET A N 1
ATOM 3812 C CA . MET A 1 466 ? -10.545 19.870 -8.967 1.00 59.50 466 MET A CA 1
ATOM 3813 C C . MET A 1 466 ? -10.384 21.142 -8.130 1.00 59.50 466 MET A C 1
ATOM 3815 O O . MET A 1 466 ? -11.370 21.672 -7.611 1.00 59.50 466 MET A O 1
ATOM 3819 N N . VAL A 1 467 ? -9.156 21.634 -7.969 1.00 67.69 467 VAL A N 1
ATOM 3820 C CA . VAL A 1 467 ? -8.899 22.898 -7.264 1.00 67.69 467 VAL A CA 1
ATOM 3821 C C . VAL A 1 467 ? -8.804 24.015 -8.293 1.00 67.69 467 VAL A C 1
ATOM 3823 O O . VAL A 1 467 ? -7.997 23.947 -9.212 1.00 67.69 467 VAL A O 1
ATOM 3826 N N . VAL A 1 468 ? -9.630 25.053 -8.155 1.00 72.69 468 VAL A N 1
ATOM 3827 C CA . VAL A 1 468 ? -9.585 26.209 -9.062 1.00 72.69 468 VAL A CA 1
ATOM 3828 C C . VAL A 1 468 ? -8.260 26.947 -8.877 1.00 72.69 468 VAL A C 1
ATOM 3830 O O . VAL A 1 468 ? -7.959 27.419 -7.778 1.00 72.69 468 VAL A O 1
ATOM 3833 N N . ASN A 1 469 ? -7.499 27.098 -9.957 1.00 70.00 469 ASN A N 1
ATOM 3834 C CA . ASN A 1 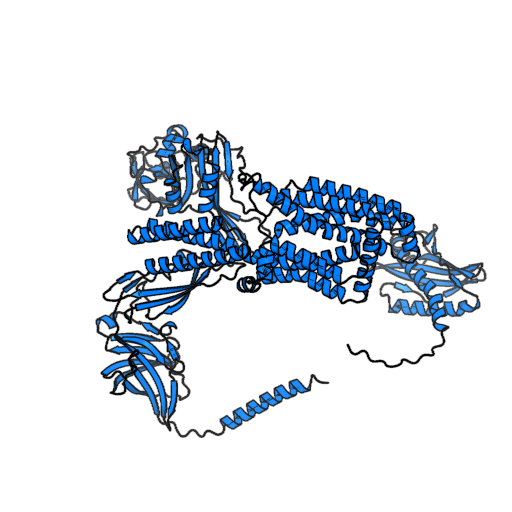469 ? -6.336 27.969 -9.994 1.00 70.00 469 ASN A CA 1
ATOM 3835 C C . ASN A 1 469 ? -6.797 29.406 -10.279 1.00 70.00 469 ASN A C 1
ATOM 3837 O O . ASN A 1 469 ? -7.213 29.733 -11.386 1.00 70.00 469 ASN A O 1
ATOM 3841 N N . GLN A 1 470 ? -6.771 30.263 -9.257 1.00 68.25 470 GLN A N 1
ATOM 3842 C CA . GLN A 1 470 ? -7.271 31.642 -9.360 1.00 68.25 470 GLN A CA 1
ATOM 3843 C C . GLN A 1 470 ? -6.284 32.604 -10.043 1.00 68.25 470 GLN A C 1
ATOM 3845 O O . GLN A 1 470 ? -6.667 33.721 -10.384 1.00 68.25 470 GLN A O 1
ATOM 3850 N N . ASN A 1 471 ? -5.027 32.194 -10.239 1.00 67.44 471 ASN A N 1
ATOM 3851 C CA . ASN A 1 471 ? -3.945 33.078 -10.685 1.00 67.44 471 ASN A CA 1
ATOM 3852 C C . ASN A 1 471 ? -3.682 33.024 -12.197 1.00 67.44 471 ASN A C 1
ATOM 3854 O O . ASN A 1 471 ? -2.749 33.669 -12.671 1.00 67.44 471 ASN A O 1
ATOM 3858 N N . THR A 1 472 ? -4.467 32.255 -12.950 1.00 73.00 472 THR A N 1
ATOM 3859 C CA . THR A 1 472 ? -4.223 31.985 -14.370 1.00 73.00 472 THR A CA 1
ATOM 3860 C C . THR A 1 472 ? -5.473 32.233 -15.206 1.00 73.00 472 THR A C 1
ATOM 3862 O O . THR A 1 472 ? -6.574 31.837 -14.824 1.00 73.00 472 THR A O 1
ATOM 3865 N N . THR A 1 473 ? -5.302 32.874 -16.361 1.00 78.25 473 THR A N 1
ATOM 3866 C CA . THR A 1 473 ? -6.370 33.098 -17.343 1.00 78.25 473 THR A CA 1
ATOM 3867 C C . THR A 1 473 ? -6.140 32.205 -18.559 1.00 78.25 473 THR A C 1
ATOM 3869 O O . THR A 1 473 ? -5.143 32.410 -19.253 1.00 78.25 473 THR A O 1
ATOM 3872 N N . PRO A 1 474 ? -7.022 31.235 -18.839 1.00 83.06 474 PRO A N 1
ATOM 3873 C CA . PRO A 1 474 ? -6.822 30.318 -19.951 1.00 83.06 474 PRO A CA 1
ATOM 3874 C C . PRO A 1 474 ? -6.993 31.023 -21.299 1.00 83.06 474 PRO A C 1
ATOM 3876 O O . PRO A 1 474 ? -7.807 31.936 -21.445 1.00 83.06 474 PRO A O 1
ATOM 3879 N N . ILE A 1 475 ? -6.227 30.568 -22.287 1.00 84.25 475 ILE A N 1
ATOM 3880 C CA . ILE A 1 475 ? -6.241 31.093 -23.661 1.00 84.25 475 ILE A CA 1
ATOM 3881 C C . ILE A 1 475 ? -7.257 30.334 -24.530 1.00 84.25 475 ILE A C 1
ATOM 3883 O O . ILE A 1 475 ? -7.801 30.891 -25.482 1.00 84.25 475 ILE A O 1
ATOM 3887 N N . VAL A 1 476 ? -7.525 29.068 -24.194 1.00 84.75 476 VAL A N 1
ATOM 3888 C CA . VAL A 1 476 ? -8.440 28.167 -24.915 1.00 84.75 476 VAL A CA 1
ATOM 3889 C C . VAL A 1 476 ? -9.662 27.815 -24.064 1.00 84.75 476 VAL A C 1
ATOM 3891 O O . VAL A 1 476 ? -9.604 27.855 -22.837 1.00 84.75 476 VAL A O 1
ATOM 3894 N N . ASP A 1 477 ? -10.767 27.435 -24.710 1.00 81.19 477 ASP A N 1
ATOM 3895 C CA . ASP A 1 477 ? -12.014 27.089 -24.011 1.00 81.19 477 ASP A CA 1
ATOM 3896 C C . ASP A 1 477 ? -11.962 25.707 -23.335 1.00 81.19 477 ASP A C 1
ATOM 3898 O O . ASP A 1 477 ? -12.564 25.517 -22.270 1.00 81.19 477 ASP A O 1
ATOM 3902 N N . SER A 1 478 ? -11.235 24.752 -23.933 1.00 84.44 478 SER A N 1
ATOM 3903 C CA . SER A 1 478 ? -11.014 23.422 -23.362 1.00 84.44 478 SER A CA 1
ATOM 3904 C C . SER A 1 478 ? -9.637 22.837 -23.701 1.00 84.44 478 SER A C 1
ATOM 3906 O O . SER A 1 478 ? -9.140 22.980 -24.820 1.00 84.44 478 SER A O 1
ATOM 3908 N N . GLY A 1 479 ? -8.997 22.184 -22.729 1.00 86.88 479 GLY A N 1
ATOM 3909 C CA . GLY A 1 479 ? -7.658 21.622 -22.906 1.00 86.88 479 GLY A CA 1
ATOM 3910 C C . GLY A 1 479 ? -7.029 21.071 -21.628 1.00 86.88 479 GLY A C 1
ATOM 3911 O O . GLY A 1 479 ? -7.568 21.229 -20.532 1.00 86.88 479 GLY A O 1
ATOM 3912 N N . PHE A 1 480 ? -5.868 20.438 -21.774 1.00 88.38 480 PHE A N 1
ATOM 3913 C CA . PHE A 1 480 ? -5.065 19.908 -20.675 1.00 88.38 480 PHE A CA 1
ATOM 3914 C C . PHE A 1 480 ? -3.615 20.370 -20.788 1.00 88.38 480 PHE A C 1
ATOM 3916 O O . PHE A 1 480 ? -3.028 20.301 -21.864 1.00 88.38 480 PHE A O 1
ATOM 3923 N N . VAL A 1 481 ? -3.005 20.751 -19.669 1.00 89.12 481 VAL A N 1
ATOM 3924 C CA . VAL A 1 481 ? -1.546 20.871 -19.549 1.00 89.12 481 VAL A CA 1
ATOM 3925 C C . VAL A 1 481 ? -1.058 19.822 -18.565 1.00 89.12 481 VAL A C 1
ATOM 3927 O O . VAL A 1 481 ? -1.486 19.789 -17.412 1.00 89.12 481 VAL A O 1
ATOM 3930 N N . ILE A 1 482 ? -0.197 18.926 -19.031 1.00 89.88 482 ILE A N 1
ATOM 3931 C CA . ILE A 1 482 ? 0.226 17.731 -18.309 1.00 89.88 482 ILE A CA 1
ATOM 3932 C C . ILE A 1 482 ? 1.705 17.848 -17.954 1.00 89.88 482 ILE A C 1
ATOM 3934 O O . ILE A 1 482 ? 2.553 18.065 -18.821 1.00 89.88 482 ILE A O 1
ATOM 3938 N N . TYR A 1 483 ? 1.998 17.636 -16.674 1.00 89.19 483 TYR A N 1
ATOM 3939 C CA . TYR A 1 483 ? 3.340 17.506 -16.117 1.00 89.19 483 TYR A CA 1
ATOM 3940 C C . TYR A 1 483 ? 3.487 16.119 -15.508 1.00 89.19 483 TYR A C 1
ATOM 3942 O O . TYR A 1 483 ? 2.553 15.630 -14.870 1.00 89.19 483 TYR A O 1
ATOM 3950 N N . LYS A 1 484 ? 4.659 15.495 -15.622 1.00 87.00 484 LYS A N 1
ATOM 3951 C CA . LYS A 1 484 ? 4.943 14.258 -14.889 1.00 87.00 484 LYS A CA 1
ATOM 3952 C C . LYS A 1 484 ? 5.710 14.582 -13.617 1.00 87.00 484 LYS A C 1
ATOM 3954 O O . LYS A 1 484 ? 6.763 15.217 -13.654 1.00 87.00 484 LYS A O 1
ATOM 3959 N N . VAL A 1 485 ? 5.151 14.177 -12.483 1.00 84.50 485 VAL A N 1
ATOM 3960 C CA . VAL A 1 485 ? 5.670 14.505 -11.156 1.00 84.50 485 VAL A CA 1
ATOM 3961 C C . VAL A 1 485 ? 5.915 13.238 -10.362 1.00 84.50 485 VAL A C 1
ATOM 3963 O O . VAL A 1 485 ? 5.104 12.316 -10.377 1.00 84.50 485 VAL A O 1
ATOM 3966 N N . GLY A 1 486 ? 7.038 13.204 -9.663 1.00 82.19 486 GLY A N 1
ATOM 3967 C CA . GLY A 1 486 ? 7.361 12.198 -8.673 1.00 82.19 486 GLY A CA 1
ATOM 3968 C C . GLY A 1 486 ? 7.292 12.784 -7.268 1.00 82.19 486 GLY A C 1
ATOM 3969 O O . GLY A 1 486 ? 7.700 13.916 -7.027 1.00 82.19 486 GLY A O 1
ATOM 3970 N N . TYR A 1 487 ? 6.797 11.999 -6.326 1.00 78.19 487 TYR A N 1
ATOM 3971 C CA . TYR A 1 487 ? 6.832 12.270 -4.898 1.00 78.19 487 TYR A CA 1
ATOM 3972 C C . TYR A 1 487 ? 7.731 11.225 -4.262 1.00 78.19 487 TYR A C 1
ATOM 3974 O O . TYR A 1 487 ? 7.459 10.038 -4.409 1.00 78.19 487 TYR A O 1
ATOM 3982 N N . GLN A 1 488 ? 8.788 11.641 -3.573 1.00 77.06 488 GLN A N 1
ATOM 3983 C CA . GLN A 1 488 ? 9.674 10.750 -2.823 1.00 77.06 488 GLN A CA 1
ATOM 3984 C C . GLN A 1 488 ? 9.487 10.951 -1.323 1.00 77.06 488 GLN A C 1
ATOM 3986 O O . GLN A 1 488 ? 9.421 12.084 -0.839 1.00 77.06 488 GLN A O 1
ATOM 3991 N N . ARG A 1 489 ? 9.421 9.847 -0.577 1.00 69.44 489 ARG A N 1
ATOM 3992 C CA . ARG A 1 489 ? 9.349 9.857 0.883 1.00 69.44 489 ARG A CA 1
ATOM 3993 C C . ARG A 1 489 ? 10.383 8.892 1.482 1.00 69.44 489 ARG A C 1
ATOM 3995 O O . ARG A 1 489 ? 10.221 7.679 1.313 1.00 69.44 489 ARG A O 1
ATOM 4002 N N . PRO A 1 490 ? 11.399 9.406 2.202 1.00 67.81 490 PRO A N 1
ATOM 4003 C CA . PRO A 1 490 ? 12.371 8.587 2.922 1.00 67.81 490 PRO A CA 1
ATOM 4004 C C . PRO A 1 490 ? 11.709 7.746 4.017 1.00 67.81 490 PRO A C 1
ATOM 4006 O O . PRO A 1 490 ? 10.769 8.202 4.681 1.00 67.81 490 PRO A O 1
ATOM 4009 N N . PHE A 1 491 ? 12.221 6.537 4.252 1.00 51.50 491 PHE A N 1
ATOM 4010 C CA . PHE A 1 491 ? 11.744 5.709 5.360 1.00 51.50 491 PHE A CA 1
ATOM 4011 C C . PHE A 1 491 ? 12.015 6.383 6.715 1.00 51.50 491 PHE A C 1
ATOM 4013 O O . PHE A 1 491 ? 13.069 6.970 6.938 1.00 51.50 491 PHE A O 1
ATOM 4020 N N . PHE A 1 492 ? 11.047 6.283 7.635 1.00 49.97 492 PHE A N 1
ATOM 4021 C CA . PHE A 1 492 ? 11.112 6.817 9.008 1.00 49.97 492 PHE A CA 1
ATOM 4022 C C . PHE A 1 492 ? 11.195 8.349 9.156 1.00 49.97 492 PHE A C 1
ATOM 4024 O O . PHE A 1 492 ? 11.356 8.827 10.278 1.00 49.97 492 PHE A O 1
ATOM 4031 N N . SER A 1 493 ? 11.015 9.121 8.077 1.00 48.59 493 SER A N 1
ATOM 4032 C CA . SER A 1 493 ? 10.921 10.585 8.147 1.00 48.59 493 SER A CA 1
ATOM 4033 C C . SER A 1 493 ? 9.461 11.072 8.199 1.00 48.59 493 SER A C 1
ATOM 4035 O O . SER A 1 493 ? 8.596 10.625 7.434 1.00 48.59 493 SER A O 1
ATOM 4037 N N . GLU A 1 494 ? 9.176 12.007 9.112 1.00 54.41 494 GLU A N 1
ATOM 4038 C CA . GLU A 1 494 ? 7.919 12.778 9.154 1.00 54.41 494 GLU A CA 1
ATOM 4039 C C . GLU A 1 494 ? 7.923 13.967 8.175 1.00 54.41 494 GLU A C 1
ATOM 4041 O O . GLU A 1 494 ? 6.946 14.713 8.097 1.00 54.41 494 GLU A O 1
ATOM 4046 N N . GLU A 1 495 ? 9.005 14.158 7.416 1.00 56.97 495 GLU A N 1
ATOM 4047 C CA . GLU A 1 495 ? 9.099 15.232 6.433 1.00 56.97 495 GLU A CA 1
ATOM 4048 C C . GLU A 1 495 ? 8.073 15.069 5.305 1.00 56.97 495 GLU A C 1
ATOM 4050 O O . GLU A 1 495 ? 7.656 13.964 4.936 1.00 56.97 495 GLU A O 1
ATOM 4055 N N . LYS A 1 496 ? 7.641 16.213 4.759 1.00 58.03 496 LYS A N 1
ATOM 4056 C CA . LYS A 1 496 ? 6.732 16.243 3.612 1.00 58.03 496 LYS A CA 1
ATOM 4057 C C . LYS A 1 496 ? 7.394 15.538 2.420 1.00 58.03 496 LYS A C 1
ATOM 4059 O O . LYS A 1 496 ? 8.595 15.713 2.225 1.00 58.03 496 LYS A O 1
ATOM 4064 N N . PRO A 1 497 ? 6.627 14.782 1.613 1.00 64.75 497 PRO A N 1
ATOM 4065 C CA . PRO A 1 497 ? 7.170 14.161 0.414 1.00 64.75 497 PRO A CA 1
ATOM 4066 C C . PRO A 1 497 ? 7.777 15.227 -0.505 1.00 64.75 497 PRO A C 1
ATOM 4068 O O . PRO A 1 497 ? 7.164 16.272 -0.740 1.00 64.75 497 PRO A O 1
ATOM 4071 N N . VAL A 1 498 ? 8.976 14.956 -1.017 1.00 76.38 498 VAL A N 1
ATOM 4072 C CA . VAL A 1 498 ? 9.676 15.843 -1.951 1.00 76.38 498 VAL A CA 1
ATOM 4073 C C . VAL A 1 498 ? 9.060 15.650 -3.333 1.00 76.38 498 VAL A C 1
ATOM 4075 O O . VAL A 1 498 ? 9.091 14.541 -3.868 1.00 76.38 498 VAL A O 1
ATOM 4078 N N . LYS A 1 499 ? 8.472 16.716 -3.891 1.00 80.81 499 LYS A N 1
ATOM 4079 C CA . LYS A 1 499 ? 7.936 16.745 -5.260 1.00 80.81 499 LYS A CA 1
ATOM 4080 C C . LYS A 1 499 ? 9.070 17.089 -6.228 1.00 80.81 499 LYS A C 1
ATOM 4082 O O . LYS A 1 499 ? 9.740 18.099 -6.036 1.00 80.81 499 LYS A O 1
ATOM 4087 N N . TYR A 1 500 ? 9.259 16.280 -7.262 1.00 81.38 500 TYR A N 1
ATOM 4088 C CA . TYR A 1 500 ? 10.199 16.530 -8.354 1.00 81.38 500 TYR A CA 1
ATOM 4089 C C . TYR A 1 500 ? 9.501 16.339 -9.700 1.00 81.38 500 TYR A C 1
ATOM 4091 O O . TYR A 1 500 ? 8.583 15.527 -9.823 1.00 81.38 500 TYR A O 1
ATOM 4099 N N . TYR A 1 501 ? 9.917 17.096 -10.710 1.00 83.50 501 TYR A N 1
ATOM 4100 C CA . TYR A 1 501 ? 9.441 16.919 -12.079 1.00 83.50 501 TYR A CA 1
ATOM 4101 C C . TYR A 1 501 ? 10.315 15.895 -12.790 1.00 83.50 501 TYR A C 1
ATOM 4103 O O . TYR A 1 501 ? 11.518 15.812 -12.548 1.00 83.50 501 TYR A O 1
ATOM 4111 N N . MET A 1 502 ? 9.701 15.090 -13.646 1.00 85.94 502 MET A N 1
ATOM 4112 C CA . MET A 1 502 ? 10.406 14.096 -14.443 1.00 85.94 502 MET A CA 1
ATOM 4113 C C . MET A 1 502 ? 10.003 14.210 -15.914 1.00 85.94 502 MET A C 1
ATOM 4115 O O . MET A 1 502 ? 8.875 14.614 -16.201 1.00 85.94 502 MET A O 1
ATOM 4119 N N . PRO A 1 503 ? 10.882 13.823 -16.852 1.00 86.00 503 PRO A N 1
ATOM 4120 C CA . PRO A 1 503 ? 10.526 13.820 -18.260 1.00 86.00 503 PRO A CA 1
ATOM 4121 C C . PRO A 1 503 ? 9.392 12.831 -18.563 1.00 86.00 503 PRO A C 1
ATOM 4123 O O . PRO A 1 503 ? 9.437 11.658 -18.162 1.00 86.00 503 PRO A O 1
ATOM 4126 N N . ILE A 1 504 ? 8.389 13.304 -19.298 1.00 86.38 504 ILE A N 1
ATOM 4127 C CA . ILE A 1 504 ? 7.370 12.487 -19.952 1.00 86.38 504 ILE A CA 1
ATOM 4128 C C . ILE A 1 504 ? 8.077 11.660 -21.027 1.00 86.38 504 ILE A C 1
ATOM 4130 O O . ILE A 1 504 ? 8.845 12.185 -21.833 1.00 86.38 504 ILE A O 1
ATOM 4134 N N . GLN A 1 505 ? 7.856 10.353 -21.022 1.00 81.44 505 GLN A N 1
ATOM 4135 C CA . GLN A 1 505 ? 8.505 9.455 -21.970 1.00 81.44 505 GLN A CA 1
ATOM 4136 C C . GLN A 1 505 ? 7.843 9.575 -23.345 1.00 81.44 505 GLN A C 1
ATOM 4138 O O . GLN A 1 505 ? 6.635 9.793 -23.449 1.00 81.44 505 GLN A O 1
ATOM 4143 N N . TRP A 1 506 ? 8.619 9.400 -24.415 1.00 74.94 506 TRP A N 1
ATOM 4144 C CA . TRP A 1 506 ? 8.142 9.582 -25.793 1.00 74.94 506 TRP A CA 1
ATOM 4145 C C . TRP A 1 506 ? 6.913 8.711 -26.125 1.00 74.94 506 TRP A C 1
ATOM 4147 O O . TRP A 1 506 ? 6.025 9.148 -26.856 1.00 74.94 506 TRP A O 1
ATOM 4157 N N . TYR A 1 507 ? 6.805 7.510 -25.544 1.00 70.25 507 TYR A N 1
ATOM 4158 C CA . TYR A 1 507 ? 5.654 6.623 -25.742 1.00 70.25 507 TYR A CA 1
ATOM 4159 C C . TYR A 1 507 ? 4.381 7.137 -25.053 1.00 70.25 507 TYR A C 1
ATOM 4161 O O . TYR A 1 507 ? 3.279 6.906 -25.551 1.00 70.25 507 TYR A O 1
ATOM 4169 N N . GLU A 1 508 ? 4.513 7.859 -23.937 1.00 77.94 508 GLU A N 1
ATOM 4170 C CA . GLU A 1 508 ? 3.391 8.507 -23.247 1.00 77.94 508 GLU A CA 1
ATOM 4171 C C . GLU A 1 508 ? 2.890 9.688 -24.079 1.00 77.94 508 GLU A C 1
ATOM 4173 O O . GLU A 1 508 ? 1.688 9.866 -24.249 1.00 77.94 508 GLU A O 1
ATOM 4178 N N . VAL A 1 509 ? 3.817 10.443 -24.677 1.00 82.12 509 VAL A N 1
ATOM 4179 C CA . VAL A 1 509 ? 3.518 11.534 -25.617 1.00 82.12 509 VAL A CA 1
ATOM 4180 C C . VAL A 1 509 ? 2.791 11.007 -26.854 1.00 82.12 509 VAL A C 1
ATOM 4182 O O . VAL A 1 509 ? 1.777 11.579 -27.252 1.00 82.12 509 VAL A O 1
ATOM 4185 N N . LYS A 1 510 ? 3.255 9.891 -27.428 1.00 78.81 510 LYS A N 1
ATOM 4186 C CA . LYS A 1 510 ? 2.590 9.237 -28.563 1.00 78.81 510 LYS A CA 1
ATOM 4187 C C . LYS A 1 510 ? 1.184 8.764 -28.188 1.00 78.81 510 LYS A C 1
ATOM 4189 O O . LYS A 1 510 ? 0.242 9.040 -28.926 1.00 78.81 510 LYS A O 1
ATOM 4194 N N . TRP A 1 511 ? 1.018 8.138 -27.017 1.00 78.12 511 TRP A N 1
ATOM 4195 C CA . TRP A 1 511 ? -0.299 7.719 -26.522 1.00 78.12 511 TRP A CA 1
ATOM 4196 C C . TRP A 1 511 ? -1.264 8.884 -26.330 1.00 78.12 511 TRP A C 1
ATOM 4198 O O . TRP A 1 511 ? -2.394 8.804 -26.803 1.00 78.12 511 TRP A O 1
ATOM 4208 N N . LEU A 1 512 ? -0.801 9.985 -25.740 1.00 82.75 512 LEU A N 1
ATOM 4209 C CA . LEU A 1 512 ? -1.597 11.202 -25.616 1.00 82.75 512 LEU A CA 1
ATOM 4210 C C . LEU A 1 512 ? -1.989 11.762 -26.989 1.00 82.75 512 LEU A C 1
ATOM 4212 O O . LEU A 1 512 ? -3.131 12.162 -27.174 1.00 82.75 512 LEU A O 1
ATOM 4216 N N . SER A 1 513 ? -1.076 11.752 -27.965 1.00 83.19 513 SER A N 1
ATOM 4217 C CA . SER A 1 513 ? -1.342 12.301 -29.302 1.00 83.19 513 SER A CA 1
ATOM 4218 C C . SER A 1 513 ? -2.351 11.494 -30.130 1.00 83.19 513 SER A C 1
ATOM 4220 O O . SER A 1 513 ? -3.037 12.062 -30.975 1.00 83.19 513 SER A O 1
ATOM 4222 N N . GLU A 1 514 ? -2.446 10.183 -29.892 1.00 80.62 514 GLU A N 1
ATOM 4223 C CA . GLU A 1 514 ? -3.343 9.261 -30.609 1.00 80.62 514 GLU A CA 1
ATOM 4224 C C . GLU A 1 514 ? -4.734 9.156 -29.962 1.00 80.62 514 GLU A C 1
ATOM 4226 O O . GLU A 1 514 ? -5.633 8.534 -30.529 1.00 80.62 514 GLU A O 1
ATOM 4231 N N . HIS A 1 515 ? -4.921 9.743 -28.779 1.00 80.44 515 HIS A N 1
ATOM 4232 C CA . HIS A 1 515 ? -6.166 9.658 -28.027 1.00 80.44 515 HIS A CA 1
ATOM 4233 C C . HIS A 1 515 ? -7.319 10.365 -28.769 1.00 80.44 515 HIS A C 1
ATOM 4235 O O . HIS A 1 515 ? -7.172 11.490 -29.248 1.00 80.44 515 HIS A O 1
ATOM 4241 N N . GLU A 1 516 ? -8.498 9.733 -28.835 1.00 79.56 516 GLU A N 1
ATOM 4242 C CA . GLU A 1 516 ? -9.633 10.176 -29.672 1.00 79.56 516 GLU A CA 1
ATOM 4243 C C . GLU A 1 516 ? -10.089 11.618 -29.375 1.00 79.56 516 GLU A C 1
ATOM 4245 O O . GLU A 1 516 ? -10.442 12.381 -30.280 1.00 79.56 516 GLU A O 1
ATOM 4250 N N . SER A 1 517 ? -10.025 12.008 -28.103 1.00 80.00 517 SER A N 1
ATOM 4251 C CA . SER A 1 517 ? -10.418 13.331 -27.611 1.00 80.00 517 SER A CA 1
ATOM 4252 C C . SER A 1 517 ? -9.483 14.479 -28.020 1.00 80.00 517 SER A C 1
ATOM 4254 O O . SER A 1 517 ? -9.851 15.641 -27.831 1.00 80.00 517 SER A O 1
ATOM 4256 N N . VAL A 1 518 ? -8.291 14.196 -28.557 1.00 84.19 518 VAL A N 1
ATOM 4257 C CA . VAL A 1 518 ? -7.277 15.213 -28.876 1.00 84.19 518 VAL A CA 1
ATOM 4258 C C . VAL A 1 518 ? -7.536 15.844 -30.246 1.00 84.19 518 VAL A C 1
ATOM 4260 O O . VAL A 1 518 ? -7.680 15.170 -31.272 1.00 84.19 518 VAL A O 1
ATOM 4263 N N . GLU A 1 519 ? -7.624 17.174 -30.271 1.00 85.56 519 GLU A N 1
ATOM 4264 C CA . GLU A 1 519 ? -7.682 17.967 -31.503 1.00 85.56 519 GLU A CA 1
ATOM 4265 C C . GLU A 1 519 ? -6.277 18.353 -31.957 1.00 85.56 519 GLU A C 1
ATOM 4267 O O . GLU A 1 519 ? -5.898 18.135 -33.107 1.00 85.56 519 GLU A O 1
ATOM 4272 N N . SER A 1 520 ? -5.494 18.913 -31.038 1.00 87.19 520 SER A N 1
ATOM 4273 C CA . SER A 1 520 ? -4.132 19.352 -31.300 1.00 87.19 520 SER A CA 1
ATOM 4274 C C . SER A 1 520 ? -3.278 19.269 -30.037 1.00 87.19 520 SER A C 1
ATOM 4276 O O . SER A 1 520 ? -3.779 19.328 -28.913 1.00 87.19 520 SER A O 1
ATOM 4278 N N . MET A 1 521 ? -1.969 19.098 -30.225 1.00 89.56 521 MET A N 1
ATOM 4279 C CA . MET A 1 521 ? -1.026 18.886 -29.133 1.00 89.56 521 MET A CA 1
ATOM 4280 C C . MET A 1 521 ? 0.302 19.598 -29.394 1.00 89.56 521 MET A C 1
ATOM 4282 O O . MET A 1 521 ? 0.828 19.609 -30.513 1.00 89.56 521 MET A O 1
ATOM 4286 N N . SER A 1 522 ? 0.859 20.160 -28.329 1.00 89.69 522 SER A N 1
ATOM 4287 C CA . SER A 1 522 ? 2.214 20.684 -28.265 1.00 89.69 522 SER A CA 1
ATOM 4288 C C . SER A 1 522 ? 3.009 19.977 -27.181 1.00 89.69 522 SER A C 1
ATOM 4290 O O . SER A 1 522 ? 2.484 19.547 -26.155 1.00 89.69 522 SER A O 1
ATOM 4292 N N . VAL A 1 523 ? 4.304 19.874 -27.433 1.00 89.69 523 VAL A N 1
ATOM 4293 C CA . VAL A 1 523 ? 5.285 19.282 -26.536 1.00 89.69 523 VAL A CA 1
ATOM 4294 C C . VAL A 1 523 ? 6.279 20.374 -26.178 1.00 89.69 523 VAL A C 1
ATOM 4296 O O . VAL A 1 523 ? 6.650 21.161 -27.044 1.00 89.69 523 VAL A O 1
ATOM 4299 N N . TYR A 1 524 ? 6.696 20.428 -24.920 1.00 90.56 524 TYR A N 1
ATOM 4300 C CA . TYR A 1 524 ? 7.762 21.300 -24.449 1.00 90.56 524 TYR A CA 1
ATOM 4301 C C . TYR A 1 524 ? 8.949 20.429 -24.034 1.00 90.56 524 TYR A C 1
ATOM 4303 O O . TYR A 1 524 ? 8.949 19.812 -22.962 1.00 90.56 524 TYR A O 1
ATOM 4311 N N . GLY A 1 525 ? 9.919 20.323 -24.940 1.00 89.75 525 GLY A N 1
ATOM 4312 C CA . GLY A 1 525 ? 11.158 19.580 -24.740 1.00 89.75 525 GLY A CA 1
ATOM 4313 C C . GLY A 1 525 ? 12.333 20.510 -24.475 1.00 89.75 525 GLY A C 1
ATOM 4314 O O . GLY A 1 525 ? 12.448 21.547 -25.122 1.00 89.75 525 GLY A O 1
ATOM 4315 N N . ILE A 1 526 ? 13.218 20.124 -23.559 1.00 90.19 526 ILE A N 1
ATOM 4316 C CA . ILE A 1 526 ? 14.477 20.828 -23.298 1.00 90.19 526 ILE A CA 1
ATOM 4317 C C . ILE A 1 526 ? 15.651 19.890 -23.549 1.00 90.19 526 ILE A C 1
ATOM 4319 O O . ILE A 1 526 ? 15.619 18.705 -23.202 1.00 90.19 526 ILE A O 1
ATOM 4323 N N . LYS A 1 527 ? 16.711 20.438 -24.137 1.00 89.69 527 LYS A N 1
ATOM 4324 C CA . LYS A 1 527 ? 18.019 19.796 -24.221 1.00 89.69 527 LYS A CA 1
ATOM 4325 C C . LYS A 1 527 ? 19.116 20.844 -24.081 1.00 89.69 527 LYS A C 1
ATOM 4327 O O . LYS A 1 527 ? 19.078 21.860 -24.768 1.00 89.69 527 LYS A O 1
ATOM 4332 N N . GLN A 1 528 ? 20.122 20.573 -23.260 1.00 89.19 528 GLN A N 1
ATOM 4333 C CA . GLN A 1 528 ? 21.333 21.387 -23.253 1.00 89.19 528 GLN A CA 1
ATOM 4334 C C . GLN A 1 528 ? 22.160 21.053 -24.501 1.00 89.19 528 GLN A C 1
ATOM 4336 O O . GLN A 1 528 ? 22.458 19.883 -24.760 1.00 89.19 528 GLN A O 1
ATOM 4341 N N . VAL A 1 529 ? 22.495 22.067 -25.295 1.00 89.75 529 VAL A N 1
ATOM 4342 C CA . VAL A 1 529 ? 23.200 21.901 -26.573 1.00 89.75 529 VAL A CA 1
ATOM 4343 C C . VAL A 1 529 ? 24.455 22.749 -26.631 1.00 89.75 529 VAL A C 1
ATOM 4345 O O . VAL A 1 529 ? 24.526 23.839 -26.062 1.00 89.75 529 VAL A O 1
ATOM 4348 N N . SER A 1 530 ? 25.443 22.253 -27.367 1.00 89.75 530 SER A N 1
ATOM 4349 C CA . SER A 1 530 ? 26.625 23.020 -27.740 1.00 89.75 530 SER A CA 1
ATOM 4350 C C . SER A 1 530 ? 26.323 23.925 -28.932 1.00 89.75 530 SER A C 1
ATOM 4352 O O . SER A 1 530 ? 25.715 23.496 -29.914 1.00 89.75 530 SER A O 1
ATOM 4354 N N . PHE A 1 531 ? 26.758 25.178 -28.850 1.00 91.94 531 PHE A N 1
ATOM 4355 C CA . PHE A 1 531 ? 26.526 26.204 -29.856 1.00 91.94 531 PHE A CA 1
ATOM 4356 C C . PHE A 1 531 ? 27.845 26.722 -30.428 1.00 91.94 531 PHE A C 1
ATOM 4358 O O . PHE A 1 531 ? 28.760 27.091 -29.688 1.00 91.94 531 PHE A O 1
ATOM 4365 N N . ALA A 1 532 ? 27.924 26.792 -31.754 1.00 89.62 532 ALA A N 1
ATOM 4366 C CA . ALA A 1 532 ? 29.029 27.401 -32.480 1.00 89.62 532 ALA A CA 1
ATOM 4367 C C . ALA A 1 532 ? 28.513 28.156 -33.710 1.00 89.62 532 ALA A C 1
ATOM 4369 O O . ALA A 1 532 ? 27.443 27.867 -34.247 1.00 89.62 532 ALA A O 1
ATOM 4370 N N . ARG A 1 533 ? 29.289 29.120 -34.200 1.00 89.06 533 ARG A N 1
ATOM 4371 C CA . ARG A 1 533 ? 29.020 29.755 -35.497 1.00 89.06 533 ARG A CA 1
ATOM 4372 C C . ARG A 1 533 ? 29.455 28.823 -36.642 1.00 89.06 533 ARG A C 1
ATOM 4374 O O . ARG A 1 533 ? 30.259 27.924 -36.418 1.00 89.06 533 ARG A O 1
ATOM 4381 N N . ALA A 1 534 ? 28.942 29.011 -37.863 1.00 83.81 534 ALA A N 1
ATOM 4382 C CA . ALA A 1 534 ? 29.247 28.146 -39.017 1.00 83.81 534 ALA A CA 1
ATOM 4383 C C . ALA A 1 534 ? 30.747 27.973 -39.341 1.00 83.81 534 ALA A C 1
ATOM 4385 O O . ALA A 1 534 ? 31.141 26.963 -39.915 1.00 83.81 534 ALA A O 1
ATOM 4386 N N . ASP A 1 535 ? 31.596 28.924 -38.947 1.00 81.81 535 ASP A N 1
ATOM 4387 C CA . ASP A 1 535 ? 33.058 28.848 -39.065 1.00 81.81 535 ASP A CA 1
ATOM 4388 C C . ASP A 1 535 ? 33.736 28.056 -37.927 1.00 81.81 535 ASP A C 1
ATOM 4390 O O . ASP A 1 535 ? 34.962 27.997 -37.856 1.00 81.81 535 ASP A O 1
ATOM 4394 N N . GLY A 1 536 ? 32.952 27.448 -37.033 1.00 79.12 536 GLY A N 1
ATOM 4395 C CA . GLY A 1 536 ? 33.423 26.710 -35.861 1.00 79.12 536 GLY A CA 1
ATOM 4396 C C . GLY A 1 536 ? 33.822 27.603 -34.684 1.00 79.12 536 GLY A C 1
ATOM 4397 O O . GLY A 1 536 ? 34.384 27.105 -33.710 1.00 79.12 536 GLY A O 1
ATOM 4398 N N . LEU A 1 537 ? 33.554 28.913 -34.748 1.00 84.88 537 LEU A N 1
ATOM 4399 C CA . LEU A 1 537 ? 33.891 29.840 -33.672 1.00 84.88 537 LEU A CA 1
ATOM 4400 C C . LEU A 1 537 ? 32.996 29.598 -32.447 1.00 84.88 537 LEU A C 1
ATOM 4402 O O . LEU A 1 537 ? 31.773 29.725 -32.521 1.00 84.88 537 LEU A O 1
ATOM 4406 N N . THR A 1 538 ? 33.629 29.294 -31.314 1.00 87.44 538 THR A N 1
ATOM 4407 C CA . THR A 1 538 ? 33.003 29.153 -29.991 1.00 87.44 538 THR A CA 1
ATOM 4408 C C . THR A 1 538 ? 33.576 30.186 -29.029 1.00 87.44 538 THR A C 1
ATOM 4410 O O . THR A 1 538 ? 34.792 30.390 -28.998 1.00 87.44 538 THR A O 1
ATOM 4413 N N . ILE A 1 539 ? 32.729 30.809 -28.213 1.00 85.75 539 ILE A N 1
ATOM 4414 C CA . ILE A 1 539 ? 33.165 31.730 -27.156 1.00 85.75 539 ILE A CA 1
ATOM 4415 C C . ILE A 1 539 ? 33.388 30.931 -25.866 1.00 85.75 539 ILE A C 1
ATOM 4417 O O . ILE A 1 539 ? 32.511 30.180 -25.439 1.00 85.75 539 ILE A O 1
ATOM 4421 N N . ASP A 1 540 ? 34.562 31.090 -25.248 1.00 80.31 540 ASP A N 1
ATOM 4422 C CA . ASP A 1 540 ? 34.904 30.399 -23.999 1.00 80.31 540 ASP A CA 1
ATOM 4423 C C . ASP A 1 540 ? 33.896 30.743 -22.890 1.00 80.31 540 ASP A C 1
ATOM 4425 O O . ASP A 1 540 ? 33.576 31.915 -22.673 1.00 80.31 540 ASP A O 1
ATOM 4429 N N . ARG A 1 541 ? 33.381 29.710 -22.211 1.00 80.31 541 ARG A N 1
ATOM 4430 C CA . ARG A 1 541 ? 32.312 29.792 -21.192 1.00 80.31 541 ARG A CA 1
ATOM 4431 C C . ARG A 1 541 ? 30.992 30.420 -21.667 1.00 80.31 541 ARG A C 1
ATOM 4433 O O . ARG A 1 541 ? 30.215 30.887 -20.840 1.00 80.31 541 ARG A O 1
ATOM 4440 N N . PHE A 1 542 ? 30.737 30.467 -22.975 1.00 85.81 542 PHE A N 1
ATOM 4441 C CA . PHE A 1 542 ? 29.486 30.980 -23.542 1.00 85.81 542 PHE A CA 1
ATOM 4442 C C . PHE A 1 542 ? 29.119 30.228 -24.830 1.00 85.81 542 PHE A C 1
ATOM 4444 O O . PHE A 1 542 ? 28.967 30.809 -25.905 1.00 85.81 542 PHE A O 1
ATOM 4451 N N . ASN A 1 543 ? 29.057 28.904 -24.741 1.00 88.00 543 ASN A N 1
ATOM 4452 C CA . ASN A 1 543 ? 28.844 27.996 -25.871 1.00 88.00 543 ASN A CA 1
ATOM 4453 C C . ASN A 1 543 ? 27.882 26.842 -25.547 1.00 88.00 543 ASN A C 1
ATOM 4455 O O . ASN A 1 543 ? 27.786 25.903 -26.334 1.00 88.00 543 ASN A O 1
ATOM 4459 N N . GLN A 1 544 ? 27.193 26.893 -24.408 1.00 89.88 544 GLN A N 1
ATOM 4460 C CA . GLN A 1 544 ? 26.164 25.935 -24.019 1.00 89.88 544 GLN A CA 1
ATOM 4461 C C . GLN A 1 544 ? 24.884 26.700 -23.713 1.00 89.88 544 GLN A C 1
ATOM 4463 O O . GLN A 1 544 ? 24.935 27.697 -23.003 1.00 89.88 544 GLN A O 1
ATOM 4468 N N . PHE A 1 545 ? 23.764 26.258 -24.282 1.00 90.38 545 PHE A N 1
ATOM 4469 C CA . PHE A 1 545 ? 22.460 26.899 -24.100 1.00 90.38 545 PHE A CA 1
ATOM 4470 C C . PHE A 1 545 ? 21.351 25.853 -24.043 1.00 90.38 545 PHE A C 1
ATOM 4472 O O . PHE A 1 545 ? 21.495 24.745 -24.570 1.00 90.38 545 PHE A O 1
ATOM 4479 N N . ASN A 1 546 ? 20.220 26.232 -23.454 1.00 90.50 546 ASN A N 1
ATOM 4480 C CA . ASN A 1 546 ? 19.011 25.421 -23.466 1.00 90.50 546 ASN A CA 1
ATOM 4481 C C . ASN A 1 546 ? 18.308 25.538 -24.829 1.00 90.50 546 ASN A C 1
ATOM 4483 O O . ASN A 1 546 ? 17.869 26.619 -25.230 1.00 90.50 546 ASN A O 1
ATOM 4487 N N . LEU A 1 547 ? 18.201 24.418 -25.546 1.00 91.12 547 LEU A N 1
ATOM 4488 C CA . LEU A 1 547 ? 17.357 24.274 -26.728 1.00 91.12 547 LEU A CA 1
ATOM 4489 C C . LEU A 1 547 ? 15.953 23.860 -26.288 1.00 91.12 547 LEU A C 1
ATOM 4491 O O . LEU A 1 547 ? 15.748 22.757 -25.779 1.00 91.12 547 LEU A O 1
ATOM 4495 N N . ILE A 1 548 ? 14.997 24.743 -26.535 1.00 91.75 548 ILE A N 1
ATOM 4496 C CA . ILE A 1 548 ? 13.573 24.556 -26.302 1.00 91.75 548 ILE A CA 1
ATOM 4497 C C . ILE A 1 548 ? 12.941 24.085 -27.608 1.00 91.75 548 ILE A C 1
ATOM 4499 O O . ILE A 1 548 ? 12.887 24.822 -28.594 1.00 91.75 548 ILE A O 1
ATOM 4503 N N . VAL A 1 549 ? 12.455 22.851 -27.621 1.00 90.62 549 VAL A N 1
ATOM 4504 C CA . VAL A 1 549 ? 11.830 22.228 -28.788 1.00 90.62 549 VAL A CA 1
ATOM 4505 C C . VAL A 1 549 ? 10.324 22.187 -28.595 1.00 90.62 549 VAL A C 1
ATOM 4507 O O . VAL A 1 549 ? 9.833 21.626 -27.612 1.00 90.62 549 VAL A O 1
ATOM 4510 N N . VAL A 1 550 ? 9.594 22.795 -29.532 1.00 90.00 550 VAL A N 1
ATOM 4511 C CA . VAL A 1 550 ? 8.143 23.003 -29.422 1.00 90.00 550 VAL A CA 1
ATOM 4512 C C . VAL A 1 550 ? 7.415 22.755 -30.736 1.00 90.00 550 VAL A C 1
ATOM 4514 O O . VAL A 1 550 ? 7.997 22.843 -31.817 1.00 90.00 550 VAL A O 1
ATOM 4517 N N . ASN A 1 551 ? 6.107 22.496 -30.670 1.00 89.31 551 ASN A N 1
ATOM 4518 C CA . ASN A 1 551 ? 5.267 22.499 -31.868 1.00 89.31 551 ASN A CA 1
ATOM 4519 C C . ASN A 1 551 ? 4.952 23.945 -32.278 1.00 89.31 551 ASN A C 1
ATOM 4521 O O . ASN A 1 551 ? 3.965 24.541 -31.842 1.00 89.31 551 ASN A O 1
ATOM 4525 N N . THR A 1 552 ? 5.792 24.517 -33.138 1.00 86.25 552 THR A N 1
ATOM 4526 C CA . THR A 1 552 ? 5.716 25.937 -33.522 1.00 86.25 552 THR A CA 1
ATOM 4527 C C . THR A 1 552 ? 4.382 26.321 -34.165 1.00 86.25 552 THR A C 1
ATOM 4529 O O . THR A 1 552 ? 3.941 27.464 -34.025 1.00 86.25 552 THR A O 1
ATOM 4532 N N . SER A 1 553 ? 3.724 25.367 -34.836 1.00 85.88 553 SER A N 1
ATOM 4533 C CA . SER A 1 553 ? 2.438 25.560 -35.513 1.00 85.88 553 SER A CA 1
ATOM 4534 C C . SER A 1 553 ? 1.287 25.666 -34.510 1.00 85.88 553 SER A C 1
ATOM 4536 O O . SER A 1 553 ? 0.431 26.536 -34.657 1.00 85.88 553 SER A O 1
ATOM 4538 N N . PHE A 1 554 ? 1.301 24.841 -33.458 1.00 87.38 554 PHE A N 1
ATOM 4539 C CA . PHE A 1 554 ? 0.345 24.927 -32.349 1.00 87.38 554 PHE A CA 1
ATOM 4540 C C . PHE A 1 554 ? 0.462 26.273 -31.628 1.00 87.38 554 PHE A C 1
ATOM 4542 O O . PHE A 1 554 ? -0.520 26.990 -31.443 1.00 87.38 554 PHE A O 1
ATOM 4549 N N . LEU A 1 555 ? 1.696 26.638 -31.283 1.00 85.12 555 LEU A N 1
ATOM 4550 C CA . LEU A 1 555 ? 2.030 27.881 -30.600 1.00 85.12 555 LEU A CA 1
ATOM 4551 C C . LEU A 1 555 ? 1.616 29.119 -31.423 1.00 85.12 555 LEU A C 1
ATOM 4553 O O . LEU A 1 555 ? 1.015 30.056 -30.898 1.00 85.12 555 LEU A O 1
ATOM 4557 N N . GLY A 1 556 ? 1.871 29.109 -32.734 1.00 83.69 556 GLY A N 1
ATOM 4558 C CA . GLY A 1 556 ? 1.463 30.191 -33.632 1.00 83.69 556 GLY A CA 1
ATOM 4559 C C . GLY A 1 556 ? -0.056 30.381 -33.712 1.00 83.69 556 GLY A C 1
ATOM 4560 O O . GLY A 1 556 ? -0.517 31.520 -33.742 1.00 83.69 556 GLY A O 1
ATOM 4561 N N . TYR A 1 557 ? -0.828 29.288 -33.711 1.00 85.31 557 TYR A N 1
ATOM 4562 C CA . TYR A 1 557 ? -2.287 29.328 -33.847 1.00 85.31 557 TYR A CA 1
ATOM 4563 C C . TYR A 1 557 ? -3.002 29.724 -32.547 1.00 85.31 557 TYR A C 1
ATOM 4565 O O . TYR A 1 557 ? -3.788 30.669 -32.556 1.00 85.31 557 TYR A O 1
ATOM 4573 N N . TYR A 1 558 ? -2.716 29.046 -31.430 1.00 84.06 558 TYR A N 1
ATOM 4574 C CA . TYR A 1 558 ? -3.453 29.257 -30.176 1.00 84.06 558 TYR A CA 1
ATOM 4575 C C . TYR A 1 558 ? -2.904 30.417 -29.334 1.00 84.06 558 TYR A C 1
ATOM 4577 O O . TYR A 1 558 ? -3.681 31.115 -28.693 1.00 84.06 558 TYR A O 1
ATOM 4585 N N . GLN A 1 559 ? -1.588 30.662 -29.345 1.00 80.12 559 GLN A N 1
ATOM 4586 C CA . GLN A 1 559 ? -0.946 31.667 -28.478 1.00 80.12 559 GLN A CA 1
ATOM 4587 C C . GLN A 1 559 ? -0.566 32.963 -29.220 1.00 80.12 559 GLN A C 1
ATOM 4589 O O . GLN A 1 559 ? -0.101 33.915 -28.597 1.00 80.12 559 GLN A O 1
ATOM 4594 N N . ASN A 1 560 ? -0.765 33.029 -30.546 1.00 80.12 560 ASN A N 1
ATOM 4595 C CA . ASN A 1 560 ? -0.474 34.195 -31.398 1.00 80.12 560 ASN A CA 1
ATOM 4596 C C . ASN A 1 560 ? 0.907 34.830 -31.121 1.00 80.12 560 ASN A C 1
ATOM 4598 O O . ASN A 1 560 ? 1.060 36.049 -30.972 1.00 80.12 560 ASN A O 1
ATOM 4602 N N . ILE A 1 561 ? 1.925 33.974 -31.024 1.00 79.94 561 ILE A N 1
ATOM 4603 C CA . ILE A 1 561 ? 3.248 34.334 -30.497 1.00 79.94 561 ILE A CA 1
ATOM 4604 C C . ILE A 1 561 ? 3.930 35.442 -31.295 1.00 79.94 561 ILE A C 1
ATOM 4606 O O . ILE A 1 561 ? 4.593 36.291 -30.703 1.00 79.94 561 ILE A O 1
ATOM 4610 N N . SER A 1 562 ? 3.723 35.506 -32.612 1.00 77.19 562 SER A N 1
ATOM 4611 C CA . SER A 1 562 ? 4.289 36.573 -33.447 1.00 77.19 562 SER A CA 1
ATOM 4612 C C . SER A 1 562 ? 3.876 37.968 -32.973 1.00 77.19 562 SER A C 1
ATOM 4614 O O . SER A 1 562 ? 4.662 38.910 -33.049 1.00 77.19 562 SER A O 1
ATOM 4616 N N . LYS A 1 563 ? 2.650 38.116 -32.451 1.00 77.12 563 LYS A N 1
ATOM 4617 C CA . LYS A 1 563 ? 2.154 39.387 -31.912 1.00 77.12 563 LYS A CA 1
ATOM 4618 C C . LYS A 1 563 ? 2.658 39.644 -30.491 1.00 77.12 563 LYS A C 1
ATOM 4620 O O . LYS A 1 563 ? 2.915 40.792 -30.147 1.00 77.12 563 LYS A O 1
ATOM 4625 N N . VAL A 1 564 ? 2.793 38.592 -29.685 1.00 78.69 564 VAL A N 1
ATOM 4626 C CA . VAL A 1 564 ? 3.254 38.674 -28.288 1.00 78.69 564 VAL A CA 1
ATOM 4627 C C . VAL A 1 564 ? 4.739 39.033 -28.213 1.00 78.69 564 VAL A C 1
ATOM 4629 O O . VAL A 1 564 ? 5.121 39.896 -27.428 1.00 78.69 564 VAL A O 1
ATOM 4632 N N . LEU A 1 565 ? 5.568 38.414 -29.056 1.00 80.06 565 LEU A N 1
ATOM 4633 C CA . LEU A 1 565 ? 7.016 38.633 -29.084 1.00 80.06 565 LEU A CA 1
ATOM 4634 C C . LEU A 1 565 ? 7.449 39.724 -30.072 1.00 80.06 565 LEU A C 1
ATOM 4636 O O . LEU A 1 565 ? 8.583 40.177 -29.997 1.00 80.06 565 LEU A O 1
ATOM 4640 N N . SER A 1 566 ? 6.566 40.181 -30.970 1.00 78.25 566 SER A N 1
ATOM 4641 C CA . SER A 1 566 ? 6.896 41.124 -32.059 1.00 78.25 566 SER A CA 1
ATOM 4642 C C . SER A 1 566 ? 8.020 40.629 -32.984 1.00 78.25 566 SER A C 1
ATOM 4644 O O . SER A 1 566 ? 8.784 41.427 -33.528 1.00 78.25 566 SER A O 1
ATOM 4646 N N . THR A 1 567 ? 8.122 39.311 -33.171 1.00 80.81 567 THR A N 1
ATOM 4647 C CA . THR A 1 567 ? 9.164 38.648 -33.968 1.00 80.81 567 THR A CA 1
ATOM 4648 C C . THR A 1 567 ? 8.558 37.821 -35.097 1.00 80.81 567 THR A C 1
ATOM 4650 O O . THR A 1 567 ? 7.424 37.340 -35.013 1.00 80.81 567 THR A O 1
ATOM 4653 N N . GLU A 1 568 ? 9.317 37.643 -36.182 1.00 83.44 568 GLU A N 1
ATOM 4654 C CA . GLU A 1 568 ? 8.923 36.727 -37.252 1.00 83.44 568 GLU A CA 1
ATOM 4655 C C . GLU A 1 568 ? 8.961 35.282 -36.741 1.00 83.44 568 GLU A C 1
ATOM 4657 O O . GLU A 1 568 ? 10.029 34.737 -36.449 1.00 83.44 568 GLU A O 1
ATOM 4662 N N . TRP A 1 569 ? 7.779 34.674 -36.623 1.00 86.25 569 TRP A N 1
ATOM 4663 C CA . TRP A 1 569 ? 7.602 33.308 -36.132 1.00 86.25 569 TRP A CA 1
ATOM 4664 C C . TRP A 1 569 ? 7.724 32.266 -37.252 1.00 86.25 569 TRP A C 1
ATOM 4666 O O . TRP A 1 569 ? 7.654 32.593 -38.438 1.00 86.25 569 TRP A O 1
ATOM 4676 N N . PHE A 1 570 ? 7.910 30.996 -36.889 1.00 86.62 570 PHE A N 1
ATOM 4677 C CA . PHE A 1 570 ? 8.033 29.869 -37.819 1.00 86.62 570 PHE A CA 1
ATOM 4678 C C . PHE A 1 570 ? 6.827 29.715 -38.760 1.00 86.62 570 PHE A C 1
ATOM 4680 O O . PHE A 1 570 ? 5.677 29.942 -38.380 1.00 86.62 570 PHE A O 1
ATOM 4687 N N . SER A 1 571 ? 7.105 29.301 -39.995 1.00 83.25 571 SER A N 1
ATOM 4688 C CA . SER A 1 571 ? 6.132 28.917 -41.017 1.00 83.25 571 SER A CA 1
ATOM 4689 C C . SER A 1 571 ? 6.105 27.392 -41.177 1.00 83.25 571 SER A C 1
ATOM 4691 O O . SER A 1 571 ? 7.072 26.710 -40.849 1.00 83.25 571 SER A O 1
ATOM 4693 N N . GLN A 1 572 ? 5.022 26.822 -41.718 1.00 77.12 572 GLN A N 1
ATOM 4694 C CA . GLN A 1 572 ? 4.935 25.364 -41.909 1.00 77.12 572 GLN A CA 1
ATOM 4695 C C . GLN A 1 572 ? 5.995 24.791 -42.868 1.00 77.12 572 GLN A C 1
ATOM 4697 O O . GLN A 1 572 ? 6.265 23.592 -42.800 1.00 77.12 572 GLN A O 1
ATOM 4702 N N . ALA A 1 573 ? 6.564 25.622 -43.749 1.00 80.62 573 ALA A N 1
ATOM 4703 C CA . ALA A 1 573 ? 7.573 25.228 -44.730 1.00 80.62 573 ALA A CA 1
ATOM 4704 C C . ALA A 1 573 ? 9.014 25.348 -44.208 1.00 80.62 573 ALA A C 1
ATOM 4706 O O . ALA A 1 573 ? 9.935 24.861 -44.866 1.00 80.62 573 ALA A O 1
ATOM 4707 N N . ASP A 1 574 ? 9.216 25.982 -43.051 1.00 85.06 574 ASP A N 1
ATOM 4708 C CA . ASP A 1 574 ? 10.548 26.164 -42.485 1.00 85.06 574 ASP A CA 1
ATOM 4709 C C . ASP A 1 574 ? 11.096 24.822 -41.994 1.00 85.06 574 ASP A C 1
ATOM 4711 O O . ASP A 1 574 ? 10.399 24.050 -41.333 1.00 85.06 574 ASP A O 1
ATOM 4715 N N . ARG A 1 575 ? 12.354 24.545 -42.338 1.00 84.25 575 ARG A N 1
ATOM 4716 C CA . ARG A 1 575 ? 13.091 23.342 -41.941 1.00 84.25 575 ARG A CA 1
ATOM 4717 C C . ARG A 1 575 ? 14.501 23.724 -41.541 1.00 84.25 575 ARG A C 1
ATOM 4719 O O . ARG A 1 575 ? 15.116 24.556 -42.209 1.00 84.25 575 ARG A O 1
ATOM 4726 N N . ASN A 1 576 ? 15.010 23.091 -40.491 1.00 88.00 576 ASN A N 1
ATOM 4727 C CA . ASN A 1 576 ? 16.316 23.370 -39.895 1.00 88.00 576 ASN A CA 1
ATOM 4728 C C . ASN A 1 576 ? 16.500 24.861 -39.575 1.00 88.00 576 ASN A C 1
ATOM 4730 O O . ASN A 1 576 ? 17.577 25.427 -39.781 1.00 88.00 576 ASN A O 1
ATOM 4734 N N . MET A 1 577 ? 15.441 25.506 -39.087 1.00 91.19 577 MET A N 1
ATOM 4735 C CA . MET A 1 577 ? 15.483 26.899 -38.652 1.00 91.19 577 MET A CA 1
ATOM 4736 C C . MET A 1 577 ? 15.373 26.985 -37.136 1.00 91.19 577 MET A C 1
ATOM 4738 O O . MET A 1 577 ? 14.680 26.188 -36.507 1.00 91.19 577 MET A O 1
ATOM 4742 N N . VAL A 1 578 ? 16.033 27.980 -36.552 1.00 91.81 578 VAL A N 1
ATOM 4743 C CA . VAL A 1 578 ? 15.976 28.252 -35.113 1.00 91.81 578 VAL A CA 1
ATOM 4744 C C . VAL A 1 578 ? 15.774 29.733 -34.841 1.00 91.81 578 VAL A C 1
ATOM 4746 O O . VAL A 1 578 ? 16.215 30.596 -35.606 1.00 91.81 578 VAL A O 1
ATOM 4749 N N . ILE A 1 579 ? 15.113 30.025 -33.729 1.00 91.81 579 ILE A N 1
ATOM 4750 C CA . ILE A 1 579 ? 15.013 31.367 -33.163 1.00 91.81 579 ILE A CA 1
ATOM 4751 C C . ILE A 1 579 ? 15.984 31.439 -31.991 1.00 91.81 579 ILE A C 1
ATOM 4753 O O . ILE A 1 579 ? 16.034 30.529 -31.165 1.00 91.81 579 ILE A O 1
ATOM 4757 N N . ILE A 1 580 ? 16.773 32.506 -31.929 1.00 92.44 580 ILE A N 1
ATOM 4758 C CA . ILE A 1 580 ? 17.862 32.640 -30.957 1.00 92.44 580 ILE A CA 1
ATOM 4759 C C . ILE A 1 580 ? 17.616 33.855 -30.064 1.00 92.44 580 ILE A C 1
ATOM 4761 O O . ILE A 1 580 ? 17.132 34.886 -30.530 1.00 92.44 580 ILE A O 1
ATOM 4765 N N . GLY A 1 581 ? 17.973 33.751 -28.785 1.00 91.88 581 GLY A N 1
ATOM 4766 C CA . GLY A 1 581 ? 17.985 34.890 -27.876 1.00 91.88 581 GLY A CA 1
ATOM 4767 C C . GLY A 1 581 ? 18.891 36.040 -28.345 1.00 91.88 581 GLY A C 1
ATOM 4768 O O . GLY A 1 581 ? 19.958 35.845 -28.943 1.00 91.88 581 GLY A O 1
ATOM 4769 N N . SER A 1 582 ? 18.475 37.273 -28.076 1.00 90.62 582 SER A N 1
ATOM 4770 C CA . SER A 1 582 ? 19.183 38.484 -28.498 1.00 90.62 582 SER A CA 1
ATOM 4771 C C . SER A 1 582 ? 20.575 38.599 -27.863 1.00 90.62 582 SER A C 1
ATOM 4773 O O . SER A 1 582 ? 21.490 39.163 -28.471 1.00 90.62 582 SER A O 1
ATOM 4775 N N . ILE A 1 583 ? 20.787 38.021 -26.676 1.00 90.19 583 ILE A N 1
ATOM 4776 C CA . ILE A 1 583 ? 22.088 37.995 -25.991 1.00 90.19 583 ILE A CA 1
ATOM 4777 C C . ILE A 1 583 ? 23.091 37.130 -26.765 1.00 90.19 583 ILE A C 1
ATOM 4779 O O . ILE A 1 583 ? 24.233 37.553 -26.981 1.00 90.19 583 ILE A O 1
ATOM 4783 N N . ILE A 1 584 ? 22.668 35.948 -27.230 1.00 89.62 584 ILE A N 1
ATOM 4784 C CA . ILE A 1 584 ? 23.497 35.061 -28.062 1.00 89.62 584 ILE A CA 1
ATOM 4785 C C . ILE A 1 584 ? 23.802 35.751 -29.392 1.00 89.62 584 ILE A C 1
ATOM 4787 O O . ILE A 1 584 ? 24.963 35.811 -29.804 1.00 89.62 584 ILE A O 1
ATOM 4791 N N . ALA A 1 585 ? 22.784 36.333 -30.029 1.00 89.62 585 ALA A N 1
ATOM 4792 C CA . ALA A 1 585 ? 22.925 37.025 -31.305 1.00 89.62 585 ALA A CA 1
ATOM 4793 C C . ALA A 1 585 ? 23.951 38.165 -31.251 1.00 89.62 585 ALA A C 1
ATOM 4795 O O . ALA A 1 585 ? 24.831 38.243 -32.109 1.00 89.62 585 ALA A O 1
ATOM 4796 N N . ASN A 1 586 ? 23.891 39.001 -30.211 1.00 91.12 586 ASN A N 1
ATOM 4797 C CA . ASN A 1 586 ? 24.810 40.123 -30.028 1.00 91.12 586 ASN A CA 1
ATOM 4798 C C . ASN A 1 586 ? 26.247 39.658 -29.759 1.00 91.12 586 ASN A C 1
ATOM 4800 O O . ASN A 1 586 ? 27.186 40.189 -30.352 1.00 91.12 586 ASN A O 1
ATOM 4804 N N . LYS A 1 587 ? 26.439 38.641 -28.907 1.00 88.12 587 LYS A N 1
ATOM 4805 C CA . LYS A 1 587 ? 27.779 38.119 -28.588 1.00 88.12 587 LYS A CA 1
ATOM 4806 C C . LYS A 1 587 ? 28.438 37.415 -29.777 1.00 88.12 587 LYS A C 1
ATOM 4808 O O . LYS A 1 587 ? 29.632 37.598 -29.994 1.00 88.12 587 LYS A O 1
ATOM 4813 N N . TYR A 1 588 ? 27.675 36.661 -30.568 1.00 87.56 588 TYR A N 1
ATOM 4814 C CA . TYR A 1 588 ? 28.174 35.966 -31.763 1.00 87.56 588 TYR A CA 1
ATOM 4815 C C . TYR A 1 588 ? 28.116 36.812 -33.049 1.00 87.56 588 TYR A C 1
ATOM 4817 O O . TYR A 1 588 ? 28.586 36.364 -34.099 1.00 87.56 588 TYR A O 1
ATOM 4825 N N . SER A 1 589 ? 27.599 38.047 -32.965 1.00 87.38 589 SER A N 1
ATOM 4826 C CA . SER A 1 589 ? 27.407 38.972 -34.094 1.00 87.38 589 SER A CA 1
ATOM 4827 C C . SER A 1 589 ? 26.602 38.350 -35.246 1.00 87.38 589 SER A C 1
ATOM 4829 O O . SER A 1 589 ? 27.017 38.397 -36.404 1.00 87.38 589 SER A O 1
ATOM 4831 N N . LEU A 1 590 ? 25.467 37.728 -34.917 1.00 89.56 590 LEU A N 1
ATOM 4832 C CA . LEU A 1 590 ? 24.600 37.017 -35.862 1.00 89.56 590 LEU A CA 1
ATOM 4833 C C . LEU A 1 590 ? 23.573 37.960 -36.506 1.00 89.56 590 LEU A C 1
ATOM 4835 O O . LEU A 1 590 ? 23.073 38.885 -35.871 1.00 89.56 590 LEU A O 1
ATOM 4839 N N . GLN A 1 591 ? 23.217 37.687 -37.761 1.00 89.12 591 GLN A N 1
ATOM 4840 C CA . GLN A 1 591 ? 22.107 38.324 -38.487 1.00 89.12 591 GLN A CA 1
ATOM 4841 C C . GLN A 1 591 ? 21.052 37.281 -38.886 1.00 89.12 591 GLN A C 1
ATOM 4843 O O . GLN A 1 591 ? 21.359 36.089 -38.953 1.00 89.12 591 GLN A O 1
ATOM 4848 N N . ALA A 1 592 ? 19.818 37.705 -39.169 1.00 86.12 592 ALA A N 1
ATOM 4849 C CA . ALA A 1 592 ? 18.801 36.803 -39.713 1.00 86.12 592 ALA A CA 1
ATOM 4850 C C . ALA A 1 592 ? 19.309 36.168 -41.025 1.00 86.12 592 ALA A C 1
ATOM 4852 O O . ALA A 1 592 ? 19.855 36.859 -41.884 1.00 86.12 592 ALA A O 1
ATOM 4853 N N . GLY A 1 593 ? 19.185 34.847 -41.146 1.00 84.62 593 GLY A N 1
ATOM 4854 C CA . GLY A 1 593 ? 19.758 34.038 -42.224 1.00 84.62 593 GLY A CA 1
ATOM 4855 C C . GLY A 1 593 ? 21.191 33.546 -41.986 1.00 84.62 593 GLY A C 1
ATOM 4856 O O . GLY A 1 593 ? 21.734 32.868 -42.852 1.00 84.62 593 GLY A O 1
ATOM 4857 N N . SER A 1 594 ? 21.814 33.852 -40.841 1.00 89.75 594 SER A N 1
ATOM 4858 C CA . SER A 1 594 ? 23.137 33.301 -40.500 1.00 89.75 594 SER A CA 1
ATOM 4859 C C . SER A 1 594 ? 23.063 31.793 -40.263 1.00 89.75 594 SER A C 1
ATOM 4861 O O . SER A 1 594 ? 22.102 31.303 -39.672 1.00 89.75 594 SER A O 1
ATOM 4863 N N . GLU A 1 595 ? 24.105 31.069 -40.667 1.00 90.56 595 GLU A N 1
ATOM 4864 C CA . GLU A 1 595 ? 24.266 29.650 -40.345 1.00 90.56 595 GLU A CA 1
ATOM 4865 C C . GLU A 1 595 ? 24.938 29.475 -38.976 1.00 90.56 595 GLU A C 1
ATOM 4867 O O . GLU A 1 595 ? 25.947 30.118 -38.654 1.00 90.56 595 GLU A O 1
ATOM 4872 N N . VAL A 1 596 ? 24.376 28.584 -38.167 1.00 92.88 596 VAL A N 1
ATOM 4873 C CA . VAL A 1 596 ? 24.866 28.224 -36.833 1.00 92.88 596 VAL A CA 1
ATOM 4874 C C . VAL A 1 596 ? 24.944 26.710 -36.694 1.00 92.88 596 VAL A C 1
ATOM 4876 O O . VAL A 1 596 ? 24.217 25.973 -37.357 1.00 92.88 596 VAL A O 1
ATOM 4879 N N . LEU A 1 597 ? 25.835 26.241 -35.829 1.00 91.00 597 LEU A N 1
ATOM 4880 C CA . LEU A 1 597 ? 26.020 24.834 -35.508 1.00 91.00 597 LEU A CA 1
ATOM 4881 C C . LEU A 1 597 ? 25.475 24.564 -34.106 1.00 91.00 597 LEU A C 1
ATOM 4883 O O . LEU A 1 597 ? 25.953 25.142 -33.130 1.00 91.00 597 LEU A O 1
ATOM 4887 N N . ILE A 1 598 ? 24.500 23.662 -34.015 1.00 89.88 598 ILE A N 1
ATOM 4888 C CA . ILE A 1 598 ? 23.930 23.163 -32.760 1.00 89.88 598 ILE A CA 1
ATOM 4889 C C . ILE A 1 598 ? 24.252 21.672 -32.673 1.00 89.88 598 ILE A C 1
ATOM 4891 O O . ILE A 1 598 ? 23.825 20.903 -33.535 1.00 89.88 598 ILE A O 1
ATOM 4895 N N . ASP A 1 599 ? 25.054 21.260 -31.688 1.00 86.69 599 ASP A N 1
ATOM 4896 C CA . ASP A 1 599 ? 25.594 19.890 -31.572 1.00 86.69 599 ASP A CA 1
ATOM 4897 C C . ASP A 1 599 ? 26.223 19.371 -32.885 1.00 86.69 599 ASP A C 1
ATOM 4899 O O . ASP A 1 599 ? 26.089 18.207 -33.264 1.00 86.69 599 ASP A O 1
ATOM 4903 N N . GLY A 1 600 ? 26.892 20.266 -33.621 1.00 83.12 600 GLY A N 1
ATOM 4904 C CA . GLY A 1 600 ? 27.535 19.960 -34.903 1.00 83.12 600 GLY A CA 1
ATOM 4905 C C . GLY A 1 600 ? 26.587 19.842 -36.105 1.00 83.12 600 GLY A C 1
ATOM 4906 O O . GLY A 1 600 ? 27.053 19.530 -37.200 1.00 83.12 600 GLY A O 1
ATOM 4907 N N . ARG A 1 601 ? 25.281 20.101 -35.942 1.00 89.12 601 ARG A N 1
ATOM 4908 C CA . ARG A 1 601 ? 24.298 20.177 -37.038 1.00 89.12 601 ARG A CA 1
ATOM 4909 C C . ARG A 1 601 ? 24.043 21.627 -37.443 1.00 89.12 601 ARG A C 1
ATOM 4911 O O . ARG A 1 601 ? 23.913 22.490 -36.580 1.00 89.12 601 ARG A O 1
ATOM 4918 N N . THR A 1 602 ? 23.944 21.883 -38.745 1.00 90.94 602 THR A N 1
ATOM 4919 C CA . THR A 1 602 ? 23.727 23.231 -39.287 1.00 90.94 602 THR A CA 1
ATOM 4920 C C . THR A 1 602 ? 22.256 23.635 -39.223 1.00 90.94 602 THR A C 1
ATOM 4922 O O . THR A 1 602 ? 21.394 22.919 -39.732 1.00 90.94 602 THR A O 1
ATOM 4925 N N . PHE A 1 603 ? 21.992 24.811 -38.658 1.00 92.38 603 PHE A N 1
ATOM 4926 C CA . PHE A 1 603 ? 20.686 25.462 -38.620 1.00 92.38 603 PHE A CA 1
ATOM 4927 C C . PHE A 1 603 ? 20.784 26.900 -39.134 1.00 92.38 603 PHE A C 1
ATOM 4929 O O . PHE A 1 603 ? 21.828 27.546 -39.018 1.00 92.38 603 PHE A O 1
ATOM 4936 N N . LEU A 1 604 ? 19.684 27.413 -39.682 1.00 93.12 604 LEU A N 1
ATOM 4937 C CA . LEU A 1 604 ? 19.553 28.806 -40.102 1.00 93.12 604 LEU A CA 1
ATOM 4938 C C . LEU A 1 604 ? 18.832 29.624 -39.033 1.00 93.12 604 LEU A C 1
ATOM 4940 O O . LEU A 1 604 ? 17.768 29.241 -38.544 1.00 93.12 604 LEU A O 1
ATOM 4944 N N . VAL A 1 605 ? 19.390 30.781 -38.691 1.00 92.50 605 VAL A N 1
ATOM 4945 C CA . VAL A 1 605 ? 18.763 31.697 -37.735 1.00 92.50 605 VAL A CA 1
ATOM 4946 C C . VAL A 1 605 ? 17.623 32.437 -38.415 1.00 92.50 605 VAL A C 1
ATOM 4948 O O . VAL A 1 605 ? 17.860 33.250 -39.307 1.00 92.50 605 VAL A O 1
ATOM 4951 N N . LYS A 1 606 ? 16.386 32.185 -37.990 1.00 89.00 606 LYS A N 1
ATOM 4952 C CA . LYS A 1 606 ? 15.210 32.839 -38.568 1.00 89.00 606 LYS A CA 1
ATOM 4953 C C . LYS A 1 606 ? 15.030 34.257 -38.035 1.00 89.00 606 LYS A C 1
ATOM 4955 O O . LYS A 1 606 ? 14.944 35.208 -38.804 1.00 89.00 606 LYS A O 1
ATOM 4960 N N . SER A 1 607 ? 14.964 34.390 -36.717 1.00 90.38 607 SER A N 1
ATOM 4961 C CA . SER A 1 607 ? 14.736 35.661 -36.037 1.00 90.38 607 SER A CA 1
ATOM 4962 C C . SER A 1 607 ? 15.332 35.634 -34.630 1.00 90.38 607 SER A C 1
ATOM 4964 O O . SER A 1 607 ? 15.811 34.597 -34.157 1.00 90.38 607 SER A O 1
ATOM 4966 N N . PHE A 1 608 ? 15.333 36.798 -33.983 1.00 91.38 608 PHE A N 1
ATOM 4967 C CA . PHE A 1 608 ? 15.852 36.982 -32.634 1.00 91.38 608 PHE A CA 1
ATOM 4968 C C . PHE A 1 608 ? 14.722 37.295 -31.670 1.00 91.38 608 PHE A C 1
ATOM 4970 O O . PHE A 1 608 ? 13.795 38.009 -32.044 1.00 91.38 608 PHE A O 1
ATOM 4977 N N . VAL A 1 609 ? 14.807 36.787 -30.445 1.00 90.44 609 VAL A N 1
ATOM 4978 C CA . VAL A 1 609 ? 13.823 37.036 -29.385 1.00 90.44 609 VAL A CA 1
ATOM 4979 C C . VAL A 1 609 ? 14.495 37.735 -28.211 1.00 90.44 609 VAL A C 1
ATOM 4981 O O . VAL A 1 609 ? 15.625 37.412 -27.857 1.00 90.44 609 VAL A O 1
ATOM 4984 N N . ASP A 1 610 ? 13.808 38.717 -27.631 1.00 89.00 610 ASP A N 1
ATOM 4985 C CA . ASP A 1 610 ? 14.190 39.304 -26.346 1.00 89.00 610 ASP A CA 1
ATOM 4986 C C . ASP A 1 610 ? 13.810 38.328 -25.228 1.00 89.00 610 ASP A C 1
ATOM 4988 O O . ASP A 1 610 ? 12.634 37.996 -25.039 1.00 89.00 610 ASP A O 1
ATOM 4992 N N . GLU A 1 611 ? 14.819 37.831 -24.524 1.00 88.62 611 GLU A N 1
ATOM 4993 C CA . GLU A 1 611 ? 14.681 36.791 -23.519 1.00 88.62 611 GLU A CA 1
ATOM 4994 C C . GLU A 1 611 ? 13.834 37.241 -22.317 1.00 88.62 611 GLU A C 1
ATOM 4996 O O . GLU A 1 611 ? 13.014 36.461 -21.828 1.00 88.62 611 GLU A O 1
ATOM 5001 N N . GLU A 1 612 ? 13.947 38.501 -21.877 1.00 84.75 612 GLU A N 1
ATOM 5002 C CA . GLU A 1 612 ? 13.141 39.018 -20.760 1.00 84.75 612 GLU A CA 1
ATOM 5003 C C . GLU A 1 612 ? 11.671 39.188 -21.158 1.00 84.75 612 GLU A C 1
ATOM 5005 O O . GLU A 1 612 ? 10.760 38.851 -20.392 1.00 84.75 612 GLU A O 1
ATOM 5010 N N . ALA A 1 613 ? 11.429 39.695 -22.370 1.00 84.81 613 ALA A N 1
ATOM 5011 C CA . ALA A 1 613 ? 10.082 39.837 -22.909 1.00 84.81 613 ALA A CA 1
ATOM 5012 C C . ALA A 1 613 ? 9.418 38.468 -23.107 1.00 84.81 613 ALA A C 1
ATOM 5014 O O . ALA A 1 613 ? 8.241 38.304 -22.781 1.00 84.81 613 ALA A O 1
ATOM 5015 N N . ALA A 1 614 ? 10.170 37.472 -23.582 1.00 84.62 614 ALA A N 1
ATOM 5016 C CA . ALA A 1 614 ? 9.686 36.106 -23.724 1.00 84.62 614 ALA A CA 1
ATOM 5017 C C . ALA A 1 614 ? 9.385 35.454 -22.373 1.00 84.62 614 ALA A C 1
ATOM 5019 O O . ALA A 1 614 ? 8.317 34.873 -22.210 1.00 84.62 614 ALA A O 1
ATOM 5020 N N . ALA A 1 615 ? 10.259 35.605 -21.379 1.00 83.94 615 ALA A N 1
ATOM 5021 C CA . ALA A 1 615 ? 10.043 35.032 -20.054 1.00 83.94 615 ALA A CA 1
ATOM 5022 C C . ALA A 1 615 ? 8.778 35.554 -19.356 1.00 83.94 615 ALA A C 1
ATOM 5024 O O . ALA A 1 615 ? 8.098 34.795 -18.666 1.00 83.94 615 ALA A O 1
ATOM 5025 N N . ARG A 1 616 ? 8.433 36.835 -19.546 1.00 81.81 616 ARG A N 1
ATOM 5026 C CA . ARG A 1 616 ? 7.270 37.456 -18.885 1.00 81.81 616 ARG A CA 1
ATOM 5027 C C . ARG A 1 616 ? 5.965 37.333 -19.661 1.00 81.81 616 ARG A C 1
ATOM 5029 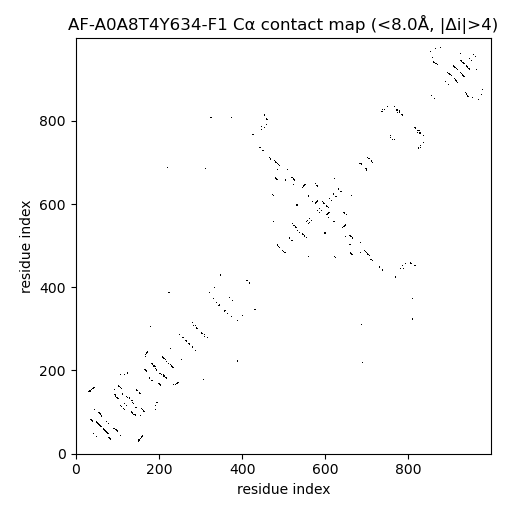O O . ARG A 1 616 ? 4.911 37.199 -19.045 1.00 81.81 616 ARG A O 1
ATOM 5036 N N . ASN A 1 617 ? 6.022 37.439 -20.987 1.00 84.62 617 ASN A N 1
ATOM 5037 C CA . ASN A 1 617 ? 4.817 37.564 -21.809 1.00 84.62 617 ASN A CA 1
ATOM 5038 C C . ASN A 1 617 ? 4.378 36.237 -22.431 1.00 84.62 617 ASN A C 1
ATOM 5040 O O . ASN A 1 617 ? 3.222 36.119 -22.834 1.00 84.62 617 ASN A O 1
ATOM 5044 N N . LEU A 1 618 ? 5.276 35.253 -22.542 1.00 85.25 618 LEU A N 1
ATOM 5045 C CA . LEU A 1 618 ? 4.943 33.968 -23.138 1.00 85.25 618 LEU A CA 1
ATOM 5046 C C . LEU A 1 618 ? 4.188 33.099 -22.128 1.00 85.25 618 LEU A C 1
ATOM 5048 O O . LEU A 1 618 ? 4.736 32.683 -21.105 1.00 85.25 618 LEU A O 1
ATOM 5052 N N . GLN A 1 619 ? 2.926 32.823 -22.436 1.00 86.50 619 GLN A N 1
ATOM 5053 C CA . GLN A 1 619 ? 2.037 32.005 -21.617 1.00 86.50 619 GLN A CA 1
ATOM 5054 C C . GLN A 1 619 ? 1.646 30.731 -22.362 1.00 86.50 619 GLN A C 1
ATOM 5056 O O . GLN A 1 619 ? 1.512 30.732 -23.587 1.00 86.50 619 GLN A O 1
ATOM 5061 N N . ASP A 1 620 ? 1.460 29.646 -21.618 1.00 87.38 620 ASP A N 1
ATOM 5062 C CA . ASP A 1 620 ? 0.876 28.418 -22.143 1.00 87.38 620 ASP A CA 1
ATOM 5063 C C . ASP A 1 620 ? -0.659 28.518 -22.221 1.00 87.38 620 ASP A C 1
ATOM 5065 O O . ASP A 1 620 ? -1.258 29.511 -21.807 1.00 87.38 620 ASP A O 1
ATOM 5069 N N . ILE A 1 621 ? -1.322 27.494 -22.758 1.00 87.31 621 ILE A N 1
ATOM 5070 C CA . ILE A 1 621 ? -2.781 27.477 -22.960 1.00 87.31 621 ILE A CA 1
ATOM 5071 C C . ILE A 1 621 ? -3.589 27.627 -21.659 1.00 87.31 621 ILE A C 1
ATOM 5073 O O . ILE A 1 621 ? -4.718 28.118 -21.697 1.00 87.31 621 ILE A O 1
ATOM 5077 N N . ASP A 1 622 ? -3.008 27.243 -20.519 1.00 83.69 622 ASP A N 1
ATOM 5078 C CA . ASP A 1 622 ? -3.573 27.401 -19.175 1.00 83.69 622 ASP A CA 1
ATOM 5079 C C . ASP A 1 622 ? -3.333 28.803 -18.583 1.00 83.69 622 ASP A C 1
ATOM 5081 O O . ASP A 1 622 ? -3.871 29.113 -17.526 1.00 83.69 622 ASP A O 1
ATOM 5085 N N . GLY A 1 623 ? -2.568 29.671 -19.251 1.00 81.56 623 GLY A N 1
ATOM 5086 C CA . GLY A 1 623 ? -2.188 30.997 -18.759 1.00 81.56 623 GLY A CA 1
ATOM 5087 C C . GLY A 1 623 ? -0.979 30.996 -17.818 1.00 81.56 623 GLY A C 1
ATOM 5088 O O . GLY A 1 623 ? -0.628 32.045 -17.275 1.00 81.56 623 GLY A O 1
ATOM 5089 N N . SER A 1 624 ? -0.336 29.845 -17.598 1.00 85.88 624 SER A N 1
ATOM 5090 C CA . SER A 1 624 ? 0.910 29.749 -16.831 1.00 85.88 624 SER A CA 1
ATOM 5091 C C . SER A 1 624 ? 2.129 30.188 -17.664 1.00 85.88 624 SER A C 1
ATOM 5093 O O . SER A 1 624 ? 2.066 30.174 -18.896 1.00 85.88 624 SER A O 1
ATOM 5095 N N . PRO A 1 625 ? 3.252 30.595 -17.039 1.00 85.94 625 PRO A N 1
ATOM 5096 C CA . PRO A 1 625 ? 4.476 30.945 -17.763 1.00 85.94 625 PRO A CA 1
ATOM 5097 C C . PRO A 1 625 ? 4.981 29.790 -18.639 1.00 85.94 625 PRO A C 1
ATOM 5099 O O . PRO A 1 625 ? 5.099 28.650 -18.188 1.00 85.94 625 PRO A O 1
ATOM 5102 N N . PHE A 1 626 ? 5.302 30.081 -19.899 1.00 86.06 626 PHE A N 1
ATOM 5103 C CA . PHE A 1 626 ? 5.638 29.042 -20.872 1.00 86.06 626 PHE A CA 1
ATOM 5104 C C . PHE A 1 626 ? 7.008 28.390 -20.629 1.00 86.06 626 PHE A C 1
ATOM 5106 O O . PHE A 1 626 ? 7.117 27.168 -20.764 1.00 86.06 626 PHE A O 1
ATOM 5113 N N . LEU A 1 627 ? 8.025 29.192 -20.272 1.00 85.75 627 LEU A N 1
ATOM 5114 C CA . LEU A 1 627 ? 9.435 28.798 -20.103 1.00 85.75 627 LEU A CA 1
ATOM 5115 C C . LEU A 1 627 ? 9.684 28.025 -18.795 1.00 85.75 627 LEU A C 1
ATOM 5117 O O . LEU A 1 627 ? 10.488 28.421 -17.954 1.00 85.75 627 LEU A O 1
ATOM 5121 N N . PHE A 1 628 ? 8.972 26.916 -18.616 1.00 82.50 628 PHE A N 1
ATOM 5122 C CA . PHE A 1 628 ? 9.117 26.032 -17.464 1.00 82.50 628 PHE A CA 1
ATOM 5123 C C . PHE A 1 628 ? 10.554 25.487 -17.361 1.00 82.50 628 PHE A C 1
ATOM 5125 O O . PHE A 1 628 ? 11.130 25.104 -18.381 1.00 82.50 628 PHE A O 1
ATOM 5132 N N . ASP A 1 629 ? 11.120 25.466 -16.149 1.00 81.94 629 ASP A N 1
ATOM 5133 C CA . ASP A 1 629 ? 12.492 25.017 -15.809 1.00 81.94 629 ASP A CA 1
ATOM 5134 C C . ASP A 1 629 ? 13.646 25.866 -16.396 1.00 81.94 629 ASP A C 1
ATOM 5136 O O . ASP A 1 629 ? 14.747 25.863 -15.862 1.00 81.94 629 ASP A O 1
ATOM 5140 N N . VAL A 1 630 ? 13.392 26.659 -17.446 1.00 82.19 630 VAL A N 1
ATOM 5141 C CA . VAL A 1 630 ? 14.364 27.596 -18.052 1.00 82.19 630 VAL A CA 1
ATOM 5142 C C . VAL A 1 630 ? 14.286 28.984 -17.419 1.00 82.19 630 VAL A C 1
ATOM 5144 O O . VAL A 1 630 ? 15.293 29.681 -17.329 1.00 82.19 630 VAL A O 1
ATOM 5147 N N . TYR A 1 631 ? 13.095 29.408 -16.993 1.00 82.81 631 TYR A N 1
ATOM 5148 C CA . TYR A 1 631 ? 12.878 30.670 -16.295 1.00 82.81 631 TYR A CA 1
ATOM 5149 C C . TYR A 1 631 ? 12.428 30.414 -14.859 1.00 82.81 631 TYR A C 1
ATOM 5151 O O . TYR A 1 631 ? 11.353 29.860 -14.618 1.00 82.81 631 TYR A O 1
ATOM 5159 N N . ASP A 1 632 ? 13.240 30.853 -13.902 1.00 77.56 632 ASP A N 1
ATOM 5160 C CA . ASP A 1 632 ? 12.915 30.762 -12.485 1.00 77.56 632 ASP A CA 1
ATOM 5161 C C . ASP A 1 632 ? 12.095 31.988 -12.052 1.00 77.56 632 ASP A C 1
ATOM 5163 O O . ASP A 1 632 ? 12.565 33.128 -12.082 1.00 77.56 632 ASP A O 1
ATOM 5167 N N . LEU A 1 633 ? 10.853 31.742 -11.628 1.00 74.44 633 LEU A N 1
ATOM 5168 C CA . LEU A 1 633 ? 9.914 32.770 -11.178 1.00 74.44 633 LEU A CA 1
ATOM 5169 C C . LEU A 1 633 ? 10.312 33.405 -9.838 1.00 74.44 633 LEU A C 1
ATOM 5171 O O . LEU A 1 633 ? 9.913 34.539 -9.571 1.00 74.44 633 LEU A O 1
ATOM 5175 N N . GLU A 1 634 ? 11.070 32.701 -8.992 1.00 75.00 634 GLU A N 1
ATOM 5176 C CA . GLU A 1 634 ? 11.491 33.202 -7.680 1.00 75.00 634 GLU A CA 1
ATOM 5177 C C . GLU A 1 634 ? 12.711 34.115 -7.796 1.00 75.00 634 GLU A C 1
ATOM 5179 O O . GLU A 1 634 ? 12.757 35.186 -7.183 1.00 75.00 634 GLU A O 1
ATOM 5184 N N . THR A 1 635 ? 13.700 33.711 -8.596 1.00 77.06 635 THR A N 1
ATOM 5185 C CA . THR A 1 635 ? 14.930 34.492 -8.794 1.00 77.06 635 THR A CA 1
ATOM 5186 C C . THR A 1 635 ? 14.845 35.471 -9.964 1.00 77.06 635 THR A C 1
ATOM 5188 O O . THR A 1 635 ? 15.656 36.398 -10.043 1.00 77.06 635 THR A O 1
ATOM 5191 N N . GLY A 1 636 ? 13.868 35.297 -10.859 1.00 76.00 636 GLY A N 1
ATOM 5192 C CA . GLY A 1 636 ? 13.685 36.099 -12.067 1.00 76.00 636 GLY A CA 1
ATOM 5193 C C . GLY A 1 636 ? 14.802 35.919 -13.095 1.00 76.00 636 GLY A C 1
ATOM 5194 O O . GLY A 1 636 ? 14.970 36.793 -13.947 1.00 76.00 636 GLY A O 1
ATOM 5195 N N . LYS A 1 637 ? 15.585 34.838 -12.996 1.00 82.25 637 LYS A N 1
ATOM 5196 C CA . LYS A 1 637 ? 16.724 34.546 -13.872 1.00 82.25 637 LYS A CA 1
ATOM 5197 C C . LYS A 1 637 ? 16.380 33.477 -14.902 1.00 82.25 637 LYS A C 1
ATOM 5199 O O . LYS A 1 637 ? 15.566 32.593 -14.651 1.00 82.25 637 LYS A O 1
ATOM 5204 N N . ILE A 1 638 ? 17.033 33.584 -16.053 1.00 81.31 638 ILE A N 1
ATOM 5205 C CA . ILE A 1 638 ? 17.000 32.583 -17.116 1.00 81.31 638 ILE A CA 1
ATOM 5206 C C . ILE A 1 638 ? 18.245 31.712 -16.971 1.00 81.31 638 ILE A C 1
ATOM 5208 O O . ILE A 1 638 ? 19.350 32.237 -16.818 1.00 81.31 638 ILE A O 1
ATOM 5212 N N . ASP A 1 639 ? 18.052 30.401 -16.992 1.00 78.25 639 ASP A N 1
ATOM 5213 C CA . ASP A 1 639 ? 19.134 29.427 -16.940 1.00 78.25 639 ASP A CA 1
ATOM 5214 C C . ASP A 1 639 ? 20.044 29.539 -18.179 1.00 78.25 639 ASP A C 1
ATOM 5216 O O . ASP A 1 639 ? 19.560 29.730 -19.296 1.00 78.25 639 ASP A O 1
ATOM 5220 N N . GLU A 1 640 ? 21.363 29.462 -17.974 1.00 77.31 640 GLU A N 1
ATOM 5221 C CA . GLU A 1 640 ? 22.414 29.680 -18.995 1.00 77.31 640 GLU A CA 1
ATOM 5222 C C . GLU A 1 640 ? 22.378 31.056 -19.709 1.00 77.31 640 GLU A C 1
ATOM 5224 O O . GLU A 1 640 ? 22.868 31.211 -20.831 1.00 77.31 640 GLU A O 1
ATOM 5229 N N . ASP A 1 641 ? 21.813 32.083 -19.058 1.00 80.19 641 ASP A N 1
ATOM 5230 C CA . ASP A 1 641 ? 21.669 33.480 -19.516 1.00 80.19 641 ASP A CA 1
ATOM 5231 C C . ASP A 1 641 ? 20.824 33.693 -20.797 1.00 80.19 641 ASP A C 1
ATOM 5233 O O . ASP A 1 641 ? 20.403 34.820 -21.061 1.00 80.19 641 ASP A O 1
ATOM 5237 N N . SER A 1 642 ? 20.579 32.665 -21.616 1.00 87.94 642 SER A N 1
ATOM 5238 C CA . SER A 1 642 ? 19.819 32.741 -22.871 1.00 87.94 642 SER A CA 1
ATOM 5239 C C . SER A 1 642 ? 19.408 31.345 -23.374 1.00 87.94 642 SER A C 1
ATOM 5241 O O . SER A 1 642 ? 19.918 30.322 -22.919 1.00 87.94 642 SER A O 1
ATOM 5243 N N . PHE A 1 643 ? 18.490 31.285 -24.341 1.00 91.19 643 PHE A N 1
ATOM 5244 C CA . PHE A 1 643 ? 17.944 30.037 -24.884 1.00 91.19 643 PHE A CA 1
ATOM 5245 C C . PHE A 1 643 ? 17.762 30.088 -26.409 1.00 91.19 643 PHE A C 1
ATOM 5247 O O . PHE A 1 643 ? 17.791 31.147 -27.045 1.00 91.19 643 PHE A O 1
ATOM 5254 N N . ILE A 1 644 ? 17.556 28.913 -27.002 1.00 91.94 644 ILE A N 1
ATOM 5255 C CA . ILE A 1 644 ? 17.298 28.714 -28.432 1.00 91.94 644 ILE A CA 1
ATOM 5256 C C . ILE A 1 644 ? 15.946 28.015 -28.575 1.00 91.94 644 ILE A C 1
ATOM 5258 O O . ILE A 1 644 ? 15.681 27.060 -27.856 1.00 91.94 644 ILE A O 1
ATOM 5262 N N . ILE A 1 645 ? 15.096 28.452 -29.503 1.00 90.94 645 ILE A N 1
ATOM 5263 C CA . ILE A 1 645 ? 13.816 27.798 -29.809 1.00 90.94 645 ILE A CA 1
ATOM 5264 C C . ILE A 1 645 ? 13.916 27.091 -31.163 1.00 90.94 645 ILE A C 1
ATOM 5266 O O . ILE A 1 645 ? 14.290 27.707 -32.165 1.00 90.94 645 ILE A O 1
ATOM 5270 N N . GLY A 1 646 ? 13.542 25.813 -31.199 1.00 90.88 646 GLY A N 1
ATOM 5271 C CA . GLY A 1 646 ? 13.465 24.984 -32.402 1.00 90.88 646 GLY A CA 1
ATOM 5272 C C . GLY A 1 646 ? 12.093 24.330 -32.593 1.00 90.88 646 GLY A C 1
ATOM 5273 O O . GLY A 1 646 ? 11.306 24.206 -31.651 1.00 90.88 646 GLY A O 1
ATOM 5274 N N . ASP A 1 647 ? 11.806 23.898 -33.823 1.00 89.31 647 ASP A N 1
ATOM 5275 C CA . ASP A 1 647 ? 10.583 23.159 -34.154 1.00 89.31 647 ASP A CA 1
ATOM 5276 C C . ASP A 1 647 ? 10.757 21.658 -33.899 1.00 89.31 647 ASP A C 1
ATOM 5278 O O . ASP A 1 647 ? 11.743 21.057 -34.322 1.00 89.31 647 ASP A O 1
ATOM 5282 N N . ILE A 1 648 ? 9.765 21.029 -33.269 1.00 86.88 648 ILE A N 1
ATOM 5283 C CA . ILE A 1 648 ? 9.706 19.578 -33.050 1.00 86.88 648 ILE A CA 1
ATOM 5284 C C . ILE A 1 648 ? 9.871 18.757 -34.335 1.00 86.88 648 ILE A C 1
ATOM 5286 O O . ILE A 1 648 ? 10.310 17.618 -34.284 1.00 86.88 648 ILE A O 1
ATOM 5290 N N . LYS A 1 649 ? 9.572 19.319 -35.509 1.00 86.06 649 LYS A N 1
ATOM 5291 C CA . LYS A 1 649 ? 9.762 18.636 -36.800 1.00 86.06 649 LYS A CA 1
ATOM 5292 C C . LYS A 1 649 ? 11.228 18.390 -37.176 1.00 86.06 649 LYS A C 1
ATOM 5294 O O . LYS A 1 649 ? 11.471 17.563 -38.058 1.00 86.06 649 LYS A O 1
ATOM 5299 N N . ASP A 1 650 ? 12.161 19.122 -36.572 1.00 85.50 650 ASP A N 1
ATOM 5300 C CA . ASP A 1 650 ? 13.594 19.073 -36.885 1.00 85.50 650 ASP A CA 1
ATOM 5301 C C . ASP A 1 650 ? 14.402 18.287 -35.829 1.00 85.50 650 ASP A C 1
ATOM 5303 O O . ASP A 1 650 ? 15.595 18.025 -36.013 1.00 85.50 650 ASP A O 1
ATOM 5307 N N . PHE A 1 651 ? 13.754 17.863 -34.736 1.00 83.31 651 PHE A N 1
ATOM 5308 C CA . PHE A 1 651 ? 14.369 17.141 -33.621 1.00 83.31 651 PHE A CA 1
ATOM 5309 C C . PHE A 1 651 ? 13.576 15.873 -33.278 1.00 83.31 651 PHE A C 1
ATOM 5311 O O . PHE A 1 651 ? 12.353 15.866 -33.280 1.00 83.31 651 PHE A O 1
ATOM 5318 N N . ASP A 1 652 ? 14.278 14.786 -32.965 1.00 75.81 652 ASP A N 1
ATOM 5319 C CA . ASP A 1 652 ? 13.662 13.515 -32.570 1.00 75.81 652 ASP A CA 1
ATOM 5320 C C . ASP A 1 652 ? 13.380 13.504 -31.053 1.00 75.81 652 ASP A C 1
ATOM 5322 O O . ASP A 1 652 ? 14.226 13.931 -30.259 1.00 75.81 652 ASP A O 1
ATOM 5326 N N . TYR A 1 653 ? 12.196 13.007 -30.664 1.00 70.69 653 TYR A N 1
ATOM 5327 C CA . TYR A 1 653 ? 11.728 12.883 -29.279 1.00 70.69 653 TYR A CA 1
ATOM 5328 C C . TYR A 1 653 ? 12.723 12.158 -28.368 1.00 70.69 653 TYR A C 1
ATOM 5330 O O . TYR A 1 653 ? 12.827 12.501 -27.194 1.00 70.69 653 TYR A O 1
ATOM 5338 N N . ASN A 1 654 ? 13.492 11.205 -28.898 1.00 68.12 654 ASN A N 1
ATOM 5339 C CA . ASN A 1 654 ? 14.464 10.435 -28.116 1.00 68.12 654 ASN A CA 1
ATOM 5340 C C . ASN A 1 654 ? 15.673 11.255 -27.637 1.00 68.12 654 ASN A C 1
ATOM 5342 O O . ASN A 1 654 ? 16.397 10.821 -26.742 1.00 68.12 654 ASN A O 1
ATOM 5346 N N . PHE A 1 655 ? 15.912 12.432 -28.220 1.00 72.81 655 PHE A N 1
ATOM 5347 C CA . PHE A 1 655 ? 17.062 13.280 -27.891 1.00 72.81 655 PHE A CA 1
ATOM 5348 C C . PHE A 1 655 ? 16.707 14.478 -27.004 1.00 72.81 655 PHE A C 1
ATOM 5350 O O . PHE A 1 655 ? 17.602 15.261 -26.681 1.00 72.81 655 PHE A O 1
ATOM 5357 N N . ILE A 1 656 ? 15.436 14.636 -26.624 1.00 84.50 656 ILE A N 1
ATOM 5358 C CA . ILE A 1 656 ? 14.921 15.780 -25.862 1.00 84.50 656 ILE A CA 1
ATOM 5359 C C . ILE A 1 656 ? 14.212 15.321 -24.585 1.00 84.50 656 ILE A C 1
ATOM 5361 O O . ILE A 1 656 ? 13.455 14.353 -24.586 1.00 84.50 656 ILE A O 1
ATOM 5365 N N . SER A 1 657 ? 14.419 16.047 -23.488 1.00 86.06 657 SER A N 1
ATOM 5366 C CA . SER A 1 657 ? 13.704 15.812 -22.232 1.00 86.06 657 SER A CA 1
ATOM 5367 C C . SER A 1 657 ? 12.367 16.542 -22.268 1.00 86.06 657 SER A C 1
ATOM 5369 O O . SER A 1 657 ? 12.316 17.765 -22.152 1.00 86.06 657 SER A O 1
ATOM 5371 N N . ILE A 1 658 ? 11.274 15.803 -22.447 1.00 88.44 658 ILE A N 1
ATOM 5372 C CA . ILE A 1 658 ? 9.925 16.371 -22.534 1.00 88.44 658 ILE A CA 1
ATOM 5373 C C . ILE A 1 658 ? 9.404 16.655 -21.126 1.00 88.44 658 ILE A C 1
ATOM 5375 O O . ILE A 1 658 ? 9.079 15.725 -20.400 1.00 88.44 658 ILE A O 1
ATOM 5379 N N . LEU A 1 659 ? 9.301 17.919 -20.721 1.00 88.25 659 LEU A N 1
ATOM 5380 C CA . LEU A 1 659 ? 8.868 18.265 -19.358 1.00 88.25 659 LEU A CA 1
ATOM 5381 C C . LEU A 1 659 ? 7.363 18.521 -19.244 1.00 88.25 659 LEU A C 1
ATOM 5383 O O . LEU A 1 659 ? 6.781 18.345 -18.173 1.00 88.25 659 LEU A O 1
ATOM 5387 N N . LYS A 1 660 ? 6.738 18.952 -20.342 1.00 91.19 660 LYS A N 1
ATOM 5388 C CA . LYS A 1 660 ? 5.342 19.391 -20.364 1.00 91.19 660 LYS A CA 1
ATOM 5389 C C . LYS A 1 660 ? 4.687 19.069 -21.705 1.00 91.19 660 LYS A C 1
ATOM 5391 O O . LYS A 1 660 ? 5.315 19.187 -22.759 1.00 91.19 660 LYS A O 1
ATOM 5396 N 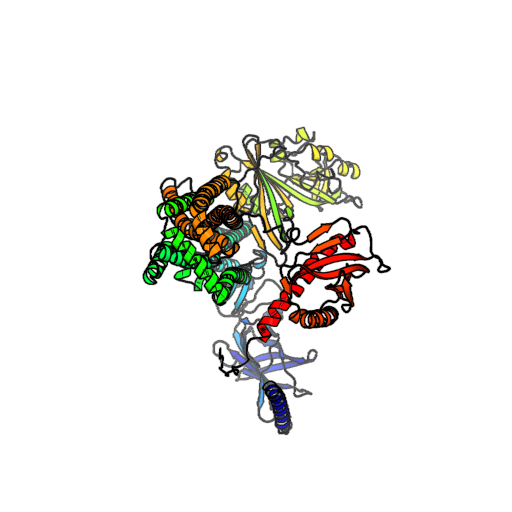N . VAL A 1 661 ? 3.417 18.680 -21.655 1.00 90.19 661 VAL A N 1
ATOM 5397 C CA . VAL A 1 661 ? 2.563 18.432 -22.825 1.00 90.19 661 VAL A CA 1
ATOM 5398 C C . VAL A 1 661 ? 1.291 19.268 -22.708 1.00 90.19 661 VAL A C 1
ATOM 5400 O O . VAL A 1 661 ? 0.596 19.182 -21.700 1.00 90.19 661 VAL A O 1
ATOM 5403 N N . SER A 1 662 ? 0.974 20.039 -23.747 1.00 90.81 662 SER A N 1
ATOM 5404 C CA . SER A 1 662 ? -0.225 20.884 -23.825 1.00 90.81 662 SER A CA 1
ATOM 5405 C C . SER A 1 662 ? -1.162 20.345 -24.905 1.00 90.81 662 SER A C 1
ATOM 5407 O O . SER A 1 662 ? -0.743 20.135 -26.041 1.00 90.81 662 SER A O 1
ATOM 5409 N N . ILE A 1 663 ? -2.425 20.111 -24.564 1.00 90.38 663 ILE A N 1
ATOM 5410 C CA . ILE A 1 663 ? -3.427 19.441 -25.401 1.00 90.38 663 ILE A CA 1
ATOM 5411 C C . ILE A 1 663 ? -4.672 20.319 -25.492 1.00 90.38 663 ILE A C 1
ATOM 5413 O O . ILE A 1 663 ? -5.170 20.793 -24.473 1.00 90.38 663 ILE A O 1
ATOM 5417 N N . VAL A 1 664 ? -5.211 20.484 -26.697 1.00 88.38 664 VAL A N 1
ATOM 5418 C CA . VAL A 1 664 ? -6.539 21.067 -26.940 1.00 88.38 664 VAL A CA 1
ATOM 5419 C C . VAL A 1 664 ? -7.502 19.941 -27.298 1.00 88.38 664 VAL A C 1
ATOM 5421 O O . VAL A 1 664 ? -7.168 19.047 -28.083 1.00 88.38 664 VAL A O 1
ATOM 5424 N N . LEU A 1 665 ? -8.682 19.961 -26.682 1.00 85.81 665 LEU A N 1
ATOM 5425 C CA . LEU A 1 665 ? -9.683 18.907 -26.823 1.00 85.81 665 LEU A CA 1
ATOM 5426 C C . LEU A 1 665 ? -10.705 19.248 -27.898 1.00 85.81 665 LEU A C 1
ATOM 5428 O O . LEU A 1 665 ? -11.071 20.405 -28.070 1.00 85.81 665 LEU A O 1
ATOM 5432 N N . ARG A 1 666 ? -11.225 18.210 -28.558 1.00 82.81 666 ARG A N 1
ATOM 5433 C CA . ARG A 1 666 ? -12.350 18.352 -29.488 1.00 82.81 666 ARG A CA 1
ATOM 5434 C C . ARG A 1 666 ? -13.629 18.680 -28.717 1.00 82.81 666 ARG A C 1
ATOM 5436 O O . ARG A 1 666 ? -13.974 17.968 -27.771 1.00 82.81 666 ARG A O 1
ATOM 5443 N N . ASP A 1 667 ? -14.402 19.647 -29.209 1.00 68.75 667 ASP A N 1
ATOM 5444 C CA . ASP A 1 667 ? -15.647 20.127 -28.581 1.00 68.75 667 ASP A CA 1
ATOM 5445 C C . ASP A 1 667 ? -16.635 19.013 -28.181 1.00 68.75 667 ASP A C 1
ATOM 5447 O O . ASP A 1 667 ? -17.305 19.111 -27.153 1.00 68.75 667 ASP A O 1
ATOM 5451 N N . GLN A 1 668 ? -16.706 17.922 -28.952 1.00 62.75 668 GLN A N 1
ATOM 5452 C CA . GLN A 1 668 ? -17.629 16.799 -28.724 1.00 62.75 668 GLN A CA 1
ATOM 5453 C C . GLN A 1 668 ? -17.354 16.012 -27.430 1.00 62.75 668 GLN A C 1
ATOM 5455 O O . GLN A 1 668 ? -18.274 15.408 -26.889 1.00 62.75 668 GLN A O 1
ATOM 5460 N N . HIS A 1 669 ? -16.121 16.042 -26.918 1.00 60.88 669 HIS A N 1
ATOM 5461 C CA . HIS A 1 669 ? -15.687 15.259 -25.752 1.00 60.88 669 HIS A CA 1
ATOM 5462 C C . HIS A 1 669 ? -15.604 16.091 -24.462 1.00 60.88 669 HIS A C 1
ATOM 5464 O O . HIS A 1 669 ? -15.211 15.589 -23.410 1.00 60.88 669 HIS A O 1
ATOM 5470 N N . THR A 1 670 ? -16.013 17.362 -24.512 1.00 60.69 670 THR A N 1
ATOM 5471 C CA . THR A 1 670 ? -16.022 18.263 -23.347 1.00 60.69 670 THR A CA 1
ATOM 5472 C C . THR A 1 670 ? -17.036 17.859 -22.270 1.00 60.69 670 THR A C 1
ATOM 5474 O O . THR A 1 670 ? -16.942 18.325 -21.139 1.00 60.69 670 THR A O 1
ATOM 5477 N N . GLN A 1 671 ? -17.987 16.970 -22.575 1.00 59.59 671 GLN A N 1
ATOM 5478 C CA . GLN A 1 671 ? -18.951 16.449 -21.596 1.00 59.59 671 GLN A CA 1
ATOM 5479 C C . GLN A 1 671 ? -18.398 15.265 -20.776 1.00 59.59 671 GLN A C 1
ATOM 5481 O O . GLN A 1 671 ? -18.819 15.083 -19.635 1.00 59.59 671 GLN A O 1
ATOM 5486 N N . ASP A 1 672 ? -17.391 14.550 -21.295 1.00 67.38 672 ASP A N 1
ATOM 5487 C CA . ASP A 1 672 ? -16.788 13.354 -20.678 1.00 67.38 672 ASP A CA 1
ATOM 5488 C C . ASP A 1 672 ? -15.398 13.621 -20.073 1.00 67.38 672 ASP A C 1
ATOM 5490 O O . ASP A 1 672 ? -14.604 12.707 -19.843 1.00 67.38 672 ASP A O 1
ATOM 5494 N N . LEU A 1 673 ? -15.091 14.886 -19.766 1.00 71.69 673 LEU A N 1
ATOM 5495 C CA . LEU A 1 673 ? -13.796 15.322 -19.224 1.00 71.69 673 LEU A CA 1
ATOM 5496 C C . LEU A 1 673 ? -13.316 14.484 -18.039 1.00 71.69 673 LEU A C 1
ATOM 5498 O O . LEU A 1 673 ? -12.138 14.147 -17.963 1.00 71.69 673 LEU A O 1
ATOM 5502 N N . ASN A 1 674 ? -14.225 14.110 -17.136 1.00 69.50 674 ASN A N 1
ATOM 5503 C CA . ASN A 1 674 ? -13.871 13.308 -15.969 1.00 69.50 674 ASN A CA 1
ATOM 5504 C C . ASN A 1 674 ? -13.334 11.924 -16.357 1.00 69.50 674 ASN A C 1
ATOM 5506 O O . ASN A 1 674 ? -12.375 11.451 -15.756 1.00 69.50 674 ASN A O 1
ATOM 5510 N N . GLN A 1 675 ? -13.921 11.287 -17.369 1.00 68.94 675 GLN A N 1
ATOM 5511 C CA . GLN A 1 675 ? -13.475 9.977 -17.833 1.00 68.94 675 GLN A CA 1
ATOM 5512 C C . GLN A 1 675 ? -12.088 10.070 -18.476 1.00 68.94 675 GLN A C 1
ATOM 5514 O O . GLN A 1 675 ? -11.227 9.241 -18.195 1.00 68.94 675 GLN A O 1
ATOM 5519 N N . ILE A 1 676 ? -11.851 11.121 -19.267 1.00 73.50 676 ILE A N 1
ATOM 5520 C CA . ILE A 1 676 ? -10.562 11.352 -19.930 1.00 73.50 676 ILE A CA 1
ATOM 5521 C C . ILE A 1 676 ? -9.464 11.632 -18.896 1.00 73.50 676 ILE A C 1
ATOM 5523 O O . ILE A 1 676 ? -8.369 11.087 -18.995 1.00 73.50 676 ILE A O 1
ATOM 5527 N N . ILE A 1 677 ? -9.749 12.442 -17.871 1.00 74.25 677 ILE A N 1
ATOM 5528 C CA . ILE A 1 677 ? -8.792 12.715 -16.790 1.00 74.25 677 ILE A CA 1
ATOM 5529 C C . ILE A 1 677 ? -8.455 11.427 -16.034 1.00 74.25 677 ILE A C 1
ATOM 5531 O O . ILE A 1 677 ? -7.281 11.176 -15.781 1.00 74.25 677 ILE A O 1
ATOM 5535 N N . GLU A 1 678 ? -9.445 10.597 -15.687 1.00 70.12 678 GLU A N 1
ATOM 5536 C CA . GLU A 1 678 ? -9.190 9.325 -14.998 1.00 70.12 678 GLU A CA 1
ATOM 5537 C C . GLU A 1 678 ? -8.326 8.380 -15.834 1.00 70.12 678 GLU A C 1
ATOM 5539 O O . GLU A 1 678 ? -7.404 7.761 -15.299 1.00 70.12 678 GLU A O 1
ATOM 5544 N N . GLU A 1 679 ? -8.593 8.294 -17.135 1.00 69.94 679 GLU A N 1
ATOM 5545 C CA . GLU A 1 679 ? -7.820 7.480 -18.067 1.00 69.94 679 GLU A CA 1
ATOM 5546 C C . GLU A 1 679 ? -6.369 7.968 -18.157 1.00 69.94 679 GLU A C 1
ATOM 5548 O O . GLU A 1 679 ? -5.444 7.198 -17.884 1.00 69.94 679 GLU A O 1
ATOM 5553 N N . VAL A 1 680 ? -6.161 9.264 -18.414 1.00 75.06 680 VAL A N 1
ATOM 5554 C CA . VAL A 1 680 ? -4.826 9.877 -18.484 1.00 75.06 680 VAL A CA 1
ATOM 5555 C C . VAL A 1 680 ? -4.077 9.719 -17.160 1.00 75.06 680 VAL A C 1
ATOM 5557 O O . VAL A 1 680 ? -2.923 9.295 -17.152 1.00 75.06 680 VAL A O 1
ATOM 5560 N N . GLN A 1 681 ? -4.714 9.999 -16.022 1.00 73.00 681 GLN A N 1
ATOM 5561 C CA . GLN A 1 681 ? -4.082 9.850 -14.709 1.00 73.00 681 GLN A CA 1
ATOM 5562 C C . GLN A 1 681 ? -3.707 8.404 -14.403 1.00 73.00 681 GLN A C 1
ATOM 5564 O O . GLN A 1 681 ? -2.629 8.168 -13.862 1.00 73.00 681 GLN A O 1
ATOM 5569 N N . SER A 1 682 ? -4.567 7.443 -14.750 1.00 64.69 682 SER A N 1
ATOM 5570 C CA . SER A 1 682 ? -4.280 6.022 -14.538 1.00 64.69 682 SER A CA 1
ATOM 5571 C C . SER A 1 682 ? -3.073 5.548 -15.345 1.00 64.69 682 SER A C 1
ATOM 5573 O O . SER A 1 682 ? -2.304 4.729 -14.857 1.00 64.69 682 SER A O 1
ATOM 5575 N N . PHE A 1 683 ? -2.865 6.117 -16.532 1.00 67.75 683 PHE A N 1
ATOM 5576 C CA . PHE A 1 683 ? -1.739 5.790 -17.397 1.00 67.75 683 PHE A CA 1
ATOM 5577 C C . PHE A 1 683 ? -0.395 6.280 -16.836 1.00 67.75 683 PHE A C 1
ATOM 5579 O O . PHE A 1 683 ? 0.610 5.581 -16.929 1.00 67.75 683 PHE A O 1
ATOM 5586 N N . GLY A 1 684 ? -0.370 7.479 -16.244 1.00 64.69 684 GLY A N 1
ATOM 5587 C CA . GLY A 1 684 ? 0.852 8.082 -15.695 1.00 64.69 684 GLY A CA 1
ATOM 5588 C C . GLY A 1 684 ? 1.189 7.687 -14.258 1.00 64.69 684 GLY A C 1
ATOM 5589 O O . GLY A 1 684 ? 2.210 8.149 -13.740 1.00 64.69 684 GLY A O 1
ATOM 5590 N N . LEU A 1 685 ? 0.329 6.909 -13.596 1.00 68.25 685 LEU A N 1
ATOM 5591 C CA . LEU A 1 685 ? 0.489 6.523 -12.199 1.00 68.25 685 LEU A CA 1
ATOM 5592 C C . LEU A 1 685 ? 1.428 5.315 -12.079 1.00 68.25 685 LEU A C 1
ATOM 5594 O O . LEU A 1 685 ? 1.128 4.227 -12.552 1.00 68.25 685 LEU A O 1
ATOM 5598 N N . ASP A 1 686 ? 2.549 5.494 -11.392 1.00 64.44 686 ASP A N 1
ATOM 5599 C CA . ASP A 1 686 ? 3.491 4.425 -11.057 1.00 64.44 686 ASP A CA 1
ATOM 5600 C C . ASP A 1 686 ? 3.954 4.622 -9.616 1.00 64.44 686 ASP A C 1
ATOM 5602 O O . ASP A 1 686 ? 4.372 5.711 -9.237 1.00 64.44 686 ASP A O 1
ATOM 5606 N N . PHE A 1 687 ? 3.881 3.595 -8.780 1.00 62.69 687 PHE A N 1
ATOM 5607 C CA . PHE A 1 687 ? 4.333 3.682 -7.396 1.00 62.69 687 PHE A CA 1
ATOM 5608 C C . PHE A 1 687 ? 5.218 2.489 -7.066 1.00 62.69 687 PHE A C 1
ATOM 5610 O O . PHE A 1 687 ? 4.967 1.361 -7.487 1.00 62.69 687 PHE A O 1
ATOM 5617 N N . GLY A 1 688 ? 6.260 2.742 -6.288 1.00 53.25 688 GLY A N 1
ATOM 5618 C CA . GLY A 1 688 ? 7.249 1.736 -5.948 1.00 53.25 688 GLY A CA 1
ATOM 5619 C C . GLY A 1 688 ? 8.064 2.145 -4.735 1.00 53.25 688 GLY A C 1
ATOM 5620 O O . GLY A 1 688 ? 7.955 3.259 -4.225 1.00 53.25 688 GLY A O 1
ATOM 5621 N N . GLU A 1 689 ? 8.886 1.223 -4.252 1.00 52.88 689 GLU A N 1
ATOM 5622 C CA . GLU A 1 689 ? 9.753 1.449 -3.100 1.00 52.88 689 GLU A CA 1
ATOM 5623 C C . GLU A 1 689 ? 11.151 0.905 -3.409 1.00 52.88 689 GLU A C 1
ATOM 5625 O O . GLU A 1 689 ? 11.288 -0.163 -4.008 1.00 52.88 689 GLU A O 1
ATOM 5630 N N . THR A 1 690 ? 12.178 1.670 -3.047 1.00 56.66 690 THR A N 1
ATOM 5631 C CA . THR A 1 690 ? 13.588 1.255 -3.059 1.00 56.66 690 THR A CA 1
ATOM 5632 C C . THR A 1 690 ? 14.013 0.857 -1.644 1.00 56.66 690 THR A C 1
ATOM 5634 O O . THR A 1 690 ? 13.204 0.903 -0.720 1.00 56.66 690 THR A O 1
ATOM 5637 N N . ASP A 1 691 ? 15.281 0.495 -1.437 1.00 51.66 691 ASP A N 1
ATOM 5638 C CA . ASP A 1 691 ? 15.806 0.230 -0.088 1.00 51.66 691 ASP A CA 1
ATOM 5639 C C . ASP A 1 691 ? 15.817 1.494 0.810 1.00 51.66 691 ASP A C 1
ATOM 5641 O O . ASP A 1 691 ? 15.892 1.383 2.034 1.00 51.66 691 ASP A O 1
ATOM 5645 N N . GLU A 1 692 ? 15.713 2.696 0.225 1.00 54.66 692 GLU A N 1
ATOM 5646 C CA . GLU A 1 692 ? 15.903 3.983 0.917 1.00 54.66 692 GLU A CA 1
ATOM 5647 C C . GLU A 1 692 ? 14.655 4.884 0.941 1.00 54.66 692 GLU A C 1
ATOM 5649 O O . GLU A 1 692 ? 14.464 5.656 1.889 1.00 54.66 692 GLU A O 1
ATOM 5654 N N . TYR A 1 693 ? 13.778 4.798 -0.063 1.00 60.22 693 TYR A N 1
ATOM 5655 C CA . TYR A 1 693 ? 12.596 5.657 -0.165 1.00 60.22 693 TYR A CA 1
ATOM 5656 C C . TYR A 1 693 ? 11.415 4.985 -0.872 1.00 60.22 693 TYR A C 1
ATOM 5658 O O . TYR A 1 693 ? 11.571 4.150 -1.761 1.00 60.22 693 TYR A O 1
ATOM 5666 N N . SER A 1 694 ? 10.209 5.430 -0.525 1.00 60.81 694 SER A N 1
ATOM 5667 C CA . SER A 1 694 ? 8.999 5.180 -1.317 1.00 60.81 694 SER A CA 1
ATOM 5668 C C . SER A 1 694 ? 8.806 6.294 -2.341 1.00 60.81 694 SER A C 1
ATOM 5670 O O . SER A 1 694 ? 9.144 7.451 -2.068 1.00 60.81 694 SER A O 1
ATOM 5672 N N . TYR A 1 695 ? 8.283 5.965 -3.519 1.00 66.38 695 TYR A N 1
ATOM 5673 C CA . TYR A 1 695 ? 7.993 6.946 -4.552 1.00 66.38 695 TYR A CA 1
ATOM 5674 C C . TYR A 1 695 ? 6.632 6.732 -5.220 1.00 66.38 695 TYR A C 1
ATOM 5676 O O . TYR A 1 695 ? 6.163 5.608 -5.385 1.00 66.38 695 TYR A O 1
ATOM 5684 N N . ILE A 1 696 ? 6.010 7.837 -5.629 1.00 68.88 696 ILE A N 1
ATOM 5685 C CA . ILE A 1 696 ? 4.796 7.865 -6.451 1.00 68.88 696 ILE A CA 1
ATOM 5686 C C . ILE A 1 696 ? 5.063 8.803 -7.617 1.00 68.88 696 ILE A C 1
ATOM 5688 O O . ILE A 1 696 ? 5.306 9.984 -7.403 1.00 68.88 696 ILE A O 1
ATOM 5692 N N . LYS A 1 697 ? 5.007 8.297 -8.837 1.00 77.25 697 LYS A N 1
ATOM 5693 C CA . LYS A 1 697 ? 4.996 9.063 -10.078 1.00 77.25 697 LYS A CA 1
ATOM 5694 C C . LYS A 1 697 ? 3.552 9.174 -10.546 1.00 77.25 697 LYS A C 1
ATOM 5696 O O . LYS A 1 697 ? 2.805 8.206 -10.469 1.00 77.25 697 LYS A O 1
ATOM 5701 N N . THR A 1 698 ? 3.148 10.350 -10.990 1.00 78.25 698 THR A N 1
ATOM 5702 C CA . THR A 1 698 ? 1.811 10.597 -11.532 1.00 78.25 698 THR A CA 1
ATOM 5703 C C . THR A 1 698 ? 1.857 11.740 -12.533 1.00 78.25 698 THR A C 1
ATOM 5705 O O . THR A 1 698 ? 2.769 12.571 -12.506 1.00 78.25 698 THR A O 1
ATOM 5708 N N . PHE A 1 699 ? 0.834 11.840 -13.378 1.00 84.25 699 PHE A N 1
ATOM 5709 C CA . PHE A 1 699 ? 0.558 13.086 -14.077 1.00 84.25 699 PHE A CA 1
ATOM 5710 C C . PHE A 1 699 ? -0.127 14.091 -13.146 1.00 84.25 699 PHE A C 1
ATOM 5712 O O . PHE A 1 699 ? -1.103 13.778 -12.462 1.00 84.25 699 PHE A O 1
ATOM 5719 N N . SER A 1 700 ? 0.413 15.304 -13.127 1.00 84.75 700 SER A N 1
ATOM 5720 C CA . SER A 1 700 ? -0.203 16.509 -12.587 1.00 84.75 700 SER A CA 1
ATOM 5721 C C . SER A 1 700 ? -0.820 17.255 -13.762 1.00 84.75 700 SER A C 1
ATOM 5723 O O . SER A 1 700 ? -0.100 17.662 -14.675 1.00 84.75 700 SER A O 1
ATOM 5725 N N . MET A 1 701 ? -2.141 17.417 -13.758 1.00 86.00 701 MET A N 1
ATOM 5726 C CA . MET A 1 701 ? -2.880 17.979 -14.889 1.00 86.00 701 MET A CA 1
ATOM 5727 C C . MET A 1 701 ? -3.473 19.336 -14.519 1.00 86.00 701 MET A C 1
ATOM 5729 O O . MET A 1 701 ? -4.085 19.477 -13.462 1.00 86.00 701 MET A O 1
ATOM 5733 N N . GLN A 1 702 ? -3.330 20.322 -15.397 1.00 86.88 702 GLN A N 1
ATOM 5734 C CA . GLN A 1 702 ? -4.139 21.536 -15.387 1.00 86.88 702 GLN A CA 1
ATOM 5735 C C . GLN A 1 702 ? -5.232 21.381 -16.438 1.00 86.88 702 GLN A C 1
ATOM 5737 O O . GLN A 1 702 ? -4.952 21.244 -17.627 1.00 86.88 702 GLN A O 1
ATOM 5742 N N . VAL A 1 703 ? -6.475 21.336 -15.984 1.00 85.62 703 VAL A N 1
ATOM 5743 C CA . VAL A 1 703 ? -7.663 21.099 -16.793 1.00 85.62 703 VAL A CA 1
ATOM 5744 C C . VAL A 1 703 ? -8.339 22.431 -17.066 1.00 85.62 703 VAL A C 1
ATOM 5746 O O . VAL A 1 703 ? -8.730 23.134 -16.139 1.00 85.62 703 VAL A O 1
ATOM 5749 N N . ILE A 1 704 ? -8.476 22.776 -18.338 1.00 85.31 704 ILE A N 1
ATOM 5750 C CA . ILE A 1 704 ? -9.094 24.017 -18.791 1.00 85.31 704 ILE A CA 1
ATOM 5751 C C . ILE A 1 704 ? -10.513 23.697 -19.230 1.00 85.31 704 ILE A C 1
ATOM 5753 O O . ILE A 1 704 ? -10.712 22.871 -20.122 1.00 85.31 704 ILE A O 1
ATOM 5757 N N . THR A 1 705 ? -11.499 24.339 -18.609 1.00 80.94 705 THR A N 1
ATOM 5758 C CA . THR A 1 705 ? -12.909 24.193 -18.988 1.00 80.94 705 THR A CA 1
ATOM 5759 C C . THR A 1 705 ? -13.653 25.489 -18.722 1.00 80.94 705 THR A C 1
ATOM 5761 O O . THR A 1 705 ? -13.544 26.038 -17.623 1.00 80.94 705 THR A O 1
ATOM 5764 N N . GLN A 1 706 ? -14.448 25.961 -19.685 1.00 73.12 706 GLN A N 1
ATOM 5765 C CA . GLN A 1 706 ? -15.329 27.127 -19.502 1.00 73.12 706 GLN A CA 1
ATOM 5766 C C . GLN A 1 706 ? -14.584 28.347 -18.921 1.00 73.12 706 GLN A C 1
ATOM 5768 O O . GLN A 1 706 ? -15.063 28.995 -17.994 1.00 73.12 706 GLN A O 1
ATOM 5773 N N . GLN A 1 707 ? -13.383 28.631 -19.441 1.00 71.75 707 GLN A N 1
ATOM 5774 C CA . GLN A 1 707 ? -12.513 29.740 -19.013 1.00 71.75 707 GLN A CA 1
ATOM 5775 C C . GLN A 1 707 ? -12.000 29.671 -17.565 1.00 71.75 707 GLN A C 1
ATOM 5777 O O . GLN A 1 707 ? -11.518 30.664 -17.019 1.00 71.75 707 GLN A O 1
ATOM 5782 N N . THR A 1 708 ? -12.045 28.495 -16.945 1.00 79.19 708 THR A N 1
ATOM 5783 C CA . THR A 1 708 ? -11.444 28.248 -15.632 1.00 79.19 708 THR A CA 1
ATOM 5784 C C . THR A 1 708 ? -10.415 27.133 -15.719 1.00 79.19 708 THR A C 1
ATOM 5786 O O . THR A 1 708 ? -10.567 26.193 -16.500 1.00 79.19 708 THR A O 1
ATOM 5789 N N . VAL A 1 709 ? -9.350 27.267 -14.930 1.00 80.88 709 VAL A N 1
ATOM 5790 C CA . VAL A 1 709 ? -8.277 26.278 -14.840 1.00 80.88 709 VAL A CA 1
ATOM 5791 C C . VAL A 1 709 ? -8.409 25.544 -13.518 1.00 80.88 709 VAL A C 1
ATOM 5793 O O . VAL A 1 709 ? -8.439 26.159 -12.451 1.00 80.88 709 VAL A O 1
ATOM 5796 N N . TYR A 1 710 ? -8.472 24.225 -13.589 1.00 81.38 710 TYR A N 1
ATOM 5797 C CA . TYR A 1 710 ? -8.518 23.336 -12.444 1.00 81.38 710 TYR A CA 1
ATOM 5798 C C . TYR A 1 710 ? -7.212 22.561 -12.352 1.00 81.38 710 TYR A C 1
ATOM 5800 O O . TYR A 1 710 ? -6.825 21.885 -13.301 1.00 81.38 710 TYR A O 1
ATOM 5808 N N . SER A 1 711 ? -6.532 22.609 -11.212 1.00 78.12 711 SER A N 1
ATOM 5809 C CA . SER A 1 711 ? -5.446 21.675 -10.941 1.00 78.12 711 SER A CA 1
ATOM 5810 C C . SER A 1 711 ? -6.022 20.351 -10.451 1.00 78.12 711 SER A C 1
ATOM 5812 O O . SER A 1 711 ? -6.865 20.301 -9.549 1.00 78.12 711 SER A O 1
ATOM 5814 N N . VAL A 1 712 ? -5.564 19.268 -11.073 1.00 75.06 712 VAL A N 1
ATOM 5815 C CA . VAL A 1 712 ? -5.906 17.898 -10.708 1.00 75.06 712 VAL A CA 1
ATOM 5816 C C . VAL A 1 712 ? -4.616 17.164 -10.374 1.00 75.06 712 VAL A C 1
ATOM 5818 O O . VAL A 1 712 ? -3.799 16.859 -11.246 1.00 75.06 712 VAL A O 1
ATOM 5821 N N . GLU A 1 713 ? -4.446 16.862 -9.090 1.00 64.19 713 GLU A N 1
ATOM 5822 C CA . GLU A 1 713 ? -3.367 16.012 -8.597 1.00 64.19 713 GLU A CA 1
ATOM 5823 C C . GLU A 1 713 ? -3.954 14.687 -8.097 1.00 64.19 713 GLU A C 1
ATOM 5825 O O . GLU A 1 713 ? -4.878 14.661 -7.280 1.00 64.19 713 GLU A O 1
ATOM 5830 N N . SER A 1 714 ? -3.400 13.565 -8.563 1.00 56.84 714 SER A N 1
ATOM 5831 C CA . SER A 1 714 ? -3.687 12.255 -7.977 1.00 56.84 714 SER A CA 1
ATOM 5832 C C . SER A 1 714 ? -2.956 12.136 -6.644 1.00 56.84 714 SER A C 1
ATOM 5834 O O . SER A 1 714 ? -1.806 11.711 -6.576 1.00 56.84 714 SER A O 1
ATOM 5836 N N . THR A 1 715 ? -3.617 12.532 -5.561 1.00 45.38 715 THR A N 1
ATOM 5837 C CA . THR A 1 715 ? -3.158 12.162 -4.218 1.00 45.38 715 THR A CA 1
ATOM 5838 C C . THR A 1 715 ? -3.623 10.737 -3.935 1.00 45.38 715 THR A C 1
ATOM 5840 O O . THR A 1 715 ? -4.703 10.331 -4.375 1.00 45.38 715 THR A O 1
ATOM 5843 N N . THR A 1 716 ? -2.829 9.956 -3.197 1.00 40.97 716 THR A N 1
ATOM 5844 C CA . THR A 1 716 ? -3.326 8.689 -2.652 1.00 40.97 716 THR A CA 1
ATOM 5845 C C . THR A 1 716 ? -4.642 8.964 -1.927 1.00 40.97 716 THR A C 1
ATOM 5847 O O . THR A 1 716 ? -4.752 9.997 -1.259 1.00 40.97 716 THR A O 1
ATOM 5850 N N . PRO A 1 717 ? -5.659 8.091 -2.051 1.00 35.66 717 PRO A N 1
ATOM 5851 C CA . PRO A 1 717 ? -6.826 8.178 -1.198 1.00 35.66 717 PRO A CA 1
ATOM 5852 C C . PRO A 1 717 ? -6.319 7.944 0.220 1.00 35.66 717 PRO A C 1
ATOM 5854 O O . PRO A 1 717 ? -6.188 6.809 0.680 1.00 35.66 717 PRO A O 1
ATOM 5857 N N . SER A 1 718 ? -5.958 9.023 0.911 1.00 32.16 718 SER A N 1
ATOM 5858 C CA . SER A 1 718 ? -5.815 8.984 2.344 1.00 32.16 718 SER A CA 1
ATOM 5859 C C . SER A 1 718 ? -7.166 8.486 2.820 1.00 32.16 718 SER A C 1
ATOM 5861 O O . SER A 1 718 ? -8.223 9.015 2.471 1.00 32.16 718 SER A O 1
ATOM 5863 N N . THR A 1 719 ? -7.153 7.361 3.524 1.00 34.34 719 THR A N 1
ATOM 5864 C CA . THR A 1 719 ? -8.337 6.904 4.227 1.00 34.34 719 THR A CA 1
ATOM 5865 C C . THR A 1 719 ? -8.656 8.012 5.215 1.00 34.34 719 THR A C 1
ATOM 5867 O O . THR A 1 719 ? -8.036 8.099 6.277 1.00 34.34 719 THR A O 1
ATOM 5870 N N . PHE A 1 720 ? -9.551 8.917 4.825 1.00 33.62 720 PHE A N 1
ATOM 5871 C CA . PHE A 1 720 ? -10.091 9.962 5.669 1.00 33.62 720 PHE A CA 1
ATOM 5872 C C . PHE A 1 720 ? -10.918 9.258 6.744 1.00 33.62 720 PHE A C 1
ATOM 5874 O O . PHE A 1 720 ? -12.136 9.159 6.666 1.00 33.62 720 PHE A O 1
ATOM 5881 N N . VAL A 1 721 ? -10.243 8.731 7.768 1.00 37.84 721 VAL A N 1
ATOM 5882 C CA . VAL A 1 721 ? -10.894 8.216 8.980 1.00 37.84 721 VAL A CA 1
ATOM 5883 C C . VAL A 1 721 ? -11.632 9.366 9.691 1.00 37.84 721 VAL A C 1
ATOM 5885 O O . VAL A 1 721 ? -12.548 9.126 10.471 1.00 37.84 721 VAL A O 1
ATOM 5888 N N . PHE A 1 722 ? -11.300 10.619 9.356 1.00 34.44 722 PHE A N 1
ATOM 5889 C CA . PHE A 1 722 ? -11.942 11.834 9.844 1.00 34.44 722 PHE A CA 1
ATOM 5890 C C . PHE A 1 722 ? -12.067 12.886 8.723 1.00 34.44 722 PHE A C 1
ATOM 5892 O O . PHE A 1 722 ? -11.281 13.824 8.660 1.00 34.44 722 PHE A O 1
ATOM 5899 N N . GLY A 1 723 ? -13.030 12.719 7.811 1.00 40.81 723 GLY A N 1
ATOM 5900 C CA . GLY A 1 723 ? -13.499 13.818 6.949 1.00 40.81 723 GLY A CA 1
ATOM 5901 C C . GLY A 1 723 ? -14.381 14.820 7.717 1.00 40.81 723 GLY A C 1
ATOM 5902 O O . GLY A 1 723 ? -14.778 14.556 8.851 1.00 40.81 723 GLY A O 1
ATOM 5903 N N . GLU A 1 724 ? -14.724 15.955 7.100 1.00 41.69 724 GLU A N 1
ATOM 5904 C CA . GLU A 1 724 ? -15.450 17.083 7.725 1.00 41.69 724 GLU A CA 1
ATOM 5905 C C . GLU A 1 724 ? -16.939 16.809 8.059 1.00 41.69 724 GLU A C 1
ATOM 5907 O O . GLU A 1 724 ? -17.600 17.635 8.686 1.00 41.69 724 GLU A O 1
ATOM 5912 N N . THR A 1 725 ? -17.495 15.645 7.699 1.00 55.19 725 THR A N 1
ATOM 5913 C CA . THR A 1 725 ? -18.955 15.416 7.670 1.00 55.19 725 THR A CA 1
ATOM 5914 C C . THR A 1 725 ? -19.594 14.541 8.775 1.00 55.19 725 THR A C 1
ATOM 5916 O O . THR A 1 725 ? -20.781 14.753 9.035 1.00 55.19 725 THR A O 1
ATOM 5919 N N . PRO A 1 726 ? -18.926 13.623 9.518 1.00 57.91 726 PRO A N 1
ATOM 5920 C CA . PRO A 1 726 ? -19.590 12.846 10.575 1.00 57.91 726 PRO A CA 1
ATOM 5921 C C . PRO A 1 726 ? -19.534 13.498 11.970 1.00 57.91 726 PRO A C 1
ATOM 5923 O O . PRO A 1 726 ? -20.124 12.967 12.914 1.00 57.91 726 PRO A O 1
ATOM 5926 N N . ILE A 1 727 ? -18.861 14.645 12.135 1.00 67.75 727 ILE A N 1
ATOM 5927 C CA . ILE A 1 727 ? -18.701 15.305 13.445 1.00 67.75 727 ILE A CA 1
ATOM 5928 C C . ILE A 1 727 ? -20.064 15.670 14.045 1.00 67.75 727 ILE A C 1
ATOM 5930 O O . ILE A 1 727 ? -20.294 15.436 15.230 1.00 67.75 727 ILE A O 1
ATOM 5934 N N . ILE A 1 728 ? -20.994 16.180 13.231 1.00 72.81 728 ILE A N 1
ATOM 5935 C CA . ILE A 1 728 ? -22.306 16.639 13.708 1.00 72.81 728 ILE A CA 1
ATOM 5936 C C . ILE A 1 728 ? -23.133 15.474 14.299 1.00 72.81 728 ILE A C 1
ATOM 5938 O O . ILE A 1 728 ? -23.510 15.572 15.471 1.00 72.81 728 ILE A O 1
ATOM 5942 N N . PRO A 1 729 ? -23.377 14.347 13.588 1.00 70.06 729 PRO A N 1
ATOM 5943 C CA . PRO A 1 729 ? -24.072 13.194 14.168 1.00 70.06 729 PRO A CA 1
ATOM 5944 C C . PRO A 1 729 ? -23.397 12.627 15.422 1.00 70.06 729 PRO A C 1
ATOM 5946 O O . PRO A 1 729 ? -24.084 12.282 16.385 1.00 70.06 729 PRO A O 1
ATOM 5949 N N . ILE A 1 730 ? -22.060 12.560 15.440 1.00 73.06 730 ILE A N 1
ATOM 5950 C CA . ILE A 1 730 ? -21.290 12.060 16.589 1.00 73.06 730 ILE A CA 1
ATOM 5951 C C . ILE A 1 730 ? -21.500 12.966 17.808 1.00 73.06 730 ILE A C 1
ATOM 5953 O O . ILE A 1 730 ? -21.787 12.470 18.898 1.00 73.06 730 ILE A O 1
ATOM 5957 N N . VAL A 1 731 ? -21.411 14.288 17.637 1.00 80.56 731 VAL A N 1
ATOM 5958 C CA . VAL A 1 731 ? -21.631 15.262 18.717 1.00 80.56 731 VAL A CA 1
ATOM 5959 C C . VAL A 1 731 ? -23.055 15.157 19.264 1.00 80.56 731 VAL A C 1
ATOM 5961 O O . VAL A 1 731 ? -23.236 15.101 20.482 1.00 80.56 731 VAL A O 1
ATOM 5964 N N . ILE A 1 732 ? -24.062 15.059 18.390 1.00 78.56 732 ILE A N 1
ATOM 5965 C CA . ILE A 1 732 ? -25.466 14.882 18.799 1.00 78.56 732 ILE A CA 1
ATOM 5966 C C . ILE A 1 732 ? -25.631 13.602 19.627 1.00 78.56 732 ILE A C 1
ATOM 5968 O O . ILE A 1 732 ? -26.299 13.613 20.662 1.00 78.56 732 ILE A O 1
ATOM 5972 N N . ALA A 1 733 ? -24.987 12.510 19.226 1.00 71.69 733 ALA A N 1
ATOM 5973 C CA . ALA A 1 733 ? -25.046 11.241 19.942 1.00 71.69 733 ALA A CA 1
ATOM 5974 C C . ALA A 1 733 ? -24.399 11.293 21.322 1.00 71.69 733 ALA A C 1
ATOM 5976 O O . ALA A 1 733 ? -24.987 10.812 22.293 1.00 71.69 733 ALA A O 1
ATOM 5977 N N . VAL A 1 734 ? -23.212 11.903 21.419 1.00 80.56 734 VAL A N 1
ATOM 5978 C CA . VAL A 1 734 ? -22.520 12.118 22.697 1.00 80.56 734 VAL A CA 1
ATOM 5979 C C . VAL A 1 734 ? -23.410 12.928 23.634 1.00 80.56 734 VAL A C 1
ATOM 5981 O O . VAL A 1 734 ? -23.589 12.537 24.786 1.00 80.56 734 VAL A O 1
ATOM 5984 N N . LEU A 1 735 ? -24.020 14.011 23.142 1.00 83.94 735 LEU A N 1
ATOM 5985 C CA . LEU A 1 735 ? -24.935 14.844 23.924 1.00 83.94 735 LEU A CA 1
ATOM 5986 C C . LEU A 1 735 ? -26.195 14.079 24.351 1.00 83.94 735 LEU A C 1
ATOM 5988 O O . LEU A 1 735 ? -26.616 14.181 25.503 1.00 83.94 735 LEU A O 1
ATOM 5992 N N . MET A 1 736 ? -26.786 13.276 23.466 1.00 80.06 736 MET A N 1
ATOM 5993 C CA . MET A 1 736 ? -27.988 12.500 23.781 1.00 80.06 736 MET A CA 1
ATOM 5994 C C . MET A 1 736 ? -27.710 11.419 24.834 1.00 80.06 736 MET A C 1
ATOM 5996 O O . MET A 1 736 ? -28.479 11.261 25.788 1.00 80.06 736 MET A O 1
ATOM 6000 N N . LEU A 1 737 ? -26.585 10.711 24.710 1.00 76.38 737 LEU A N 1
ATOM 6001 C CA . LEU A 1 737 ? -26.128 9.746 25.710 1.00 76.38 737 LEU A CA 1
ATOM 6002 C C . LEU A 1 737 ? -25.816 10.411 27.040 1.00 76.38 737 LEU A C 1
ATOM 6004 O O . LEU A 1 737 ? -26.248 9.923 28.086 1.00 76.38 737 LEU A O 1
ATOM 6008 N N . PHE A 1 738 ? -25.121 11.544 26.993 1.00 82.94 738 PHE A N 1
ATOM 6009 C CA . PHE A 1 738 ? -24.835 12.358 28.160 1.00 82.94 738 PHE A CA 1
ATOM 6010 C C . PHE A 1 738 ? -26.121 12.708 28.913 1.00 82.94 738 PHE A C 1
ATOM 6012 O O . PHE A 1 738 ? -26.209 12.436 30.108 1.00 82.94 738 PHE A O 1
ATOM 6019 N N . VAL A 1 739 ? -27.144 13.239 28.233 1.00 82.44 739 VAL A N 1
ATOM 6020 C CA . VAL A 1 739 ? -28.423 13.602 28.868 1.00 82.44 739 VAL A CA 1
ATOM 6021 C C . VAL A 1 739 ? -29.087 12.377 29.505 1.00 82.44 739 VAL A C 1
ATOM 6023 O O . VAL A 1 739 ? -29.535 12.445 30.654 1.00 82.44 739 VAL A O 1
ATOM 6026 N N . ASN A 1 740 ? -29.106 11.240 28.805 1.00 79.12 740 ASN A N 1
ATOM 6027 C CA . ASN A 1 740 ? -29.741 10.016 29.293 1.00 79.12 740 ASN A CA 1
ATOM 6028 C C . ASN A 1 740 ? -29.025 9.452 30.537 1.00 79.12 740 ASN A C 1
ATOM 6030 O O . ASN A 1 740 ? -29.650 9.234 31.580 1.00 79.12 740 ASN A O 1
ATOM 6034 N N . ILE A 1 741 ? -27.699 9.288 30.475 1.00 81.50 741 ILE A N 1
ATOM 6035 C CA . ILE A 1 741 ? -26.895 8.733 31.574 1.00 81.50 741 ILE A CA 1
ATOM 6036 C C . ILE A 1 741 ? -26.833 9.712 32.749 1.00 81.50 741 ILE A C 1
ATOM 6038 O O . ILE A 1 741 ? -26.962 9.290 33.900 1.00 81.50 741 ILE A O 1
ATOM 6042 N N . MET A 1 742 ? -26.725 11.018 32.502 1.00 82.94 742 MET A N 1
ATOM 6043 C CA . MET A 1 742 ? -26.748 12.023 33.566 1.00 82.94 742 MET A CA 1
ATOM 6044 C C . MET A 1 742 ? -28.067 11.973 34.351 1.00 82.94 742 MET A C 1
ATOM 6046 O O . MET A 1 742 ? -28.053 12.001 35.585 1.00 82.94 742 MET A O 1
ATOM 6050 N N . GLY A 1 743 ? -29.199 11.789 33.661 1.00 80.19 743 GLY A N 1
ATOM 6051 C CA . GLY A 1 743 ? -30.491 11.526 34.298 1.00 80.19 743 GLY A CA 1
ATOM 6052 C C . GLY A 1 743 ? -30.458 10.298 35.215 1.00 80.19 743 GLY A C 1
ATOM 6053 O O . GLY A 1 743 ? -30.971 10.344 36.335 1.00 80.19 743 GLY A O 1
ATOM 6054 N N . THR A 1 744 ? -29.782 9.218 34.807 1.00 76.75 744 THR A N 1
ATOM 6055 C CA . THR A 1 744 ? -29.626 8.031 35.667 1.00 76.75 744 THR A CA 1
ATOM 6056 C C . THR A 1 744 ? -28.765 8.287 36.905 1.00 76.75 744 THR A C 1
ATOM 6058 O O . THR A 1 744 ? -29.114 7.797 37.975 1.00 76.75 744 THR A O 1
ATOM 6061 N N . VAL A 1 745 ? -27.692 9.082 36.819 1.00 81.19 745 VAL A N 1
ATOM 6062 C CA . VAL A 1 745 ? -26.851 9.416 37.986 1.00 81.19 745 VAL A CA 1
ATOM 6063 C C . VAL A 1 745 ? -27.656 10.190 39.029 1.00 81.19 745 VAL A C 1
ATOM 6065 O O . VAL A 1 745 ? -27.559 9.906 40.225 1.00 81.19 745 VAL A O 1
ATOM 6068 N N . PHE A 1 746 ? -28.492 11.137 38.592 1.00 80.81 746 PHE A N 1
ATOM 6069 C CA . PHE A 1 746 ? -29.340 11.917 39.494 1.00 80.81 746 PHE A CA 1
ATOM 6070 C C . PHE A 1 746 ? -30.396 11.066 40.203 1.00 80.81 746 PHE A C 1
ATOM 6072 O O . PHE A 1 746 ? -30.586 11.219 41.410 1.00 80.81 746 PHE A O 1
ATOM 6079 N N . GLU A 1 747 ? -31.026 10.136 39.491 1.00 79.75 747 GLU A N 1
ATOM 6080 C CA . GLU A 1 747 ? -31.986 9.192 40.074 1.00 79.75 747 GLU A CA 1
ATOM 6081 C C . GLU A 1 747 ? -31.336 8.202 41.051 1.00 79.75 747 GLU A C 1
ATOM 6083 O O . GLU A 1 747 ? -32.012 7.668 41.926 1.00 79.75 747 GLU A O 1
ATOM 6088 N N . ARG A 1 748 ? -30.032 7.934 40.907 1.00 82.06 748 ARG A N 1
ATOM 6089 C CA . ARG A 1 748 ? -29.300 6.888 41.648 1.00 82.06 748 ARG A CA 1
ATOM 6090 C C . ARG A 1 748 ? -28.453 7.417 42.796 1.00 82.06 748 ARG A C 1
ATOM 6092 O O . ARG A 1 748 ? -27.644 6.679 43.353 1.00 82.06 748 ARG A O 1
ATOM 6099 N N . LYS A 1 749 ? -28.644 8.673 43.203 1.00 83.56 749 LYS A N 1
ATOM 6100 C CA . LYS A 1 749 ? -27.872 9.276 44.302 1.00 83.56 749 LYS A CA 1
ATOM 6101 C C . LYS A 1 749 ? -27.938 8.465 45.602 1.00 83.56 749 LYS A C 1
ATOM 6103 O O . LYS A 1 749 ? -26.930 8.370 46.296 1.00 83.56 749 LYS A O 1
ATOM 6108 N N . SER A 1 750 ? -29.095 7.888 45.930 1.00 83.88 750 SER A N 1
ATOM 6109 C CA . SER A 1 750 ? -29.271 7.055 47.128 1.00 83.88 750 SER A CA 1
ATOM 6110 C C . SER A 1 750 ? -28.517 5.727 47.023 1.00 83.88 750 SER A C 1
ATOM 6112 O O . SER A 1 750 ? -27.740 5.411 47.917 1.00 83.88 750 SER A O 1
ATOM 6114 N N . GLU A 1 751 ? -28.665 4.999 45.913 1.00 84.25 751 GLU A N 1
ATOM 6115 C CA . GLU A 1 751 ? -27.954 3.736 45.653 1.00 84.25 751 GLU A CA 1
ATOM 6116 C C . GLU A 1 751 ? -26.431 3.922 45.685 1.00 84.25 751 GLU A C 1
ATOM 6118 O O . GLU A 1 751 ? -25.716 3.174 46.351 1.00 84.25 751 GLU A O 1
ATOM 6123 N N . ILE A 1 752 ? -25.939 4.958 45.000 1.00 85.81 752 ILE A N 1
ATOM 6124 C CA . ILE A 1 752 ? -24.520 5.316 44.935 1.00 85.81 752 ILE A CA 1
ATOM 6125 C C . ILE A 1 752 ? -23.971 5.607 46.341 1.00 85.81 752 ILE A C 1
ATOM 6127 O O . ILE A 1 752 ? -22.881 5.152 46.694 1.00 85.81 752 ILE A O 1
ATOM 6131 N N . ARG A 1 753 ? -24.740 6.326 47.170 1.00 83.12 753 ARG A N 1
ATOM 6132 C CA . ARG A 1 753 ? -24.370 6.615 48.560 1.00 83.12 753 ARG A CA 1
ATOM 6133 C C . ARG A 1 753 ? -24.307 5.338 49.394 1.00 83.12 753 ARG A C 1
ATOM 6135 O O . ARG A 1 753 ? -23.352 5.171 50.143 1.00 83.12 753 ARG A O 1
ATOM 6142 N N . THR A 1 754 ? -25.264 4.426 49.244 1.00 86.88 754 THR A N 1
ATOM 6143 C CA . THR A 1 754 ? -25.252 3.135 49.948 1.00 86.88 754 THR A CA 1
ATOM 6144 C C . THR A 1 754 ? -24.031 2.298 49.566 1.00 86.88 754 THR A C 1
ATOM 6146 O O . THR A 1 754 ? -23.352 1.785 50.449 1.00 86.88 754 THR A O 1
ATOM 6149 N N . ILE A 1 755 ? -23.693 2.217 48.275 1.00 84.94 755 ILE A N 1
ATOM 6150 C CA . ILE A 1 755 ? -22.506 1.493 47.787 1.00 84.94 755 ILE A CA 1
ATOM 6151 C C . ILE A 1 755 ? -21.217 2.081 48.382 1.00 84.94 755 ILE A C 1
ATOM 6153 O O . ILE A 1 755 ? -20.329 1.332 48.790 1.00 84.94 755 ILE A O 1
ATOM 6157 N N . HIS A 1 756 ? -21.127 3.409 48.502 1.00 85.31 756 HIS A N 1
ATOM 6158 C CA . HIS A 1 756 ? -19.993 4.048 49.167 1.00 85.31 756 HIS A CA 1
ATOM 6159 C C . HIS A 1 756 ? -19.928 3.755 50.669 1.00 85.31 756 HIS A C 1
ATOM 6161 O O . HIS A 1 756 ? -18.853 3.459 51.180 1.00 85.31 756 HIS A O 1
ATOM 6167 N N . VAL A 1 757 ? -21.066 3.801 51.371 1.00 85.81 757 VAL A N 1
ATOM 6168 C CA . VAL A 1 757 ? -21.144 3.511 52.816 1.00 85.81 757 VAL A CA 1
ATOM 6169 C C . VAL A 1 757 ? -20.748 2.063 53.122 1.00 85.81 757 VAL A C 1
ATOM 6171 O O . VAL A 1 757 ? -20.140 1.806 54.154 1.00 85.81 757 VAL A O 1
ATOM 6174 N N . ILE A 1 758 ? -21.012 1.131 52.202 1.00 85.94 758 ILE A N 1
ATOM 6175 C CA . ILE A 1 758 ? -20.567 -0.272 52.288 1.00 85.94 758 ILE A CA 1
ATOM 6176 C C . ILE A 1 758 ? -19.042 -0.413 52.054 1.00 85.94 758 ILE A C 1
ATOM 6178 O O . ILE A 1 758 ? -18.476 -1.482 52.262 1.00 85.94 758 ILE A O 1
ATOM 6182 N N . GLY A 1 759 ? -18.350 0.667 51.674 1.00 82.44 759 GLY A N 1
ATOM 6183 C CA . GLY A 1 759 ? -16.891 0.718 51.545 1.00 82.44 759 GLY A CA 1
ATOM 6184 C C . GLY A 1 759 ? -16.377 0.785 50.106 1.00 82.44 759 GLY A C 1
ATOM 6185 O O . GLY A 1 759 ? -15.174 0.655 49.884 1.00 82.44 759 GLY A O 1
ATOM 6186 N N . ALA A 1 760 ? -17.237 0.991 49.102 1.00 83.69 760 ALA A N 1
ATOM 6187 C CA . ALA A 1 760 ? -16.759 1.184 47.735 1.00 83.69 760 ALA A CA 1
ATOM 6188 C C . ALA A 1 760 ? -16.007 2.516 47.597 1.00 83.69 760 ALA A C 1
ATOM 6190 O O . ALA A 1 760 ? -16.528 3.584 47.932 1.00 83.69 760 ALA A O 1
ATOM 6191 N N . SER A 1 761 ? -14.794 2.470 47.042 1.00 85.50 761 SER A N 1
ATOM 6192 C CA . SER A 1 761 ? -14.043 3.685 46.727 1.00 85.50 761 SER A CA 1
ATOM 6193 C C . SER A 1 761 ? -14.779 4.527 45.666 1.00 85.50 761 SER A C 1
ATOM 6195 O O . SER A 1 761 ? -15.463 3.964 44.804 1.00 85.50 761 SER A O 1
ATOM 6197 N N . PRO A 1 762 ? -14.638 5.868 45.667 1.00 84.19 762 PRO A N 1
ATOM 6198 C CA . PRO A 1 762 ? -15.240 6.718 44.637 1.00 84.19 762 PRO A CA 1
ATOM 6199 C C . PRO A 1 762 ? -14.850 6.281 43.218 1.00 84.19 762 PRO A C 1
ATOM 6201 O O . PRO A 1 762 ? -15.708 6.193 42.344 1.00 84.19 762 PRO A O 1
ATOM 6204 N N . LEU A 1 763 ? -13.587 5.892 43.010 1.00 86.06 763 LEU A N 1
ATOM 6205 C CA . LEU A 1 763 ? -13.107 5.370 41.729 1.00 86.06 763 LEU A CA 1
ATOM 6206 C C . LEU A 1 763 ? -13.883 4.120 41.284 1.00 86.06 763 LEU A C 1
ATOM 6208 O O . LEU A 1 763 ? -14.282 4.029 40.126 1.00 86.06 763 LEU A O 1
ATOM 6212 N N . ARG A 1 764 ? -14.156 3.184 42.205 1.00 88.25 764 ARG A N 1
ATOM 6213 C CA . ARG A 1 764 ? -14.942 1.975 41.914 1.00 88.25 764 ARG A CA 1
ATOM 6214 C C . ARG A 1 764 ? -16.355 2.320 41.439 1.00 88.25 764 ARG A C 1
ATOM 6216 O O . ARG A 1 764 ? -16.862 1.670 40.533 1.00 88.25 764 ARG A O 1
ATOM 6223 N N . ILE A 1 765 ? -16.969 3.357 42.008 1.00 88.50 765 ILE A N 1
ATOM 6224 C CA . ILE A 1 765 ? -18.295 3.842 41.596 1.00 88.50 765 ILE A CA 1
ATOM 6225 C C . ILE A 1 765 ? -18.235 4.461 40.195 1.00 88.50 765 ILE A C 1
ATOM 6227 O O . ILE A 1 765 ? -19.086 4.157 39.363 1.00 88.50 765 ILE A O 1
ATOM 6231 N N . GLY A 1 766 ? -17.212 5.270 39.903 1.00 88.12 766 GLY A N 1
ATOM 6232 C CA . GLY A 1 766 ? -17.001 5.823 38.561 1.00 88.12 766 GLY A CA 1
ATOM 6233 C C . GLY A 1 766 ? -16.807 4.737 37.493 1.00 88.12 766 GLY A C 1
ATOM 6234 O O . GLY A 1 766 ? -17.396 4.820 36.416 1.00 88.12 766 GLY A O 1
ATOM 6235 N N . LEU A 1 767 ? -16.052 3.679 37.808 1.00 90.19 767 LEU A N 1
ATOM 6236 C CA . LEU A 1 767 ? -15.799 2.560 36.892 1.00 90.19 767 LEU A CA 1
ATOM 6237 C C . LEU A 1 767 ? -17.061 1.763 36.527 1.00 90.19 767 LEU A C 1
ATOM 6239 O O . LEU A 1 767 ? -17.123 1.231 35.420 1.00 90.19 767 LEU A O 1
ATOM 6243 N N . ILE A 1 768 ? -18.079 1.715 37.395 1.00 90.56 768 ILE A N 1
ATOM 6244 C CA . ILE A 1 768 ? -19.377 1.096 37.067 1.00 90.56 768 ILE A CA 1
ATOM 6245 C C . ILE A 1 768 ? -20.027 1.831 35.885 1.00 90.56 768 ILE A C 1
ATOM 6247 O O . ILE A 1 768 ? -20.418 1.197 34.912 1.00 90.56 768 ILE A O 1
ATOM 6251 N N . PHE A 1 769 ? -20.070 3.167 35.906 1.00 88.81 769 PHE A N 1
ATOM 6252 C CA . PHE A 1 769 ? -20.660 3.954 34.812 1.00 88.81 769 PHE A CA 1
ATOM 6253 C C . PHE A 1 769 ? -19.849 3.876 33.511 1.00 88.81 769 PHE A C 1
ATOM 6255 O O . PHE A 1 769 ? -20.425 3.805 32.426 1.00 88.81 769 PHE A O 1
ATOM 6262 N N . ILE A 1 770 ? -18.515 3.842 33.603 1.00 91.06 770 ILE A N 1
ATOM 6263 C CA . ILE A 1 770 ? -17.649 3.633 32.430 1.00 91.06 770 ILE A CA 1
ATOM 6264 C C . ILE A 1 770 ? -17.909 2.249 31.817 1.00 91.06 770 ILE A C 1
ATOM 6266 O O . ILE A 1 770 ? -18.019 2.125 30.600 1.00 91.06 770 ILE A O 1
ATOM 6270 N N . THR A 1 771 ? -18.072 1.220 32.652 1.00 91.75 771 THR A N 1
ATOM 6271 C CA . THR A 1 771 ? -18.357 -0.149 32.200 1.00 91.75 771 THR A CA 1
ATOM 6272 C C . THR A 1 771 ? -19.758 -0.272 31.596 1.00 91.75 771 THR A C 1
ATOM 6274 O O . THR A 1 771 ? -19.914 -0.939 30.576 1.00 91.75 771 THR A O 1
ATOM 6277 N N . GLU A 1 772 ? -20.766 0.418 32.146 1.00 89.88 772 GLU A N 1
ATOM 6278 C CA . GLU A 1 772 ? -22.091 0.555 31.514 1.00 89.88 772 GLU A CA 1
ATOM 6279 C C . GLU A 1 772 ? -21.963 1.162 30.102 1.00 89.88 772 GLU A C 1
ATOM 6281 O O . GLU A 1 772 ? -22.527 0.626 29.147 1.00 89.88 772 GLU A O 1
ATOM 6286 N N . GLY A 1 773 ? -21.152 2.215 29.946 1.00 90.25 773 GLY A N 1
ATOM 6287 C CA . GLY A 1 773 ? -20.839 2.820 28.646 1.00 90.25 773 GLY A CA 1
ATOM 6288 C C . GLY A 1 773 ? -20.144 1.862 27.682 1.00 90.25 773 GLY A C 1
ATOM 6289 O O . GLY A 1 773 ? -20.508 1.786 26.510 1.00 90.25 773 GLY A O 1
ATOM 6290 N N . LEU A 1 774 ? -19.183 1.077 28.163 1.00 91.50 774 LEU A N 1
ATOM 6291 C CA . LEU A 1 774 ? -18.474 0.092 27.346 1.00 91.50 774 LEU A CA 1
ATOM 6292 C C . LEU A 1 774 ? -19.422 -1.013 26.849 1.00 91.50 774 LEU A C 1
ATOM 6294 O O . LEU A 1 774 ? -19.398 -1.344 25.665 1.00 91.50 774 LEU A O 1
ATOM 6298 N N . ILE A 1 775 ? -20.314 -1.524 27.706 1.00 92.00 775 ILE A N 1
ATOM 6299 C CA . ILE A 1 775 ? -21.344 -2.506 27.318 1.00 92.00 775 ILE A CA 1
ATOM 6300 C C . ILE A 1 775 ? -22.252 -1.930 26.224 1.00 92.00 775 ILE A C 1
ATOM 6302 O O . ILE A 1 775 ? -22.506 -2.596 25.219 1.00 92.00 775 ILE A O 1
ATOM 6306 N N . PHE A 1 776 ? -22.705 -0.684 26.386 1.00 90.56 776 PHE A N 1
ATOM 6307 C CA . PHE A 1 776 ? -23.496 0.007 25.370 1.00 90.56 776 PHE A CA 1
ATOM 6308 C C . PHE A 1 776 ? -22.746 0.173 24.044 1.00 90.56 776 PHE A C 1
ATOM 6310 O O . PHE A 1 776 ? -23.328 -0.070 22.990 1.00 90.56 776 PHE A O 1
ATOM 6317 N N . GLY A 1 777 ? -21.465 0.542 24.095 1.00 90.75 777 GLY A N 1
ATOM 6318 C CA . GLY A 1 777 ? -20.622 0.723 22.915 1.00 90.75 777 GLY A CA 1
ATOM 6319 C C . GLY A 1 777 ? -20.406 -0.578 22.146 1.00 90.75 777 GLY A C 1
ATOM 6320 O O . GLY A 1 777 ? -20.540 -0.592 20.926 1.00 90.75 777 GLY A O 1
ATOM 6321 N N . VAL A 1 778 ? -20.154 -1.693 22.842 1.00 92.38 778 VAL A N 1
ATOM 6322 C CA . VAL A 1 778 ? -19.942 -2.988 22.178 1.00 92.38 778 VAL A CA 1
ATOM 6323 C C . VAL A 1 778 ? -21.239 -3.556 21.604 1.00 92.38 778 VAL A C 1
ATOM 6325 O O . VAL A 1 778 ? -21.263 -3.946 20.437 1.00 92.38 778 VAL A O 1
ATOM 6328 N N . ILE A 1 779 ? -22.328 -3.582 22.382 1.00 93.12 779 ILE A N 1
ATOM 6329 C CA . ILE A 1 779 ? -23.622 -4.079 21.885 1.00 93.12 779 ILE A CA 1
ATOM 6330 C C . ILE A 1 779 ? -24.123 -3.184 20.747 1.00 93.12 779 ILE A C 1
ATOM 6332 O O . ILE A 1 779 ? -24.521 -3.686 19.695 1.00 93.12 779 ILE A O 1
ATOM 6336 N N . GLY A 1 780 ? -24.054 -1.865 20.932 1.00 91.69 780 GLY A N 1
ATOM 6337 C CA . GLY A 1 780 ? -24.459 -0.884 19.936 1.00 91.69 780 GLY A CA 1
ATOM 6338 C C . GLY A 1 780 ? -23.625 -0.978 18.664 1.00 91.69 780 GLY A C 1
ATOM 6339 O O . GLY A 1 780 ? -24.200 -1.043 17.585 1.00 91.69 780 GLY A O 1
ATOM 6340 N N . GLY A 1 781 ? -22.298 -1.068 18.764 1.00 90.62 781 GLY A N 1
ATOM 6341 C CA . GLY A 1 781 ? -21.398 -1.135 17.610 1.00 90.62 781 GLY A CA 1
ATOM 6342 C C . GLY A 1 781 ? -21.632 -2.359 16.723 1.00 90.62 781 GLY A C 1
ATOM 6343 O O . GLY A 1 781 ? -21.689 -2.224 15.503 1.00 90.62 781 GLY A O 1
ATOM 6344 N N . VAL A 1 782 ? -21.848 -3.539 17.319 1.00 91.38 782 VAL A N 1
ATOM 6345 C CA . VAL A 1 782 ? -22.140 -4.766 16.556 1.00 91.38 782 VAL A CA 1
ATOM 6346 C C . VAL A 1 782 ? -23.484 -4.663 15.834 1.00 91.38 782 VAL A C 1
ATOM 6348 O O . VAL A 1 782 ? -23.548 -4.938 14.637 1.00 91.38 782 VAL A O 1
ATOM 6351 N N . PHE A 1 783 ? -24.547 -4.216 16.512 1.00 92.38 783 PHE A N 1
ATOM 6352 C CA . PHE A 1 783 ? -25.844 -4.021 15.852 1.00 92.38 783 PHE A CA 1
ATOM 6353 C C . PHE A 1 783 ? -25.790 -2.931 14.775 1.00 92.38 783 PHE A C 1
ATOM 6355 O O . PHE A 1 783 ? -26.394 -3.100 13.719 1.00 92.38 783 PHE A O 1
ATOM 6362 N N . SER A 1 784 ? -25.038 -1.853 15.000 1.00 90.38 784 SER A N 1
ATOM 6363 C CA . SER A 1 784 ? -24.887 -0.750 14.039 1.00 90.38 784 SER A CA 1
ATOM 6364 C C . SER A 1 784 ? -24.285 -1.206 12.724 1.00 90.38 784 SER A C 1
ATOM 6366 O O . SER A 1 784 ? -24.759 -0.804 11.669 1.00 90.38 784 SER A O 1
ATOM 6368 N N . TYR A 1 785 ? -23.278 -2.080 12.771 1.00 87.12 785 TYR A N 1
ATOM 6369 C CA . TYR A 1 785 ? -22.712 -2.655 11.557 1.00 87.12 785 TYR A CA 1
ATOM 6370 C C . TYR A 1 785 ? -23.755 -3.459 10.772 1.00 87.12 785 TYR A C 1
ATOM 6372 O O . TYR A 1 785 ? -23.856 -3.311 9.559 1.00 87.12 785 TYR A O 1
ATOM 6380 N N . VAL A 1 786 ? -24.563 -4.281 11.454 1.00 88.25 786 VAL A N 1
ATOM 6381 C CA . VAL A 1 786 ? -25.610 -5.084 10.799 1.00 88.25 786 VAL A CA 1
ATOM 6382 C C . VAL A 1 786 ? -26.662 -4.183 10.147 1.00 88.25 786 VAL A C 1
ATOM 6384 O O . VAL A 1 786 ? -26.998 -4.380 8.981 1.00 88.25 786 VAL A O 1
ATOM 6387 N N . PHE A 1 787 ? -27.155 -3.169 10.863 1.00 88.69 787 PHE A N 1
ATOM 6388 C CA . PHE A 1 787 ? -28.135 -2.226 10.315 1.00 88.69 787 PHE A CA 1
ATOM 6389 C C . PHE A 1 787 ? -27.547 -1.333 9.216 1.00 88.69 787 PHE A C 1
ATOM 6391 O O . PHE A 1 787 ? -28.221 -1.088 8.219 1.00 88.69 787 PHE A O 1
ATOM 6398 N N . GLY A 1 788 ? -26.294 -0.898 9.345 1.00 85.31 788 GLY A N 1
ATOM 6399 C CA . GLY A 1 788 ? -25.595 -0.124 8.318 1.00 85.31 788 GLY A CA 1
ATOM 6400 C C . GLY A 1 788 ? -25.327 -0.932 7.060 1.00 85.31 788 GLY A C 1
ATOM 6401 O O . GLY A 1 788 ? -25.579 -0.446 5.963 1.00 85.31 788 GLY A O 1
ATOM 6402 N N . PHE A 1 789 ? -24.929 -2.196 7.196 1.00 82.69 789 PHE A N 1
ATOM 6403 C CA . PHE A 1 789 ? -24.802 -3.110 6.064 1.00 82.69 789 PHE A CA 1
ATOM 6404 C C . PHE A 1 789 ? -26.131 -3.261 5.312 1.00 82.69 789 PHE A C 1
ATOM 6406 O O . PHE A 1 789 ? -26.163 -3.118 4.090 1.00 82.69 789 PHE A O 1
ATOM 6413 N N . LEU A 1 790 ? -27.236 -3.481 6.035 1.00 83.94 790 LEU A N 1
ATOM 6414 C CA . LEU A 1 790 ? -28.575 -3.564 5.443 1.00 83.94 790 LEU A CA 1
ATOM 6415 C C . LEU A 1 790 ? -28.984 -2.253 4.752 1.00 83.94 790 LEU A C 1
ATOM 6417 O O . LEU A 1 790 ? -29.534 -2.283 3.651 1.00 83.94 790 LEU A O 1
ATOM 6421 N N . ALA A 1 791 ? -28.695 -1.101 5.360 1.00 83.12 791 ALA A N 1
ATOM 6422 C CA . ALA A 1 791 ? -28.991 0.210 4.787 1.00 83.12 791 ALA A CA 1
ATOM 6423 C C . ALA A 1 791 ? -28.208 0.464 3.488 1.00 83.12 791 ALA A C 1
ATOM 6425 O O . ALA A 1 791 ? -28.790 0.884 2.488 1.00 83.12 791 ALA A O 1
ATOM 6426 N N . VAL A 1 792 ? -26.908 0.152 3.454 1.00 77.69 792 VAL A N 1
ATOM 6427 C CA . VAL A 1 792 ? -26.106 0.303 2.230 1.00 77.69 792 VAL A CA 1
ATOM 6428 C C . VAL A 1 792 ? -26.575 -0.678 1.155 1.00 77.69 792 VAL A C 1
ATOM 6430 O O . VAL A 1 792 ? -26.726 -0.288 0.002 1.00 77.69 792 VAL A O 1
ATOM 6433 N N . GLN A 1 793 ? -26.869 -1.931 1.514 1.00 76.88 793 GLN A N 1
ATOM 6434 C CA . GLN A 1 793 ? -27.343 -2.931 0.555 1.00 76.88 793 GLN A CA 1
ATOM 6435 C C . GLN A 1 793 ? -28.683 -2.536 -0.081 1.00 76.88 793 GLN A C 1
ATOM 6437 O O . GLN A 1 793 ? -28.835 -2.640 -1.296 1.00 76.88 793 GLN A O 1
ATOM 6442 N N . THR A 1 794 ? -29.633 -2.050 0.719 1.00 80.12 794 THR A N 1
ATOM 6443 C CA . THR A 1 794 ? -30.936 -1.577 0.224 1.00 80.12 794 THR A CA 1
ATOM 6444 C C . THR A 1 794 ? -30.807 -0.316 -0.628 1.00 80.12 794 THR A C 1
ATOM 6446 O O . THR A 1 794 ? -31.445 -0.225 -1.673 1.00 80.12 794 THR A O 1
ATOM 6449 N N . THR A 1 795 ? -29.933 0.619 -0.246 1.00 74.00 795 THR A N 1
ATOM 6450 C CA . THR A 1 795 ? -29.671 1.838 -1.031 1.00 74.00 795 THR A CA 1
ATOM 6451 C C . THR A 1 795 ? -29.026 1.509 -2.377 1.00 74.00 795 THR A C 1
ATOM 6453 O O . THR A 1 795 ? -29.450 2.033 -3.401 1.00 74.00 795 THR A O 1
ATOM 6456 N N . ASN A 1 796 ? -28.061 0.587 -2.399 1.00 71.31 796 ASN A N 1
ATOM 6457 C CA . ASN A 1 796 ? -27.404 0.135 -3.626 1.00 71.31 796 ASN A CA 1
ATOM 6458 C C . ASN A 1 796 ? -28.378 -0.564 -4.590 1.00 71.31 796 ASN A C 1
ATOM 6460 O O . ASN A 1 796 ? -28.275 -0.402 -5.799 1.00 71.31 796 ASN A O 1
ATOM 6464 N N . MET A 1 797 ? -29.348 -1.324 -4.065 1.00 76.69 797 MET A N 1
ATOM 6465 C CA . MET A 1 797 ? -30.417 -1.912 -4.885 1.00 76.69 797 MET A CA 1
ATOM 6466 C C . MET A 1 797 ? -31.363 -0.853 -5.467 1.00 76.69 797 MET A C 1
ATOM 6468 O O . MET A 1 797 ? -31.916 -1.064 -6.542 1.00 76.69 797 MET A O 1
ATOM 6472 N N . ALA A 1 798 ? -31.569 0.262 -4.763 1.00 79.56 798 ALA A N 1
ATOM 6473 C CA . ALA A 1 798 ? -32.461 1.331 -5.201 1.00 79.56 798 ALA A CA 1
ATOM 6474 C C . ALA A 1 798 ? -31.802 2.311 -6.191 1.00 79.56 798 ALA A C 1
ATOM 6476 O O . ALA A 1 798 ? -32.496 2.854 -7.047 1.00 79.56 798 ALA A O 1
ATOM 6477 N N . LEU A 1 799 ? -30.492 2.558 -6.066 1.00 71.69 799 LEU A N 1
ATOM 6478 C CA . LEU A 1 799 ? -29.743 3.571 -6.827 1.00 71.69 799 LEU A CA 1
ATOM 6479 C C . LEU A 1 799 ? -28.372 3.030 -7.303 1.00 71.69 799 LEU A C 1
ATOM 6481 O O . LEU A 1 799 ? -27.337 3.485 -6.807 1.00 71.69 799 LEU A O 1
ATOM 6485 N N . PRO A 1 800 ? -28.340 2.073 -8.252 1.00 60.41 800 PRO A N 1
ATOM 6486 C CA . PRO A 1 800 ? -27.105 1.402 -8.677 1.00 60.41 800 PRO A CA 1
ATOM 6487 C C . PRO A 1 800 ? -26.082 2.325 -9.367 1.00 60.41 800 PRO A C 1
ATOM 6489 O O . PRO A 1 800 ? -24.884 2.093 -9.240 1.00 60.41 800 PRO A O 1
ATOM 6492 N N . ASP A 1 801 ? -26.525 3.397 -10.035 1.00 51.44 801 ASP A N 1
ATOM 6493 C CA . ASP A 1 801 ? -25.634 4.287 -10.805 1.00 51.44 801 ASP A CA 1
ATOM 6494 C C . ASP A 1 801 ? -24.952 5.381 -9.958 1.00 51.44 801 ASP A C 1
ATOM 6496 O O . ASP A 1 801 ? -23.977 5.996 -10.390 1.00 51.44 801 ASP A O 1
ATOM 6500 N N . LEU A 1 802 ? -25.454 5.643 -8.745 1.00 47.56 802 LEU A N 1
ATOM 6501 C CA . LEU A 1 802 ? -25.014 6.758 -7.889 1.00 47.56 802 LEU A CA 1
ATOM 6502 C C . LEU A 1 802 ? -24.165 6.315 -6.691 1.00 47.56 802 LEU A C 1
ATOM 6504 O O . LEU A 1 802 ? -23.450 7.133 -6.108 1.00 47.56 802 LEU A O 1
ATOM 6508 N N . VAL A 1 803 ? -24.248 5.042 -6.302 1.00 48.59 803 VAL A N 1
ATOM 6509 C CA . VAL A 1 803 ? -23.641 4.524 -5.071 1.00 48.59 803 VAL A CA 1
ATOM 6510 C C . VAL A 1 803 ? -22.687 3.388 -5.409 1.00 48.59 803 VAL A C 1
ATOM 6512 O O . VAL A 1 803 ? -23.112 2.333 -5.864 1.00 48.59 803 VAL A O 1
ATOM 6515 N N . SER A 1 804 ? -21.389 3.570 -5.145 1.00 50.94 804 SER A N 1
ATOM 6516 C CA . SER A 1 804 ? -20.441 2.457 -5.219 1.00 50.94 804 SER A CA 1
ATOM 6517 C C . SER A 1 804 ? -20.434 1.672 -3.906 1.00 50.94 804 SER A C 1
ATOM 6519 O O . SER A 1 804 ? -20.391 2.228 -2.804 1.00 50.94 804 SER A O 1
ATOM 6521 N N . LYS A 1 805 ? -20.464 0.340 -4.006 1.00 55.19 805 LYS A N 1
ATOM 6522 C CA . LYS A 1 805 ? -20.408 -0.564 -2.852 1.00 55.19 805 LYS A CA 1
ATOM 6523 C C . LYS A 1 805 ? -18.975 -0.675 -2.313 1.00 55.19 805 LYS A C 1
ATOM 6525 O O . LYS A 1 805 ? -18.328 -1.703 -2.476 1.00 55.19 805 LYS A O 1
ATOM 6530 N N . ASN A 1 806 ? -18.502 0.324 -1.572 1.00 53.19 806 ASN A N 1
ATOM 6531 C CA . ASN A 1 806 ? -17.225 0.256 -0.842 1.00 53.19 806 ASN A CA 1
ATOM 6532 C C . ASN A 1 806 ? -17.359 -0.400 0.550 1.00 53.19 806 ASN A C 1
ATOM 6534 O O . ASN A 1 806 ? -16.770 0.031 1.535 1.00 53.19 806 ASN A O 1
ATOM 6538 N N . ILE A 1 807 ? -18.134 -1.489 0.646 1.00 54.03 807 ILE A N 1
ATOM 6539 C CA . ILE A 1 807 ? -18.290 -2.274 1.894 1.00 54.03 807 ILE A CA 1
ATOM 6540 C C . ILE A 1 807 ? -17.170 -3.328 2.040 1.00 54.03 807 ILE A C 1
ATOM 6542 O O . ILE A 1 807 ? -17.139 -4.113 2.988 1.00 54.03 807 ILE A O 1
ATOM 6546 N N . ILE A 1 808 ? -16.252 -3.393 1.078 1.00 50.34 808 ILE A N 1
ATOM 6547 C CA . ILE A 1 808 ? -15.253 -4.452 0.969 1.00 50.34 808 ILE A CA 1
ATOM 6548 C C . ILE A 1 808 ? -14.055 -4.082 1.864 1.00 50.34 808 ILE A C 1
ATOM 6550 O O . ILE A 1 808 ? -13.144 -3.370 1.462 1.00 50.34 808 ILE A O 1
ATOM 6554 N N . GLY A 1 809 ? -14.098 -4.516 3.130 1.00 59.66 809 GLY A N 1
ATOM 6555 C CA . GLY A 1 809 ? -12.982 -4.417 4.077 1.00 59.66 809 GLY A CA 1
ATOM 6556 C C . GLY A 1 809 ? -13.402 -4.519 5.546 1.00 59.66 809 GLY A C 1
ATOM 6557 O O . GLY A 1 809 ? -14.583 -4.603 5.877 1.00 59.66 809 GLY A O 1
ATOM 6558 N N . GLY A 1 810 ? -12.422 -4.468 6.454 1.00 60.66 810 GLY A N 1
ATOM 6559 C CA . GLY A 1 810 ? -12.662 -4.312 7.898 1.00 60.66 810 GLY A CA 1
ATOM 6560 C C . GLY A 1 810 ? -12.908 -2.867 8.334 1.00 60.66 810 GLY A C 1
ATOM 6561 O O . GLY A 1 810 ? -13.360 -2.630 9.454 1.00 60.66 810 GLY A O 1
ATOM 6562 N N . ALA A 1 811 ? -12.628 -1.898 7.456 1.00 65.19 811 ALA A N 1
ATOM 6563 C CA . ALA A 1 811 ? -12.720 -0.474 7.760 1.00 65.19 811 ALA A CA 1
ATOM 6564 C C . ALA A 1 811 ? -14.140 -0.025 8.165 1.00 65.19 811 ALA A C 1
ATOM 6566 O O . ALA A 1 811 ? -14.249 0.622 9.207 1.00 65.19 811 ALA A O 1
ATOM 6567 N N . PRO A 1 812 ? -15.236 -0.414 7.475 1.00 73.62 812 PRO A N 1
ATOM 6568 C CA . PRO A 1 812 ? -16.581 -0.001 7.885 1.00 73.62 812 PRO A CA 1
ATOM 6569 C C . PRO A 1 812 ? -16.939 -0.484 9.294 1.00 73.62 812 PRO A C 1
ATOM 6571 O O . PRO A 1 812 ? -17.432 0.295 10.105 1.00 73.62 812 PRO A O 1
ATOM 6574 N N . PHE A 1 813 ? -16.613 -1.742 9.621 1.00 77.88 813 PHE A N 1
ATOM 6575 C CA . PHE A 1 813 ? -16.815 -2.285 10.965 1.00 77.88 813 PHE A CA 1
ATOM 6576 C C . PHE A 1 813 ? -15.967 -1.552 12.008 1.00 77.88 813 PHE A C 1
ATOM 6578 O O . PHE A 1 813 ? -16.474 -1.187 13.070 1.00 77.88 813 PHE A O 1
ATOM 6585 N N . ALA A 1 814 ? -14.685 -1.315 11.712 1.00 75.75 814 ALA A N 1
ATOM 6586 C CA . ALA A 1 814 ? -13.782 -0.605 12.610 1.00 75.75 814 ALA A CA 1
ATOM 6587 C C . ALA A 1 814 ? -14.297 0.804 12.913 1.00 75.75 814 ALA A C 1
ATOM 6589 O O . ALA A 1 814 ? -14.281 1.220 14.073 1.00 75.75 814 ALA A O 1
ATOM 6590 N N . VAL A 1 815 ? -14.819 1.514 11.912 1.00 74.44 815 VAL A N 1
ATOM 6591 C CA . VAL A 1 815 ? -15.394 2.842 12.113 1.00 74.44 815 VAL A CA 1
ATOM 6592 C C . VAL A 1 815 ? -16.692 2.775 12.917 1.00 74.44 815 VAL A C 1
ATOM 6594 O O . VAL A 1 815 ? -16.824 3.507 13.900 1.00 74.44 815 VAL A O 1
ATOM 6597 N N . THR A 1 816 ? -17.636 1.888 12.594 1.00 81.50 816 THR A N 1
ATOM 6598 C CA . THR A 1 816 ? -18.879 1.772 13.382 1.00 81.50 816 THR A CA 1
ATOM 6599 C C . THR A 1 816 ? -18.608 1.397 14.824 1.00 81.50 816 THR A C 1
ATOM 6601 O O . THR A 1 816 ? -19.159 1.988 15.750 1.00 81.50 816 THR A O 1
ATOM 6604 N N . PHE A 1 817 ? -17.713 0.438 15.030 1.00 85.56 817 PHE A N 1
ATOM 6605 C CA . PHE A 1 817 ? -17.363 -0.023 16.358 1.00 85.56 817 PHE A CA 1
ATOM 6606 C C . PHE A 1 817 ? -16.648 1.076 17.150 1.00 85.56 817 PHE A C 1
ATOM 6608 O O . PHE A 1 817 ? -17.043 1.373 18.277 1.00 85.56 817 PHE A O 1
ATOM 6615 N N . SER A 1 818 ? -15.661 1.744 16.544 1.00 81.38 818 SER A N 1
ATOM 6616 C CA . SER A 1 818 ? -14.925 2.836 17.193 1.00 81.38 818 SER A CA 1
ATOM 6617 C C . SER A 1 818 ? -15.839 4.009 17.520 1.00 81.38 818 SER A C 1
ATOM 6619 O O . SER A 1 818 ? -15.788 4.522 18.632 1.00 81.38 818 SER A O 1
ATOM 6621 N N . THR A 1 819 ? -16.726 4.404 16.605 1.00 81.50 819 THR A N 1
ATOM 6622 C CA . THR A 1 819 ? -17.699 5.480 16.851 1.00 81.50 819 THR A CA 1
ATOM 6623 C C . THR A 1 819 ? -18.684 5.111 17.956 1.00 81.50 819 THR A C 1
ATOM 6625 O O . THR A 1 819 ? -18.927 5.934 18.837 1.00 81.50 819 THR A O 1
ATOM 6628 N N . ALA A 1 820 ? -19.205 3.882 17.992 1.00 88.56 820 ALA A N 1
ATOM 6629 C CA . ALA A 1 820 ? -20.107 3.430 19.052 1.00 88.56 820 ALA A CA 1
ATOM 6630 C C . ALA A 1 820 ? -19.424 3.411 20.430 1.00 88.56 820 ALA A C 1
ATOM 6632 O O . ALA A 1 820 ? -19.999 3.886 21.409 1.00 88.56 820 ALA A O 1
ATOM 6633 N N . VAL A 1 821 ? -18.186 2.916 20.510 1.00 89.31 821 VAL A N 1
ATOM 6634 C CA . VAL A 1 821 ? -17.410 2.868 21.759 1.00 89.31 821 VAL A CA 1
ATOM 6635 C C . VAL A 1 821 ? -16.965 4.265 22.201 1.00 89.31 821 VAL A C 1
ATOM 6637 O O . VAL A 1 821 ? -17.096 4.606 23.373 1.00 89.31 821 VAL A O 1
ATOM 6640 N N . LEU A 1 822 ? -16.480 5.112 21.289 1.00 86.50 822 LEU A N 1
ATOM 6641 C CA . LEU A 1 822 ? -16.077 6.485 21.610 1.00 86.50 822 LEU A CA 1
ATOM 6642 C C . LEU A 1 822 ? -17.267 7.313 22.092 1.00 86.50 822 LEU A C 1
ATOM 6644 O O . LEU A 1 822 ? -17.176 7.974 23.126 1.00 86.50 822 LEU A O 1
ATOM 6648 N N . THR A 1 823 ? -18.394 7.259 21.379 1.00 85.50 823 THR A N 1
ATOM 6649 C CA . THR A 1 823 ? -19.599 8.010 21.761 1.00 85.50 823 THR A CA 1
ATOM 6650 C C . THR A 1 823 ? -20.145 7.550 23.110 1.00 85.50 823 THR A C 1
ATOM 6652 O O . THR A 1 823 ? -20.490 8.393 23.943 1.00 85.50 823 THR A O 1
ATOM 6655 N N . SER A 1 824 ? -20.154 6.240 23.380 1.00 90.00 824 SER A N 1
ATOM 6656 C CA . SER A 1 824 ? -20.607 5.697 24.662 1.00 90.00 824 SER A CA 1
ATOM 6657 C C . SER A 1 824 ? -19.680 6.058 25.823 1.00 90.00 824 SER A C 1
ATOM 6659 O O . SER A 1 824 ? -20.158 6.457 26.888 1.00 90.00 824 SER A O 1
ATOM 6661 N N . LEU A 1 825 ? -18.362 5.996 25.624 1.00 90.00 825 LEU A N 1
ATOM 6662 C CA . LEU A 1 825 ? -17.382 6.359 26.646 1.00 90.00 825 LEU A CA 1
ATOM 6663 C C . LEU A 1 825 ? -17.408 7.858 26.951 1.00 90.00 825 LEU A C 1
ATOM 6665 O O . LEU A 1 825 ? -17.462 8.226 28.125 1.00 90.00 825 LEU A O 1
ATOM 6669 N N . LEU A 1 826 ? -17.427 8.720 25.929 1.00 87.31 826 LEU A N 1
ATOM 6670 C CA . LEU A 1 826 ? -17.517 10.174 26.105 1.00 87.31 826 LEU A CA 1
ATOM 6671 C C . LEU A 1 826 ? -18.823 10.575 26.802 1.00 87.31 826 LEU A C 1
ATOM 6673 O O . LEU A 1 826 ? -18.799 11.393 27.724 1.00 87.31 826 LEU A O 1
ATOM 6677 N N . GLY A 1 827 ? -19.942 9.945 26.430 1.00 85.50 827 GLY A N 1
ATOM 6678 C CA . GLY A 1 827 ? -21.236 10.143 27.085 1.00 85.50 827 GLY A CA 1
ATOM 6679 C C . GLY A 1 827 ? -21.239 9.732 28.563 1.00 85.50 827 GLY A C 1
ATOM 6680 O O . GLY A 1 827 ? -21.879 10.398 29.376 1.00 85.50 827 GLY A O 1
ATOM 6681 N N . CYS A 1 828 ? -20.492 8.684 28.938 1.00 88.44 828 CYS A N 1
ATOM 6682 C CA . CYS A 1 828 ? -20.377 8.198 30.321 1.00 88.44 828 CYS A CA 1
ATOM 6683 C C . CYS A 1 828 ? -19.321 8.919 31.172 1.00 88.44 828 CYS A C 1
ATOM 6685 O O . CYS A 1 828 ? -19.424 8.899 32.402 1.00 88.44 828 CYS A O 1
ATOM 6687 N N . LEU A 1 829 ? -18.314 9.552 30.563 1.00 88.06 829 LEU A N 1
ATOM 6688 C CA . LEU A 1 829 ? -17.137 10.073 31.269 1.00 88.06 829 LEU A CA 1
ATOM 6689 C C . LEU A 1 829 ? -17.504 11.158 32.288 1.00 88.06 829 LEU A C 1
ATOM 6691 O O . LEU A 1 829 ? -17.108 11.103 33.455 1.00 88.06 829 LEU A O 1
ATOM 6695 N N . TYR A 1 830 ? -18.316 12.130 31.870 1.00 86.69 830 TYR A N 1
ATOM 6696 C CA . TYR A 1 830 ? -18.767 13.197 32.760 1.00 86.69 830 TYR A CA 1
ATOM 6697 C C . TYR A 1 830 ? -19.734 12.696 33.849 1.00 86.69 830 TYR A C 1
ATOM 6699 O O . TYR A 1 830 ? -19.496 13.006 35.023 1.00 86.69 830 TYR A O 1
ATOM 6707 N N . PRO A 1 831 ? -20.780 11.901 33.536 1.00 83.81 831 PRO A N 1
ATOM 6708 C CA . PRO A 1 831 ? -21.617 11.275 34.558 1.00 83.81 831 PRO A CA 1
ATOM 6709 C C . PRO A 1 831 ? -20.826 10.459 35.588 1.00 83.81 831 PRO A C 1
ATOM 6711 O O . PRO A 1 831 ? -21.112 10.567 36.780 1.00 83.81 831 PRO A O 1
ATOM 6714 N N . ALA A 1 832 ? -19.789 9.724 35.175 1.00 87.50 832 ALA A N 1
ATOM 6715 C CA . ALA A 1 832 ? -18.911 8.987 36.086 1.00 87.50 832 ALA A CA 1
ATOM 6716 C C . ALA A 1 832 ? -18.172 9.925 37.058 1.00 87.50 832 ALA A C 1
ATOM 6718 O O . ALA A 1 832 ? -18.132 9.681 38.269 1.00 87.50 832 ALA A O 1
ATOM 6719 N N . ILE A 1 833 ? -17.648 11.054 36.567 1.00 85.50 833 ILE A N 1
ATOM 6720 C CA . ILE A 1 833 ? -17.033 12.084 37.421 1.00 85.50 833 ILE A CA 1
ATOM 6721 C C . ILE A 1 833 ? -18.061 12.669 38.392 1.00 85.50 833 ILE A C 1
ATOM 6723 O O . ILE A 1 833 ? -17.764 12.874 39.572 1.00 85.50 833 ILE A O 1
ATOM 6727 N N . GLN A 1 834 ? -19.283 12.912 37.930 1.00 84.00 834 GLN A N 1
ATOM 6728 C CA . GLN A 1 834 ? -20.341 13.437 38.785 1.00 84.00 834 GLN A CA 1
ATOM 6729 C C . GLN A 1 834 ? -20.808 12.432 39.838 1.00 84.00 834 GLN A C 1
ATOM 6731 O O . GLN A 1 834 ? -21.015 12.827 40.985 1.00 84.00 834 GLN A O 1
ATOM 6736 N N . SER A 1 835 ? -20.890 11.136 39.524 1.00 83.50 835 SER A N 1
ATOM 6737 C CA . SER A 1 835 ? -21.210 10.117 40.529 1.00 83.50 835 SER A CA 1
ATOM 6738 C C . SER A 1 835 ? -20.163 10.068 41.639 1.00 83.50 835 SER A C 1
ATOM 6740 O O . SER A 1 835 ? -20.518 9.925 42.805 1.00 83.50 835 SER A O 1
ATOM 6742 N N . MET A 1 836 ? -18.886 10.287 41.310 1.00 84.75 836 MET A N 1
ATOM 6743 C CA . MET A 1 836 ? -17.820 10.390 42.312 1.00 84.75 836 MET A CA 1
ATOM 6744 C C . MET A 1 836 ? -17.984 11.629 43.202 1.00 84.75 836 MET A C 1
ATOM 6746 O O . MET A 1 836 ? -17.797 11.552 44.416 1.00 84.75 836 MET A O 1
ATOM 6750 N N . LYS A 1 837 ? -18.386 12.768 42.625 1.00 80.12 837 LYS A N 1
ATOM 6751 C CA . LYS A 1 837 ? -18.632 14.014 43.375 1.00 80.12 837 LYS A CA 1
ATOM 6752 C C . LYS A 1 837 ? -19.844 13.924 44.303 1.00 80.12 837 LYS A C 1
ATOM 6754 O O . LYS A 1 837 ? -19.806 14.472 45.399 1.00 80.12 837 LYS A O 1
ATOM 6759 N N . VAL A 1 838 ? -20.897 13.207 43.906 1.00 79.25 838 VAL A N 1
ATOM 6760 C CA . VAL A 1 838 ? -22.083 12.953 44.752 1.00 79.25 838 VAL A CA 1
ATOM 6761 C C . VAL A 1 838 ? -21.713 12.215 46.042 1.00 79.25 838 VAL A C 1
ATOM 6763 O O . VAL A 1 838 ? -22.329 12.435 47.085 1.00 79.25 838 VAL A O 1
ATOM 6766 N N . VAL A 1 839 ? -20.716 11.338 45.962 1.00 73.44 839 VAL A N 1
ATOM 6767 C CA . VAL A 1 839 ? -20.261 10.481 47.058 1.00 73.44 839 VAL A CA 1
ATOM 6768 C C . VAL A 1 839 ? -19.377 11.232 48.052 1.00 73.44 839 VAL A C 1
ATOM 6770 O O . VAL A 1 839 ? -19.455 10.984 49.253 1.00 73.44 839 VAL A O 1
ATOM 6773 N N . VAL A 1 840 ? -18.580 12.186 47.564 1.00 67.38 840 VAL A N 1
ATOM 6774 C CA . VAL A 1 840 ? -17.678 13.015 48.377 1.00 67.38 840 VAL A CA 1
ATOM 6775 C C . VAL A 1 840 ? -18.132 14.484 48.318 1.00 67.38 840 VAL A C 1
ATOM 6777 O O . VAL A 1 840 ? -17.466 15.315 47.695 1.00 67.38 840 VAL A O 1
ATOM 6780 N N . PRO A 1 841 ? -19.264 14.841 48.961 1.00 53.00 841 PRO A N 1
ATOM 6781 C CA . PRO A 1 841 ? -19.884 16.161 48.817 1.00 53.00 841 PRO A CA 1
ATOM 6782 C C . PRO A 1 841 ? -19.026 17.315 49.358 1.00 53.00 841 PRO A C 1
ATOM 6784 O O . PRO A 1 841 ? -19.248 18.464 48.999 1.00 53.00 841 PRO A O 1
ATOM 6787 N N . SER A 1 842 ? -18.020 17.034 50.190 1.00 47.34 842 SER A N 1
ATOM 6788 C CA . SER A 1 842 ? -17.204 18.049 50.865 1.00 47.34 842 SER A CA 1
ATOM 6789 C C . SER A 1 842 ? -15.996 18.559 50.061 1.00 47.34 842 SER A C 1
ATOM 6791 O O . SER A 1 842 ? -15.132 19.204 50.644 1.00 47.34 842 SER A O 1
ATOM 6793 N N . GLY A 1 843 ? -15.845 18.226 48.770 1.00 50.31 843 GLY A N 1
ATOM 6794 C CA . GLY A 1 843 ? -14.712 18.713 47.954 1.00 50.31 843 GLY A CA 1
ATOM 6795 C C . GLY A 1 843 ? -13.316 18.294 48.460 1.00 50.31 843 GLY A C 1
ATOM 6796 O O . GLY A 1 843 ? -12.294 18.807 48.005 1.00 50.31 843 GLY A O 1
ATOM 6797 N N . ARG A 1 844 ? -13.255 17.328 49.388 1.00 47.84 844 ARG A N 1
ATOM 6798 C CA . ARG A 1 844 ? -12.052 16.926 50.142 1.00 47.84 844 ARG A CA 1
ATOM 6799 C C . ARG A 1 844 ? -10.971 16.224 49.317 1.00 47.84 844 ARG A C 1
ATOM 6801 O O . ARG A 1 844 ? -9.913 15.936 49.859 1.00 47.84 844 ARG A O 1
ATOM 6808 N N . MET A 1 845 ? -11.181 16.004 48.017 1.00 48.91 845 MET A N 1
ATOM 6809 C CA . MET A 1 845 ? -10.151 15.429 47.143 1.00 48.91 845 MET A CA 1
ATOM 6810 C C . MET A 1 845 ? -8.943 16.368 46.946 1.00 48.91 845 MET A C 1
ATOM 6812 O O . MET A 1 845 ? -7.879 15.899 46.568 1.00 48.91 845 MET A O 1
ATOM 6816 N N . ARG A 1 846 ? -9.086 17.679 47.222 1.00 43.72 846 ARG A N 1
ATOM 6817 C CA . ARG A 1 846 ? -8.022 18.689 47.031 1.00 43.72 846 ARG A CA 1
ATOM 6818 C C . ARG A 1 846 ? -7.500 19.337 48.328 1.00 43.72 846 ARG A C 1
ATOM 6820 O O . ARG A 1 846 ? -6.519 20.065 48.276 1.00 43.72 846 ARG A O 1
ATOM 6827 N N . HIS A 1 847 ? -8.134 19.094 49.482 1.00 45.06 847 HIS A N 1
ATOM 6828 C CA . HIS A 1 847 ? -7.965 19.912 50.700 1.00 45.06 847 HIS A CA 1
ATOM 6829 C C . HIS A 1 847 ? -7.519 19.148 51.964 1.00 45.06 847 HIS A C 1
ATOM 6831 O O . HIS A 1 847 ? -7.714 19.641 53.067 1.00 45.06 847 HIS A O 1
ATOM 6837 N N . GLN A 1 848 ? -6.871 17.984 51.856 1.00 50.16 848 GLN A N 1
ATOM 6838 C CA . GLN A 1 848 ? -6.325 17.305 53.050 1.00 50.16 848 GLN A CA 1
ATOM 6839 C C . GLN A 1 848 ? -5.145 18.042 53.721 1.00 50.16 848 GLN A C 1
ATOM 6841 O O . GLN A 1 848 ? -4.807 17.721 54.853 1.00 50.16 848 GLN A O 1
ATOM 6846 N N . LEU A 1 849 ? -4.542 19.048 53.074 1.00 47.66 849 LEU A N 1
ATOM 6847 C CA . LEU A 1 849 ? -3.313 19.690 53.564 1.00 47.66 849 LEU A CA 1
ATOM 6848 C C . LEU A 1 849 ? -3.524 20.934 54.447 1.00 47.66 849 LEU A C 1
ATOM 6850 O O . LEU A 1 849 ? -2.618 21.286 55.190 1.00 47.66 849 LEU A O 1
ATOM 6854 N N . LYS A 1 850 ? -4.685 21.609 54.397 1.00 47.88 850 LYS A N 1
ATOM 6855 C CA . LYS A 1 850 ? -4.908 22.867 55.150 1.00 47.88 850 LYS A CA 1
ATOM 6856 C C . LYS A 1 850 ? -5.639 22.705 56.486 1.00 47.88 850 LYS A C 1
ATOM 6858 O O . LYS A 1 850 ? -5.501 23.575 57.334 1.00 47.88 850 LYS A O 1
ATOM 6863 N N . ASP A 1 851 ? -6.357 21.604 56.698 1.00 52.38 851 ASP A N 1
ATOM 6864 C CA . ASP A 1 851 ? -7.220 21.425 57.881 1.00 52.38 851 ASP A CA 1
ATOM 6865 C C . ASP A 1 851 ? -6.490 20.812 59.099 1.00 52.38 851 ASP A C 1
ATOM 6867 O O . ASP A 1 851 ? -7.094 20.608 60.150 1.00 52.38 851 ASP A O 1
ATOM 6871 N N . ILE A 1 852 ? -5.197 20.487 58.969 1.00 56.41 852 ILE A N 1
ATOM 6872 C CA . ILE A 1 852 ? -4.400 19.812 60.011 1.00 56.41 852 ILE A CA 1
ATOM 6873 C C . ILE A 1 852 ? -3.673 20.821 60.931 1.00 56.41 852 ILE A C 1
ATOM 6875 O O . ILE A 1 852 ? -3.339 20.481 62.069 1.00 56.41 852 ILE A O 1
ATOM 6879 N N . ILE A 1 853 ? -3.465 22.061 60.466 1.00 64.44 853 ILE A N 1
ATOM 6880 C CA . ILE A 1 853 ? -2.637 23.079 61.127 1.00 64.44 853 ILE A CA 1
ATOM 6881 C C . ILE A 1 853 ? -3.435 24.375 61.323 1.00 64.44 853 ILE A C 1
ATOM 6883 O O . ILE A 1 853 ? -3.916 24.963 60.357 1.00 64.44 853 ILE A O 1
ATOM 6887 N N . GLU A 1 854 ? -3.489 24.881 62.554 1.00 66.75 854 GLU A N 1
ATOM 6888 C CA . GLU A 1 854 ? -3.876 26.270 62.829 1.00 66.75 854 GLU A CA 1
ATOM 6889 C C . GLU A 1 854 ? -2.606 27.119 62.980 1.00 66.75 854 GLU A C 1
ATOM 6891 O O . GLU A 1 854 ? -1.897 27.024 63.982 1.00 66.75 854 GLU A O 1
ATOM 6896 N N . LEU A 1 855 ? -2.295 27.934 61.968 1.00 64.69 855 LEU A N 1
ATOM 6897 C CA . LEU A 1 855 ? -1.199 28.906 62.026 1.00 64.69 855 LEU A CA 1
ATOM 6898 C C . LEU A 1 855 ? -1.629 30.100 62.888 1.00 64.69 855 LEU A C 1
ATOM 6900 O O . LEU A 1 855 ? -2.530 30.842 62.509 1.00 64.69 855 LEU A O 1
ATOM 6904 N N . HIS A 1 856 ? -0.992 30.272 64.041 1.00 64.75 856 HIS A N 1
ATOM 6905 C CA . HIS A 1 856 ? -1.012 31.500 64.836 1.00 64.75 856 HIS A CA 1
ATOM 6906 C C . HIS A 1 856 ? 0.254 32.315 64.521 1.00 64.75 856 HIS A C 1
ATOM 6908 O O . HIS A 1 856 ? 1.240 31.765 64.022 1.00 64.75 856 HIS A O 1
ATOM 6914 N N . ASP A 1 857 ? 0.247 33.623 64.800 1.00 61.28 857 ASP A N 1
ATOM 6915 C CA . ASP A 1 857 ? 1.289 34.565 64.344 1.00 61.28 857 ASP A CA 1
ATOM 6916 C C . ASP A 1 857 ? 2.734 34.084 64.594 1.00 61.28 857 ASP A C 1
ATOM 6918 O O . ASP A 1 857 ? 3.601 34.283 63.743 1.00 61.28 857 ASP A O 1
ATOM 6922 N N . GLN A 1 858 ? 2.980 33.380 65.706 1.00 67.81 858 GLN A N 1
ATOM 6923 C CA . GLN A 1 858 ? 4.310 32.896 66.108 1.00 67.81 858 GLN A CA 1
ATOM 6924 C C . GLN A 1 858 ? 4.426 31.362 66.227 1.00 67.81 858 GLN A C 1
ATOM 6926 O O . GLN A 1 858 ? 5.526 30.842 66.410 1.00 67.81 858 GLN A O 1
ATOM 6931 N N . THR A 1 859 ? 3.322 30.611 66.136 1.00 76.56 859 THR A N 1
ATOM 6932 C CA . THR A 1 859 ? 3.296 29.158 66.394 1.00 76.56 859 THR A CA 1
ATOM 6933 C C . THR A 1 859 ? 2.275 28.449 65.506 1.00 76.56 859 THR A C 1
ATOM 6935 O O . THR A 1 859 ? 1.280 29.030 65.088 1.00 76.56 859 THR A O 1
ATOM 6938 N N . ALA A 1 860 ? 2.505 27.178 65.199 1.00 78.50 860 ALA A N 1
ATOM 6939 C CA . ALA A 1 860 ? 1.560 26.342 64.473 1.00 78.50 860 ALA A CA 1
ATOM 6940 C C . ALA A 1 860 ? 1.073 25.220 65.386 1.00 78.50 860 ALA A C 1
ATOM 6942 O O . ALA A 1 860 ? 1.881 24.457 65.916 1.00 78.50 860 ALA A O 1
ATOM 6943 N N . CYS A 1 861 ? -0.240 25.119 65.571 1.00 76.19 861 CYS A N 1
ATOM 6944 C CA . CYS A 1 861 ? -0.851 24.076 66.387 1.00 76.19 861 CYS A CA 1
ATOM 6945 C C . CYS A 1 861 ? -1.282 22.906 65.500 1.00 76.19 861 CYS A C 1
ATOM 6947 O O . CYS A 1 861 ? -2.143 23.056 64.630 1.00 76.19 861 CYS A O 1
ATOM 6949 N N . LEU A 1 862 ? -0.692 21.737 65.741 1.00 80.06 862 LEU A N 1
ATOM 6950 C CA . LEU A 1 862 ? -1.043 20.474 65.107 1.00 80.06 862 LEU A CA 1
ATOM 6951 C C . LEU A 1 862 ? -2.052 19.732 65.992 1.00 80.06 862 LEU A C 1
ATOM 6953 O O . LEU A 1 862 ? -1.740 19.317 67.112 1.00 80.06 862 LEU A O 1
ATOM 6957 N N . LYS A 1 863 ? -3.272 19.539 65.481 1.00 68.88 863 LYS A N 1
ATOM 6958 C CA . LYS A 1 863 ? -4.312 18.772 66.183 1.00 68.88 863 LYS A CA 1
ATOM 6959 C C . LYS A 1 863 ? -4.092 17.273 65.973 1.00 68.88 863 LYS A C 1
ATOM 6961 O O . LYS A 1 863 ? -4.377 16.738 64.897 1.00 68.88 863 LYS A O 1
ATOM 6966 N N . VAL A 1 864 ? -3.624 16.581 67.012 1.00 75.25 864 VAL A N 1
ATOM 6967 C CA . VAL A 1 864 ? -3.488 15.117 67.025 1.00 75.25 864 VAL A CA 1
ATOM 6968 C C . VAL A 1 864 ? -4.583 14.526 67.923 1.00 75.25 864 VAL A C 1
ATOM 6970 O O . VAL A 1 864 ? -4.560 14.760 69.128 1.00 75.25 864 VAL A O 1
ATOM 6973 N N . PRO A 1 865 ? -5.564 13.780 67.380 1.00 69.12 865 PRO A N 1
ATOM 6974 C CA . PRO A 1 865 ? -6.679 13.241 68.159 1.00 69.12 865 PRO A CA 1
ATOM 6975 C C . PRO A 1 865 ? -6.257 11.964 68.901 1.00 69.12 865 PRO A C 1
ATOM 6977 O O . PRO A 1 865 ? -6.749 10.875 68.609 1.00 69.12 865 PRO A O 1
ATOM 6980 N N . ILE A 1 866 ? -5.302 12.079 69.823 1.00 76.62 866 ILE A N 1
ATOM 6981 C CA . ILE A 1 866 ? -4.790 10.959 70.614 1.00 76.62 866 ILE A CA 1
ATOM 6982 C C . ILE A 1 866 ? -4.747 11.342 72.096 1.00 76.62 866 ILE A C 1
ATOM 6984 O O . ILE A 1 866 ? -4.437 12.483 72.452 1.00 76.62 866 ILE A O 1
ATOM 6988 N N . ARG A 1 867 ? -5.068 10.368 72.950 1.00 74.06 867 ARG A N 1
ATOM 6989 C CA . ARG A 1 867 ? -5.079 10.501 74.406 1.00 74.06 867 ARG A CA 1
ATOM 6990 C C . ARG A 1 867 ? -3.995 9.599 74.993 1.00 74.06 867 ARG A C 1
ATOM 6992 O O . ARG A 1 867 ? -3.970 8.418 74.644 1.00 74.06 867 ARG A O 1
ATOM 6999 N N . ILE A 1 868 ? -3.120 10.148 75.835 1.00 78.06 868 ILE A N 1
ATOM 7000 C CA . ILE A 1 868 ? -2.026 9.412 76.496 1.00 78.06 868 ILE A CA 1
ATOM 7001 C C . ILE A 1 868 ? -2.277 9.394 77.999 1.00 78.06 868 ILE A C 1
ATOM 7003 O O . ILE A 1 868 ? -2.305 10.446 78.634 1.00 78.06 868 ILE A O 1
ATOM 7007 N N . GLU A 1 869 ? -2.467 8.211 78.573 1.00 77.00 869 GLU A N 1
ATOM 7008 C CA . GLU A 1 869 ? -2.654 8.066 80.021 1.00 77.00 869 GLU A CA 1
ATOM 7009 C C . GLU A 1 869 ? -1.351 8.322 80.795 1.00 77.00 869 GLU A C 1
ATOM 7011 O O . GLU A 1 869 ? -0.260 8.128 80.265 1.00 77.00 869 GLU A O 1
ATOM 7016 N N . GLU A 1 870 ? -1.438 8.712 82.074 1.00 70.88 870 GLU A N 1
ATOM 7017 C CA . GLU A 1 870 ? -0.247 8.975 82.907 1.00 70.88 870 GLU A CA 1
ATOM 7018 C C . GLU A 1 870 ? 0.704 7.768 83.000 1.00 70.88 870 GLU A C 1
ATOM 7020 O O . GLU A 1 870 ? 1.924 7.928 83.064 1.00 70.88 870 GLU A O 1
ATOM 7025 N N . SER A 1 871 ? 0.159 6.551 82.934 1.00 71.56 871 SER A N 1
ATOM 7026 C CA . SER A 1 871 ? 0.910 5.291 82.901 1.00 71.56 871 SER A CA 1
ATOM 7027 C C . SER A 1 871 ? 1.686 5.074 81.590 1.00 71.56 871 SER A C 1
ATOM 7029 O O . SER A 1 871 ? 2.704 4.377 81.580 1.00 71.56 871 SER A O 1
ATOM 7031 N N . GLU A 1 872 ? 1.238 5.681 80.487 1.00 77.50 872 GLU A N 1
ATOM 7032 C CA . GLU A 1 872 ? 1.792 5.525 79.137 1.00 77.50 872 GLU A CA 1
ATOM 7033 C C . GLU A 1 872 ? 2.907 6.538 78.838 1.00 77.50 872 GLU A C 1
ATOM 7035 O O . GLU A 1 872 ? 3.669 6.347 77.890 1.00 77.50 872 GLU A O 1
ATOM 7040 N N . ILE A 1 873 ? 3.069 7.575 79.667 1.00 76.75 873 ILE A N 1
ATOM 7041 C CA . ILE A 1 873 ? 4.024 8.675 79.443 1.00 76.75 873 ILE A CA 1
ATOM 7042 C C . ILE A 1 873 ? 5.461 8.158 79.287 1.00 76.75 873 ILE A C 1
ATOM 7044 O O . ILE A 1 873 ? 6.149 8.544 78.345 1.00 76.75 873 ILE A O 1
ATOM 7048 N N . ARG A 1 874 ? 5.897 7.217 80.138 1.00 76.38 874 ARG A N 1
ATOM 7049 C CA . ARG A 1 874 ? 7.241 6.607 80.040 1.00 76.38 874 ARG A CA 1
ATOM 7050 C C . ARG A 1 874 ? 7.424 5.743 78.789 1.00 76.38 874 ARG A C 1
ATOM 7052 O O . ARG A 1 874 ? 8.536 5.617 78.283 1.00 76.38 874 ARG A O 1
ATOM 7059 N N . LYS A 1 875 ? 6.354 5.110 78.293 1.00 81.00 875 LYS A N 1
ATOM 7060 C CA . LYS A 1 875 ? 6.410 4.333 77.042 1.00 81.00 875 LYS A CA 1
ATOM 7061 C C . LYS A 1 875 ? 6.494 5.265 75.838 1.00 81.00 875 LYS A C 1
ATOM 7063 O O . LYS A 1 875 ? 7.260 5.005 74.916 1.00 81.00 875 LYS A O 1
ATOM 7068 N N . PHE A 1 876 ? 5.726 6.349 75.870 1.00 81.94 876 PHE A N 1
ATOM 7069 C CA . PHE A 1 876 ? 5.724 7.366 74.830 1.00 81.94 876 PHE A CA 1
ATOM 7070 C C . PHE A 1 876 ? 7.070 8.096 74.741 1.00 81.94 876 PHE A C 1
ATOM 7072 O O . PHE A 1 876 ? 7.575 8.318 73.646 1.00 81.94 876 PHE A O 1
ATOM 7079 N N . GLU A 1 877 ? 7.703 8.378 75.880 1.00 79.00 877 GLU A N 1
ATOM 7080 C CA . GLU A 1 877 ? 9.071 8.903 75.951 1.00 79.00 877 GLU A CA 1
ATOM 7081 C C . GLU A 1 877 ? 10.060 7.996 75.207 1.00 79.00 877 GLU A C 1
ATOM 7083 O O . GLU A 1 877 ? 10.730 8.438 74.273 1.00 79.00 877 GLU A O 1
ATOM 7088 N N . ARG A 1 878 ? 10.075 6.699 75.540 1.00 80.81 878 ARG A N 1
ATOM 7089 C CA . ARG A 1 878 ? 10.939 5.715 74.873 1.00 80.81 878 ARG A CA 1
ATOM 7090 C C . ARG A 1 878 ? 10.631 5.588 73.377 1.00 80.81 878 ARG A C 1
ATOM 7092 O O . ARG A 1 878 ? 11.539 5.385 72.575 1.00 80.81 878 ARG A O 1
ATOM 7099 N N . TYR A 1 879 ? 9.362 5.717 72.988 1.00 84.19 879 TYR A N 1
ATOM 7100 C CA . TYR A 1 879 ? 8.963 5.744 71.581 1.00 84.19 879 TYR A CA 1
ATOM 7101 C C . TYR A 1 879 ? 9.565 6.951 70.845 1.00 84.19 879 TYR A C 1
ATOM 7103 O O . TYR A 1 879 ? 10.133 6.779 69.769 1.00 84.19 879 TYR A O 1
ATOM 7111 N N . LEU A 1 880 ? 9.518 8.151 71.433 1.00 81.56 880 LEU A N 1
ATOM 7112 C CA . LEU A 1 880 ? 10.116 9.355 70.845 1.00 81.56 880 LEU A CA 1
ATOM 7113 C C . LEU A 1 880 ? 11.652 9.278 70.770 1.00 81.56 880 LEU A C 1
ATOM 7115 O O . LEU A 1 880 ? 12.237 9.728 69.784 1.00 81.56 880 LEU A O 1
ATOM 7119 N N . GLU A 1 881 ? 12.313 8.675 71.762 1.00 80.50 881 GLU A N 1
ATOM 7120 C CA . GLU A 1 881 ? 13.760 8.410 71.717 1.00 80.50 881 GLU A CA 1
ATOM 7121 C C . GLU A 1 881 ? 14.129 7.466 70.564 1.00 80.50 881 GLU A C 1
ATOM 7123 O O . GLU A 1 881 ? 15.021 7.773 69.762 1.00 80.50 881 GLU A O 1
ATOM 7128 N N . ASN A 1 882 ? 13.403 6.354 70.427 1.00 82.25 882 ASN A N 1
ATOM 7129 C CA . ASN A 1 882 ? 13.593 5.410 69.327 1.00 82.25 882 ASN A CA 1
ATOM 7130 C C . ASN A 1 882 ? 13.340 6.077 67.972 1.00 82.25 882 ASN A C 1
ATOM 7132 O O . ASN A 1 882 ? 14.145 5.919 67.055 1.00 82.25 882 ASN A O 1
ATOM 7136 N N . LEU A 1 883 ? 12.286 6.889 67.870 1.00 81.00 883 LEU A N 1
ATOM 7137 C CA . LEU A 1 883 ? 11.944 7.629 66.661 1.00 81.00 883 LEU A CA 1
ATOM 7138 C C . LEU A 1 883 ? 13.054 8.605 66.248 1.00 81.00 883 LEU A C 1
ATOM 7140 O O . LEU A 1 883 ? 13.374 8.701 65.065 1.00 81.00 883 LEU A O 1
ATOM 7144 N N . SER A 1 884 ? 13.706 9.281 67.201 1.00 77.50 884 SER A N 1
ATOM 7145 C CA . SER A 1 884 ? 14.852 10.153 66.894 1.00 77.50 884 SER A CA 1
ATOM 7146 C C . SER A 1 884 ? 16.025 9.384 66.259 1.00 77.50 884 SER A C 1
ATOM 7148 O O . SER A 1 884 ? 16.700 9.893 65.361 1.00 77.50 884 SER A O 1
ATOM 7150 N N . THR A 1 885 ? 16.222 8.125 66.662 1.00 75.62 885 THR A N 1
ATOM 7151 C CA . THR A 1 885 ? 17.270 7.241 66.128 1.00 75.62 885 THR A CA 1
ATOM 7152 C C . THR A 1 885 ? 16.875 6.652 64.772 1.00 75.62 885 THR A C 1
ATOM 7154 O O . THR A 1 885 ? 17.690 6.623 63.848 1.00 75.62 885 THR A O 1
ATOM 7157 N N . GLU A 1 886 ? 15.619 6.227 64.630 1.00 79.19 886 GLU A N 1
ATOM 7158 C CA . GLU A 1 886 ? 15.044 5.681 63.398 1.00 79.19 886 GLU A CA 1
ATOM 7159 C C . GLU A 1 886 ? 15.101 6.706 62.260 1.00 79.19 886 GLU A C 1
ATOM 7161 O O . GLU A 1 886 ? 15.601 6.406 61.173 1.00 79.19 886 GLU A O 1
ATOM 7166 N N . VAL A 1 887 ? 14.679 7.946 62.521 1.00 77.44 887 VAL A N 1
ATOM 7167 C CA . VAL A 1 887 ? 14.645 9.003 61.502 1.00 77.44 887 VAL A CA 1
ATOM 7168 C C . VAL A 1 887 ? 16.042 9.355 61.010 1.00 77.44 887 VAL A C 1
ATOM 7170 O O . VAL A 1 887 ? 16.240 9.517 59.807 1.00 77.44 887 VAL A O 1
ATOM 7173 N N . LYS A 1 888 ? 17.032 9.366 61.910 1.00 70.19 888 LYS A N 1
ATOM 7174 C CA . LYS A 1 888 ? 18.438 9.598 61.560 1.00 70.19 888 LYS A CA 1
ATOM 7175 C C . LYS A 1 888 ? 19.009 8.521 60.624 1.00 70.19 888 LYS A C 1
ATOM 7177 O O . LYS A 1 888 ? 19.934 8.820 59.872 1.00 70.19 888 LYS A O 1
ATOM 7182 N N . MET A 1 889 ? 18.489 7.289 60.662 1.00 62.94 889 MET A N 1
ATOM 7183 C CA . MET A 1 889 ? 18.921 6.199 59.774 1.00 62.94 889 MET A CA 1
ATOM 7184 C C . MET A 1 889 ? 18.124 6.119 58.466 1.00 62.94 889 MET A C 1
ATOM 7186 O O . MET A 1 889 ? 18.709 5.823 57.425 1.00 62.94 889 MET A O 1
ATOM 7190 N N . LEU A 1 890 ? 16.813 6.371 58.501 1.00 63.44 890 LEU A N 1
ATOM 7191 C CA . LEU A 1 890 ? 15.917 6.185 57.351 1.00 63.44 890 LEU A CA 1
ATOM 7192 C C . LEU A 1 890 ? 15.798 7.414 56.440 1.00 63.44 890 LEU A C 1
ATOM 7194 O O . LEU A 1 890 ? 15.598 7.253 55.235 1.00 63.44 890 LE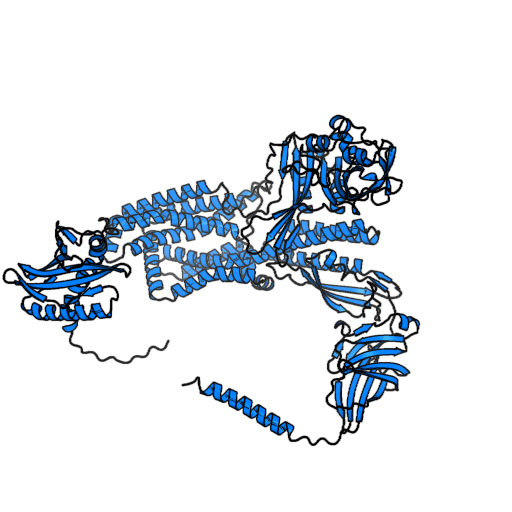U A O 1
ATOM 7198 N N . TYR A 1 891 ? 15.946 8.630 56.971 1.00 67.69 891 TYR A N 1
ATOM 7199 C CA . TYR A 1 891 ? 15.698 9.862 56.220 1.00 67.69 891 TYR A CA 1
ATOM 7200 C C . TYR A 1 891 ? 16.969 10.706 56.098 1.00 67.69 891 TYR A C 1
ATOM 7202 O O . TYR A 1 891 ? 17.419 11.349 57.038 1.00 67.69 891 TYR A O 1
ATOM 7210 N N . LYS A 1 892 ? 17.543 10.762 54.890 1.00 62.44 892 LYS A N 1
ATOM 7211 C CA . LYS A 1 892 ? 18.785 11.516 54.616 1.00 62.44 892 LYS A CA 1
ATOM 7212 C C . LYS A 1 892 ? 18.612 13.046 54.684 1.00 62.44 892 LYS A C 1
ATOM 7214 O O . LYS A 1 892 ? 19.597 13.770 54.761 1.00 62.44 892 LYS A O 1
ATOM 7219 N N . PHE A 1 893 ? 17.372 13.530 54.627 1.00 68.38 893 PHE A N 1
ATOM 7220 C CA . PHE A 1 893 ? 17.007 14.948 54.527 1.00 68.38 893 PHE A CA 1
ATOM 7221 C C . PHE A 1 893 ? 16.314 15.498 55.784 1.00 68.38 893 PHE A C 1
ATOM 7223 O O . PHE A 1 893 ? 15.954 16.671 55.807 1.00 68.38 893 PHE A O 1
ATOM 7230 N N . MET A 1 894 ? 16.133 14.687 56.828 1.00 78.25 894 MET A N 1
ATOM 7231 C CA . MET A 1 894 ? 15.467 15.083 58.070 1.00 78.25 894 MET A CA 1
ATOM 7232 C C . MET A 1 894 ? 16.256 14.540 59.258 1.00 78.25 894 MET A C 1
ATOM 7234 O O . MET A 1 894 ? 16.637 13.373 59.272 1.00 78.25 894 MET A O 1
ATOM 7238 N N . SER A 1 895 ? 16.495 15.367 60.271 1.00 77.94 895 SER A N 1
ATOM 7239 C CA . SER A 1 895 ? 17.094 14.916 61.527 1.00 77.94 895 SER A CA 1
ATOM 7240 C C . SER A 1 895 ? 16.305 15.434 62.718 1.00 77.94 895 SER A C 1
ATOM 7242 O O . SER A 1 895 ? 15.792 16.551 62.702 1.00 77.94 895 SER A O 1
ATOM 7244 N N . ILE A 1 896 ? 16.186 14.591 63.738 1.00 81.56 896 ILE A N 1
ATOM 7245 C CA . ILE A 1 896 ? 15.397 14.849 64.937 1.00 81.56 896 ILE A CA 1
ATOM 7246 C C . ILE A 1 896 ? 16.339 14.767 66.137 1.00 81.56 896 ILE A C 1
ATOM 7248 O O . ILE A 1 896 ? 17.110 13.813 66.256 1.00 81.56 896 ILE A O 1
ATOM 7252 N N . SER A 1 897 ? 16.317 15.769 67.014 1.00 75.81 897 SER A N 1
ATOM 7253 C CA . SER A 1 897 ? 17.096 15.739 68.253 1.00 75.81 897 SER A CA 1
ATOM 7254 C C . SER A 1 897 ? 16.516 14.732 69.247 1.00 75.81 897 SER A C 1
ATOM 7256 O O . SER A 1 897 ? 15.311 14.489 69.259 1.00 75.81 897 SER A O 1
ATOM 7258 N N . SER A 1 898 ? 17.347 14.214 70.154 1.00 71.81 898 SER A N 1
ATOM 7259 C CA . SER A 1 898 ? 16.844 13.479 71.319 1.00 71.81 898 SER A CA 1
ATOM 7260 C C . SER A 1 898 ? 15.839 14.351 72.092 1.00 71.81 898 SER A C 1
ATOM 7262 O O . SER A 1 898 ? 16.104 15.551 72.262 1.00 71.81 898 SER A O 1
ATOM 7264 N N . PRO A 1 899 ? 14.699 13.799 72.540 1.00 77.19 899 PRO A N 1
ATOM 7265 C CA . PRO A 1 899 ? 13.688 14.571 73.251 1.00 77.19 899 PRO A CA 1
ATOM 7266 C C . PRO A 1 899 ? 14.253 15.127 74.563 1.00 77.19 899 PRO A C 1
ATOM 7268 O O . PRO A 1 899 ? 14.874 14.413 75.343 1.00 77.19 899 PRO A O 1
ATOM 7271 N N . CYS A 1 900 ? 14.041 16.419 74.813 1.00 72.94 900 CYS A N 1
ATOM 7272 C CA . CYS A 1 900 ? 14.353 17.054 76.089 1.00 72.94 900 CYS A CA 1
ATOM 7273 C C . CYS A 1 900 ? 13.060 17.231 76.882 1.00 72.94 900 CYS A C 1
ATOM 7275 O O . CYS A 1 900 ? 12.125 17.897 76.418 1.00 72.94 900 CYS A O 1
ATOM 7277 N N . ILE A 1 901 ? 13.013 16.635 78.072 1.00 71.69 901 ILE A N 1
ATOM 7278 C CA . ILE A 1 901 ? 11.859 16.728 78.962 1.00 71.69 901 ILE A CA 1
ATOM 7279 C C . ILE A 1 901 ? 11.944 18.023 79.753 1.00 71.69 901 ILE A C 1
ATOM 7281 O O . ILE A 1 901 ? 12.953 18.323 80.395 1.00 71.69 901 ILE A O 1
ATOM 7285 N N . LYS A 1 902 ? 10.853 18.780 79.723 1.00 75.19 902 LYS A N 1
ATOM 7286 C CA . LYS A 1 902 ? 10.637 19.926 80.597 1.00 75.19 902 LYS A CA 1
ATOM 7287 C C . LYS A 1 902 ? 9.275 19.797 81.246 1.00 75.19 902 LYS A C 1
ATOM 7289 O O . LYS A 1 902 ? 8.343 19.248 80.667 1.00 75.19 902 LYS A O 1
ATOM 7294 N N . GLU A 1 903 ? 9.160 20.340 82.443 1.00 70.25 903 GLU A N 1
ATOM 7295 C CA . GLU A 1 903 ? 7.869 20.507 83.084 1.00 70.25 903 GLU A CA 1
ATOM 7296 C C . GLU A 1 903 ? 7.358 21.909 82.747 1.00 70.25 903 GLU A C 1
ATOM 7298 O O . GLU A 1 903 ? 7.986 22.912 83.088 1.00 70.25 903 GLU A O 1
ATOM 7303 N N . ILE A 1 904 ? 6.254 21.986 82.007 1.00 67.56 904 ILE A N 1
ATOM 7304 C CA . ILE A 1 904 ? 5.626 23.251 81.619 1.00 67.56 904 ILE A CA 1
ATOM 7305 C C . ILE A 1 904 ? 4.258 23.280 82.291 1.00 67.56 904 ILE A C 1
ATOM 7307 O O . ILE A 1 904 ? 3.419 22.421 82.033 1.00 67.56 904 ILE A O 1
ATOM 7311 N N . ASN A 1 905 ? 4.033 24.256 83.175 1.00 63.69 905 ASN A N 1
ATOM 7312 C CA . ASN A 1 905 ? 2.786 24.407 83.937 1.00 63.69 905 ASN A CA 1
ATOM 7313 C C . ASN A 1 905 ? 2.387 23.148 84.748 1.00 63.69 905 ASN A C 1
ATOM 7315 O O . ASN A 1 905 ? 1.209 22.795 84.796 1.00 63.69 905 ASN A O 1
ATOM 7319 N N . GLY A 1 906 ? 3.360 22.459 85.366 1.00 62.94 906 GLY A N 1
ATOM 7320 C CA . GLY A 1 906 ? 3.125 21.265 86.198 1.00 62.94 906 GLY A CA 1
ATOM 7321 C C . GLY A 1 906 ? 2.755 19.998 85.416 1.00 62.94 906 GLY A C 1
ATOM 7322 O O . GLY A 1 906 ? 2.117 19.100 85.961 1.00 62.94 906 GLY A O 1
ATOM 7323 N N . ARG A 1 907 ? 3.074 19.949 84.114 1.00 70.81 907 ARG A N 1
ATOM 7324 C CA . ARG A 1 907 ? 2.814 18.805 83.228 1.00 70.81 907 ARG A CA 1
ATOM 7325 C C . ARG A 1 907 ? 4.041 18.459 82.386 1.00 70.81 907 ARG A C 1
ATOM 7327 O O . ARG A 1 907 ? 4.801 19.365 82.028 1.00 70.81 907 ARG A O 1
ATOM 7334 N N . PRO A 1 908 ? 4.228 17.176 82.027 1.00 73.12 908 PRO A N 1
ATOM 7335 C CA . PRO A 1 908 ? 5.335 16.763 81.179 1.00 73.12 908 PRO A CA 1
ATOM 7336 C C . PRO A 1 908 ? 5.161 17.311 79.758 1.00 73.12 908 PRO A C 1
ATOM 7338 O O . PRO A 1 908 ? 4.128 17.114 79.112 1.00 73.12 908 PRO A O 1
ATOM 7341 N N . ALA A 1 909 ? 6.195 17.996 79.277 1.00 77.62 909 ALA A N 1
ATOM 7342 C CA . ALA A 1 909 ? 6.316 18.490 77.917 1.00 77.62 909 ALA A CA 1
ATOM 7343 C C . ALA A 1 909 ? 7.593 17.933 77.277 1.00 77.62 909 ALA A C 1
ATOM 7345 O O . ALA A 1 909 ? 8.691 18.045 77.831 1.00 77.62 909 ALA A O 1
ATOM 7346 N N . PHE A 1 910 ? 7.449 17.354 76.088 1.00 81.75 910 PHE A N 1
ATOM 7347 C CA . PHE A 1 910 ? 8.561 16.832 75.303 1.00 81.75 910 PHE A CA 1
ATOM 7348 C C . PHE A 1 910 ? 8.941 17.861 74.248 1.00 81.75 910 PHE A C 1
ATOM 7350 O O . PHE A 1 910 ? 8.131 18.206 73.390 1.00 81.75 910 PHE A O 1
ATOM 7357 N N . SER A 1 911 ? 10.169 18.365 74.313 1.00 78.88 911 SER A N 1
ATOM 7358 C CA . SER A 1 911 ? 10.693 19.313 73.329 1.00 78.88 911 SER A CA 1
ATOM 7359 C C . SER A 1 911 ? 11.688 18.623 72.403 1.00 78.88 911 SER A C 1
ATOM 7361 O O . SER A 1 911 ? 12.634 17.979 72.859 1.00 78.88 911 SER A O 1
ATOM 7363 N N . ILE A 1 912 ? 11.457 18.739 71.099 1.00 83.25 912 ILE A N 1
ATOM 7364 C CA . ILE A 1 912 ? 12.254 18.116 70.044 1.00 83.25 912 ILE A CA 1
ATOM 7365 C C . ILE A 1 912 ? 12.581 19.181 68.998 1.00 83.25 912 ILE A C 1
ATOM 7367 O O . ILE A 1 912 ? 11.719 19.964 68.609 1.00 83.25 912 ILE A O 1
ATOM 7371 N N . ILE A 1 913 ? 13.822 19.213 68.523 1.00 82.62 913 ILE A N 1
ATOM 7372 C CA . ILE A 1 913 ? 14.228 20.039 67.386 1.00 82.62 913 ILE A CA 1
ATOM 7373 C C . ILE A 1 913 ? 14.256 19.151 66.145 1.00 82.62 913 ILE A C 1
ATOM 7375 O O . ILE A 1 913 ? 14.897 18.099 66.151 1.00 82.62 913 ILE A O 1
ATOM 7379 N N . VAL A 1 914 ? 13.564 19.576 65.092 1.00 82.00 914 VAL A N 1
ATOM 7380 C CA . VAL A 1 914 ? 13.536 18.897 63.796 1.00 82.00 914 VAL A CA 1
ATOM 7381 C C . VAL A 1 914 ? 14.197 19.786 62.753 1.00 82.00 914 VAL A C 1
ATOM 7383 O O . VAL A 1 914 ? 13.702 20.870 62.452 1.00 82.00 914 VAL A O 1
ATOM 7386 N N . ASP A 1 915 ? 15.307 19.314 62.196 1.00 81.31 915 ASP A N 1
ATOM 7387 C CA . ASP A 1 915 ? 16.022 19.976 61.108 1.00 81.31 915 ASP A CA 1
ATOM 7388 C C . ASP A 1 915 ? 15.658 19.291 59.786 1.00 81.31 915 ASP A C 1
ATOM 7390 O O . ASP A 1 915 ? 15.876 18.086 59.625 1.00 81.31 915 ASP A O 1
ATOM 7394 N N . MET A 1 916 ? 15.121 20.051 58.830 1.00 78.62 916 MET A N 1
ATOM 7395 C CA . MET A 1 916 ? 14.778 19.564 57.491 1.00 78.62 916 MET A CA 1
ATOM 7396 C C . MET A 1 916 ? 15.641 20.239 56.427 1.00 78.62 916 MET A C 1
ATOM 7398 O O . MET A 1 916 ? 15.702 21.465 56.344 1.00 78.62 916 MET A O 1
ATOM 7402 N N . SER A 1 917 ? 16.314 19.434 55.609 1.00 72.69 917 SER A N 1
ATOM 7403 C CA . SER A 1 917 ? 17.158 19.888 54.506 1.00 72.69 917 SER A CA 1
ATOM 7404 C C . SER A 1 917 ? 16.333 20.099 53.240 1.00 72.69 917 SER A C 1
ATOM 7406 O O . SER A 1 917 ? 15.650 19.196 52.762 1.00 72.69 917 SER A O 1
ATOM 7408 N N . VAL A 1 918 ? 16.447 21.290 52.657 1.00 61.97 918 VAL A N 1
ATOM 7409 C CA . VAL A 1 918 ? 15.761 21.707 51.436 1.00 61.97 918 VAL A CA 1
ATOM 7410 C C . VAL A 1 918 ? 16.771 21.742 50.298 1.00 61.97 918 VAL A C 1
ATOM 7412 O O . VAL A 1 918 ? 17.734 22.511 50.327 1.00 61.97 918 VAL A O 1
ATOM 7415 N N . LYS A 1 919 ? 16.565 20.891 49.284 1.00 56.78 919 LYS A N 1
ATOM 7416 C CA . LYS A 1 919 ? 17.413 20.806 48.076 1.00 56.78 919 LYS A CA 1
ATOM 7417 C C . LYS A 1 919 ? 18.924 20.667 48.361 1.00 56.78 919 LYS A C 1
ATOM 7419 O O . LYS A 1 919 ? 19.732 21.026 47.516 1.00 56.78 919 LYS A O 1
ATOM 7424 N N . GLY A 1 920 ? 19.307 20.148 49.531 1.00 57.88 920 GLY A N 1
ATOM 7425 C CA . GLY A 1 920 ? 20.697 19.858 49.898 1.00 57.88 920 GLY A CA 1
ATOM 7426 C C . GLY A 1 920 ? 21.560 21.043 50.354 1.00 57.88 920 GLY A C 1
ATOM 7427 O O . GLY A 1 920 ? 22.714 20.802 50.697 1.00 57.88 920 GLY A O 1
ATOM 7428 N N . TYR A 1 921 ? 21.042 22.280 50.403 1.00 57.00 921 TYR A N 1
ATOM 7429 C CA . TYR A 1 921 ? 21.853 23.473 50.728 1.00 57.00 921 TYR A CA 1
ATOM 7430 C C . TYR A 1 921 ? 21.312 24.337 51.877 1.00 57.00 921 TYR A C 1
ATOM 7432 O O . TYR A 1 921 ? 22.106 24.957 52.578 1.00 57.00 921 TYR A O 1
ATOM 7440 N N . GLU A 1 922 ? 19.998 24.364 52.117 1.00 68.81 922 GLU A N 1
ATOM 7441 C CA . GLU A 1 922 ? 19.390 25.162 53.194 1.00 68.81 922 GLU A CA 1
ATOM 7442 C C . GLU A 1 922 ? 18.677 24.252 54.201 1.00 68.81 922 GLU A C 1
ATOM 7444 O O . GLU A 1 922 ? 18.005 23.296 53.813 1.00 68.81 922 GLU A O 1
ATOM 7449 N N . THR A 1 923 ? 18.813 24.527 55.500 1.00 75.44 923 THR A N 1
ATOM 7450 C CA . THR A 1 923 ? 18.146 23.768 56.571 1.00 75.44 923 THR A CA 1
ATOM 7451 C C . THR A 1 923 ? 17.093 24.625 57.260 1.00 75.44 923 THR A C 1
ATOM 7453 O O . THR A 1 923 ? 17.413 25.693 57.780 1.00 75.44 923 THR A O 1
ATOM 7456 N N . ALA A 1 924 ? 15.849 24.150 57.289 1.00 80.56 924 ALA A N 1
ATOM 7457 C CA . ALA A 1 924 ? 14.784 24.717 58.107 1.00 80.56 924 ALA A CA 1
ATOM 7458 C C . ALA A 1 924 ? 14.729 23.981 59.447 1.00 80.56 924 ALA A C 1
ATOM 7460 O O . ALA A 1 924 ? 14.499 22.771 59.479 1.00 80.56 924 ALA A O 1
ATOM 7461 N N . SER A 1 925 ? 14.935 24.711 60.539 1.00 82.94 925 SER A N 1
ATOM 7462 C CA . SER A 1 925 ? 14.918 24.166 61.894 1.00 82.94 925 SER A CA 1
ATOM 7463 C C . SER A 1 925 ? 13.593 24.502 62.572 1.00 82.94 925 SER A C 1
ATOM 7465 O O . SER A 1 925 ? 13.190 25.662 62.645 1.00 82.94 925 SER A O 1
ATOM 7467 N N . PHE A 1 926 ? 12.916 23.495 63.112 1.00 84.69 926 PHE A N 1
ATOM 7468 C CA . PHE A 1 926 ? 11.649 23.644 63.820 1.00 84.69 926 PHE A CA 1
ATOM 7469 C C . PHE A 1 926 ? 11.794 23.156 65.260 1.00 84.69 926 PHE A C 1
ATOM 7471 O O . PHE A 1 926 ? 12.313 22.071 65.505 1.00 84.69 926 PHE A O 1
ATOM 7478 N N . LEU A 1 927 ? 11.302 23.934 66.219 1.00 82.19 927 LEU A N 1
ATOM 7479 C CA . LEU A 1 927 ? 11.075 23.478 67.584 1.00 82.19 927 LEU A CA 1
ATOM 7480 C C . LEU A 1 927 ? 9.664 22.893 67.671 1.00 82.19 927 LEU A C 1
ATOM 7482 O O . LEU A 1 927 ? 8.684 23.603 67.453 1.00 82.19 927 LEU A O 1
ATOM 7486 N N . VAL A 1 928 ? 9.572 21.611 67.994 1.00 83.56 928 VAL A N 1
ATOM 7487 C CA . VAL A 1 928 ? 8.324 20.879 68.202 1.00 83.56 928 VAL A CA 1
ATOM 7488 C C . VAL A 1 928 ? 8.172 20.624 69.697 1.00 83.56 928 VAL A C 1
ATOM 7490 O O . VAL A 1 928 ? 8.979 19.915 70.298 1.00 83.56 928 VAL A O 1
ATOM 7493 N N . GLU A 1 929 ? 7.149 21.206 70.311 1.00 82.56 929 GLU A N 1
ATOM 7494 C CA . GLU A 1 929 ? 6.793 20.964 71.708 1.00 82.56 929 GLU A CA 1
ATOM 7495 C C . GLU A 1 929 ? 5.518 20.112 71.749 1.00 82.56 929 GLU A C 1
ATOM 7497 O O . GLU A 1 929 ? 4.465 20.478 71.228 1.00 82.56 929 GLU A O 1
ATOM 7502 N N . ILE A 1 930 ? 5.624 18.934 72.352 1.00 83.00 930 ILE A N 1
ATOM 7503 C CA . ILE A 1 930 ? 4.533 17.983 72.540 1.00 83.00 930 ILE A CA 1
ATOM 7504 C C . ILE A 1 930 ? 4.132 18.064 74.012 1.00 83.00 930 ILE A C 1
ATOM 7506 O O . ILE A 1 930 ? 4.849 17.580 74.890 1.00 83.00 930 ILE A O 1
ATOM 7510 N N . ILE A 1 931 ? 3.002 18.710 74.289 1.00 78.56 931 ILE A N 1
ATOM 7511 C CA . ILE A 1 931 ? 2.498 18.943 75.646 1.00 78.56 931 ILE A CA 1
ATOM 7512 C C . ILE A 1 931 ? 1.292 18.036 75.882 1.00 78.56 931 ILE A C 1
ATOM 7514 O O . ILE A 1 931 ? 0.365 17.993 75.067 1.00 78.56 931 ILE A O 1
ATOM 7518 N N . VAL A 1 932 ? 1.277 17.339 77.018 1.00 75.31 932 VAL A N 1
ATOM 7519 C CA . VAL A 1 932 ? 0.084 16.623 77.481 1.00 75.31 932 VAL A CA 1
ATOM 7520 C C . VAL A 1 932 ? -0.870 17.650 78.106 1.00 75.31 932 VAL A C 1
ATOM 7522 O O . VAL A 1 932 ? -0.642 18.177 79.197 1.00 75.31 932 VAL A O 1
ATOM 7525 N N . ALA A 1 933 ? -1.912 18.015 77.361 1.00 63.91 933 ALA A N 1
ATOM 7526 C CA . ALA A 1 933 ? -2.908 19.011 77.734 1.00 63.91 933 ALA A CA 1
ATOM 7527 C C . ALA A 1 933 ? -3.958 18.437 78.707 1.00 63.91 933 ALA A C 1
ATOM 7529 O O . ALA A 1 933 ? -3.874 17.296 79.162 1.00 63.91 933 ALA A O 1
ATOM 7530 N N . ALA A 1 934 ? -4.940 19.263 79.095 1.00 59.97 934 ALA A N 1
ATOM 7531 C CA . ALA A 1 934 ? -5.959 18.846 80.059 1.00 59.97 934 ALA A CA 1
ATOM 7532 C C . ALA A 1 934 ? -6.782 17.694 79.459 1.00 59.97 934 ALA A C 1
ATOM 7534 O O . ALA A 1 934 ? -6.943 17.630 78.243 1.00 59.97 934 ALA A O 1
ATOM 7535 N N . GLU A 1 935 ? -7.261 16.778 80.305 1.00 61.72 935 GLU A N 1
ATOM 7536 C CA . GLU A 1 935 ? -7.961 15.549 79.891 1.00 61.72 935 GLU A CA 1
ATOM 7537 C C . GLU A 1 935 ? -7.094 14.505 79.158 1.00 61.72 935 GLU A C 1
ATOM 7539 O O . GLU A 1 935 ? -7.650 13.582 78.568 1.00 61.72 935 GLU A O 1
ATOM 7544 N N . ASN A 1 936 ? -5.759 14.575 79.245 1.00 65.62 936 ASN A N 1
ATOM 7545 C CA . ASN A 1 936 ? -4.800 13.648 78.612 1.00 65.62 936 ASN A CA 1
ATOM 7546 C C . ASN A 1 936 ? -4.701 13.758 77.077 1.00 65.62 936 ASN A C 1
ATOM 7548 O O . ASN A 1 936 ? -4.158 12.862 76.431 1.00 65.62 936 ASN A O 1
ATOM 7552 N N . ASN A 1 937 ? -5.209 14.836 76.474 1.00 72.12 937 ASN A N 1
ATOM 7553 C CA . ASN A 1 937 ? -5.064 15.081 75.037 1.00 72.12 937 ASN A CA 1
ATOM 7554 C C . ASN A 1 937 ? -3.667 15.616 74.704 1.00 72.12 937 ASN A C 1
ATOM 7556 O O . ASN A 1 937 ? -3.137 16.463 75.420 1.00 72.12 937 ASN A O 1
ATOM 7560 N N . LEU A 1 938 ? -3.082 15.174 73.592 1.00 77.00 938 LEU A N 1
ATOM 7561 C CA . LEU A 1 938 ? -1.813 15.718 73.110 1.00 77.00 938 LEU A CA 1
ATOM 7562 C C . LEU A 1 938 ? -2.018 17.012 72.312 1.00 77.00 938 LEU A C 1
ATOM 7564 O O . LEU A 1 938 ? -2.700 17.022 71.287 1.00 77.00 938 LEU A O 1
ATOM 7568 N N . SER A 1 939 ? -1.369 18.093 72.742 1.00 77.88 939 SER A N 1
ATOM 7569 C CA . SER A 1 939 ? -1.216 19.313 71.945 1.00 77.88 939 SER A CA 1
ATOM 7570 C C . SER A 1 939 ? 0.209 19.399 71.412 1.00 77.88 939 SER A C 1
ATOM 7572 O O . SER A 1 939 ? 1.155 19.437 72.200 1.00 77.88 939 SER A O 1
ATOM 7574 N N . VAL A 1 940 ? 0.361 19.439 70.087 1.00 82.19 940 VAL A N 1
ATOM 7575 C CA . VAL A 1 940 ? 1.663 19.565 69.423 1.00 82.19 940 VAL A CA 1
ATOM 7576 C C . VAL A 1 940 ? 1.786 20.971 68.849 1.00 82.19 940 VAL A C 1
ATOM 7578 O O . VAL A 1 940 ? 0.995 21.363 67.990 1.00 82.19 940 VAL A O 1
ATOM 7581 N N . THR A 1 941 ? 2.764 21.736 69.318 1.00 83.06 941 THR A N 1
ATOM 7582 C CA . THR A 1 941 ? 3.064 23.083 68.826 1.00 83.06 941 THR A CA 1
ATOM 7583 C C . THR A 1 941 ? 4.384 23.078 68.062 1.00 83.06 941 THR A C 1
ATOM 7585 O O . THR A 1 941 ? 5.364 22.467 68.478 1.00 83.06 941 THR A O 1
ATOM 7588 N N . ILE A 1 942 ? 4.409 23.743 66.909 1.00 84.38 942 ILE A N 1
ATOM 7589 C CA . ILE A 1 942 ? 5.572 23.833 66.021 1.00 84.38 942 ILE A CA 1
ATOM 7590 C C . ILE A 1 942 ? 5.966 25.308 65.900 1.00 84.38 942 ILE A C 1
ATOM 7592 O O . ILE A 1 942 ? 5.123 26.154 65.593 1.00 84.38 942 ILE A O 1
ATOM 7596 N N . GLN A 1 943 ? 7.237 25.624 66.140 1.00 85.38 943 GLN A N 1
ATOM 7597 C CA . GLN A 1 943 ? 7.784 26.984 66.101 1.00 85.38 943 GLN A CA 1
ATOM 7598 C C . GLN A 1 943 ? 9.030 27.047 65.201 1.00 85.38 943 GLN A C 1
ATOM 7600 O O . GLN A 1 943 ? 9.881 26.161 65.295 1.00 85.38 943 GLN A O 1
ATOM 7605 N N . PRO A 1 944 ? 9.184 28.075 64.349 1.00 85.75 944 PRO A N 1
ATOM 7606 C CA . PRO A 1 944 ? 10.369 28.233 63.507 1.00 85.75 944 PRO A CA 1
ATOM 7607 C C . PRO A 1 944 ? 11.589 28.736 64.301 1.00 85.75 944 PRO A C 1
ATOM 7609 O O . PRO A 1 944 ? 11.487 29.669 65.109 1.00 85.75 944 PRO A O 1
ATOM 7612 N N . LEU A 1 945 ? 12.760 28.150 64.037 1.00 82.69 945 LEU A N 1
ATOM 7613 C CA . LEU A 1 945 ? 14.054 28.533 64.609 1.00 82.69 945 LEU A CA 1
ATOM 7614 C C . LEU A 1 945 ? 14.953 29.169 63.538 1.00 82.69 945 LEU A C 1
ATOM 7616 O O . LEU A 1 945 ? 14.985 28.726 62.394 1.00 82.69 945 LEU A O 1
ATOM 7620 N N . ASP A 1 946 ? 15.720 30.192 63.916 1.00 76.56 946 ASP A N 1
ATOM 7621 C CA . ASP A 1 946 ? 16.731 30.790 63.030 1.00 76.56 946 ASP A CA 1
ATOM 7622 C C . ASP A 1 946 ? 17.988 29.901 62.922 1.00 76.56 946 ASP A C 1
ATOM 7624 O O . ASP A 1 946 ? 18.170 28.972 63.710 1.00 76.56 946 ASP A O 1
ATOM 7628 N N . ALA A 1 947 ? 18.925 30.230 62.028 1.00 69.75 947 ALA A N 1
ATOM 7629 C CA . ALA A 1 947 ? 20.198 29.523 61.832 1.00 69.75 947 ALA A CA 1
ATOM 7630 C C . ALA A 1 947 ? 21.056 29.411 63.113 1.00 69.75 947 ALA A C 1
ATOM 7632 O O . ALA A 1 947 ? 21.890 28.516 63.234 1.00 69.75 947 ALA A O 1
ATOM 7633 N N . LYS A 1 948 ? 20.836 30.293 64.101 1.00 71.19 948 LYS A N 1
ATOM 7634 C CA . LYS A 1 948 ? 21.452 30.238 65.444 1.00 71.19 948 LYS A CA 1
ATOM 7635 C C . LYS A 1 948 ? 20.622 29.456 66.482 1.00 71.19 948 LYS A C 1
ATOM 7637 O O . LYS A 1 948 ? 20.931 29.516 67.668 1.00 71.19 948 LYS A O 1
ATOM 7642 N N . ARG A 1 949 ? 19.568 28.750 66.058 1.00 73.81 949 ARG A N 1
ATOM 7643 C CA . ARG A 1 949 ? 18.585 28.016 66.883 1.00 73.81 949 ARG A CA 1
ATOM 7644 C C . ARG A 1 949 ? 17.877 28.873 67.942 1.00 73.81 949 ARG A C 1
ATOM 7646 O O . ARG A 1 949 ? 17.553 28.401 69.029 1.00 73.81 949 ARG A O 1
ATOM 7653 N N . VAL A 1 950 ? 17.610 30.134 67.608 1.00 75.44 950 VAL A N 1
ATOM 7654 C CA . VAL A 1 950 ? 16.826 31.062 68.439 1.00 75.44 950 VAL A CA 1
ATOM 7655 C C . VAL A 1 950 ? 15.398 31.141 67.893 1.00 75.44 950 VAL A C 1
ATOM 7657 O O . VAL A 1 950 ? 15.209 31.114 66.677 1.00 75.44 950 VAL A O 1
ATOM 7660 N N . LYS A 1 951 ? 14.397 31.213 68.784 1.00 77.06 951 LYS A N 1
ATOM 7661 C CA . LYS A 1 951 ? 12.978 31.338 68.408 1.00 77.06 951 LYS A CA 1
ATOM 7662 C C . LYS A 1 951 ? 12.769 32.589 67.553 1.00 77.06 951 LYS A C 1
ATOM 7664 O O . LYS A 1 951 ? 13.233 33.666 67.920 1.00 77.06 951 LYS A O 1
ATOM 7669 N N . THR A 1 952 ? 12.071 32.439 66.431 1.00 74.62 952 THR A N 1
ATOM 7670 C CA . THR A 1 952 ? 11.755 33.557 65.531 1.00 74.62 952 THR A CA 1
ATOM 7671 C C . THR A 1 952 ? 10.302 33.989 65.676 1.00 74.62 952 THR A C 1
ATOM 7673 O O . THR A 1 952 ? 9.411 33.160 65.831 1.00 74.62 952 THR A O 1
ATOM 7676 N N . GLU A 1 953 ? 10.049 35.295 65.591 1.00 69.00 953 GLU A N 1
ATOM 7677 C CA . GLU A 1 953 ? 8.688 35.847 65.656 1.00 69.00 953 GLU A CA 1
ATOM 7678 C C . GLU A 1 953 ? 7.940 35.785 64.312 1.00 69.00 953 GLU A C 1
ATOM 7680 O O . GLU A 1 953 ? 6.749 36.081 64.257 1.00 69.00 953 GLU A O 1
ATOM 7685 N N . ARG A 1 954 ? 8.616 35.434 63.205 1.00 72.56 954 ARG A N 1
ATOM 7686 C CA . ARG A 1 954 ? 8.021 35.381 61.860 1.00 72.56 954 ARG A CA 1
ATOM 7687 C C . ARG A 1 954 ? 8.421 34.121 61.102 1.00 72.56 954 ARG A C 1
ATOM 7689 O O . ARG A 1 954 ? 9.596 33.793 60.985 1.00 72.56 954 ARG A O 1
ATOM 7696 N N . TRP A 1 955 ? 7.435 33.492 60.469 1.00 77.44 955 TRP A N 1
ATOM 7697 C CA . TRP A 1 955 ? 7.628 32.357 59.567 1.00 77.44 955 TRP A CA 1
ATOM 7698 C C . TRP A 1 955 ? 8.332 32.777 58.268 1.00 77.44 955 TRP A C 1
ATOM 7700 O O . TRP A 1 955 ? 7.734 33.468 57.434 1.00 77.44 955 TRP A O 1
ATOM 7710 N N . SER A 1 956 ? 9.575 32.331 58.058 1.00 78.75 956 SER A N 1
ATOM 7711 C CA . SER A 1 956 ? 10.264 32.517 56.773 1.00 78.75 956 SER A CA 1
ATOM 7712 C C . SER A 1 956 ? 9.614 31.678 55.659 1.00 78.75 956 SER A C 1
ATOM 7714 O O . SER A 1 956 ? 8.886 30.720 55.928 1.00 78.75 956 SER A O 1
ATOM 7716 N N . ARG A 1 957 ? 9.877 32.024 54.390 1.00 76.69 957 ARG A N 1
ATOM 7717 C CA . ARG A 1 957 ? 9.339 31.294 53.225 1.00 76.69 957 ARG A CA 1
ATOM 7718 C C . ARG A 1 957 ? 9.689 29.803 53.273 1.00 76.69 957 ARG A C 1
ATOM 7720 O O . ARG A 1 957 ? 8.811 28.968 53.107 1.00 76.69 957 ARG A O 1
ATOM 7727 N N . ILE A 1 958 ? 10.938 29.494 53.618 1.00 78.12 958 ILE A N 1
ATOM 7728 C CA . ILE A 1 958 ? 11.449 28.125 53.737 1.00 78.12 958 ILE A CA 1
ATOM 7729 C C . ILE A 1 958 ? 10.683 27.352 54.824 1.00 78.12 958 ILE A C 1
ATOM 7731 O O . ILE A 1 958 ? 10.312 26.203 54.608 1.00 78.12 958 ILE A O 1
ATOM 7735 N N . HIS A 1 959 ? 10.372 27.975 55.967 1.00 81.06 959 HIS A N 1
ATOM 7736 C CA . HIS A 1 959 ? 9.584 27.321 57.018 1.00 81.06 959 HIS A CA 1
ATOM 7737 C C . HIS A 1 959 ? 8.132 27.064 56.584 1.00 81.06 959 HIS A C 1
ATOM 7739 O O . HIS A 1 959 ? 7.587 26.006 56.889 1.00 81.06 959 HIS A O 1
ATOM 7745 N N . LYS A 1 960 ? 7.508 27.994 55.846 1.00 76.88 960 LYS A N 1
ATOM 7746 C CA . LYS A 1 960 ? 6.129 27.835 55.343 1.00 76.88 960 LYS A CA 1
ATOM 7747 C C . LYS A 1 960 ? 5.995 26.729 54.301 1.00 76.88 960 LYS A C 1
ATOM 7749 O O . LYS A 1 960 ? 4.986 26.033 54.305 1.00 76.88 960 LYS A O 1
ATOM 7754 N N . ASP A 1 961 ? 6.990 26.562 53.436 1.00 77.00 961 ASP A N 1
ATOM 7755 C CA . ASP A 1 961 ? 6.955 25.528 52.396 1.00 77.00 961 ASP A CA 1
ATOM 7756 C C . ASP A 1 961 ? 7.081 24.116 53.003 1.00 77.00 961 ASP A C 1
ATOM 7758 O O . ASP A 1 961 ? 6.477 23.164 52.516 1.00 77.00 961 ASP A O 1
ATOM 7762 N N . ASN A 1 962 ? 7.794 24.002 54.125 1.00 78.25 962 ASN A N 1
ATOM 7763 C CA . ASN A 1 962 ? 8.154 22.738 54.766 1.00 78.25 962 ASN A CA 1
ATOM 7764 C C . ASN A 1 962 ? 7.222 22.299 55.908 1.00 78.25 962 ASN A C 1
ATOM 7766 O O . ASN A 1 962 ? 7.178 21.122 56.264 1.00 78.25 962 ASN A O 1
ATOM 7770 N N . ILE A 1 963 ? 6.449 23.217 56.495 1.00 80.06 963 ILE A N 1
ATOM 7771 C CA . ILE A 1 963 ? 5.602 22.911 57.657 1.00 80.06 963 ILE A CA 1
ATOM 7772 C C . ILE A 1 963 ? 4.564 21.813 57.378 1.00 80.06 963 ILE A C 1
ATOM 7774 O O . ILE A 1 963 ? 4.256 21.018 58.263 1.00 80.06 963 ILE A O 1
ATOM 7778 N N . ASN A 1 964 ? 4.049 21.739 56.147 1.00 74.38 964 ASN A N 1
ATOM 7779 C CA . ASN A 1 964 ? 3.035 20.755 55.773 1.00 74.38 964 ASN A CA 1
ATOM 7780 C C . ASN A 1 964 ? 3.601 19.331 55.824 1.00 74.38 964 ASN A C 1
ATOM 7782 O O . ASN A 1 964 ? 2.988 18.453 56.429 1.00 74.38 964 ASN A O 1
ATOM 7786 N N . GLU A 1 965 ? 4.789 19.122 55.257 1.00 75.81 965 GLU A N 1
ATOM 7787 C CA . GLU A 1 965 ? 5.464 17.820 55.233 1.00 75.81 965 GLU A CA 1
ATOM 7788 C C . GLU A 1 965 ? 5.861 17.376 56.647 1.00 75.81 965 GLU A C 1
ATOM 7790 O O . GLU A 1 965 ? 5.559 16.252 57.052 1.00 75.81 965 GLU A O 1
ATOM 7795 N N . LEU A 1 966 ? 6.407 18.298 57.451 1.00 80.38 966 LEU A N 1
ATOM 7796 C CA . LEU A 1 966 ? 6.714 18.042 58.861 1.00 80.38 966 LEU A CA 1
ATOM 7797 C C . LEU A 1 966 ? 5.462 17.664 59.663 1.00 80.38 966 LEU A C 1
ATOM 7799 O O . LEU A 1 966 ? 5.482 16.719 60.450 1.00 80.38 966 LEU A O 1
ATOM 7803 N N . SER A 1 967 ? 4.361 18.393 59.474 1.00 77.44 967 SER A N 1
ATOM 7804 C CA . SER A 1 967 ? 3.117 18.144 60.206 1.00 77.44 967 SER A CA 1
ATOM 7805 C C . SER A 1 967 ? 2.510 16.778 59.879 1.00 77.44 967 SER A C 1
ATOM 7807 O O . SER A 1 967 ? 2.001 16.105 60.776 1.00 77.44 967 SER A O 1
ATOM 7809 N N . GLN A 1 968 ? 2.594 16.350 58.614 1.00 74.31 968 GLN A N 1
ATOM 7810 C CA . GLN A 1 968 ? 2.112 15.049 58.167 1.00 74.31 968 GLN A CA 1
ATOM 7811 C C . GLN A 1 968 ? 2.955 13.939 58.784 1.00 74.31 968 GLN A C 1
ATOM 7813 O O . GLN A 1 968 ? 2.398 13.021 59.386 1.00 74.31 968 GLN A O 1
ATOM 7818 N N . PHE A 1 969 ? 4.278 14.081 58.701 1.00 80.94 969 PHE A N 1
ATOM 7819 C CA . PHE A 1 969 ? 5.229 13.150 59.289 1.00 80.94 969 PHE A CA 1
ATOM 7820 C C . PHE A 1 969 ? 4.994 12.977 60.799 1.00 80.94 969 PHE A C 1
ATOM 7822 O O . PHE A 1 969 ? 4.807 11.860 61.281 1.00 80.94 969 PHE A O 1
ATOM 7829 N N . LEU A 1 970 ? 4.918 14.085 61.547 1.00 79.38 970 LEU A N 1
ATOM 7830 C CA . LEU A 1 970 ? 4.679 14.053 62.993 1.00 79.38 970 LEU A CA 1
ATOM 7831 C C . LEU A 1 970 ? 3.321 13.438 63.333 1.00 79.38 970 LEU A C 1
ATOM 7833 O O . LEU A 1 970 ? 3.227 12.634 64.255 1.00 79.38 970 LEU A O 1
ATOM 7837 N N . ARG A 1 971 ? 2.260 13.784 62.597 1.00 79.62 971 ARG A N 1
ATOM 7838 C CA . ARG A 1 971 ? 0.919 13.247 62.854 1.00 79.62 971 ARG A CA 1
ATOM 7839 C C . ARG A 1 971 ? 0.851 11.745 62.608 1.00 79.62 971 ARG A C 1
ATOM 7841 O O . ARG A 1 971 ? 0.252 11.041 63.414 1.00 79.62 971 ARG A O 1
ATOM 7848 N N . GLU A 1 972 ? 1.430 11.265 61.513 1.00 79.88 972 GLU A N 1
ATOM 7849 C CA . GLU A 1 972 ? 1.474 9.839 61.180 1.00 79.88 972 GLU A CA 1
ATOM 7850 C C . GLU A 1 972 ? 2.223 9.052 62.256 1.00 79.88 972 GLU A C 1
ATOM 7852 O O . GLU A 1 972 ? 1.671 8.108 62.821 1.00 79.88 972 GLU A O 1
ATOM 7857 N N . LYS A 1 973 ? 3.422 9.509 62.626 1.00 82.69 973 LYS A N 1
ATOM 7858 C CA . LYS A 1 973 ? 4.247 8.837 63.629 1.00 82.69 973 LYS A CA 1
ATOM 7859 C C . LYS A 1 973 ? 3.660 8.888 65.037 1.00 82.69 973 LYS A C 1
ATOM 7861 O O . LYS A 1 973 ? 3.622 7.879 65.728 1.00 82.69 973 LYS A O 1
ATOM 7866 N N . ILE A 1 974 ? 3.099 10.016 65.466 1.00 81.69 974 ILE A N 1
ATOM 7867 C CA . ILE A 1 974 ? 2.447 10.083 66.784 1.00 81.69 974 ILE A CA 1
ATOM 7868 C C . ILE A 1 974 ? 1.210 9.165 66.837 1.00 81.69 974 ILE A C 1
ATOM 7870 O O . ILE A 1 974 ? 0.947 8.561 67.875 1.00 81.69 974 ILE A O 1
ATOM 7874 N N . LEU A 1 975 ? 0.462 9.012 65.736 1.00 79.00 975 LEU A N 1
ATOM 7875 C CA . LEU A 1 975 ? -0.663 8.067 65.671 1.00 79.00 975 LEU A CA 1
ATOM 7876 C C . LEU A 1 975 ? -0.206 6.598 65.666 1.00 79.00 975 LEU A C 1
ATOM 7878 O O . LEU A 1 975 ? -0.912 5.743 66.208 1.00 79.00 975 LEU A O 1
ATOM 7882 N N . GLU A 1 976 ? 0.968 6.307 65.103 1.00 80.81 976 GLU A N 1
ATOM 7883 C CA . GLU A 1 976 ? 1.567 4.968 65.066 1.00 80.81 976 GLU A CA 1
ATOM 7884 C C . GLU A 1 976 ? 1.827 4.404 66.476 1.00 80.81 976 GLU A C 1
ATOM 7886 O O . GLU A 1 976 ? 1.648 3.206 66.690 1.00 80.81 976 GLU A O 1
ATOM 7891 N N . PHE A 1 977 ? 2.115 5.254 67.471 1.00 80.31 977 PHE A N 1
ATOM 7892 C CA . PHE A 1 977 ? 2.317 4.838 68.868 1.00 80.31 977 PHE A CA 1
ATOM 7893 C C . PHE A 1 977 ? 1.189 3.932 69.410 1.00 80.31 977 PHE A C 1
ATOM 7895 O O . PHE A 1 977 ? 1.461 2.849 69.931 1.00 80.31 977 PHE A O 1
ATOM 7902 N N . LYS A 1 978 ? -0.088 4.312 69.228 1.00 71.25 978 LYS A N 1
ATOM 7903 C CA . LYS A 1 978 ? -1.245 3.501 69.681 1.00 71.25 978 LYS A CA 1
ATOM 7904 C C . LYS A 1 978 ? -1.452 2.233 68.844 1.00 71.25 978 LYS A C 1
ATOM 7906 O O . LYS A 1 978 ? -2.066 1.280 69.327 1.00 71.25 978 LYS A O 1
ATOM 7911 N N . ILE A 1 979 ? -0.989 2.218 67.592 1.00 63.22 979 ILE A N 1
ATOM 7912 C CA . ILE A 1 979 ? -1.067 1.041 66.714 1.00 63.22 979 ILE A CA 1
ATOM 7913 C C . ILE A 1 979 ? -0.035 0.002 67.164 1.00 63.22 979 ILE A C 1
ATOM 7915 O O . ILE A 1 979 ? -0.395 -1.161 67.340 1.00 63.22 979 ILE A O 1
ATOM 7919 N N . CYS A 1 980 ? 1.202 0.426 67.435 1.00 57.62 980 CYS A N 1
ATOM 7920 C CA . CYS A 1 980 ? 2.264 -0.440 67.946 1.00 57.62 980 CYS A CA 1
ATOM 7921 C C . CYS A 1 980 ? 1.928 -1.033 69.324 1.00 57.62 980 CYS A C 1
ATOM 7923 O O . CYS A 1 980 ? 2.137 -2.225 69.535 1.00 57.62 980 CYS A O 1
ATOM 7925 N N . GLU A 1 981 ? 1.305 -0.265 70.225 1.00 55.62 981 GLU A N 1
ATOM 7926 C CA . GLU A 1 981 ? 0.866 -0.784 71.531 1.00 55.62 981 GLU A CA 1
ATOM 7927 C C . GLU A 1 981 ? -0.213 -1.877 71.405 1.00 55.62 981 GLU A C 1
ATOM 7929 O O . GLU A 1 981 ? -0.201 -2.863 72.140 1.00 55.62 981 GLU A O 1
ATOM 7934 N N . LYS A 1 982 ? -1.127 -1.764 70.431 1.00 52.62 982 LYS A N 1
ATOM 7935 C CA . LYS A 1 982 ? -2.144 -2.801 70.173 1.00 52.62 982 LYS A CA 1
ATOM 7936 C C . LYS A 1 982 ? -1.552 -4.116 69.663 1.00 52.62 982 LYS A C 1
ATOM 7938 O O . LYS A 1 982 ? -2.170 -5.161 69.858 1.00 52.62 982 LYS A O 1
ATOM 7943 N N . ILE A 1 983 ? -0.394 -4.068 69.009 1.00 45.47 983 ILE A N 1
ATOM 7944 C CA . ILE A 1 983 ? 0.278 -5.244 68.443 1.00 45.47 983 ILE A CA 1
ATOM 7945 C C . ILE A 1 983 ? 1.024 -6.027 69.539 1.00 45.47 983 ILE A C 1
ATOM 7947 O O . ILE A 1 983 ? 1.040 -7.254 69.487 1.00 45.47 983 ILE A O 1
ATOM 7951 N N . GLU A 1 984 ? 1.534 -5.364 70.584 1.00 42.06 984 GLU A N 1
ATOM 7952 C CA . GLU A 1 984 ? 2.181 -6.028 71.734 1.00 42.06 984 GLU A CA 1
ATOM 7953 C C . GLU A 1 984 ? 1.204 -6.771 72.675 1.00 42.06 984 GLU A C 1
ATOM 7955 O O . GLU A 1 984 ? 1.639 -7.585 73.488 1.00 42.06 984 GLU A O 1
ATOM 7960 N N . ILE A 1 985 ? -0.115 -6.553 72.565 1.00 37.56 985 ILE A N 1
ATOM 7961 C CA . ILE A 1 985 ? -1.138 -7.164 73.447 1.00 37.56 985 ILE A CA 1
ATOM 7962 C C . ILE A 1 985 ? -1.689 -8.502 72.894 1.00 37.56 985 ILE A C 1
ATOM 7964 O O . ILE A 1 985 ? -2.440 -9.202 73.575 1.00 37.56 985 ILE A O 1
ATOM 7968 N N . LEU A 1 986 ? -1.302 -8.930 71.687 1.00 28.55 986 LEU A N 1
ATOM 7969 C CA . LEU A 1 986 ? -1.691 -10.243 71.151 1.00 28.55 986 LEU A CA 1
ATOM 7970 C C . LEU A 1 986 ? -0.696 -11.328 71.609 1.00 28.55 986 LEU A C 1
ATOM 7972 O O . LEU A 1 986 ? 0.459 -11.296 71.185 1.00 28.55 986 LEU A O 1
ATOM 7976 N N . PRO A 1 987 ? -1.096 -12.327 72.425 1.00 31.11 987 PRO A N 1
ATOM 7977 C CA . PRO A 1 987 ? -0.203 -13.428 72.758 1.00 31.11 987 PRO A CA 1
ATOM 7978 C C . PRO A 1 987 ? 0.108 -14.240 71.494 1.00 31.11 987 PRO A C 1
ATOM 7980 O O . PRO A 1 987 ? -0.773 -14.849 70.884 1.00 31.11 987 PRO A O 1
ATOM 7983 N N . SER A 1 988 ? 1.388 -14.237 71.119 1.00 31.72 988 SER A N 1
ATOM 7984 C CA . SER A 1 988 ? 1.994 -15.114 70.120 1.00 31.72 988 SER A CA 1
ATOM 7985 C C . SER A 1 988 ? 1.785 -16.574 70.520 1.00 31.72 988 SER A C 1
ATOM 7987 O O . SER A 1 988 ? 2.522 -17.132 71.328 1.00 31.72 988 SER A O 1
ATOM 7989 N N . ASN A 1 989 ? 0.741 -17.192 69.978 1.00 33.03 989 ASN A N 1
ATOM 7990 C CA . ASN A 1 989 ? 0.588 -18.636 69.974 1.00 33.03 989 ASN A CA 1
ATOM 7991 C C . ASN A 1 989 ? -0.062 -19.046 68.655 1.00 33.03 989 ASN A C 1
ATOM 7993 O O . ASN A 1 989 ? -1.286 -19.119 68.542 1.00 33.03 989 ASN A O 1
ATOM 7997 N N . LYS A 1 990 ? 0.779 -19.264 67.641 1.00 31.30 990 LYS A N 1
ATOM 7998 C CA . LYS A 1 990 ? 0.554 -20.216 66.546 1.00 31.30 990 LYS A CA 1
ATOM 7999 C C . LYS A 1 990 ? 1.844 -20.365 65.744 1.00 31.30 990 LYS A C 1
ATOM 8001 O O . LYS A 1 990 ? 2.265 -19.457 65.036 1.00 31.30 990 LYS A O 1
ATOM 8006 N N . GLU A 1 991 ? 2.455 -21.530 65.912 1.00 29.55 991 GLU A N 1
ATOM 8007 C CA . GLU A 1 991 ? 3.549 -22.059 65.101 1.00 29.55 991 GLU A CA 1
ATOM 8008 C C . GLU A 1 991 ? 3.257 -21.935 63.593 1.00 29.55 991 GLU A C 1
ATOM 8010 O O . GLU A 1 991 ? 2.106 -22.122 63.172 1.00 29.55 991 GLU A O 1
ATOM 8015 N N . PRO A 1 992 ? 4.274 -21.703 62.745 1.00 29.84 992 PRO A N 1
ATOM 8016 C CA . PRO A 1 992 ? 4.107 -21.802 61.307 1.00 29.84 992 PRO A CA 1
ATOM 8017 C C . PRO A 1 992 ? 4.079 -23.282 60.904 1.00 29.84 992 PRO A C 1
ATOM 8019 O O . PRO A 1 992 ? 5.102 -23.966 60.882 1.00 29.84 992 PRO A O 1
ATOM 8022 N N . LYS A 1 993 ? 2.892 -23.788 60.556 1.00 30.06 993 LYS A N 1
ATOM 8023 C CA . LYS A 1 993 ? 2.773 -25.027 59.782 1.00 30.06 993 LYS A CA 1
ATOM 8024 C C . LYS A 1 993 ? 3.293 -24.777 58.367 1.00 30.06 993 LYS A C 1
ATOM 8026 O O . LYS A 1 993 ? 2.707 -23.997 57.622 1.00 30.06 993 LYS A O 1
ATOM 8031 N N . ASN A 1 994 ? 4.353 -25.499 58.011 1.00 32.12 994 ASN A N 1
ATOM 8032 C CA . ASN A 1 994 ? 4.701 -25.828 56.633 1.00 32.12 994 ASN A CA 1
ATOM 8033 C C . ASN A 1 994 ? 3.460 -26.343 55.897 1.00 32.12 994 ASN A C 1
ATOM 8035 O O . ASN A 1 994 ? 2.926 -27.387 56.274 1.00 32.12 994 ASN A O 1
ATOM 8039 N N . GLN A 1 995 ? 3.046 -25.657 54.835 1.00 31.09 995 GLN A N 1
ATOM 8040 C CA . GLN A 1 995 ? 2.317 -26.277 53.736 1.00 31.09 995 GLN A CA 1
ATOM 8041 C C . GLN A 1 995 ? 2.826 -25.716 52.412 1.00 31.09 995 GLN A C 1
ATOM 8043 O O . GLN A 1 995 ? 2.858 -24.506 52.191 1.00 31.09 995 GLN A O 1
ATOM 8048 N N . ASP A 1 996 ? 3.260 -26.663 51.589 1.00 29.91 996 ASP A N 1
ATOM 8049 C CA . ASP A 1 996 ? 3.728 -26.533 50.223 1.00 29.91 996 ASP A CA 1
ATOM 8050 C C . ASP A 1 996 ? 2.780 -25.711 49.346 1.00 29.91 996 ASP A C 1
ATOM 8052 O O . ASP A 1 996 ? 1.574 -25.953 49.308 1.00 29.91 996 ASP A O 1
ATOM 8056 N N . TYR A 1 997 ? 3.363 -24.820 48.548 1.00 29.92 997 TYR A N 1
ATOM 8057 C CA . TYR A 1 997 ? 2.778 -24.397 47.284 1.00 29.92 997 TYR A CA 1
ATOM 8058 C C . TYR A 1 997 ? 3.708 -24.856 46.167 1.00 29.92 997 TYR A C 1
ATOM 8060 O O . TYR A 1 997 ? 4.709 -24.213 45.859 1.00 29.92 997 TYR A O 1
ATOM 8068 N N . GLY A 1 998 ? 3.369 -26.000 45.578 1.00 31.58 998 GLY A N 1
ATOM 8069 C CA . GLY A 1 998 ? 3.667 -26.236 44.177 1.00 31.58 998 GLY A CA 1
ATOM 8070 C C . GLY A 1 998 ? 2.642 -25.475 43.347 1.00 31.58 998 GLY A C 1
ATOM 8071 O O . GLY A 1 998 ? 1.462 -25.804 43.417 1.00 31.58 998 GLY A O 1
ATOM 8072 N N . PHE A 1 999 ? 3.098 -24.445 42.639 1.00 31.03 999 PHE A N 1
ATOM 8073 C CA . PHE A 1 999 ? 2.764 -24.111 41.251 1.00 31.03 999 PHE A CA 1
ATOM 8074 C C . PHE A 1 999 ? 3.738 -23.046 40.752 1.00 31.03 999 PHE A C 1
ATOM 8076 O O . PHE A 1 999 ? 3.923 -22.037 41.470 1.00 31.03 999 PHE A O 1
#

Solvent-accessible surface area (backbone atoms only — not comparable to full-atom values): 53786 Å² total; per-residue (Å²): 136,75,77,70,59,58,61,50,50,53,54,50,50,53,50,49,50,52,51,50,51,53,54,61,71,69,71,69,80,78,73,76,65,79,48,38,36,40,40,40,35,34,24,32,59,87,81,63,43,51,43,56,69,37,47,34,42,40,32,31,32,60,49,104,87,40,73,50,76,49,74,50,55,21,38,87,73,6,38,36,74,51,78,51,94,70,94,62,96,88,63,73,47,28,47,38,36,41,36,36,54,40,54,59,18,75,50,35,40,40,32,68,58,81,46,48,49,51,68,69,42,58,36,50,69,55,68,72,47,50,83,70,46,21,32,37,40,32,41,50,95,44,42,44,18,81,47,80,55,92,56,35,44,36,33,33,37,37,38,25,29,41,76,40,53,79,25,44,27,41,65,48,73,80,54,46,42,75,74,36,82,42,51,44,75,46,78,65,40,41,61,53,54,54,40,86,83,62,76,49,29,47,38,30,48,65,65,51,50,44,40,36,33,41,36,32,53,66,52,84,70,41,44,50,77,66,44,74,39,70,43,78,44,79,47,79,97,47,61,65,46,76,41,53,66,55,50,53,51,37,48,49,54,47,52,53,51,51,52,50,54,52,45,57,55,41,43,78,40,66,49,87,50,67,69,58,51,55,52,48,55,51,34,52,51,26,46,50,50,14,50,52,16,56,77,70,67,36,64,69,51,19,55,48,25,44,50,52,21,51,53,52,47,52,52,52,49,51,58,52,50,47,58,56,57,50,36,64,64,40,50,65,57,50,52,52,50,43,53,53,31,15,49,52,55,26,46,51,76,38,89,84,47,70,65,51,23,51,51,42,38,51,51,52,52,54,51,41,44,72,73,34,38,51,51,32,38,50,74,78,43,55,62,71,52,62,70,44,56,23,77,59,50,50,48,53,41,50,58,64,43,43,64,52,54,49,49,50,54,46,55,65,39,64,71,56,31,53,51,53,49,53,40,48,53,53,25,39,53,55,45,52,74,41,53,69,61,46,50,53,56,35,51,52,38,21,55,42,20,16,51,49,29,43,68,71,34,54,41,59,67,84,76,79,70,65,44,76,47,88,90,38,60,42,70,45,60,42,30,39,39,40,33,32,36,34,35,41,38,53,72,97,56,88,67,77,61,49,76,44,80,41,62,50,50,63,64,57,54,50,52,57,68,69,38,87,54,50,65,48,68,34,46,43,21,43,34,81,37,44,44,28,39,69,88,67,56,61,50,88,99,63,32,58,33,42,36,37,32,26,36,51,69,52,44,48,68,71,59,41,40,41,72,74,70,71,35,77,64,86,56,96,84,66,71,52,46,30,36,36,19,44,68,56,31,62,74,70,68,59,54,72,68,36,56,30,22,51,73,84,41,80,30,32,31,64,34,63,40,58,59,70,60,44,58,73,68,37,50,39,62,59,34,45,68,51,52,69,93,42,44,42,84,87,80,71,44,51,52,72,82,40,47,33,41,37,42,44,92,73,52,62,64,93,74,39,46,25,49,37,38,40,37,34,48,37,80,90,46,66,86,49,48,67,60,53,50,52,53,54,36,59,71,43,50,47,74,53,63,60,100,62,34,38,38,40,34,29,37,39,34,38,40,31,47,86,62,41,34,24,42,37,65,83,66,78,83,68,81,65,88,76,59,96,74,55,57,63,58,49,52,51,45,22,51,52,42,26,56,56,48,38,52,50,48,68,75,35,52,64,61,54,41,51,48,38,73,77,64,47,50,53,66,60,59,21,48,27,40,41,46,42,16,46,53,42,6,49,51,17,11,58,52,10,40,55,53,22,52,52,50,51,52,54,48,38,74,74,38,63,92,61,39,43,86,62,73,84,63,54,61,60,51,52,50,12,33,48,48,14,34,52,36,27,39,61,14,21,50,61,40,17,55,48,52,29,44,69,66,49,75,78,64,58,92,82,50,78,77,64,82,51,53,51,79,49,83,56,40,32,41,40,77,48,100,49,74,56,54,85,86,44,50,69,57,52,50,52,49,51,45,49,47,22,54,49,39,56,74,75,35,96,49,40,43,44,45,71,64,43,81,44,75,58,95,90,31,66,25,41,37,31,45,39,39,37,50,48,94,86,79,47,74,42,37,32,42,37,38,42,32,58,42,82,94,32,32,44,43,34,37,40,31,51,32,45,99,85,71,43,86,40,74,62,80,47,71,68,48,63,71,46,47,57,62,53,52,49,52,51,51,52,55,63,56,43,54,66,55,56,56,60,60,73,72,58,83,92,81,78,81,86,78,88,75,89,80,90,127

Nearest PDB structures (foldseek):
  5xu1-assembly1_M  TM=3.893E-01  e=5.056E-09  Streptococcus pneumoniae R6
  7v8l-assembly1_C  TM=3.929E-01  e=1.073E-07  Escherichia coli K-12
  7w78-assembly1_B  TM=3.715E-01  e=1.380E-06  Corynebacterium diphtheriae NCTC 13129
  7arh-assembly1_C  TM=3.489E-01  e=4.413E-07  Escherichia coli K-12
  7w7c-assembly1_B-2  TM=7.052E-01  e=8.186E-02  Corynebacterium diphtheriae NCTC 13129